Protein 1GUP (pdb70)

InterPro domains:
  IPR001937 Galactose-1-phosphate uridyl transferase, class I [PIRSF000808] (2-340)
  IPR001937 Galactose-1-phosphate uridyl transferase, class I [PTHR11943] (2-345)
  IPR001937 Galactose-1-phosphate uridyl transferase, class I [TIGR00209] (1-347)
  IPR001937 Galactose-1-phosphate uridyl transferase, class I [cd00608] (11-338)
  IPR005849 Galactose-1-phosphate uridyl transferase, N-terminal [PF01087] (3-176)
  IPR005850 Galactose-1-phosphate uridyl transferase, C-terminal [PF02744] (183-345)
  IPR019779 Galactose-1-phosphate uridyl transferase, class I His-active site [PS00117] (151-168)
  IPR036265 HIT-like superfamily [G3DSA:3.30.428.10] (35-175)
  IPR036265 HIT-like superfamily [G3DSA:3.30.428.10] (176-347)
  IPR036265 HIT-like superfamily [SSF54197] (3-177)
  IPR036265 HIT-like superfamily [SSF54197] (179-345)

Radius of gyration: 53.77 Å; Cα contacts (8 Å, |Δi|>4): 3307; chains: 4; bounding box: 68×63×157 Å

Solvent-accessible surface area: 49969 Å² total; per-residue (Å²): 150,154,37,44,59,78,64,23,8,3,9,10,41,22,6,0,22,26,42,29,8,0,1,3,13,86,19,31,155,34,38,46,86,19,29,117,42,120,65,68,153,148,128,74,62,60,84,34,104,119,8,50,20,0,20,27,17,85,27,67,69,47,70,137,0,66,115,23,124,32,34,32,39,22,78,20,49,49,23,0,1,81,75,115,9,22,96,7,92,94,46,172,30,61,4,25,64,12,54,14,1,80,0,21,0,38,19,0,0,4,12,33,32,4,28,91,29,5,0,10,10,58,54,70,33,0,23,84,1,0,84,12,5,18,104,22,10,40,76,7,7,163,95,17,34,4,14,0,3,4,11,26,18,28,55,17,3,10,24,30,28,68,9,16,15,5,32,1,6,0,0,33,22,42,0,18,30,1,71,37,3,14,98,31,0,82,93,19,48,62,144,79,149,32,14,5,0,36,34,0,4,130,89,0,72,92,78,26,47,10,21,6,7,98,12,132,45,0,0,0,0,0,0,30,5,1,22,20,3,2,8,0,0,0,0,0,55,54,80,10,45,47,5,46,70,11,77,96,57,15,39,48,19,0,0,68,0,1,32,51,0,0,1,37,0,0,6,26,52,101,17,30,0,16,0,0,1,0,9,4,12,4,0,51,51,83,114,100,7,94,4,0,0,2,0,0,10,0,30,0,0,3,18,87,33,21,33,15,37,9,27,42,16,0,4,19,35,0,0,3,25,3,7,4,12,4,2,46,35,0,0,111,121,0,92,89,31,64,36,94,0,41,115,88,46,68,178,157,156,34,62,48,58,67,23,5,2,10,8,42,20,8,1,22,30,47,30,8,0,0,4,12,79,20,31,138,35,43,38,92,18,23,110,33,120,70,44,113,82,139,53,72,58,84,40,96,114,8,48,21,0,12,24,19,84,22,67,63,50,76,136,0,66,128,22,117,15,27,43,36,19,76,20,47,42,13,0,1,87,74,118,8,27,96,10,86,120,48,175,35,48,3,38,55,14,60,16,0,57,0,23,0,39,18,0,0,4,13,44,34,6,33,90,27,2,0,28,8,58,53,69,25,0,18,90,1,0,90,15,3,19,117,17,11,48,88,8,8,189,96,19,29,3,16,0,4,4,9,29,16,24,47,19,2,9,20,33,31,62,10,11,13,6,33,0,6,0,0,46,22,42,0,15,31,0,77,27,3,25,94,33,0,87,86,25,35,73,135,75,163,29,14,5,0,25,35,1,0,93,92,0,67,95,80,31,43,13,20,5,8,94,12,135,47,0,1,0,0,0,1,24,7,0,22,18,3,0,7,0,1,0,0,0,43,55,85,7,48,44,6,45,72,13,79,102,55,15,43,50,17,0,0,64,0,0,33,56,0,0,1,36,0,0,5,21,35,105,8,15,0,15,0,0,0,0,9,2,12,6,1,56,53,88,123,114,9,78,7,0,0,2,0,0,8,0,30,0,0,4,16,77,36,21,43,15,37,10,27,49,16,1,3,20,38,0,0,3,26,4,4,4,20,0,0,41,64,0,0,93,103,0,82,77,31,65,40,119,6,71,80,137,136,166,36,64,54,66,62,27,3,0,11,9,43,22,8,2,23,30,45,30,8,0,1,3,8,67,18,44,144,34,43,48,80,22,19,126,32,114,68,62,149,138,131,55,70,62,81,38,101,121,9,51,24,0,23,23,17,84,25,61,69,53,74,141,1,69,116,18,122,33,30,27,38,22,73,20,48,53,24,0,0,100,75,110,10,27,104,8,87,133,50,172,33,63,5,24,64,14,52,27,0,62,0,23,0,44,17,0,0,4,12,35,34,8,34,82,28,3,0,23,7,57,51,70,35,0,24,74,0,0,81,12,3,19,90,19,11,47,87,8,5,183,95,18,29,4,16,0,2,4,8,27,15,22,43,18,2,9,23,30,26,86,11,13,12,5,37,0,7,0,0,44,23,43,0,19,27,1,74,33,3,22,99,33,0,109,107,22,36,62,130,73,147,30,12,6,0,25,36,2,0,91,95,0,63,87,75,30,47,12,20,6,8,88,14,138,52,0,1,0,0,0,1,26,5,1,22,22,3,0,7,0,0,0,0,0,47,54,79,5,50,45,6,46,74,10,79,95,63,15,39,50,21,0,0,66,0,1,29,52,0,0,0,36,0,1,7,24,48,105,17,26,0,13,0,0,0,0,9,2,12,5,0,58,62,81,119,124,7,69,4,0,0,2,0,0,10,0,31,0,0,6,18,89,36,22,33,17,37,12,29,43,17,0,4,18,39,0,0,3,25,5,5,2,12,2,2,44,52,0,0,104,116,0,96,86,40,60,37,104,1,64,131,112,151,161,33,63,50,61,67,22,10,2,10,10,47,21,7,1,19,29,48,29,9,0,0,2,11,73,20,34,142,33,41,39,98,18,26,110,35,122,70,65,137,122,90,70,73,57,82,38,106,117,8,56,19,0,10,46,17,82,21,76,71,42,67,166,5,67,125,16,111,18,28,40,36,22,76,21,42,48,25,0,1,75,79,108,6,17,90,3,88,109,68,153,37,56,7,22,61,17,60,24,0,62,0,24,0,39,20,1,0,5,12,41,37,6,28,93,27,4,0,48,13,65,58,67,28,1,14,87,1,0,96,9,5,20,97,6,10,47,71,7,6,173,89,19,29,3,17,0,3,5,8,29,19,22,57,16,3,7,21,28,30,78,9,16,14,6,32,1,7,0,0,41,24,45,0,18,30,1,71,29,4,18,106,28,0,76,98,21,47,60,139,82,148,35,11,6,0,24,32,2,0,96,87,0,64,99,74,27,47,12,21,6,8,100,14,138,41,0,1,0,1,0,1,25,7,1,24,23,3,2,8,0,1,0,0,0,43,57,79,6,42,44,6,44,76,13,72,97,57,13,41,54,19,0,0,62,0,1,32,55,0,0,0,34,2,0,5,14,33,99,14,24,0,14,1,0,1,0,9,2,12,5,0,64,44,96,101,125,3,103,6,0,0,2,0,0,9,0,32,0,0,3,16,76,39,20,43,14,39,11,25,43,16,0,2,21,40,0,0,3,23,3,5,4,22,0,2,42,60,0,0,92,114,0,85,78,34,62,43,103,3,74,92,133

Secondary structure (DSSP, 8-state):
----TTTS-EEEEETTTTEEEEE-TTGGGS---S----PPPS---S--TT-TTSTTPBPTTSPBP---SS-EEEE-TT-S--TTPPPP-----SSS-EEE--EEEEEEES-S-TT--GGGS-HHHHHHHHHHHHHHHHHHHHH-SEEEEEEEESGGGT-S--SSEEEEEEESS--HHHHHHHHHHHHHHHHHSS-HHHHHHHHHHHH-TTEEEE-SSEEEE--TT--STT-EEEEESS--SSGGG--HHHHHHHHHHHHHHHHHHHHHHTS---EEEEEE---SSSS--TT---EEEEE--B-SSSS-B----THHHHT--EESS-HHHHHHHHHTS-SS-HHHH--/----TTTS-EEEEETTTTEEEEE-TTGGGS---S-------S---S--TT-TTSTT-B-TTS-B-----S-EEEE-TT-SS-TTPPPP-B---SSS-EEE--EEEEEEE--S-TT--GGGS-HHHHHHHHHHHHHHHHHHHTT-SEEEEEEEESGGGT-S--SSEEEEEEESS--HHHHHHHHHHHHHHHHHSS-HHHHHHHHHHTT-TTEEEE-SSEEEE--TT--STT-EEEEESS--SSTTS--HHHHHHHHHHHHHHHHHHHHHHTSPPPEEEEEE---SSSS--TT---EEEEE--EEEETTEE----THHHHT--EESS-HHHHHHHHHTS-SS-TT-/----TTTS-EEEEETTTTEEEEE-TTGGGS---S----PPPS---S--TT-TTSTTPBPTTSPBPP--SS-EEEE-TT-S--TTPPPP-----SSS-EEE--EEEEEEES-S-SS--GGGS-HHHHHHHHHHHHHHHHHHHTT-SEEEEEEEESGGGT-S--SSEEEEEEESS--HHHHHHHHHHHHHHHHHSS-HHHHHHHHHHHH-TTEEEE-SSEEEE--TT--STT-EEEEESS--S-GGG--HHHHHHHHHHHHHHHHHHHHHHTS---EEEEEE---SSSS--TT---EEEEE--EEEETTEE----THHHHT--EESS-HHHHHHHHHHS-SS-TT-/----TTTS-EEEEETTTTEEEEE-TTGGGS---S-------S---S--TT-TTSTTPBPTTSPBP----S-EEEE-TT-SS-TTPPPPPP---SSS-EEE--EEEEEEES-S-TT--STTS-HHHHHHHHHHHHHHHHHHHHH-SEEEEEEEESGGGT-S--SSEEEEEEESS--HHHHHHHHHHHHHHHHHSS-HHHHHHHHHHHH-TTEEEE-SSEEEE--TT--STT-EEEEESS--SSGGG--HHHHHHHHHHHHHHHHHHHHHTTS---EEEEEE---SSSS--TT---EEEEE--EEEETTEE----THHHHT-EEESS-HHHHHHHHHSS-SS-TT-

Nearest PDB structures (foldseek):
  1guq-assembly1_B  TM=1.001E+00  e=6.542E-74  Escherichia coli
  1hxp-assembly1_A  TM=9.831E-01  e=8.665E-70  Escherichia coli
  1hxq-assembly1_A  TM=9.787E-01  e=3.598E-69  Escherichia coli
  1hxp-assembly1_B  TM=9.906E-01  e=7.866E-68  Escherichia coli
  1hxq-assembly1_B  TM=9.941E-01  e=6.656E-67  Escherichia coli

Sequence (1379 aa):
TQFNPVDHPHRRYNPLTGQWILVSPHRAKRPWQGAQETPAKQVLPAHDPDCFLCAGNVRVTGDKNPDYTGTYVFTNDFAALMSDTPDAPESHDPLMRCQSARGTSRVICFSPDHSKTLPELSVAALTEIVKTWQEQTAELGKTYPWVQVFENKGAAMGCSNPHPGGQIWANSFLPNEAEREDRLQKEYFAEQKSPMLVDYVQRELADGSRTVVETEHWLAVVPYWAAWPFETLLLPKAHVLRITDLTDAQRSDLALALKKLTSRYDNLFQCSFPYSMGWHGAPFNGEENQHWQLHAHFYPPLLRSATVRKFMVGYEMLAETQRDLTAEQAAERLRAVSDIHFRESGVTQFNPVDHPHRRYNPLTGQWILVSPHRAKRPWQGAQETPAKQVLPAHDPDCFLCAGNVRVTGDKNPDYTGTYVFTNDFAALMSDTPDAPESHDPLMRCQSARGTSRVICFSPDHSKTLPELSVAALTEIVKTWQEQTAELGKTYPWVQVFENKGAAMGCSNPHPGGQIWANSFLPNEAEREDRLQKEYFAEQKSPMLVDYVQRELADGSRTVVETEHWLAVVPYWAAWPFETLLLPKAHVLRITDLTDAQRSDLALALKKLTSRYDNLFQCSFPYSMGWHGAPFNGEENQHWQLHAHFYPPLLRSATVRKFMVGYEMLAETQRDLTAEQAAERLRAVSDIHFRETQFNPVDHPHRRYNPLTGQWILVSPHRAKRPWQGAQETPAKQVLPAHDPDCFLCAGNVRVTGDKNPDYTGTYVFTNDFAALMSDTPDAPESHDPLMRCQSARGTSRVICFSPDHSKTLPELSVAALTEIVKTWQEQTAELGKTYPWVQVFENKGAAMGCSNPHPGGQIWANSFLPNEAEREDRLQKEYFAEQKSPMLVDYVQRELADGSRTVVETEHWLAVVPYWAAWPFETLLLPKAHVLRITDLTDAQRSDLALALKKLTSRYDNLFQCSFPYSMGWHGAPFNGEENQHWQLHAHFYPPLLRSATVRKFMVGYEMLAETQRDLTAEQAAERLRAVSDIHFRETQFNPVDHPHRRYNPLTGQWILVSPHRAKRPWQGAQETPAKQVLPAHDPDCFLCAGNVRVTGDKNPDYTGTYVFTNDFAALMSDTPDAPESHDPLMRCQSARGTSRVICFSPDHSKTLPELSVAALTEIVKTWQEQTAELGKTYPWVQVFENKGAAMGCSNPHPGGQIWANSFLPNEAEREDRLQKEYFAEQKSPMLVDYVQRELADGSRTVVETEHWLAVVPYWAAWPFETLLLPKAHVLRITDLTDAQRSDLALALKKLTSRYDNLFQCSFPYSMGWHGAPFNGEENQHWQLHAHFYPPLLRSATVRKFMVGYEMLAETQRDLTAEQAAERLRAVSDIHFRE

Organism: Escherichia coli (strain K12) (NCBI:txid83333)

GO terms:
  GO:0004335 galactokinase activity (F, IMP)
  GO:0008108 UDP-glucose:hexose-1-phosphate uridylyltransferase activity (F, EXP)
  GO:0008108 UDP-glucose:hexose-1-phosphate uridylyltransferase activity (F, IDA)
  GO:0008198 ferrous iron binding (F, IDA)
  GO:0005829 cytosol (C, IDA)
  GO:0008270 zinc ion binding (F, IDA)
  GO:0033499 galactose catabolic process via UDP-galactose, Leloir pathway (P, IMP)

Foldseek 3Di:
DDDDLQQDWDWDADLLQRDIAIEHNAVVVDDDPDFWADFDDPDDFQADQPALPAAQHAHPVRRGHHNFFAKDKDFDPDWPFAADDDWDDADPPPPDGDTDKHWGKMKMQLGNGQPDELLRDDLVSLLVVLVVVLVVCVVRLVPAQDKKKKAWFDPVRPDPGSGHITMIIGINDQDPSRVSSQVSLVVCCVPVVAAPVLVVLVVCVVPVLFWQFDDDFKTKGLDQRHQFLQKIKIFTNDADQDSNRDDSVVSSRVSVRSSLQQQLQCQLQVGRFTWMKIKDGGTSPPDDRRSTGIMMITHTFCHPHSTDGHDCDDCCVVPNRYDNHGSSVSSVSSNPGGSRHCVRVVD/DDDDLLCDWDWDADLLFRAIEIEANAVVVDDDPDFWDDFDDLDDFQADQPFLLAAQHQHPVRRGHHNDFQKDKDFDPDWPFAADPDWDDDDDDPPDGDTGKHWTKMKMQLGNGQNDELLRDDLVSLLSVLVVLLVQCVVRLVQAQDKKWKAFADVVSVDPGRGHTTMIIGINDQPPSRVSSQVSLVVVCVPPVAAPVLVVLVVCVVPVLQWQFDDPFKTKGLDQRHQALQKIKIFTNDADQDSNRADSVSSSRVSVRRSLQQLLQCQLQVGRFTWMKIKDGGTSPVDDRSSTGIMMITHTFCDDHSTDGHDCDDCCVVPNGYDNRGSSVSSVSSNPGGSRRPVD/DPDDQLQDWDWDADLLQGDIAIEHQAVVPDDDPDFWADFDDDDDFQADQAALPAAQHHHPVRHGHHNFFAKDKDFDPCWPFAQDDDWDDADPDPPDGDTDKHWTKMKMFLGNGQRDELLRDDLVSLLVVLVVLLVVCVVRLVPAQDKKWKAWFDPVRPDPGSGHITMIIGINDQDSSRVSSQVSLVVCCVVVVAAPVLVVLVVCVVVVLQWQFDDPFKTKGLDQRHQFLLKIKIFTNDADADSNRDDSVNSSRVSVRSNLQQQLQCQLQVGRFTWMKIKHGGTSPVDDRSSTGIMMMTHTFDDPHSTDGHDCDDCCVVPNGYDNRGSSVSSVSSNPGGSRRPVD/DDDDLLCDWDWDADLLQRAIAIEANAVVVDDDPDFWADFDDLDDFQDDLPALLAAQHAHPVRRGHHNDFAKDKDFPPDWPFAQDDDFDDADVDPPDGDGGKHWGKMKMQRGNGQNAELLRDDLVSLLSVLVVVLVVCVVSLVPAQDKKWKAFFDVVSVDVGRGYTTMIIGINDQDPSRVSSLVSLVVVCVVVVAAPVLVVLVVCVVPVLFWQFDFPFKTKGCDQRHQALQKIKIFTNDADADSNPDDSVVSSRVSVRSSLLQQLQCQLQVGNFTWMKIKHGGTSDPDDSSSTGIMMITHTFCDDHSTDGDDCDDCCVVPNGYDNRGSSVSSVSSNPGGSRHPVD

CATH classification: 3.30.428.10 (+1 more: 3.30.428.10)

Structure (mmCIF, N/CA/C/O backbone):
data_1GUP
#
_entry.id   1GUP
#
_cell.length_a   68.700
_cell.length_b   57.700
_cell.length_c   188.700
_cell.angle_alpha   90.00
_cell.angle_beta   100.08
_cell.angle_gamma   90.00
#
_symmetry.space_group_name_H-M   'P 1 21 1'
#
loop_
_entity.id
_entity.type
_entity.pdbx_description
1 polymer 'GALACTOSE-1-PHOSPHATE URIDYLYLTRANSFERASE'
2 non-polymer "GALACTOSE-URIDINE-5'-DIPHOSPHATE"
3 non-polymer 'ZINC ION'
4 non-polymer 'FE (III) ION'
5 non-polymer 'POTASSIUM ION'
6 water water
#
loop_
_atom_site.group_PDB
_atom_site.id
_atom_site.type_symbol
_atom_site.label_atom_id
_atom_site.label_alt_id
_atom_site.label_comp_id
_atom_site.label_asym_id
_atom_site.label_entity_id
_atom_site.label_seq_id
_atom_site.pdbx_PDB_ins_code
_atom_site.Cartn_x
_atom_site.Cartn_y
_atom_site.Cartn_z
_atom_site.occupancy
_atom_site.B_iso_or_equiv
_atom_site.auth_seq_id
_atom_site.auth_comp_id
_atom_site.auth_asym_id
_atom_site.auth_atom_id
_atom_site.pdbx_PDB_model_num
ATOM 1 N N . THR A 1 2 ? -11.076 4.076 92.702 1.00 74.49 2 THR A N 1
ATOM 2 C CA . THR A 1 2 ? -9.925 3.324 93.147 1.00 49.25 2 THR A CA 1
ATOM 3 C C . THR A 1 2 ? -8.708 4.219 93.261 1.00 36.78 2 THR A C 1
ATOM 4 O O . THR A 1 2 ? -8.592 5.237 92.580 1.00 94.06 2 THR A O 1
ATOM 8 N N . GLN A 1 3 ? -7.809 3.855 94.160 1.00 54.40 3 GLN A N 1
ATOM 9 C CA . GLN A 1 3 ? -6.642 4.672 94.322 1.00 82.55 3 GLN A CA 1
ATOM 10 C C . GLN A 1 3 ? -5.676 4.289 93.246 1.00 43.12 3 GLN A C 1
ATOM 11 O O . GLN A 1 3 ? -5.466 3.095 93.034 1.00 43.51 3 GLN A O 1
ATOM 17 N N . PHE A 1 4 ? -5.082 5.309 92.613 1.00 35.53 4 PHE A N 1
ATOM 18 C CA . PHE A 1 4 ? -4.089 5.080 91.569 1.00 34.58 4 PHE A CA 1
ATOM 19 C C . PHE A 1 4 ? -2.904 4.258 92.058 1.00 52.88 4 PHE A C 1
ATOM 20 O O . PHE A 1 4 ? -2.222 4.626 93.013 1.00 85.17 4 PHE A O 1
ATOM 28 N N . ASN A 1 5 ? -2.637 3.130 91.401 1.00 38.30 5 ASN A N 1
ATOM 29 C CA . ASN A 1 5 ? -1.534 2.300 91.795 1.00 30.22 5 ASN A CA 1
ATOM 30 C C . ASN A 1 5 ? -0.596 1.880 90.666 1.00 33.57 5 ASN A C 1
ATOM 31 O O . ASN A 1 5 ? -0.782 0.826 90.047 1.00 26.06 5 ASN A O 1
ATOM 36 N N . PRO A 1 6 ? 0.425 2.709 90.434 1.00 66.23 6 PRO A N 1
ATOM 37 C CA . PRO A 1 6 ? 1.416 2.490 89.398 1.00 31.18 6 PRO A CA 1
ATOM 38 C C . PRO A 1 6 ? 1.805 1.042 89.264 1.00 35.82 6 PRO A C 1
ATOM 39 O O . PRO A 1 6 ? 2.282 0.585 88.215 1.00 43.33 6 PRO A O 1
ATOM 43 N N . VAL A 1 7 ? 1.635 0.285 90.327 1.00 77.92 7 VAL A N 1
ATOM 44 C CA . VAL A 1 7 ? 1.982 -1.121 90.233 1.00 23.45 7 VAL A CA 1
ATOM 45 C C . VAL A 1 7 ? 0.910 -1.960 89.566 1.00 100.00 7 VAL A C 1
ATOM 46 O O . VAL A 1 7 ? 1.158 -3.053 89.041 1.00 50.23 7 VAL A O 1
ATOM 50 N N . ASP A 1 8 ? -0.315 -1.463 89.603 1.00 46.61 8 ASP A N 1
ATOM 51 C CA . ASP A 1 8 ? -1.349 -2.249 88.959 1.00 100.00 8 ASP A CA 1
ATOM 52 C C . ASP A 1 8 ? -2.023 -1.472 87.857 1.00 36.00 8 ASP A C 1
ATOM 53 O O . ASP A 1 8 ? -2.646 -2.050 86.974 1.00 33.24 8 ASP A O 1
ATOM 58 N N . HIS A 1 9 ? -1.898 -0.140 87.917 1.00 21.43 9 HIS A N 1
ATOM 59 C CA . HIS A 1 9 ? -2.522 0.710 86.943 1.00 100.00 9 HIS A CA 1
ATOM 60 C C . HIS A 1 9 ? -1.631 1.160 85.802 1.00 15.58 9 HIS A C 1
ATOM 61 O O . HIS A 1 9 ? -0.558 1.767 86.007 1.00 23.93 9 HIS A O 1
ATOM 68 N N . PRO A 1 10 ? -2.107 0.852 84.606 1.00 49.69 10 PRO A N 1
ATOM 69 C CA . PRO A 1 10 ? -1.373 1.261 83.446 1.00 14.51 10 PRO A CA 1
ATOM 70 C C . PRO A 1 10 ? -1.331 2.771 83.466 1.00 19.30 10 PRO A C 1
ATOM 71 O O . PRO A 1 10 ? -2.265 3.469 83.921 1.00 17.39 10 PRO A O 1
ATOM 75 N N . HIS A 1 11 ? -0.196 3.248 83.007 1.00 20.50 11 HIS A N 1
ATOM 76 C CA . HIS A 1 11 ? 0.058 4.655 82.918 1.00 18.70 11 HIS A CA 1
ATOM 77 C C . HIS A 1 11 ? 1.163 4.836 81.864 1.00 19.20 11 HIS A C 1
ATOM 78 O O . HIS A 1 11 ? 1.776 3.851 81.390 1.00 14.22 11 HIS A O 1
ATOM 85 N N . ARG A 1 12 ? 1.444 6.095 81.548 1.00 16.97 12 ARG A N 1
ATOM 86 C CA . ARG A 1 12 ? 2.520 6.423 80.614 1.00 23.76 12 ARG A CA 1
ATOM 87 C C . ARG A 1 12 ? 3.570 7.294 81.295 1.00 17.52 12 ARG A C 1
ATOM 88 O O . ARG A 1 12 ? 3.239 8.229 82.010 1.00 18.75 12 ARG A O 1
ATOM 96 N N . ARG A 1 13 ? 4.843 7.004 81.067 1.00 17.61 13 ARG A N 1
ATOM 97 C CA . ARG A 1 13 ? 5.933 7.788 81.649 1.00 13.39 13 ARG A CA 1
ATOM 98 C C . ARG A 1 13 ? 6.671 8.556 80.577 1.00 20.63 13 ARG A C 1
ATOM 99 O O . ARG A 1 13 ? 6.861 8.068 79.465 1.00 16.33 13 ARG A O 1
ATOM 107 N N . TYR A 1 14 ? 7.086 9.758 80.896 1.00 12.16 14 TYR A N 1
ATOM 108 C CA . TYR A 1 14 ? 7.757 10.542 79.896 1.00 19.97 14 TYR A CA 1
ATOM 109 C C . TYR A 1 14 ? 9.266 10.403 79.873 1.00 28.05 14 TYR A C 1
ATOM 110 O O . TYR A 1 14 ? 9.922 10.446 80.899 1.00 15.75 14 TYR A O 1
ATOM 119 N N . ASN A 1 15 ? 9.843 10.247 78.678 1.00 8.44 15 ASN A N 1
ATOM 120 C CA . ASN A 1 15 ? 11.306 10.200 78.557 1.00 7.07 15 ASN A CA 1
ATOM 121 C C . ASN A 1 15 ? 11.763 11.598 78.163 1.00 17.14 15 ASN A C 1
ATOM 122 O O . ASN A 1 15 ? 11.658 12.008 77.010 1.00 20.84 15 ASN A O 1
ATOM 127 N N . PRO A 1 16 ? 12.244 12.383 79.109 1.00 22.87 16 PRO A N 1
ATOM 128 C CA . PRO A 1 16 ? 12.634 13.734 78.750 1.00 25.53 16 PRO A CA 1
ATOM 129 C C . PRO A 1 16 ? 13.841 13.811 77.800 1.00 22.09 16 PRO A C 1
ATOM 130 O O . PRO A 1 16 ? 14.126 14.882 77.286 1.00 19.26 16 PRO A O 1
ATOM 134 N N . LEU A 1 17 ? 14.579 12.721 77.610 1.00 15.37 17 LEU A N 1
ATOM 135 C CA . LEU A 1 17 ? 15.752 12.740 76.734 1.00 25.10 17 LEU A CA 1
ATOM 136 C C . LEU A 1 17 ? 15.393 12.694 75.227 1.00 28.85 17 LEU A C 1
ATOM 137 O O . LEU A 1 17 ? 16.121 13.166 74.368 1.00 20.98 17 LEU A O 1
ATOM 142 N N . THR A 1 18 ? 14.249 12.115 74.923 1.00 15.63 18 THR A N 1
ATOM 143 C CA . THR A 1 18 ? 13.725 11.906 73.602 1.00 21.17 18 THR A CA 1
ATOM 144 C C . THR A 1 18 ? 12.385 12.539 73.365 1.00 39.03 18 THR A C 1
ATOM 145 O O . THR A 1 18 ? 11.958 12.698 72.224 1.00 21.28 18 THR A O 1
ATOM 149 N N . GLY A 1 19 ? 11.723 12.897 74.437 1.00 14.15 19 GLY A N 1
ATOM 150 C CA . GLY A 1 19 ? 10.417 13.550 74.338 1.00 11.67 19 GLY A CA 1
ATOM 151 C C . GLY A 1 19 ? 9.300 12.562 74.032 1.00 14.55 19 GLY A C 1
ATOM 152 O O . GLY A 1 19 ? 8.196 12.926 73.617 1.00 25.07 19 GLY A O 1
ATOM 153 N N . GLN A 1 20 ? 9.597 11.290 74.243 1.00 14.11 20 GLN A N 1
ATOM 154 C CA . GLN A 1 20 ? 8.615 10.246 73.976 1.00 19.42 20 GLN A CA 1
ATOM 155 C C . GLN A 1 20 ? 8.013 9.603 75.228 1.00 40.31 20 GLN A C 1
ATOM 156 O O . GLN A 1 20 ? 8.644 9.572 76.280 1.00 25.40 20 GLN A O 1
ATOM 162 N N . TRP A 1 21 ? 6.780 9.079 75.092 1.00 17.15 21 TRP A N 1
ATOM 163 C CA . TRP A 1 21 ? 6.085 8.408 76.176 1.00 16.65 21 TRP A CA 1
ATOM 164 C C . TRP A 1 21 ? 6.327 6.918 76.162 1.00 18.57 21 TRP A C 1
ATOM 165 O O . TRP A 1 21 ? 6.570 6.310 75.108 1.00 25.01 21 TRP A O 1
ATOM 176 N N . ILE A 1 22 ? 6.214 6.308 77.342 1.00 15.40 22 ILE A N 1
ATOM 177 C CA . ILE A 1 22 ? 6.381 4.860 77.511 1.00 11.04 22 ILE A CA 1
ATOM 178 C C . ILE A 1 22 ? 5.146 4.323 78.166 1.00 10.20 22 ILE A C 1
ATOM 179 O O . ILE A 1 22 ? 4.735 4.875 79.190 1.00 23.46 22 ILE A O 1
ATOM 184 N N . LEU A 1 23 ? 4.542 3.288 77.601 1.00 12.78 23 LEU A N 1
ATOM 185 C CA . LEU A 1 23 ? 3.336 2.734 78.182 1.00 18.78 23 LEU A CA 1
ATOM 186 C C . LEU A 1 23 ? 3.674 1.619 79.151 1.00 15.82 23 LEU A C 1
ATOM 187 O O . LEU A 1 23 ? 4.381 0.709 78.785 1.00 17.13 23 LEU A O 1
ATOM 192 N N . VAL A 1 24 ? 3.200 1.729 80.406 1.00 28.02 24 VAL A N 1
ATOM 193 C CA . VAL A 1 24 ? 3.483 0.713 81.412 1.00 16.01 24 VAL A CA 1
ATOM 194 C C . VAL A 1 24 ? 2.220 -0.015 81.755 1.00 18.43 24 VAL A C 1
ATOM 195 O O . VAL A 1 24 ? 1.234 0.645 82.161 1.00 19.76 24 VAL A O 1
ATOM 199 N N . SER A 1 25 ? 2.274 -1.338 81.557 1.00 18.26 25 SER A N 1
ATOM 200 C CA . SER A 1 25 ? 1.104 -2.176 81.781 1.00 23.65 25 SER A CA 1
ATOM 201 C C . SER A 1 25 ? 1.394 -3.342 82.704 1.00 26.93 25 SER A C 1
ATOM 202 O O . SER A 1 25 ? 1.457 -4.504 82.328 1.00 39.61 25 SER A O 1
ATOM 205 N N . PRO A 1 26 ? 1.601 -2.958 83.934 1.00 36.00 26 PRO A N 1
ATOM 206 C CA . PRO A 1 26 ? 1.935 -3.809 85.056 1.00 70.64 26 PRO A CA 1
ATOM 207 C C . PRO A 1 26 ? 1.706 -5.317 84.990 1.00 100.00 26 PRO A C 1
ATOM 208 O O . PRO A 1 26 ? 2.570 -6.073 85.450 1.00 45.10 26 PRO A O 1
ATOM 212 N N . HIS A 1 27 ? 0.564 -5.785 84.488 1.00 19.23 27 HIS A N 1
ATOM 213 C CA . HIS A 1 27 ? 0.306 -7.240 84.493 1.00 18.35 27 HIS A CA 1
ATOM 214 C C . HIS A 1 27 ? 0.419 -7.999 83.170 1.00 99.04 27 HIS A C 1
ATOM 215 O O . HIS A 1 27 ? 0.279 -9.216 83.137 1.00 31.77 27 HIS A O 1
ATOM 222 N N . ARG A 1 28 ? 0.709 -7.298 82.097 1.00 25.60 28 ARG A N 1
ATOM 223 C CA . ARG A 1 28 ? 0.791 -7.883 80.781 1.00 100.00 28 ARG A CA 1
ATOM 224 C C . ARG A 1 28 ? 1.489 -9.244 80.685 1.00 31.22 28 ARG A C 1
ATOM 225 O O . ARG A 1 28 ? 1.047 -10.130 79.942 1.00 38.46 28 ARG A O 1
ATOM 233 N N . ALA A 1 29 ? 2.556 -9.423 81.448 1.00 40.39 29 ALA A N 1
ATOM 234 C CA . ALA A 1 29 ? 3.292 -10.685 81.414 1.00 42.10 29 ALA A CA 1
ATOM 235 C C . ALA A 1 29 ? 2.618 -11.914 82.056 1.00 42.16 29 ALA A C 1
ATOM 236 O O . ALA A 1 29 ? 3.241 -12.970 82.156 1.00 47.10 29 ALA A O 1
ATOM 238 N N . LYS A 1 30 ? 1.342 -11.792 82.475 1.00 100.00 30 LYS A N 1
ATOM 239 C CA . LYS A 1 30 ? 0.598 -12.903 83.090 1.00 38.11 30 LYS A CA 1
ATOM 240 C C . LYS A 1 30 ? -0.002 -13.812 82.030 1.00 85.24 30 LYS A C 1
ATOM 241 O O . LYS A 1 30 ? -0.508 -14.896 82.320 1.00 50.91 30 LYS A O 1
ATOM 247 N N . ARG A 1 31 ? 0.053 -13.318 80.795 1.00 99.75 31 ARG A N 1
ATOM 248 C CA . ARG A 1 31 ? -0.465 -13.989 79.615 1.00 35.36 31 ARG A CA 1
ATOM 249 C C . ARG A 1 31 ? 0.344 -15.203 79.192 1.00 19.68 31 ARG A C 1
ATOM 250 O O . ARG A 1 31 ? 1.567 -15.257 79.421 1.00 33.64 31 ARG A O 1
ATOM 258 N N . PRO A 1 32 ? -0.342 -16.168 78.559 1.00 31.83 32 PRO A N 1
ATOM 259 C CA . PRO A 1 32 ? 0.322 -17.374 78.077 1.00 46.07 32 PRO A CA 1
ATOM 260 C C . PRO A 1 32 ? 1.423 -17.023 77.080 1.00 100.00 32 PRO A C 1
ATOM 261 O O . PRO A 1 32 ? 1.260 -16.149 76.226 1.00 27.19 32 PRO A O 1
ATOM 265 N N . TRP A 1 33 ? 2.569 -17.697 77.192 1.00 36.04 33 TRP A N 1
ATOM 266 C CA . TRP A 1 33 ? 3.663 -17.427 76.281 1.00 77.64 33 TRP A CA 1
ATOM 267 C C . TRP A 1 33 ? 3.927 -18.612 75.386 1.00 54.72 33 TRP A C 1
ATOM 268 O O . TRP A 1 33 ? 4.652 -19.531 75.756 1.00 40.96 33 TRP A O 1
ATOM 279 N N . GLN A 1 34 ? 3.340 -18.574 74.200 1.00 52.47 34 GLN A N 1
ATOM 280 C CA . GLN A 1 34 ? 3.526 -19.660 73.260 1.00 40.53 34 GLN A CA 1
ATOM 281 C C . GLN A 1 34 ? 4.355 -19.233 72.052 1.00 99.86 34 GLN A C 1
ATOM 282 O O . GLN A 1 34 ? 4.216 -19.766 70.959 1.00 28.38 34 GLN A O 1
ATOM 288 N N . GLY A 1 35 ? 5.234 -18.261 72.260 1.00 34.05 35 GLY A N 1
ATOM 289 C CA . GLY A 1 35 ? 6.093 -17.741 71.210 1.00 46.83 35 GLY A CA 1
ATOM 290 C C . GLY A 1 35 ? 7.509 -18.332 71.166 1.00 100.00 35 GLY A C 1
ATOM 291 O O . GLY A 1 35 ? 7.797 -19.418 71.665 1.00 31.08 35 GLY A O 1
ATOM 292 N N . ALA A 1 36 ? 8.428 -17.597 70.541 1.00 36.64 36 ALA A N 1
ATOM 293 C CA . ALA A 1 36 ? 9.807 -18.058 70.411 1.00 38.46 36 ALA A CA 1
ATOM 294 C C . ALA A 1 36 ? 10.474 -18.326 71.751 1.00 97.36 36 ALA A C 1
ATOM 295 O O . ALA A 1 36 ? 10.181 -17.690 72.763 1.00 74.59 36 ALA A O 1
ATOM 297 N N . GLN A 1 37 ? 11.386 -19.286 71.753 1.00 38.65 37 GLN A N 1
ATOM 298 C CA . GLN A 1 37 ? 12.101 -19.613 72.979 1.00 36.06 37 GLN A CA 1
ATOM 299 C C . GLN A 1 37 ? 13.579 -19.323 72.781 1.00 37.34 37 GLN A C 1
ATOM 300 O O . GLN A 1 37 ? 14.218 -19.969 71.957 1.00 86.45 37 GLN A O 1
ATOM 306 N N . GLU A 1 38 ? 14.113 -18.336 73.502 1.00 47.30 38 GLU A N 1
ATOM 307 C CA . GLU A 1 38 ? 15.522 -17.972 73.354 1.00 36.23 38 GLU A CA 1
ATOM 308 C C . GLU A 1 38 ? 16.471 -19.123 73.558 1.00 38.91 38 GLU A C 1
ATOM 309 O O . GLU A 1 38 ? 16.159 -20.156 74.150 1.00 61.24 38 GLU A O 1
ATOM 315 N N . THR A 1 39 ? 17.669 -18.908 73.062 1.00 68.20 39 THR A N 1
ATOM 316 C CA . THR A 1 39 ? 18.715 -19.886 73.199 1.00 100.00 39 THR A CA 1
ATOM 317 C C . THR A 1 39 ? 19.838 -19.323 74.045 1.00 100.00 39 THR A C 1
ATOM 318 O O . THR A 1 39 ? 20.565 -18.426 73.605 1.00 100.00 39 THR A O 1
ATOM 322 N N . PRO A 1 40 ? 19.961 -19.852 75.266 1.00 100.00 40 PRO A N 1
ATOM 323 C CA . PRO A 1 40 ? 21.005 -19.397 76.166 1.00 100.00 40 PRO A CA 1
ATOM 324 C C . PRO A 1 40 ? 22.382 -19.764 75.612 1.00 100.00 40 PRO A C 1
ATOM 325 O O . PRO A 1 40 ? 22.531 -20.774 74.904 1.00 100.00 40 PRO A O 1
ATOM 329 N N . ALA A 1 41 ? 23.378 -18.924 75.938 1.00 100.00 41 ALA A N 1
ATOM 330 C CA . ALA A 1 41 ? 24.762 -19.109 75.497 1.00 100.00 41 ALA A CA 1
ATOM 331 C C . ALA A 1 41 ? 25.400 -20.443 75.946 1.00 100.00 41 ALA A C 1
ATOM 332 O O . ALA A 1 41 ? 24.970 -21.082 76.925 1.00 100.00 41 ALA A O 1
ATOM 334 N N . LYS A 1 42 ? 26.443 -20.872 75.210 1.00 100.00 42 LYS A N 1
ATOM 335 C CA . LYS A 1 42 ? 27.166 -22.111 75.498 1.00 100.00 42 LYS A CA 1
ATOM 336 C C . LYS A 1 42 ? 28.170 -21.949 76.637 1.00 100.00 42 LYS A C 1
ATOM 337 O O . LYS A 1 42 ? 28.905 -20.954 76.703 1.00 100.00 42 LYS A O 1
ATOM 343 N N . GLN A 1 43 ? 28.190 -22.952 77.527 1.00 100.00 43 GLN A N 1
ATOM 344 C CA . GLN A 1 43 ? 29.069 -22.963 78.690 1.00 100.00 43 GLN A CA 1
ATOM 345 C C . GLN A 1 43 ? 30.544 -23.346 78.438 1.00 100.00 43 GLN A C 1
ATOM 346 O O . GLN A 1 43 ? 31.352 -23.375 79.380 1.00 100.00 43 GLN A O 1
ATOM 352 N N . VAL A 1 44 ? 30.952 -23.620 77.183 1.00 36.37 44 VAL A N 1
ATOM 353 C CA . VAL A 1 44 ? 32.356 -23.993 77.027 1.00 100.00 44 VAL A CA 1
ATOM 354 C C . VAL A 1 44 ? 33.126 -23.400 75.838 1.00 33.29 44 VAL A C 1
ATOM 355 O O . VAL A 1 44 ? 33.162 -23.983 74.750 1.00 78.96 44 VAL A O 1
ATOM 359 N N . LEU A 1 45 ? 33.779 -22.246 76.039 1.00 66.41 45 LEU A N 1
ATOM 360 C CA . LEU A 1 45 ? 34.542 -21.618 74.949 1.00 38.82 45 LEU A CA 1
ATOM 361 C C . LEU A 1 45 ? 36.046 -21.543 75.193 1.00 48.14 45 LEU A C 1
ATOM 362 O O . LEU A 1 45 ? 36.513 -21.260 76.299 1.00 51.07 45 LEU A O 1
ATOM 367 N N . PRO A 1 46 ? 36.806 -21.663 74.098 1.00 47.24 46 PRO A N 1
ATOM 368 C CA . PRO A 1 46 ? 38.272 -21.551 74.151 1.00 51.74 46 PRO A CA 1
ATOM 369 C C . PRO A 1 46 ? 38.772 -20.091 74.264 1.00 31.75 46 PRO A C 1
ATOM 370 O O . PRO A 1 46 ? 38.154 -19.156 73.745 1.00 29.13 46 PRO A O 1
ATOM 374 N N . ALA A 1 47 ? 39.914 -19.878 74.933 1.00 27.53 47 ALA A N 1
ATOM 375 C CA . ALA A 1 47 ? 40.483 -18.535 75.086 1.00 35.03 47 ALA A CA 1
ATOM 376 C C . ALA A 1 47 ? 40.992 -17.996 73.744 1.00 21.44 47 ALA A C 1
ATOM 377 O O . ALA A 1 47 ? 41.210 -16.779 73.566 1.00 20.85 47 ALA A O 1
ATOM 379 N N . HIS A 1 48 ? 41.178 -18.954 72.821 1.00 25.67 48 HIS A N 1
ATOM 380 C CA . HIS A 1 48 ? 41.609 -18.712 71.454 1.00 19.34 48 HIS A CA 1
ATOM 381 C C . HIS A 1 48 ? 40.887 -19.641 70.482 1.00 35.09 48 HIS A C 1
ATOM 382 O O . HIS A 1 48 ? 40.864 -20.851 70.660 1.00 30.72 48 HIS A O 1
ATOM 389 N N . ASP A 1 49 ? 40.263 -19.060 69.467 1.00 17.60 49 ASP A N 1
ATOM 390 C CA . ASP A 1 49 ? 39.553 -19.802 68.451 1.00 21.83 49 ASP A CA 1
ATOM 391 C C . ASP A 1 49 ? 40.296 -19.574 67.128 1.00 16.36 49 ASP A C 1
ATOM 392 O O . ASP A 1 49 ? 40.350 -18.466 66.602 1.00 22.77 49 ASP A O 1
ATOM 397 N N . PRO A 1 50 ? 40.937 -20.623 66.660 1.00 25.11 50 PRO A N 1
ATOM 398 C CA . PRO A 1 50 ? 41.724 -20.600 65.442 1.00 42.91 50 PRO A CA 1
ATOM 399 C C . PRO A 1 50 ? 40.970 -20.116 64.198 1.00 34.62 50 PRO A C 1
ATOM 400 O O . PRO A 1 50 ? 41.579 -19.677 63.227 1.00 37.63 50 PRO A O 1
ATOM 404 N N . ASP A 1 51 ? 39.644 -20.197 64.232 1.00 38.46 51 ASP A N 1
ATOM 405 C CA . ASP A 1 51 ? 38.804 -19.794 63.123 1.00 19.70 51 ASP A CA 1
ATOM 406 C C . ASP A 1 51 ? 38.063 -18.491 63.337 1.00 38.33 51 ASP A C 1
ATOM 407 O O . ASP A 1 51 ? 37.212 -18.120 62.529 1.00 81.97 51 ASP A O 1
ATOM 412 N N . CYS A 1 52 ? 38.359 -17.809 64.440 1.00 22.89 52 CYS A N 1
ATOM 413 C CA . CYS A 1 52 ? 37.684 -16.570 64.735 1.00 14.69 52 CYS A CA 1
ATOM 414 C C . CYS A 1 52 ? 38.405 -15.382 64.114 1.00 14.79 52 CYS A C 1
ATOM 415 O O . CYS A 1 52 ? 39.583 -15.096 64.401 1.00 19.28 52 CYS A O 1
ATOM 418 N N . PHE A 1 53 ? 37.690 -14.672 63.258 1.00 14.98 53 PHE A N 1
ATOM 419 C CA . PHE A 1 53 ? 38.272 -13.516 62.574 1.00 18.03 53 PHE A CA 1
ATOM 420 C C . PHE A 1 53 ? 38.743 -12.423 63.489 1.00 25.65 53 PHE A C 1
ATOM 421 O O . PHE A 1 53 ? 39.487 -11.525 63.047 1.00 23.42 53 PHE A O 1
ATOM 429 N N . LEU A 1 54 ? 38.286 -12.495 64.743 1.00 24.63 54 LEU A N 1
ATOM 430 C CA . LEU A 1 54 ? 38.633 -11.492 65.731 1.00 25.69 54 LEU A CA 1
ATOM 431 C C . LEU A 1 54 ? 39.762 -11.890 66.635 1.00 10.87 54 LEU A C 1
ATOM 432 O O . LEU A 1 54 ? 40.326 -11.027 67.300 1.00 18.92 54 LEU A O 1
ATOM 437 N N . CYS A 1 55 ? 40.089 -13.169 66.644 1.00 14.70 55 CYS A N 1
ATOM 438 C CA . CYS A 1 55 ? 41.158 -13.627 67.508 1.00 25.80 55 CYS A CA 1
ATOM 439 C C . CYS A 1 55 ? 42.531 -13.079 67.142 1.00 28.11 55 CYS A C 1
ATOM 440 O O . CYS A 1 55 ? 42.816 -12.683 66.021 1.00 27.66 55 CYS A O 1
ATOM 443 N N . ALA A 1 56 ? 43.428 -13.062 68.104 1.00 22.31 56 ALA A N 1
ATOM 444 C CA . ALA A 1 56 ? 44.774 -12.567 67.844 1.00 28.84 56 ALA A CA 1
ATOM 445 C C . ALA A 1 56 ? 45.576 -13.491 66.927 1.00 15.20 56 ALA A C 1
ATOM 446 O O . ALA A 1 56 ? 45.467 -14.732 67.042 1.00 16.67 56 ALA A O 1
ATOM 448 N N . GLY A 1 57 ? 46.400 -12.875 66.052 1.00 24.67 57 GLY A N 1
ATOM 449 C CA . GLY A 1 57 ? 47.248 -13.620 65.145 1.00 14.41 57 GLY A CA 1
ATOM 450 C C . GLY A 1 57 ? 46.465 -14.419 64.113 1.00 27.57 57 GLY A C 1
ATOM 451 O O . GLY A 1 57 ? 47.012 -15.294 63.416 1.00 24.44 57 GLY A O 1
ATOM 452 N N . ASN A 1 58 ? 45.168 -14.131 64.019 1.00 31.76 58 ASN A N 1
ATOM 453 C CA . ASN A 1 58 ? 44.285 -14.794 63.053 1.00 21.94 58 ASN A CA 1
ATOM 454 C C . ASN A 1 58 ? 44.059 -13.890 61.814 1.00 24.29 58 ASN A C 1
ATOM 455 O O . ASN A 1 58 ? 44.165 -12.645 61.905 1.00 19.44 58 ASN A O 1
ATOM 460 N N . VAL A 1 59 ? 43.735 -14.504 60.642 1.00 25.33 59 VAL A N 1
ATOM 461 C CA . VAL A 1 59 ? 43.442 -13.695 59.434 1.00 19.51 59 VAL A CA 1
ATOM 462 C C . VAL A 1 59 ? 41.950 -13.382 59.330 1.00 10.92 59 VAL A C 1
ATOM 463 O O . VAL A 1 59 ? 41.127 -14.277 59.542 1.00 27.06 59 VAL A O 1
ATOM 467 N N . ARG A 1 60 ? 41.636 -12.117 58.999 1.00 11.24 60 ARG A N 1
ATOM 468 C CA . ARG A 1 60 ? 40.247 -11.697 58.857 1.00 16.60 60 ARG A CA 1
ATOM 469 C C . ARG A 1 60 ? 39.601 -12.229 57.600 1.00 52.64 60 ARG A C 1
ATOM 470 O O . ARG A 1 60 ? 40.267 -12.786 56.734 1.00 29.03 60 ARG A O 1
ATOM 478 N N . VAL A 1 61 ? 38.291 -12.047 57.500 1.00 21.09 61 VAL A N 1
ATOM 479 C CA . VAL A 1 61 ? 37.605 -12.528 56.350 1.00 19.66 61 VAL A CA 1
ATOM 480 C C . VAL A 1 61 ? 38.316 -12.101 55.078 1.00 27.61 61 VAL A C 1
ATOM 481 O O . VAL A 1 61 ? 38.308 -12.834 54.092 1.00 29.00 61 VAL A O 1
ATOM 485 N N . THR A 1 62 ? 38.931 -10.916 55.137 1.00 19.58 62 THR A N 1
ATOM 486 C CA . THR A 1 62 ? 39.646 -10.368 54.012 1.00 20.98 62 THR A CA 1
ATOM 487 C C . THR A 1 62 ? 41.087 -10.801 53.880 1.00 22.96 62 THR A C 1
ATOM 488 O O . THR A 1 62 ? 41.827 -10.268 53.060 1.00 31.51 62 THR A O 1
ATOM 492 N N . GLY A 1 63 ? 41.527 -11.743 54.657 1.00 16.87 63 GLY A N 1
ATOM 493 C CA . GLY A 1 63 ? 42.906 -12.135 54.499 1.00 25.88 63 GLY A CA 1
ATOM 494 C C . GLY A 1 63 ? 43.852 -11.306 55.328 1.00 19.36 63 GLY A C 1
ATOM 495 O O . GLY A 1 63 ? 44.972 -11.720 55.604 1.00 31.73 63 GLY A O 1
ATOM 496 N N . ASP A 1 64 ? 43.425 -10.133 55.753 1.00 27.85 64 ASP A N 1
ATOM 497 C CA . ASP A 1 64 ? 44.290 -9.339 56.606 1.00 26.37 64 ASP A CA 1
ATOM 498 C C . ASP A 1 64 ? 44.482 -10.013 57.970 1.00 30.21 64 ASP A C 1
ATOM 499 O O . ASP A 1 64 ? 43.525 -10.498 58.582 1.00 29.95 64 ASP A O 1
ATOM 504 N N . LYS A 1 65 ? 45.742 -10.040 58.427 1.00 24.13 65 LYS A N 1
ATOM 505 C CA . LYS A 1 65 ? 46.146 -10.650 59.690 1.00 42.44 65 LYS A CA 1
ATOM 506 C C . LYS A 1 65 ? 46.086 -9.754 60.946 1.00 21.91 65 LYS A C 1
ATOM 507 O O . LYS A 1 65 ? 46.584 -8.608 61.005 1.00 17.46 65 LYS A O 1
ATOM 513 N N . ASN A 1 66 ? 45.476 -10.308 61.987 1.00 24.46 66 ASN A N 1
ATOM 514 C CA . ASN A 1 66 ? 45.408 -9.581 63.229 1.00 23.92 66 ASN A CA 1
ATOM 515 C C . ASN A 1 66 ? 46.788 -9.667 63.887 1.00 15.64 66 ASN A C 1
ATOM 516 O O . ASN A 1 66 ? 47.511 -10.650 63.733 1.00 19.98 66 ASN A O 1
ATOM 521 N N . PRO A 1 67 ? 47.155 -8.656 64.650 1.00 19.94 67 PRO A N 1
ATOM 522 C CA . PRO A 1 67 ? 48.440 -8.709 65.329 1.00 12.15 67 PRO A CA 1
ATOM 523 C C . PRO A 1 67 ? 48.344 -9.706 66.487 1.00 14.92 67 PRO A C 1
ATOM 524 O O . PRO A 1 67 ? 47.274 -10.265 66.719 1.00 18.43 67 PRO A O 1
ATOM 528 N N . ASP A 1 6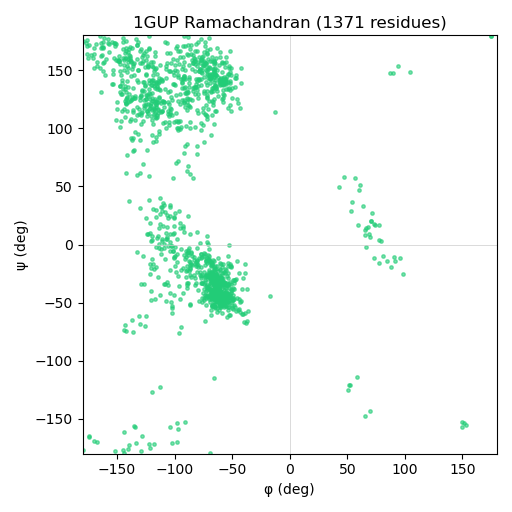8 ? 49.448 -9.985 67.173 1.00 16.84 68 ASP A N 1
ATOM 529 C CA . ASP A 1 68 ? 49.414 -10.887 68.305 1.00 19.50 68 ASP A CA 1
ATOM 530 C C . ASP A 1 68 ? 49.048 -10.039 69.557 1.00 23.34 68 ASP A C 1
ATOM 531 O O . ASP A 1 68 ? 49.821 -9.913 70.509 1.00 16.19 68 ASP A O 1
ATOM 536 N N . TYR A 1 69 ? 47.873 -9.414 69.525 1.00 15.05 69 TYR A N 1
ATOM 537 C CA . TYR A 1 69 ? 47.405 -8.555 70.583 1.00 42.38 69 TYR A CA 1
ATOM 538 C C . TYR A 1 69 ? 47.148 -9.295 71.898 1.00 15.66 69 TYR A C 1
ATOM 539 O O . TYR A 1 69 ? 46.711 -10.453 71.925 1.00 19.65 69 TYR A O 1
ATOM 548 N N . THR A 1 70 ? 47.466 -8.560 72.979 1.00 29.40 70 THR A N 1
ATOM 549 C CA . THR A 1 70 ? 47.340 -9.052 74.334 1.00 21.51 70 THR A CA 1
ATOM 550 C C . THR A 1 70 ? 46.316 -8.266 75.111 1.00 36.38 70 THR A C 1
ATOM 551 O O . THR A 1 70 ? 45.812 -8.734 76.133 1.00 57.77 70 THR A O 1
ATOM 555 N N . GLY A 1 71 ? 45.996 -7.072 74.626 1.00 29.22 71 GLY A N 1
ATOM 556 C CA . GLY A 1 71 ? 45.006 -6.264 75.323 1.00 28.11 71 GLY A CA 1
ATOM 557 C C . GLY A 1 71 ? 43.823 -5.990 74.419 1.00 29.19 71 GLY A C 1
ATOM 558 O O . GLY A 1 71 ? 43.236 -6.909 73.841 1.00 19.22 71 GLY A O 1
ATOM 559 N N . THR A 1 72 ? 43.508 -4.701 74.294 1.00 16.57 72 THR A N 1
ATOM 560 C CA . THR A 1 72 ? 42.456 -4.275 73.414 1.00 19.04 72 THR A CA 1
ATOM 561 C C . THR A 1 72 ? 43.105 -4.152 72.014 1.00 18.10 72 THR A C 1
ATOM 562 O O . THR A 1 72 ? 44.346 -4.027 71.854 1.00 17.56 72 THR A O 1
ATOM 566 N N . TYR A 1 73 ? 42.270 -4.197 71.015 1.00 21.10 73 TYR A N 1
ATOM 567 C CA . TYR A 1 73 ? 42.733 -4.088 69.635 1.00 14.35 73 TYR A CA 1
ATOM 568 C C . TYR A 1 73 ? 41.680 -3.351 68.826 1.00 21.82 73 TYR A C 1
ATOM 569 O O . TYR A 1 73 ? 40.501 -3.686 68.910 1.00 23.00 73 TYR A O 1
ATOM 578 N N . VAL A 1 74 ? 42.097 -2.320 68.074 1.00 15.91 74 VAL A N 1
ATOM 579 C CA . VAL A 1 74 ? 41.150 -1.555 67.263 1.00 15.99 74 VAL A CA 1
ATOM 580 C C . VAL A 1 74 ? 41.518 -1.555 65.776 1.00 100.00 74 VAL A C 1
ATOM 581 O O . VAL A 1 74 ? 42.640 -1.278 65.424 1.00 17.38 74 VAL A O 1
ATOM 585 N N . PHE A 1 75 ? 40.605 -1.856 64.863 1.00 21.95 75 PHE A N 1
ATOM 586 C CA . PHE A 1 75 ? 40.959 -1.841 63.443 1.00 14.27 75 PHE A CA 1
ATOM 587 C C . PHE A 1 75 ? 39.789 -1.326 62.620 1.00 33.28 75 PHE A C 1
ATOM 588 O O . PHE A 1 75 ? 38.638 -1.420 63.057 1.00 18.26 75 PHE A O 1
ATOM 596 N N . THR A 1 76 ? 40.064 -0.771 61.445 1.00 16.66 76 THR A N 1
ATOM 597 C CA . THR A 1 76 ? 38.961 -0.258 60.664 1.00 12.19 76 THR A CA 1
ATOM 598 C C . THR A 1 76 ? 38.072 -1.396 60.288 1.00 10.19 76 THR A C 1
ATOM 599 O O . THR A 1 76 ? 38.587 -2.447 59.901 1.00 23.21 76 THR A O 1
ATOM 603 N N . ASN A 1 77 ? 36.749 -1.229 60.425 1.00 15.45 77 ASN A N 1
ATOM 604 C CA . ASN A 1 77 ? 35.864 -2.323 60.082 1.00 7.73 77 ASN A CA 1
ATOM 605 C C . ASN A 1 77 ? 36.055 -2.672 58.598 1.00 28.60 77 ASN A C 1
ATOM 606 O O . ASN A 1 77 ? 36.167 -1.784 57.761 1.00 14.41 77 ASN A O 1
ATOM 611 N N . ASP A 1 78 ? 36.096 -3.962 58.289 1.00 14.73 78 ASP A N 1
ATOM 612 C CA . ASP A 1 78 ? 36.282 -4.461 56.922 1.00 17.43 78 ASP A CA 1
ATOM 613 C C . ASP A 1 78 ? 35.081 -4.126 56.064 1.00 40.12 78 ASP A C 1
ATOM 614 O O . ASP A 1 78 ? 35.178 -4.038 54.848 1.00 22.21 78 ASP A O 1
ATOM 619 N N . PHE A 1 79 ? 33.942 -3.945 56.722 1.00 15.46 79 PHE A N 1
ATOM 620 C CA . PHE A 1 79 ? 32.709 -3.596 56.052 1.00 11.66 79 PHE A CA 1
ATOM 621 C C . PHE A 1 79 ? 32.197 -2.299 56.640 1.00 19.35 79 PHE A C 1
ATOM 622 O O . PHE A 1 79 ? 31.108 -2.283 57.189 1.00 21.22 79 PHE A O 1
ATOM 630 N N . ALA A 1 80 ? 32.978 -1.217 56.569 1.00 16.50 80 ALA A N 1
ATOM 631 C CA . ALA A 1 80 ? 32.533 0.038 57.177 1.00 8.97 80 ALA A CA 1
ATOM 632 C C . ALA A 1 80 ? 31.150 0.517 56.753 1.00 26.48 80 ALA A C 1
ATOM 633 O O . ALA A 1 80 ? 30.755 0.305 55.606 1.00 20.64 80 ALA A O 1
ATOM 635 N N . ALA A 1 81 ? 30.407 1.178 57.666 1.00 15.81 81 ALA A N 1
ATOM 636 C CA . ALA A 1 81 ? 29.082 1.647 57.310 1.00 16.78 81 ALA A CA 1
ATOM 637 C C . ALA A 1 81 ? 29.133 3.019 56.669 1.00 25.73 81 ALA A C 1
ATOM 638 O O . ALA A 1 81 ? 28.200 3.433 55.981 1.00 16.76 81 ALA A O 1
ATOM 640 N N . LEU A 1 82 ? 30.227 3.701 56.917 1.00 12.89 82 LEU A N 1
ATOM 641 C CA . LEU A 1 82 ? 30.437 5.032 56.403 1.00 10.93 82 LEU A CA 1
ATOM 642 C C . LEU A 1 82 ? 31.870 5.157 55.985 1.00 25.44 82 LEU A C 1
ATOM 643 O O . LEU A 1 82 ? 32.707 4.397 56.454 1.00 18.76 82 LEU A O 1
ATOM 648 N N . MET A 1 83 ? 32.132 6.142 55.119 1.00 12.28 83 MET A N 1
ATOM 649 C CA . MET A 1 83 ? 33.488 6.372 54.649 1.00 9.48 83 MET A CA 1
ATOM 650 C C . MET A 1 83 ? 33.759 7.836 54.759 1.00 9.77 83 MET A C 1
ATOM 651 O O . MET A 1 83 ? 32.836 8.640 54.806 1.00 17.68 83 MET A O 1
ATOM 656 N N . SER A 1 84 ? 35.052 8.163 54.789 1.00 11.91 84 SER A N 1
ATOM 657 C CA . SER A 1 84 ? 35.432 9.544 54.932 1.00 17.79 84 SER A CA 1
ATOM 658 C C . SER A 1 84 ? 35.234 10.419 53.720 1.00 16.41 84 SER A C 1
ATOM 659 O O . SER A 1 84 ? 35.031 11.644 53.875 1.00 19.85 84 SER A O 1
ATOM 662 N N . ASP A 1 85 ? 35.280 9.782 52.538 1.00 25.44 85 ASP A N 1
ATOM 663 C CA . ASP A 1 85 ? 35.183 10.476 51.258 1.00 28.17 85 ASP A CA 1
ATOM 664 C C . ASP A 1 85 ? 33.950 10.210 50.427 1.00 39.60 85 ASP A C 1
ATOM 665 O O . ASP A 1 85 ? 33.938 10.485 49.225 1.00 30.30 85 ASP A O 1
ATOM 670 N N . THR A 1 86 ? 32.902 9.676 51.016 1.00 30.89 86 THR A N 1
ATOM 671 C CA . THR A 1 86 ? 31.739 9.461 50.190 1.00 16.33 86 THR A CA 1
ATOM 672 C C . THR A 1 86 ? 31.286 10.777 49.550 1.00 29.35 86 THR A C 1
ATOM 673 O O . THR A 1 86 ? 31.255 11.822 50.198 1.00 22.22 86 THR A O 1
ATOM 677 N N . PRO A 1 87 ? 30.911 10.744 48.263 1.00 34.79 87 PRO A N 1
ATOM 678 C CA . PRO A 1 87 ? 30.463 11.963 47.620 1.00 19.19 87 PRO A CA 1
ATOM 679 C C . PRO A 1 87 ? 29.169 12.473 48.197 1.00 13.74 87 PRO A C 1
ATOM 680 O O . PRO A 1 87 ? 28.319 11.701 48.625 1.00 21.49 87 PRO A O 1
ATOM 684 N N . ASP A 1 88 ? 28.998 13.784 48.129 1.00 16.44 88 ASP A N 1
ATOM 685 C CA . ASP A 1 88 ? 27.790 14.419 48.582 1.00 23.54 88 ASP A CA 1
ATOM 686 C C . ASP A 1 88 ? 26.569 13.917 47.854 1.00 50.52 88 ASP A C 1
ATOM 687 O O . ASP A 1 88 ? 26.605 13.707 46.642 1.00 28.78 88 ASP A O 1
ATOM 692 N N . ALA A 1 89 ? 25.480 13.748 48.601 1.00 30.96 89 ALA A N 1
ATOM 693 C CA . ALA A 1 89 ? 24.227 13.307 48.015 1.00 28.90 89 ALA A CA 1
ATOM 694 C C . ALA A 1 89 ? 23.518 14.532 47.448 1.00 40.19 89 ALA A C 1
ATOM 695 O O . ALA A 1 89 ? 23.781 15.661 47.859 1.00 29.49 89 ALA A O 1
ATOM 697 N N . PRO A 1 90 ? 22.638 14.305 46.483 1.00 26.43 90 PRO A N 1
ATOM 698 C CA . PRO A 1 90 ? 21.860 15.360 45.857 1.00 23.47 90 PRO A CA 1
ATOM 699 C C . PRO A 1 90 ? 20.758 15.833 46.787 1.00 30.14 90 PRO A C 1
ATOM 700 O O . PRO A 1 90 ? 19.634 15.331 46.753 1.00 100.00 90 PRO A O 1
ATOM 704 N N . GLU A 1 91 ? 21.097 16.807 47.625 1.00 100.00 91 GLU A N 1
ATOM 705 C CA . GLU A 1 91 ? 20.161 17.344 48.592 1.00 100.00 91 GLU A CA 1
ATOM 706 C C . GLU A 1 91 ? 19.148 18.350 48.035 1.00 100.00 91 GLU A C 1
ATOM 707 O O . GLU A 1 91 ? 19.503 19.320 47.350 1.00 100.00 91 GLU A O 1
ATOM 713 N N . SER A 1 92 ? 17.872 18.078 48.356 1.00 49.54 92 SER A N 1
ATOM 714 C CA . SER A 1 92 ? 16.735 18.887 47.954 1.00 100.00 92 SER A CA 1
ATOM 715 C C . SER A 1 92 ? 15.999 19.463 49.157 1.00 44.35 92 SER A C 1
ATOM 716 O O . SER A 1 92 ? 16.438 19.390 50.306 1.00 30.45 92 SER A O 1
ATOM 719 N N . HIS A 1 93 ? 14.862 20.054 48.873 1.00 42.89 93 HIS A N 1
ATOM 720 C CA . HIS A 1 93 ? 14.046 20.656 49.900 1.00 100.00 93 HIS A CA 1
ATOM 721 C C . HIS A 1 93 ? 12.690 20.020 49.789 1.00 65.77 93 HIS A C 1
ATOM 722 O O . HIS A 1 93 ? 11.723 20.429 50.422 1.00 60.56 93 HIS A O 1
ATOM 729 N N . ASP A 1 94 ? 12.709 18.990 48.949 1.00 25.55 94 ASP A N 1
ATOM 730 C CA . ASP A 1 94 ? 11.564 18.166 48.641 1.00 32.43 94 ASP A CA 1
ATOM 731 C C . ASP A 1 94 ? 10.917 17.683 49.926 1.00 87.92 94 ASP A C 1
ATOM 732 O O . ASP A 1 94 ? 11.495 16.931 50.696 1.00 32.02 94 ASP A O 1
ATOM 737 N N . PRO A 1 95 ? 9.701 18.131 50.154 1.00 48.40 95 PRO A N 1
ATOM 738 C CA . PRO A 1 95 ? 8.956 17.783 51.352 1.00 23.38 95 PRO A CA 1
ATOM 739 C C . PRO A 1 95 ? 8.493 16.342 51.359 1.00 49.06 95 PRO A C 1
ATOM 740 O O . PRO A 1 95 ? 7.824 15.918 52.288 1.00 34.33 95 PRO A O 1
ATOM 744 N N . LEU A 1 96 ? 8.823 15.587 50.317 1.00 42.44 96 LEU A N 1
ATOM 745 C CA . LEU A 1 96 ? 8.410 14.189 50.299 1.00 22.31 96 LEU A CA 1
ATOM 746 C C . LEU A 1 96 ? 9.557 13.240 50.210 1.00 34.41 96 LEU A C 1
ATOM 747 O O . LEU A 1 96 ? 9.583 12.297 50.974 1.00 31.57 96 LEU A O 1
ATOM 752 N N . MET A 1 97 ? 10.506 13.476 49.293 1.00 23.63 97 MET A N 1
ATOM 753 C CA . MET A 1 97 ? 11.634 12.579 49.209 1.00 13.32 97 MET A CA 1
ATOM 754 C C . MET A 1 97 ? 12.923 13.340 49.163 1.00 24.75 97 MET A C 1
ATOM 755 O O . MET A 1 97 ? 13.328 13.792 48.104 1.00 29.43 97 MET A O 1
ATOM 760 N N . ARG A 1 98 ? 13.541 13.503 50.336 1.00 24.01 98 ARG A N 1
ATOM 761 C CA . ARG A 1 98 ? 14.784 14.239 50.443 1.00 23.72 98 ARG A CA 1
ATOM 762 C C . ARG A 1 98 ? 15.880 13.354 50.979 1.00 17.55 98 ARG A C 1
ATOM 763 O O . ARG A 1 98 ? 15.624 12.366 51.653 1.00 30.73 98 ARG A O 1
ATOM 771 N N . CYS A 1 99 ? 17.111 13.672 50.648 1.00 11.89 99 CYS A N 1
ATOM 772 C CA . CYS A 1 99 ? 18.218 12.858 51.116 1.00 10.71 99 CYS A CA 1
ATOM 773 C C . CYS A 1 99 ? 19.331 13.773 51.537 1.00 16.40 99 CYS A C 1
ATOM 774 O O . CYS A 1 99 ? 19.238 14.995 51.333 1.00 18.40 99 CYS A O 1
ATOM 777 N N . GLN A 1 100 ? 20.331 13.182 52.189 1.00 16.23 100 GLN A N 1
ATOM 778 C CA . GLN A 1 100 ? 21.455 13.940 52.661 1.00 8.29 100 GLN A CA 1
ATOM 779 C C . GLN A 1 100 ? 22.686 13.104 52.627 1.00 6.32 100 GLN A C 1
ATOM 780 O O . GLN A 1 100 ? 22.620 11.851 52.651 1.00 23.69 100 GLN A O 1
ATOM 786 N N . SER A 1 101 ? 23.809 13.815 52.593 1.00 14.25 101 SER A N 1
ATOM 787 C CA . SER A 1 101 ? 25.119 13.171 52.578 1.00 16.00 101 SER A CA 1
ATOM 788 C C . SER A 1 101 ? 25.445 12.486 53.926 1.00 55.69 101 SER A C 1
ATOM 789 O O . SER A 1 101 ? 24.898 12.848 54.971 1.00 21.50 101 SER A O 1
ATOM 792 N N . ALA A 1 102 ? 26.354 11.511 53.904 1.00 14.48 102 ALA A N 1
ATOM 793 C CA . ALA A 1 102 ? 26.749 10.823 55.106 1.00 17.91 102 ALA A CA 1
ATOM 794 C C . ALA A 1 102 ? 28.179 10.302 55.057 1.00 12.32 102 ALA A C 1
ATOM 795 O O . ALA A 1 102 ? 28.480 9.345 54.371 1.00 25.34 102 ALA A O 1
ATOM 797 N N . ARG A 1 103 ? 29.067 10.934 55.793 1.00 10.60 103 ARG A N 1
ATOM 798 C CA . ARG A 1 103 ? 30.456 10.500 55.859 1.00 13.76 103 ARG A CA 1
ATOM 799 C C . ARG A 1 103 ? 30.816 10.070 57.275 1.00 26.39 103 ARG A C 1
ATOM 800 O O . ARG A 1 103 ? 30.084 10.364 58.216 1.00 16.71 103 ARG A O 1
ATOM 808 N N . GLY A 1 104 ? 31.945 9.388 57.411 1.00 25.74 104 GLY A N 1
ATOM 809 C CA . GLY A 1 104 ? 32.411 8.925 58.698 1.00 28.85 104 GLY A CA 1
ATOM 810 C C . GLY A 1 104 ? 33.234 7.669 58.550 1.00 26.85 104 GLY A C 1
ATOM 811 O O . GLY A 1 104 ? 33.818 7.428 57.516 1.00 16.50 104 GLY A O 1
ATOM 812 N N . THR A 1 105 ? 33.263 6.869 59.591 1.00 12.13 105 THR A N 1
ATOM 813 C CA . THR A 1 105 ? 33.988 5.638 59.567 1.00 9.11 105 THR A CA 1
ATOM 814 C C . THR A 1 105 ? 33.429 4.681 60.615 1.00 15.42 105 THR A C 1
ATOM 815 O O . THR A 1 105 ? 32.567 5.049 61.424 1.00 21.55 105 THR A O 1
ATOM 819 N N . SER A 1 106 ? 33.924 3.458 60.576 1.00 18.20 106 SER A N 1
ATOM 820 C CA . SER A 1 106 ? 33.560 2.386 61.488 1.00 13.17 106 SER A CA 1
ATOM 821 C C . SER A 1 106 ? 34.800 1.621 61.919 1.00 26.90 106 SER A C 1
ATOM 822 O O . SER A 1 106 ? 35.605 1.141 61.112 1.00 19.70 106 SER A O 1
ATOM 825 N N . ARG A 1 107 ? 34.957 1.501 63.220 1.00 15.68 107 ARG A N 1
ATOM 826 C CA . ARG A 1 107 ? 36.065 0.763 63.771 1.00 21.44 107 ARG A CA 1
ATOM 827 C C . ARG A 1 107 ? 35.532 -0.333 64.658 1.00 14.61 107 ARG A C 1
ATOM 828 O O . ARG A 1 107 ? 34.402 -0.250 65.182 1.00 17.41 107 ARG A O 1
ATOM 836 N N . VAL A 1 108 ? 36.342 -1.368 64.773 1.00 14.65 108 VAL A N 1
ATOM 837 C CA . VAL A 1 108 ? 36.009 -2.523 65.591 1.00 27.98 108 VAL A CA 1
ATOM 838 C C . VAL A 1 108 ? 37.008 -2.603 66.733 1.00 43.18 108 VAL A C 1
ATOM 839 O O . VAL A 1 108 ? 38.207 -2.387 66.527 1.00 22.98 108 VAL A O 1
ATOM 843 N N . ILE A 1 109 ? 36.509 -2.877 67.941 1.00 29.98 109 ILE A N 1
ATOM 844 C CA . ILE A 1 109 ? 37.384 -3.006 69.086 1.00 13.28 109 ILE A CA 1
ATOM 845 C C . ILE A 1 109 ? 37.215 -4.357 69.761 1.00 11.34 109 ILE A C 1
ATOM 846 O O . ILE A 1 109 ? 36.126 -4.733 70.205 1.00 18.82 109 ILE A O 1
ATOM 851 N N . CYS A 1 110 ? 38.307 -5.084 69.823 1.00 12.30 110 CYS A N 1
ATOM 852 C CA . CYS A 1 110 ? 38.363 -6.376 70.497 1.00 19.95 110 CYS A CA 1
ATOM 853 C C . CYS A 1 110 ? 38.744 -6.009 71.914 1.00 20.01 110 CYS A C 1
ATOM 854 O O . CYS A 1 110 ? 39.729 -5.297 72.129 1.00 13.38 110 CYS A O 1
ATOM 857 N N . PHE A 1 111 ? 37.902 -6.417 72.856 1.00 17.82 111 PHE A N 1
ATOM 858 C CA . PHE A 1 111 ? 38.097 -6.078 74.269 1.00 17.20 111 PHE A CA 1
ATOM 859 C C . PHE A 1 111 ? 39.380 -6.675 74.831 1.00 12.88 111 PHE A C 1
ATOM 860 O O . PHE A 1 111 ? 40.069 -6.052 75.642 1.00 18.76 111 PHE A O 1
ATOM 868 N N . SER A 1 112 ? 39.678 -7.891 74.370 1.00 13.62 112 SER A N 1
ATOM 869 C CA . SER A 1 112 ? 40.868 -8.629 74.729 1.00 18.60 112 SER A CA 1
ATOM 870 C C . SER A 1 112 ? 40.955 -9.834 73.806 1.00 18.72 112 SER A C 1
ATOM 871 O O . SER A 1 112 ? 39.943 -10.154 73.180 1.00 21.36 112 SER A O 1
ATOM 874 N N . PRO A 1 113 ? 42.148 -10.480 73.737 1.00 15.55 113 PRO A N 1
ATOM 875 C CA . PRO A 1 113 ? 42.384 -11.660 72.905 1.00 12.69 113 PRO A CA 1
ATOM 876 C C . PRO A 1 113 ? 41.664 -12.870 73.440 1.00 22.34 113 PRO A C 1
ATOM 877 O O . PRO A 1 113 ? 41.542 -13.905 72.795 1.00 21.26 113 PRO A O 1
ATOM 881 N N . ASP A 1 114 ? 41.172 -12.758 74.651 1.00 23.42 114 ASP A N 1
ATOM 882 C CA . ASP A 1 114 ? 40.491 -13.889 75.191 1.00 21.83 114 ASP A CA 1
ATOM 883 C C . ASP A 1 114 ? 39.142 -14.037 74.525 1.00 25.03 114 ASP A C 1
ATOM 884 O O . ASP A 1 114 ? 38.256 -13.206 74.727 1.00 26.99 114 ASP A O 1
ATOM 889 N N . HIS A 1 115 ? 38.999 -15.106 73.740 1.00 20.26 115 HIS A N 1
ATOM 890 C CA . HIS A 1 115 ? 37.773 -15.384 72.995 1.00 13.00 115 HIS A CA 1
ATOM 891 C C . HIS A 1 115 ? 36.545 -15.661 73.867 1.00 22.61 115 HIS A C 1
ATOM 892 O O . HIS A 1 115 ? 35.390 -15.469 73.451 1.00 19.12 115 HIS A O 1
ATOM 899 N N . SER A 1 116 ? 36.808 -16.138 75.089 1.00 24.48 116 SER A N 1
ATOM 900 C CA . SER A 1 116 ? 35.739 -16.491 76.015 1.00 56.84 116 SER A CA 1
ATOM 901 C C . SER A 1 116 ? 35.453 -15.524 77.154 1.00 31.63 116 SER A C 1
ATOM 902 O O . SER A 1 116 ? 34.588 -15.799 77.982 1.00 43.55 116 SER A O 1
ATOM 905 N N . LYS A 1 117 ? 36.155 -14.395 77.211 1.00 30.61 117 LYS A N 1
ATOM 906 C CA . LYS A 1 117 ? 35.949 -13.455 78.287 1.00 26.73 117 LYS A CA 1
ATOM 907 C C . LYS A 1 117 ? 35.167 -12.208 77.931 1.00 37.47 117 LYS A C 1
ATOM 908 O O . LYS A 1 117 ? 35.564 -11.419 77.071 1.00 71.59 117 LYS A O 1
ATOM 914 N N . THR A 1 118 ? 34.051 -12.062 78.661 1.00 18.69 118 THR A N 1
ATOM 915 C CA . THR A 1 118 ? 33.101 -10.979 78.564 1.00 14.55 118 THR A CA 1
ATOM 916 C C . THR A 1 118 ? 33.467 -9.897 79.542 1.00 14.89 118 THR A C 1
ATOM 917 O O . THR A 1 118 ? 34.211 -10.140 80.484 1.00 35.21 118 THR A O 1
ATOM 921 N N . LEU A 1 119 ? 32.941 -8.697 79.318 1.00 26.01 119 LEU A N 1
ATOM 922 C CA . LEU A 1 119 ? 33.241 -7.567 80.181 1.00 28.54 119 LEU A CA 1
ATOM 923 C C . LEU A 1 119 ? 33.170 -7.869 81.687 1.00 27.18 119 LEU A C 1
ATOM 924 O O . LEU A 1 119 ? 34.064 -7.430 82.412 1.00 28.02 119 LEU A O 1
ATOM 929 N N . PRO A 1 120 ? 32.108 -8.570 82.164 1.00 19.94 120 PRO A N 1
ATOM 930 C CA . PRO A 1 120 ? 31.968 -8.873 83.603 1.00 19.30 120 PRO A CA 1
ATOM 931 C C . PRO A 1 120 ? 33.077 -9.773 84.136 1.00 25.86 120 PRO A C 1
ATOM 932 O O . PRO A 1 120 ? 33.424 -9.741 85.323 1.00 22.53 120 PRO A O 1
ATOM 936 N N . GLU A 1 121 ? 33.629 -10.588 83.232 1.00 14.81 121 GLU A N 1
ATOM 937 C CA . GLU A 1 121 ? 34.708 -11.441 83.587 1.00 14.81 121 GLU A CA 1
ATOM 938 C C . GLU A 1 121 ? 36.058 -10.832 83.339 1.00 13.11 121 GLU A C 1
ATOM 939 O O . GLU A 1 121 ? 37.059 -11.549 83.343 1.00 20.43 121 GLU A O 1
ATOM 945 N N . LEU A 1 122 ? 36.144 -9.537 83.109 1.00 15.76 122 LEU A N 1
ATOM 946 C CA . LEU A 1 122 ? 37.452 -9.021 82.891 1.00 14.72 122 LEU A CA 1
ATOM 947 C C . LEU A 1 122 ? 37.917 -8.215 84.095 1.00 34.04 122 LEU A C 1
ATOM 948 O O . LEU A 1 122 ? 37.100 -7.599 84.748 1.00 21.93 122 LEU A O 1
ATOM 953 N N . SER A 1 123 ? 39.237 -8.198 84.309 1.00 22.50 123 SER A N 1
ATOM 954 C CA . SER A 1 123 ? 39.872 -7.472 85.367 1.00 16.46 123 SER A CA 1
ATOM 955 C C . SER A 1 123 ? 39.503 -6.021 85.244 1.00 23.46 123 SER A C 1
ATOM 956 O O . SER A 1 123 ? 39.113 -5.556 84.176 1.00 23.68 123 SER A O 1
ATOM 959 N N . VAL A 1 124 ? 39.583 -5.341 86.369 1.00 25.08 124 VAL A N 1
ATOM 960 C CA . VAL A 1 124 ? 39.275 -3.937 86.411 1.00 24.93 124 VAL A CA 1
ATOM 961 C C . VAL A 1 124 ? 40.354 -3.183 85.652 1.00 12.50 124 VAL A C 1
ATOM 962 O O . VAL A 1 124 ? 40.112 -2.119 85.084 1.00 24.64 124 VAL A O 1
ATOM 966 N N . ALA A 1 125 ? 41.552 -3.776 85.642 1.00 14.83 125 ALA A N 1
ATOM 967 C CA . ALA A 1 125 ? 42.693 -3.220 84.929 1.00 28.50 125 ALA A CA 1
ATOM 968 C C . ALA A 1 125 ? 42.419 -3.274 83.429 1.00 11.06 125 ALA A C 1
ATOM 969 O O . ALA A 1 125 ? 42.495 -2.286 82.718 1.00 16.54 125 ALA A O 1
ATOM 971 N N . ALA A 1 126 ? 42.071 -4.480 83.017 1.00 15.81 126 ALA A N 1
ATOM 972 C CA . ALA A 1 126 ? 41.709 -4.731 81.650 1.00 16.59 126 ALA A CA 1
ATOM 973 C C . ALA A 1 126 ? 40.603 -3.771 81.296 1.00 41.79 126 ALA A C 1
ATOM 974 O O . ALA A 1 126 ? 40.683 -3.113 80.267 1.00 27.80 126 ALA A O 1
ATOM 976 N N . LEU A 1 127 ? 39.585 -3.653 82.163 1.00 19.55 127 LEU A N 1
ATOM 977 C CA . LEU A 1 127 ? 38.470 -2.763 81.920 1.00 9.19 127 LEU A CA 1
ATOM 978 C C . LEU A 1 127 ? 38.897 -1.336 81.809 1.00 18.51 127 LEU A C 1
ATOM 979 O O . LEU A 1 127 ? 38.351 -0.531 81.029 1.00 16.24 127 LEU A O 1
ATOM 984 N N . THR A 1 128 ? 39.912 -1.010 82.594 1.00 15.69 128 THR A N 1
ATOM 985 C CA . THR A 1 128 ? 40.381 0.345 82.519 1.00 15.57 128 THR A CA 1
ATOM 986 C C . THR A 1 128 ? 41.001 0.617 81.129 1.00 30.33 128 THR A C 1
ATOM 987 O O . THR A 1 128 ? 40.920 1.729 80.600 1.00 14.04 128 THR A O 1
ATOM 991 N N . GLU A 1 129 ? 41.654 -0.414 80.563 1.00 20.81 129 GLU A N 1
ATOM 992 C CA . GLU A 1 129 ? 42.274 -0.273 79.238 1.00 36.90 129 GLU A CA 1
ATOM 993 C C . GLU A 1 129 ? 41.226 0.039 78.203 1.00 18.48 129 GLU A C 1
ATOM 994 O O . GLU A 1 129 ? 41.393 0.909 77.350 1.00 25.00 129 GLU A O 1
ATOM 1000 N N . ILE A 1 130 ? 40.132 -0.707 78.299 1.00 16.27 130 ILE A N 1
ATOM 1001 C CA . ILE A 1 130 ? 39.006 -0.515 77.399 1.00 7.49 130 ILE A CA 1
ATOM 1002 C C . ILE A 1 130 ? 38.519 0.906 77.413 1.00 19.51 130 ILE A C 1
ATOM 1003 O O . ILE A 1 130 ? 38.291 1.493 76.350 1.00 15.02 130 ILE A O 1
ATOM 1008 N N . VAL A 1 131 ? 38.360 1.474 78.621 1.00 16.75 131 VAL A N 1
ATOM 1009 C CA . VAL A 1 131 ? 37.926 2.861 78.763 1.00 19.49 131 VAL A CA 1
ATOM 1010 C C . VAL A 1 131 ? 38.907 3.795 78.044 1.00 15.78 131 VAL A C 1
ATOM 1011 O O . VAL A 1 131 ? 38.504 4.694 77.301 1.00 18.81 131 VAL A O 1
ATOM 1015 N N . LYS A 1 132 ? 40.210 3.598 78.318 1.00 17.19 132 LYS A N 1
ATOM 1016 C CA . LYS A 1 132 ? 41.284 4.396 77.713 1.00 22.66 132 LYS A CA 1
ATOM 1017 C C . LYS A 1 132 ? 41.169 4.358 76.176 1.00 14.48 132 LYS A C 1
ATOM 1018 O O . LYS A 1 132 ? 41.310 5.357 75.466 1.00 21.67 132 LYS A O 1
ATOM 1024 N N . THR A 1 133 ? 40.876 3.173 75.675 1.00 24.59 133 THR A N 1
ATOM 1025 C CA . THR A 1 133 ? 40.702 2.973 74.252 1.00 15.89 133 THR A CA 1
ATOM 1026 C C . THR A 1 133 ? 39.479 3.738 73.789 1.00 22.09 133 THR A C 1
ATOM 1027 O O . THR A 1 133 ? 39.511 4.463 72.790 1.00 17.64 133 THR A O 1
ATOM 1031 N N . TRP A 1 134 ? 38.374 3.618 74.535 1.00 14.73 134 TRP A N 1
ATOM 1032 C CA . TRP A 1 134 ? 37.181 4.365 74.162 1.00 11.15 134 TRP A CA 1
ATOM 1033 C C . TRP A 1 134 ? 37.491 5.855 74.072 1.00 25.32 134 TRP A C 1
ATOM 1034 O O . TRP A 1 134 ? 37.040 6.578 73.175 1.00 26.35 134 TRP A O 1
ATOM 1045 N N . GLN A 1 135 ? 38.273 6.308 75.041 1.00 19.13 135 GLN A N 1
ATOM 1046 C CA . GLN A 1 135 ? 38.678 7.696 75.095 1.00 15.55 135 GLN A CA 1
ATOM 1047 C C . GLN A 1 135 ? 39.550 8.060 73.905 1.00 17.91 135 GLN A C 1
ATOM 1048 O O . GLN A 1 135 ? 39.308 9.055 73.269 1.00 15.63 135 GLN A O 1
ATOM 1054 N N . GLU A 1 136 ? 40.596 7.272 73.662 1.00 17.71 136 GLU A N 1
ATOM 1055 C CA . GLU A 1 136 ? 41.527 7.532 72.559 1.00 32.31 136 GLU A CA 1
ATOM 1056 C C . GLU A 1 136 ? 40.793 7.671 71.229 1.00 24.47 136 GLU A C 1
ATOM 1057 O O . GLU A 1 136 ? 41.018 8.604 70.474 1.00 18.24 136 GLU A O 1
ATOM 1063 N N . GLN A 1 137 ? 39.910 6.716 70.968 1.00 16.32 137 GLN A N 1
ATOM 1064 C CA . GLN A 1 137 ? 39.088 6.677 69.783 1.00 11.95 137 GLN A CA 1
ATOM 1065 C C . GLN A 1 137 ? 38.206 7.892 69.670 1.00 32.62 137 GLN A C 1
ATOM 1066 O O . GLN A 1 137 ? 38.132 8.517 68.611 1.00 16.00 137 GLN A O 1
ATOM 1072 N N . THR A 1 138 ? 37.532 8.249 70.763 1.00 13.40 138 THR A N 1
ATOM 1073 C CA . THR A 1 138 ? 36.651 9.389 70.711 1.00 15.46 138 THR A CA 1
ATOM 1074 C C . THR A 1 138 ? 37.348 10.715 70.384 1.00 19.54 138 THR A C 1
ATOM 1075 O O . THR A 1 138 ? 36.842 11.563 69.650 1.00 19.84 138 THR A O 1
ATOM 1079 N N . ALA A 1 139 ? 38.512 10.907 70.981 1.00 17.58 139 ALA A N 1
ATOM 1080 C CA . ALA A 1 139 ? 39.262 12.131 70.810 1.00 14.05 139 ALA A CA 1
ATOM 1081 C C . ALA A 1 139 ? 39.772 12.289 69.371 1.00 19.81 139 ALA A C 1
ATOM 1082 O O . ALA A 1 139 ? 39.673 13.358 68.809 1.00 16.71 139 ALA A O 1
ATOM 1084 N N . GLU A 1 140 ? 40.336 11.223 68.799 1.00 18.26 140 GLU A N 1
ATOM 1085 C CA . GLU A 1 140 ? 40.853 11.250 67.411 1.00 19.95 140 GLU A CA 1
ATOM 1086 C C . GLU A 1 140 ? 39.717 11.501 66.423 1.00 14.09 140 GLU A C 1
ATOM 1087 O O . GLU A 1 140 ? 39.690 12.477 65.675 1.00 20.76 140 GLU A O 1
ATOM 1093 N N . LEU A 1 141 ? 38.740 10.621 66.473 1.00 14.12 141 LEU A N 1
ATOM 1094 C CA . LEU A 1 141 ? 37.586 10.768 65.613 1.00 13.64 141 LEU A CA 1
ATOM 1095 C C . LEU A 1 141 ? 36.859 12.079 65.770 1.00 37.77 141 LEU A C 1
ATOM 1096 O O . LEU A 1 141 ? 36.373 12.651 64.794 1.00 20.37 141 LEU A O 1
ATOM 1101 N N . GLY A 1 142 ? 36.760 12.541 67.007 1.00 14.80 142 GLY A N 1
ATOM 1102 C CA . GLY A 1 142 ? 36.079 13.765 67.255 1.00 11.38 142 GLY A CA 1
ATOM 1103 C C . GLY A 1 142 ? 36.823 14.923 66.630 1.00 16.06 142 GLY A C 1
ATOM 1104 O O . GLY A 1 142 ? 36.276 15.990 66.406 1.00 20.66 142 GLY A O 1
ATOM 1105 N N . LYS A 1 143 ? 38.098 14.740 66.367 1.00 15.05 143 LYS A N 1
ATOM 1106 C CA . LYS A 1 143 ? 38.795 15.826 65.753 1.00 17.93 143 LYS A CA 1
ATOM 1107 C C . LYS A 1 143 ? 38.205 16.071 64.349 1.00 22.84 143 LYS A C 1
ATOM 1108 O O . LYS A 1 143 ? 38.279 17.163 63.768 1.00 25.86 143 LYS A O 1
ATOM 1114 N N . THR A 1 144 ? 37.610 15.015 63.802 1.00 21.49 144 THR A N 1
ATOM 1115 C CA . THR A 1 144 ? 37.042 15.065 62.459 1.00 38.07 144 THR A CA 1
ATOM 1116 C C . THR A 1 144 ? 35.535 15.043 62.297 1.00 29.84 144 THR A C 1
ATOM 1117 O O . THR A 1 144 ? 35.012 15.651 61.360 1.00 21.08 144 THR A O 1
ATOM 1121 N N . TYR A 1 145 ? 34.835 14.342 63.162 1.00 21.36 145 TYR A N 1
ATOM 1122 C CA . TYR A 1 145 ? 33.395 14.223 63.054 1.00 10.44 145 TYR A CA 1
ATOM 1123 C C . TYR A 1 145 ? 32.720 14.723 64.312 1.00 17.74 145 TYR A C 1
ATOM 1124 O O . TYR A 1 145 ? 33.224 14.505 65.413 1.00 33.58 145 TYR A O 1
ATOM 1133 N N . PRO A 1 146 ? 31.586 15.399 64.137 1.00 26.78 146 PRO A N 1
ATOM 1134 C CA . PRO A 1 146 ? 30.869 15.940 65.285 1.00 34.17 146 PRO A CA 1
ATOM 1135 C C . PRO A 1 146 ? 30.227 14.844 66.142 1.00 30.73 146 PRO A C 1
ATOM 1136 O O . PRO A 1 146 ? 30.005 15.029 67.343 1.00 25.34 146 PRO A O 1
ATOM 1140 N N . TRP A 1 147 ? 29.935 13.692 65.544 1.00 19.13 147 TRP A N 1
ATOM 1141 C CA . TRP A 1 147 ? 29.336 12.644 66.326 1.00 13.79 147 TRP A CA 1
ATOM 1142 C C . TRP A 1 147 ? 30.149 11.367 66.350 1.00 25.70 147 TRP A C 1
ATOM 1143 O O . TRP A 1 147 ? 30.373 10.741 65.323 1.00 20.37 147 TRP A O 1
ATOM 1154 N N . VAL A 1 148 ? 30.602 10.967 67.539 1.00 13.19 148 VAL A N 1
ATOM 1155 C CA . VAL A 1 148 ? 31.351 9.724 67.657 1.00 9.19 148 VAL A CA 1
ATOM 1156 C C . VAL A 1 148 ? 30.516 8.783 68.497 1.00 28.58 148 VAL A C 1
ATOM 1157 O O . VAL A 1 148 ? 30.220 9.091 69.643 1.00 26.18 148 VAL A O 1
ATOM 1161 N N . GLN A 1 149 ? 30.091 7.674 67.923 1.00 18.71 149 GLN A N 1
ATOM 1162 C CA . GLN A 1 149 ? 29.252 6.735 68.634 1.00 17.16 149 GLN A CA 1
ATOM 1163 C C . GLN A 1 149 ? 29.940 5.430 69.027 1.00 27.59 149 GLN A C 1
ATOM 1164 O O . GLN A 1 149 ? 30.157 4.553 68.179 1.00 14.51 149 GLN A O 1
ATOM 1170 N N . VAL A 1 150 ? 30.261 5.282 70.336 1.00 12.49 150 VAL A N 1
ATOM 1171 C CA . VAL A 1 150 ? 30.866 4.058 70.847 1.00 16.82 150 VAL A CA 1
ATOM 1172 C C . VAL A 1 150 ? 29.722 3.113 71.198 1.00 21.17 150 VAL A C 1
ATOM 1173 O O . VAL A 1 150 ? 28.688 3.561 71.696 1.00 23.89 150 VAL A O 1
ATOM 1177 N N . PHE A 1 151 ? 29.872 1.824 70.952 1.00 10.50 151 PHE A N 1
ATOM 1178 C CA . PHE A 1 151 ? 28.773 0.956 71.262 1.00 9.28 151 PHE A CA 1
ATOM 1179 C C . PHE A 1 151 ? 29.225 -0.463 71.270 1.00 9.59 151 PHE A C 1
ATOM 1180 O O . PHE A 1 151 ? 30.413 -0.733 71.067 1.00 12.34 151 PHE A O 1
ATOM 1188 N N . GLU A 1 152 ? 28.284 -1.346 71.552 1.00 9.26 152 GLU A N 1
ATOM 1189 C CA . GLU A 1 152 ? 28.580 -2.750 71.577 1.00 6.42 152 GLU A CA 1
ATOM 1190 C C . GLU A 1 152 ? 27.316 -3.522 71.438 1.00 17.54 152 GLU A C 1
ATOM 1191 O O . GLU A 1 152 ? 26.284 -3.084 71.953 1.00 20.60 152 GLU A O 1
ATOM 1197 N N . ASN A 1 153 ? 27.432 -4.668 70.763 1.00 19.66 153 ASN A N 1
ATOM 1198 C CA . ASN A 1 153 ? 26.333 -5.568 70.600 1.00 9.61 153 ASN A CA 1
ATOM 1199 C C . ASN A 1 153 ? 26.811 -6.871 71.173 1.00 13.79 153 ASN A C 1
ATOM 1200 O O . ASN A 1 153 ? 27.737 -7.490 70.651 1.00 16.48 153 ASN A O 1
ATOM 1205 N N . LYS A 1 154 ? 26.184 -7.260 72.289 1.00 24.82 154 LYS A N 1
ATOM 1206 C CA . LYS A 1 154 ? 26.529 -8.465 73.007 1.00 10.81 154 LYS A CA 1
ATOM 1207 C C . LYS A 1 154 ? 25.476 -9.538 72.912 1.00 12.60 154 LYS A C 1
ATOM 1208 O O . LYS A 1 154 ? 24.318 -9.323 73.236 1.00 13.62 154 LYS A O 1
ATOM 1214 N N . GLY A 1 155 ? 25.896 -10.705 72.439 1.00 13.26 155 GLY A N 1
ATOM 1215 C CA . GLY A 1 155 ? 24.993 -11.815 72.287 1.00 18.14 155 GLY A CA 1
ATOM 1216 C C . GLY A 1 155 ? 24.210 -11.897 70.958 1.00 11.03 155 GLY A C 1
ATOM 1217 O O . GLY A 1 155 ? 23.807 -10.915 70.335 1.00 14.82 155 GLY A O 1
ATOM 1218 N N . ALA A 1 156 ? 23.958 -13.124 70.571 1.00 21.98 156 ALA A N 1
ATOM 1219 C CA . ALA A 1 156 ? 23.220 -13.422 69.368 1.00 37.76 156 ALA A CA 1
ATOM 1220 C C . ALA A 1 156 ? 21.841 -12.776 69.328 1.00 49.52 156 ALA A C 1
ATOM 1221 O O . ALA A 1 156 ? 21.376 -12.391 68.267 1.00 19.00 156 ALA A O 1
ATOM 1223 N N . ALA A 1 157 ? 21.168 -12.657 70.470 1.00 19.37 157 ALA A N 1
ATOM 1224 C CA . ALA A 1 157 ? 19.840 -12.056 70.479 1.00 20.98 157 ALA A CA 1
ATOM 1225 C C . ALA A 1 157 ? 19.884 -10.572 70.179 1.00 12.59 157 ALA A C 1
ATOM 1226 O O . ALA A 1 157 ? 18.859 -9.959 69.878 1.00 12.95 157 ALA A O 1
ATOM 1228 N N . MET A 1 158 ? 21.122 -10.042 70.261 1.00 11.50 158 MET A N 1
ATOM 1229 C CA . MET A 1 158 ? 21.392 -8.628 70.012 1.00 21.02 158 MET A CA 1
ATOM 1230 C C . MET A 1 158 ? 22.099 -8.306 68.697 1.00 20.72 158 MET A C 1
ATOM 1231 O O . MET A 1 158 ? 22.774 -7.271 68.596 1.00 13.37 158 MET A O 1
ATOM 1236 N N . GLY A 1 159 ? 21.929 -9.210 67.725 1.00 17.71 159 GLY A N 1
ATOM 1237 C CA . GLY A 1 159 ? 22.448 -9.036 66.377 1.00 24.90 159 GLY A CA 1
ATOM 1238 C C . GLY A 1 159 ? 23.959 -9.054 66.149 1.00 35.73 159 GLY A C 1
ATOM 1239 O O . GLY A 1 159 ? 24.427 -8.635 65.094 1.00 16.23 159 GLY A O 1
ATOM 1240 N N . CYS A 1 160 ? 24.741 -9.531 67.111 1.00 18.37 160 CYS A N 1
ATOM 1241 C CA . CYS A 1 160 ? 26.155 -9.611 66.854 1.00 24.09 160 CYS A CA 1
ATOM 1242 C C . CYS A 1 160 ? 26.290 -10.664 65.736 1.00 30.31 160 CYS A C 1
ATOM 1243 O O . CYS A 1 160 ? 25.497 -11.643 65.644 1.00 17.96 160 CYS A O 1
ATOM 1246 N N . SER A 1 161 ? 27.303 -10.454 64.890 1.00 34.06 161 SER A N 1
ATOM 1247 C CA . SER A 1 161 ? 27.595 -11.335 63.760 1.00 20.46 161 SER A CA 1
ATOM 1248 C C . SER A 1 161 ? 28.914 -12.094 63.946 1.00 35.15 161 SER A C 1
ATOM 1249 O O . SER A 1 161 ? 29.341 -12.917 63.124 1.00 26.41 161 SER A O 1
ATOM 1252 N N . ASN A 1 162 ? 29.580 -11.765 65.048 1.00 11.05 162 ASN A N 1
ATOM 1253 C CA . ASN A 1 162 ? 30.854 -12.335 65.445 1.00 26.20 162 ASN A CA 1
ATOM 1254 C C . ASN A 1 162 ? 30.836 -12.577 66.944 1.00 50.82 162 ASN A C 1
ATOM 1255 O O . ASN A 1 162 ? 30.501 -11.678 67.698 1.00 27.63 162 ASN A O 1
ATOM 1260 N N . PRO A 1 163 ? 31.198 -13.780 67.361 1.00 16.94 163 PRO A N 1
ATOM 1261 C CA . PRO A 1 163 ? 31.182 -14.168 68.768 1.00 34.47 163 PRO A CA 1
ATOM 1262 C C . PRO A 1 163 ? 32.330 -13.663 69.671 1.00 50.00 163 PRO A C 1
ATOM 1263 O O . PRO A 1 163 ? 32.317 -13.837 70.893 1.00 29.17 163 PRO A O 1
ATOM 1267 N N . HIS A 1 164 ? 33.359 -13.047 69.096 1.00 17.15 164 HIS A N 1
ATOM 1268 C CA . HIS A 1 164 ? 34.478 -12.561 69.890 1.00 18.66 164 HIS A CA 1
ATOM 1269 C C . HIS A 1 164 ? 34.070 -11.360 70.720 1.00 23.75 164 HIS A C 1
ATOM 1270 O O . HIS A 1 164 ? 33.265 -10.531 70.289 1.00 13.01 164 HIS A O 1
ATOM 1277 N N . PRO A 1 165 ? 34.601 -11.271 71.931 1.00 33.86 165 PRO A N 1
ATOM 1278 C CA . PRO A 1 165 ? 34.237 -10.164 72.812 1.00 27.22 165 PRO A CA 1
ATOM 1279 C C . PRO A 1 165 ? 34.664 -8.800 72.314 1.00 13.27 165 PRO A C 1
ATOM 1280 O O . PRO A 1 165 ? 35.855 -8.530 72.226 1.00 18.96 165 PRO A O 1
ATOM 1284 N N . GLY A 1 166 ? 33.717 -7.917 71.988 1.00 16.01 166 GLY A N 1
ATOM 1285 C CA . GLY A 1 166 ? 34.142 -6.610 71.517 1.00 12.31 166 GLY A CA 1
ATOM 1286 C C . GLY A 1 166 ? 33.028 -5.664 71.168 1.00 12.11 166 GLY A C 1
ATOM 1287 O O . GLY A 1 166 ? 31.866 -6.021 71.212 1.00 19.54 166 GLY A O 1
ATOM 1288 N N . GLY A 1 167 ? 33.433 -4.435 70.834 1.00 11.40 167 GLY A N 1
ATOM 1289 C CA . GLY A 1 167 ? 32.522 -3.368 70.483 1.00 10.52 167 GLY A CA 1
ATOM 1290 C C . GLY A 1 167 ? 32.829 -2.666 69.151 1.00 29.00 167 GLY A C 1
ATOM 1291 O O . GLY A 1 167 ? 33.595 -3.155 68.318 1.00 14.81 167 GLY A O 1
ATOM 1292 N N . GLN A 1 168 ? 32.226 -1.504 68.949 1.00 15.61 168 GLN A N 1
ATOM 1293 C CA . GLN A 1 168 ? 32.441 -0.784 67.739 1.00 14.09 168 GLN A CA 1
ATOM 1294 C C . GLN A 1 168 ? 32.366 0.692 67.964 1.00 22.41 168 GLN A C 1
ATOM 1295 O O . GLN A 1 168 ? 31.828 1.147 68.921 1.00 10.82 168 GLN A O 1
ATOM 1301 N N . ILE A 1 169 ? 32.899 1.437 67.037 1.00 13.02 169 ILE A N 1
ATOM 1302 C CA . ILE A 1 169 ? 32.813 2.870 67.072 1.00 19.16 169 ILE A CA 1
ATOM 1303 C C . ILE A 1 169 ? 32.434 3.307 65.647 1.00 26.10 169 ILE A C 1
ATOM 1304 O O . ILE A 1 169 ? 33.086 2.918 64.685 1.00 22.82 169 ILE A O 1
ATOM 1309 N N . TRP A 1 170 ? 31.400 4.112 65.495 1.00 15.45 170 TRP A N 1
ATOM 1310 C CA . TRP A 1 170 ? 30.991 4.624 64.197 1.00 7.89 170 TRP A CA 1
ATOM 1311 C C . TRP A 1 170 ? 30.978 6.123 64.350 1.00 18.55 170 TRP A C 1
ATOM 1312 O O . TRP A 1 170 ? 30.327 6.638 65.276 1.00 18.90 170 TRP A O 1
ATOM 1323 N N . ALA A 1 171 ? 31.719 6.811 63.464 1.00 22.22 171 ALA A N 1
ATOM 1324 C CA . ALA A 1 171 ? 31.812 8.271 63.440 1.00 10.02 171 ALA A CA 1
ATOM 1325 C C . ALA A 1 171 ? 30.880 8.769 62.362 1.00 13.23 171 ALA A C 1
ATOM 1326 O O . ALA A 1 171 ? 30.615 8.050 61.421 1.00 19.69 171 ALA A O 1
ATOM 1328 N N . ASN A 1 172 ? 30.334 9.958 62.535 1.00 15.78 172 ASN A N 1
ATOM 1329 C CA . ASN A 1 172 ? 29.397 10.501 61.602 1.00 17.46 172 ASN A CA 1
ATOM 1330 C C . ASN A 1 172 ? 29.699 11.970 61.370 1.00 31.88 172 ASN A C 1
ATOM 1331 O O . ASN A 1 172 ? 30.132 12.681 62.287 1.00 19.02 172 ASN A O 1
ATOM 1336 N N . SER A 1 173 ? 29.475 12.417 60.132 1.00 16.78 173 SER A N 1
ATOM 1337 C CA . SER A 1 173 ? 29.688 13.808 59.753 1.00 15.47 173 SER A CA 1
ATOM 1338 C C . SER A 1 173 ? 28.500 14.668 60.193 1.00 14.18 173 SER A C 1
ATOM 1339 O O . SER A 1 173 ? 28.546 15.901 60.194 1.00 23.94 173 SER A O 1
ATOM 1342 N N . PHE A 1 174 ? 27.404 13.993 60.553 1.00 15.50 174 PHE A N 1
ATOM 1343 C CA . PHE A 1 174 ? 26.191 14.662 60.977 1.00 14.80 174 PHE A CA 1
ATOM 1344 C C . PHE A 1 174 ? 25.792 14.210 62.384 1.00 18.36 174 PHE A C 1
ATOM 1345 O O . PHE A 1 174 ? 26.426 13.333 62.981 1.00 13.67 174 PHE A O 1
ATOM 1353 N N . LEU A 1 175 ? 24.689 14.773 62.881 1.00 24.02 175 LEU A N 1
ATOM 1354 C CA . LEU A 1 175 ? 24.174 14.374 64.191 1.00 23.73 175 LEU A CA 1
ATOM 1355 C C . LEU A 1 175 ? 23.020 13.461 63.932 1.00 17.69 175 LEU A C 1
ATOM 1356 O O . LEU A 1 175 ? 22.021 13.945 63.415 1.00 19.78 175 LEU A O 1
ATOM 1361 N N . PRO A 1 176 ? 23.186 12.166 64.268 1.00 13.28 176 PRO A N 1
ATOM 1362 C CA . PRO A 1 176 ? 22.153 11.178 64.081 1.00 15.38 176 PRO A CA 1
ATOM 1363 C C . PRO A 1 176 ? 20.888 11.514 64.886 1.00 16.31 176 PRO A C 1
ATOM 1364 O O . PRO A 1 176 ? 20.909 12.321 65.809 1.00 18.77 176 PRO A O 1
ATOM 1368 N N . ASN A 1 177 ? 19.784 10.907 64.498 1.00 9.05 177 ASN A N 1
ATOM 1369 C CA . ASN A 1 177 ? 18.493 11.147 65.125 1.00 18.73 177 ASN A CA 1
ATOM 1370 C C . ASN A 1 177 ? 18.584 11.358 66.628 1.00 33.42 177 ASN A C 1
ATOM 1371 O O . ASN A 1 177 ? 18.281 12.442 67.138 1.00 24.89 177 ASN A O 1
ATOM 1376 N N . GLU A 1 178 ? 18.980 10.281 67.315 1.00 19.89 178 GLU A N 1
ATOM 1377 C CA . GLU A 1 178 ? 19.103 10.261 68.775 1.00 13.68 178 GLU A CA 1
ATOM 1378 C C . GLU A 1 178 ? 19.901 11.451 69.291 1.00 17.53 178 GLU A C 1
ATOM 1379 O O . GLU A 1 178 ? 19.419 12.230 70.117 1.00 49.78 178 GLU A O 1
ATOM 1385 N N . ALA A 1 179 ? 21.124 11.604 68.770 1.00 13.23 179 ALA A N 1
ATOM 1386 C CA . ALA A 1 179 ? 22.006 12.705 69.144 1.00 12.05 179 ALA A CA 1
ATOM 1387 C C . ALA A 1 179 ? 21.400 14.107 68.970 1.00 16.03 179 ALA A C 1
ATOM 1388 O O . ALA A 1 179 ? 21.554 15.001 69.802 1.00 17.27 179 ALA A O 1
ATOM 1390 N N . GLU A 1 180 ? 20.700 14.353 67.864 1.00 24.68 180 GLU A N 1
ATOM 1391 C CA . GLU A 1 180 ? 20.125 15.659 67.680 1.00 23.00 180 GLU A CA 1
ATOM 1392 C C . GLU A 1 180 ? 19.019 15.910 68.706 1.00 15.03 180 GLU A C 1
ATOM 1393 O O . GLU A 1 180 ? 18.846 17.027 69.184 1.00 13.86 180 GLU A O 1
ATOM 1399 N N . ARG A 1 181 ? 18.248 14.859 68.969 1.00 13.71 181 ARG A N 1
ATOM 1400 C CA . ARG A 1 181 ? 17.122 14.899 69.885 1.00 32.93 181 ARG A CA 1
ATOM 1401 C C . ARG A 1 181 ? 17.603 15.164 71.321 1.00 21.83 181 ARG A C 1
ATOM 1402 O O . ARG A 1 181 ? 17.212 16.127 71.990 1.00 16.01 181 ARG A O 1
ATOM 1410 N N . GLU A 1 182 ? 18.518 14.310 71.756 1.00 17.42 182 GLU A N 1
ATOM 1411 C CA . GLU A 1 182 ? 19.103 14.439 73.084 1.00 20.77 182 GLU A CA 1
ATOM 1412 C C . GLU A 1 182 ? 19.790 15.773 73.199 1.00 28.48 182 GLU A C 1
ATOM 1413 O O . GLU A 1 182 ? 19.725 16.447 74.216 1.00 17.26 182 GLU A O 1
ATOM 1419 N N . ASP A 1 183 ? 20.468 16.168 72.144 1.00 14.75 183 ASP A N 1
ATOM 1420 C CA . ASP A 1 183 ? 21.153 17.419 72.188 1.00 21.56 183 ASP A CA 1
ATOM 1421 C C . ASP A 1 183 ? 20.206 18.590 72.401 1.00 30.58 183 ASP A C 1
ATOM 1422 O O . ASP A 1 183 ? 20.418 19.438 73.269 1.00 19.32 183 ASP A O 1
ATOM 1427 N N . ARG A 1 184 ? 19.145 18.625 71.614 1.00 17.63 184 ARG A N 1
ATOM 1428 C CA . ARG A 1 184 ? 18.165 19.694 71.677 1.00 20.65 184 ARG A CA 1
ATOM 1429 C C . ARG A 1 184 ? 17.403 19.743 73.009 1.00 25.32 184 ARG A C 1
ATOM 1430 O O . ARG A 1 184 ? 17.177 20.799 73.601 1.00 16.79 184 ARG A O 1
ATOM 1438 N N . LEU A 1 185 ? 16.967 18.593 73.463 1.00 16.84 185 LEU A N 1
ATOM 1439 C CA . LEU A 1 185 ? 16.203 18.509 74.707 1.00 20.75 185 LEU A CA 1
ATOM 1440 C C . LEU A 1 185 ? 16.966 18.933 75.964 1.00 19.35 185 LEU A C 1
ATOM 1441 O O . LEU A 1 185 ? 16.395 19.573 76.888 1.00 15.82 185 LEU A O 1
ATOM 1446 N N . GLN A 1 186 ? 18.270 18.580 75.975 1.00 21.13 186 GLN A N 1
ATOM 1447 C CA . GLN A 1 186 ? 19.155 18.909 77.078 1.00 19.56 186 GLN A CA 1
ATOM 1448 C C . GLN A 1 186 ? 19.361 20.386 77.100 1.00 36.10 186 GLN A C 1
ATOM 1449 O O . GLN A 1 186 ? 19.239 21.040 78.123 1.00 21.60 186 GLN A O 1
ATOM 1455 N N . LYS A 1 187 ? 19.644 20.891 75.920 1.00 15.71 187 LYS A N 1
ATOM 1456 C CA . LYS A 1 187 ? 19.841 22.299 75.721 1.00 16.68 187 LYS A CA 1
ATOM 1457 C C . LYS A 1 187 ? 18.631 23.075 76.157 1.00 9.45 187 LYS A C 1
ATOM 1458 O O . LYS A 1 187 ? 18.774 24.115 76.776 1.00 25.96 187 LYS A O 1
ATOM 1464 N N . GLU A 1 188 ? 17.427 22.616 75.817 1.00 11.86 188 GLU A N 1
ATOM 1465 C CA . GLU A 1 188 ? 16.248 23.369 76.248 1.00 21.60 188 GLU A CA 1
ATOM 1466 C C . GLU A 1 188 ? 16.089 23.317 77.760 1.00 63.33 188 GLU A C 1
ATOM 1467 O O . GLU A 1 188 ? 15.764 24.294 78.439 1.00 23.04 188 GLU A O 1
ATOM 1473 N N . TYR A 1 189 ? 16.301 22.138 78.302 1.00 19.46 189 TYR A N 1
ATOM 1474 C CA . TYR A 1 189 ? 16.171 22.005 79.745 1.00 21.59 189 TYR A CA 1
ATOM 1475 C C . TYR A 1 189 ? 17.139 22.952 80.446 1.00 24.28 189 TYR A C 1
ATOM 1476 O O . TYR A 1 189 ? 16.825 23.724 81.346 1.00 22.85 189 TYR A O 1
ATOM 1485 N N . PHE A 1 190 ? 18.352 22.900 79.979 1.00 15.17 190 PHE A N 1
ATOM 1486 C CA . PHE A 1 190 ? 19.377 23.716 80.514 1.00 17.33 190 PHE A CA 1
ATOM 1487 C C . PHE A 1 190 ? 19.033 25.181 80.452 1.00 37.12 190 PHE A C 1
ATOM 1488 O O . PHE A 1 190 ? 19.175 25.937 81.398 1.00 29.39 190 PHE A O 1
ATOM 1496 N N . ALA A 1 191 ? 18.590 25.597 79.317 1.00 26.19 191 ALA A N 1
ATOM 1497 C CA . ALA A 1 191 ? 18.245 26.979 79.194 1.00 18.89 191 ALA A CA 1
ATOM 1498 C C . ALA A 1 191 ? 17.168 27.354 80.176 1.00 19.99 191 ALA A C 1
ATOM 1499 O O . ALA A 1 191 ? 17.134 28.490 80.634 1.00 23.22 191 ALA A O 1
ATOM 1501 N N . GLU A 1 192 ? 16.272 26.419 80.452 1.00 18.87 192 GLU A N 1
ATOM 1502 C CA . GLU A 1 192 ? 15.168 26.726 81.356 1.00 29.10 192 GLU A CA 1
ATOM 1503 C C . GLU A 1 192 ? 15.451 26.522 82.847 1.00 44.86 192 GLU A C 1
ATOM 1504 O O . GLU A 1 192 ? 15.211 27.409 83.666 1.00 33.12 192 GLU A O 1
ATOM 1510 N N . GLN A 1 193 ? 15.952 25.341 83.177 1.00 23.58 193 GLN A N 1
ATOM 1511 C CA . GLN A 1 193 ? 16.269 24.925 84.525 1.00 32.49 193 GLN A CA 1
ATOM 1512 C C . GLN A 1 193 ? 17.586 25.416 85.090 1.00 45.34 193 GLN A C 1
ATOM 1513 O O . GLN A 1 193 ? 17.819 25.299 86.284 1.00 25.95 193 GLN A O 1
ATOM 1519 N N . LYS A 1 194 ? 18.461 25.950 84.259 1.00 20.99 194 LYS A N 1
ATOM 1520 C CA . LYS A 1 194 ? 19.763 26.417 84.675 1.00 13.19 194 LYS A CA 1
ATOM 1521 C C . LYS A 1 194 ? 20.744 25.334 85.103 1.00 20.07 194 LYS A C 1
ATOM 1522 O O . LYS A 1 194 ? 21.836 25.589 85.611 1.00 26.30 194 LYS A O 1
ATOM 1528 N N . SER A 1 195 ? 20.390 24.104 84.879 1.00 19.55 195 SER A N 1
ATOM 1529 C CA . SER A 1 195 ? 21.312 23.081 85.267 1.00 18.30 195 SER A CA 1
ATOM 1530 C C . SER A 1 195 ? 21.158 21.922 84.294 1.00 13.35 195 SER A C 1
ATOM 1531 O O . SER A 1 195 ? 20.107 21.810 83.689 1.00 26.29 195 SER A O 1
ATOM 1534 N N . PRO A 1 196 ? 22.181 21.083 84.181 1.00 12.91 196 PRO A N 1
ATOM 1535 C CA . PRO A 1 196 ? 22.089 19.944 83.282 1.00 14.29 196 PRO A CA 1
ATOM 1536 C C . PRO A 1 196 ? 21.041 18.925 83.723 1.00 25.10 196 PRO A C 1
ATOM 1537 O O . PRO A 1 196 ? 21.060 18.438 84.843 1.00 18.71 196 PRO A O 1
ATOM 1541 N N . MET A 1 197 ? 20.128 18.622 82.805 1.00 19.47 197 MET A N 1
ATOM 1542 C CA . MET A 1 197 ? 19.037 17.668 82.994 1.00 17.98 197 MET A CA 1
ATOM 1543 C C . MET A 1 197 ? 19.424 16.370 83.706 1.00 15.98 197 MET A C 1
ATOM 1544 O O . MET A 1 197 ? 18.777 15.939 84.650 1.00 17.78 197 MET A O 1
ATOM 1549 N N . LEU A 1 198 ? 20.493 15.711 83.260 1.00 12.39 198 LEU A N 1
ATOM 1550 C CA . LEU A 1 198 ? 20.845 14.443 83.865 1.00 9.31 198 LEU A CA 1
ATOM 1551 C C . LEU A 1 198 ? 21.624 14.607 85.143 1.00 15.79 198 LEU A C 1
ATOM 1552 O O . LEU A 1 198 ? 21.787 13.666 85.918 1.00 14.96 198 LEU A O 1
ATOM 1557 N N . VAL A 1 199 ? 22.156 15.801 85.330 1.00 14.56 199 VAL A N 1
ATOM 1558 C CA . VAL A 1 199 ? 22.914 16.021 86.531 1.00 20.32 199 VAL A CA 1
ATOM 1559 C C . VAL A 1 199 ? 21.880 16.098 87.643 1.00 19.70 199 VAL A C 1
ATOM 1560 O O . VAL A 1 199 ? 22.001 15.467 88.699 1.00 18.92 199 VAL A O 1
ATOM 1564 N N . ASP A 1 200 ? 20.812 16.832 87.360 1.00 12.04 200 ASP A N 1
ATOM 1565 C CA . ASP A 1 200 ? 19.728 16.914 88.313 1.00 19.69 200 ASP A CA 1
ATOM 1566 C C . ASP A 1 200 ? 19.110 15.526 88.510 1.00 31.08 200 ASP A C 1
ATOM 1567 O O . ASP A 1 200 ? 18.756 15.110 89.596 1.00 16.83 200 ASP A O 1
ATOM 1572 N N . TYR A 1 201 ? 18.940 14.799 87.434 1.00 17.81 201 TYR A N 1
ATOM 1573 C CA . TYR A 1 201 ? 18.354 13.482 87.528 1.00 17.81 201 TYR A CA 1
ATOM 1574 C C . TYR A 1 201 ? 19.141 12.559 88.450 1.00 17.76 201 TYR A C 1
ATOM 1575 O O . TYR A 1 201 ? 18.564 11.824 89.246 1.00 15.52 201 TYR A O 1
ATOM 1584 N N . VAL A 1 202 ? 20.468 12.560 88.319 1.00 20.44 202 VAL A N 1
ATOM 1585 C CA . VAL A 1 202 ? 21.311 11.737 89.169 1.00 22.26 202 VAL A CA 1
ATOM 1586 C C . VAL A 1 202 ? 21.038 12.116 90.631 1.00 14.42 202 VAL A C 1
ATOM 1587 O O . VAL A 1 202 ? 20.922 11.274 91.468 1.00 13.83 202 VAL A O 1
ATOM 1591 N N . GLN A 1 203 ? 20.928 13.396 90.922 1.00 8.69 203 GLN A N 1
ATOM 1592 C CA . GLN A 1 203 ? 20.642 13.811 92.279 1.00 19.78 203 GLN A CA 1
ATOM 1593 C C . GLN A 1 203 ? 19.355 13.176 92.777 1.00 14.45 203 GLN A C 1
ATOM 1594 O O . GLN A 1 203 ? 19.320 12.526 93.816 1.00 15.95 203 GLN A O 1
ATOM 1600 N N . ARG A 1 204 ? 18.279 13.341 92.024 1.00 14.14 204 ARG A N 1
ATOM 1601 C CA . ARG A 1 204 ? 17.041 12.771 92.465 1.00 14.18 204 ARG A CA 1
ATOM 1602 C C . ARG A 1 204 ? 17.107 11.276 92.734 1.00 23.31 204 ARG A C 1
ATOM 1603 O O . ARG A 1 204 ? 16.509 10.718 93.647 1.00 17.31 204 ARG A O 1
ATOM 1611 N N . GLU A 1 205 ? 17.817 10.579 91.885 1.00 17.97 205 GLU A N 1
ATOM 1612 C CA . GLU A 1 205 ? 17.920 9.127 92.027 1.00 10.36 205 GLU A CA 1
ATOM 1613 C C . GLU A 1 205 ? 18.734 8.693 93.221 1.00 11.11 205 GLU A C 1
ATOM 1614 O O . GLU A 1 205 ? 18.413 7.679 93.852 1.00 20.21 205 GLU A O 1
ATOM 1620 N N . LEU A 1 206 ? 19.801 9.436 93.487 1.00 12.50 206 LEU A N 1
ATOM 1621 C CA . LEU A 1 206 ? 20.655 9.184 94.628 1.00 22.06 206 LEU A CA 1
ATOM 1622 C C . LEU A 1 206 ? 19.793 9.282 95.902 1.00 30.93 206 LEU A C 1
ATOM 1623 O O . LEU A 1 206 ? 19.875 8.443 96.775 1.00 20.45 206 LEU A O 1
ATOM 1628 N N . ALA A 1 207 ? 18.936 10.296 95.985 1.00 16.71 207 ALA A N 1
ATOM 1629 C CA . ALA A 1 207 ? 18.008 10.540 97.107 1.00 21.45 207 ALA A CA 1
ATOM 1630 C C . ALA A 1 207 ? 16.861 9.529 97.205 1.00 38.66 207 ALA A C 1
ATOM 1631 O O . ALA A 1 207 ? 16.284 9.324 98.262 1.00 30.65 207 ALA A O 1
ATOM 1633 N N . ASP A 1 208 ? 16.511 8.891 96.104 1.00 17.16 208 ASP A N 1
ATOM 1634 C CA . ASP A 1 208 ? 15.410 7.961 96.081 1.00 16.89 208 ASP A CA 1
ATOM 1635 C C . ASP A 1 208 ? 15.874 6.548 96.282 1.00 23.54 208 ASP A C 1
ATOM 1636 O O . ASP A 1 208 ? 15.618 5.942 97.313 1.00 21.53 208 ASP A O 1
ATOM 1641 N N . GLY A 1 209 ? 16.548 6.022 95.269 1.00 12.94 209 GLY A N 1
ATOM 1642 C CA . GLY A 1 209 ? 17.092 4.687 95.343 1.00 11.28 209 GLY A CA 1
ATOM 1643 C C . GLY A 1 209 ? 16.213 3.563 94.858 1.00 9.13 209 GLY A C 1
ATOM 1644 O O . GLY A 1 209 ? 16.717 2.442 94.703 1.00 15.42 209 GLY A O 1
ATOM 1645 N N . SER A 1 210 ? 14.926 3.827 94.598 1.00 10.88 210 SER A N 1
ATOM 1646 C CA . SER A 1 210 ? 14.059 2.747 94.120 1.00 12.49 210 SER A CA 1
ATOM 1647 C C . SER A 1 210 ? 14.527 2.124 92.798 1.00 28.24 210 SER A C 1
ATOM 1648 O O . SER A 1 210 ? 14.276 0.941 92.512 1.00 17.03 210 SER A O 1
ATOM 1651 N N . ARG A 1 211 ? 15.211 2.948 91.985 1.00 18.27 211 ARG A N 1
ATOM 1652 C CA . ARG A 1 211 ? 15.665 2.498 90.682 1.00 49.06 211 ARG A CA 1
ATOM 1653 C C . ARG A 1 211 ? 17.160 2.255 90.548 1.00 22.84 211 ARG A C 1
ATOM 1654 O O . ARG A 1 211 ? 17.635 1.922 89.456 1.00 13.97 211 ARG A O 1
ATOM 1662 N N . THR A 1 212 ? 17.878 2.381 91.669 1.00 18.25 212 THR A N 1
ATOM 1663 C CA . THR A 1 212 ? 19.324 2.208 91.730 1.00 13.19 212 THR A CA 1
ATOM 1664 C C . THR A 1 212 ? 19.759 0.775 91.574 1.00 15.65 212 THR A C 1
ATOM 1665 O O . THR A 1 212 ? 19.158 -0.136 92.111 1.00 15.49 212 THR A O 1
ATOM 1669 N N . VAL A 1 213 ? 20.816 0.551 90.793 1.00 16.26 213 VAL A N 1
ATOM 1670 C CA . VAL A 1 213 ? 21.257 -0.801 90.591 1.00 10.46 213 VAL A CA 1
ATOM 1671 C C . VAL A 1 213 ? 22.741 -0.937 90.918 1.00 15.84 213 VAL A C 1
ATOM 1672 O O . VAL A 1 213 ? 23.212 -1.955 91.426 1.00 15.38 213 VAL A O 1
ATOM 1676 N N . VAL A 1 214 ? 23.463 0.125 90.636 1.00 13.08 214 VAL A N 1
ATOM 1677 C CA . VAL A 1 214 ? 24.890 0.206 90.917 1.00 11.43 214 VAL A CA 1
ATOM 1678 C C . VAL A 1 214 ? 25.254 1.616 91.358 1.00 9.58 214 VAL A C 1
ATOM 1679 O O . VAL A 1 214 ? 24.793 2.592 90.817 1.00 12.78 214 VAL A O 1
ATOM 1683 N N . GLU A 1 215 ? 26.074 1.702 92.393 1.00 24.07 215 GLU A N 1
ATOM 1684 C CA . GLU A 1 215 ? 26.536 2.958 92.928 1.00 12.26 215 GLU A CA 1
ATOM 1685 C C . GLU A 1 215 ? 27.972 2.805 93.375 1.00 15.09 215 GLU A C 1
ATOM 1686 O O . GLU A 1 215 ? 28.318 1.959 94.195 1.00 22.67 215 GLU A O 1
ATOM 1692 N N . THR A 1 216 ? 28.798 3.632 92.828 1.00 13.00 216 THR A N 1
ATOM 1693 C CA . THR A 1 216 ? 30.174 3.599 93.176 1.00 9.51 216 THR A CA 1
ATOM 1694 C C . THR A 1 216 ? 30.496 5.009 93.512 1.00 11.80 216 THR A C 1
ATOM 1695 O O . THR A 1 216 ? 29.642 5.897 93.516 1.00 13.55 216 THR A O 1
ATOM 1699 N N . GLU A 1 217 ? 31.756 5.218 93.813 1.00 19.21 217 GLU A N 1
ATOM 1700 C CA . GLU A 1 217 ? 32.144 6.542 94.177 1.00 20.71 217 GLU A CA 1
ATOM 1701 C C . GLU A 1 217 ? 31.738 7.608 93.192 1.00 33.21 217 GLU A C 1
ATOM 1702 O O . GLU A 1 217 ? 31.167 8.649 93.573 1.00 16.82 217 GLU A O 1
ATOM 1708 N N . HIS A 1 218 ? 32.077 7.342 91.925 1.00 14.75 218 HIS A N 1
ATOM 1709 C CA . HIS A 1 218 ? 31.842 8.325 90.906 1.00 17.91 218 HIS A CA 1
ATOM 1710 C C . HIS A 1 218 ? 30.754 8.046 89.910 1.00 18.67 218 HIS A C 1
ATOM 1711 O O . HIS A 1 218 ? 30.509 8.875 89.029 1.00 16.26 218 HIS A O 1
ATOM 1718 N N . TRP A 1 219 ? 30.157 6.878 90.046 1.00 17.94 219 TRP A N 1
ATOM 1719 C CA . TRP A 1 219 ? 29.137 6.465 89.130 1.00 14.45 219 TRP A CA 1
ATOM 1720 C C . TRP A 1 219 ? 27.847 5.951 89.734 1.00 16.82 219 TRP A C 1
ATOM 1721 O O . TRP A 1 219 ? 27.799 5.466 90.855 1.00 16.68 219 TRP A O 1
ATOM 1732 N N . LEU A 1 220 ? 26.800 6.054 88.920 1.00 15.90 220 LEU A N 1
ATOM 1733 C CA . LEU A 1 220 ? 25.457 5.600 89.243 1.00 11.69 220 LEU A CA 1
ATOM 1734 C C . LEU A 1 220 ? 24.766 4.890 88.060 1.00 20.58 220 LEU A C 1
ATOM 1735 O O . LEU A 1 220 ? 24.640 5.464 86.986 1.00 21.93 220 LEU A O 1
ATOM 1740 N N . ALA A 1 221 ? 24.308 3.663 88.251 1.00 17.34 221 ALA A N 1
ATOM 1741 C CA . ALA A 1 221 ? 23.566 2.946 87.235 1.00 7.18 221 ALA A CA 1
ATOM 1742 C C . ALA A 1 221 ? 22.158 2.721 87.802 1.00 13.71 221 ALA A C 1
ATOM 1743 O O . ALA A 1 221 ? 21.959 2.169 88.882 1.00 18.47 221 ALA A O 1
ATOM 1745 N N . VAL A 1 222 ? 21.177 3.177 87.087 1.00 10.08 222 VAL A N 1
ATOM 1746 C CA . VAL A 1 222 ? 19.809 2.972 87.506 1.00 15.69 222 VAL A CA 1
ATOM 1747 C C . VAL A 1 222 ? 19.007 2.383 86.358 1.00 33.60 222 VAL A C 1
ATOM 1748 O O . VAL A 1 222 ? 19.472 2.358 85.221 1.00 13.31 222 VAL A O 1
ATOM 1752 N N . VAL A 1 223 ? 17.804 1.923 86.671 1.00 18.41 223 VAL A N 1
ATOM 1753 C CA . VAL A 1 223 ? 16.855 1.504 85.658 1.00 17.04 223 VAL A CA 1
ATOM 1754 C C . VAL A 1 223 ? 16.117 2.846 85.557 1.00 31.90 223 VAL A C 1
ATOM 1755 O O . VAL A 1 223 ? 15.389 3.190 86.465 1.00 15.35 223 VAL A O 1
ATOM 1759 N N . PRO A 1 224 ? 16.399 3.664 84.529 1.00 31.61 224 PRO A N 1
ATOM 1760 C CA . PRO A 1 224 ? 15.788 4.989 84.426 1.00 7.46 224 PRO A CA 1
ATOM 1761 C C . PRO A 1 224 ? 14.279 4.939 84.535 1.00 8.23 224 PRO A C 1
ATOM 1762 O O . PRO A 1 224 ? 13.590 3.954 84.220 1.00 12.75 224 PRO A O 1
ATOM 1766 N N . TYR A 1 225 ? 13.763 6.037 85.012 1.00 14.72 225 TYR A N 1
ATOM 1767 C CA . TYR A 1 225 ? 12.351 6.135 85.268 1.00 17.42 225 TYR A CA 1
ATOM 1768 C C . TYR A 1 225 ? 11.567 5.790 84.069 1.00 17.51 225 TYR A C 1
ATOM 1769 O O . TYR A 1 225 ? 10.557 5.086 84.159 1.00 13.51 225 TYR A O 1
ATOM 1778 N N . TRP A 1 226 ? 12.069 6.316 82.966 1.00 23.64 226 TRP A N 1
ATOM 1779 C CA . TRP A 1 226 ? 11.425 6.140 81.688 1.00 19.40 226 TRP A CA 1
ATOM 1780 C C . TRP A 1 226 ? 11.964 4.986 80.867 1.00 30.27 226 TRP A C 1
ATOM 1781 O O . TRP A 1 226 ? 11.737 4.937 79.679 1.00 17.62 226 TRP A O 1
ATOM 1792 N N . ALA A 1 227 ? 12.663 4.041 81.485 1.00 20.08 227 ALA A N 1
ATOM 1793 C CA . ALA A 1 227 ? 13.222 2.892 80.768 1.00 19.12 227 ALA A CA 1
ATOM 1794 C C . ALA A 1 227 ? 12.211 2.235 79.830 1.00 20.33 227 ALA A C 1
ATOM 1795 O O . ALA A 1 227 ? 11.009 2.188 80.123 1.00 14.35 227 ALA A O 1
ATOM 1797 N N . ALA A 1 228 ? 12.710 1.726 78.693 1.00 21.42 228 ALA A N 1
ATOM 1798 C CA . ALA A 1 228 ? 11.902 1.041 77.668 1.00 16.59 228 ALA A CA 1
ATOM 1799 C C . ALA A 1 228 ? 12.049 -0.487 77.723 1.00 13.28 228 ALA A C 1
ATOM 1800 O O . ALA A 1 228 ? 11.077 -1.261 77.833 1.00 15.06 228 ALA A O 1
ATOM 1802 N N . TRP A 1 229 ? 13.300 -0.956 77.689 1.00 11.01 229 TRP A N 1
ATOM 1803 C CA . TRP A 1 229 ? 13.548 -2.391 77.761 1.00 8.31 229 TRP A CA 1
ATOM 1804 C C . TRP A 1 229 ? 13.416 -2.867 79.202 1.00 20.41 229 TRP A C 1
ATOM 1805 O O . TRP A 1 229 ? 13.708 -2.084 80.103 1.00 17.91 229 TRP A O 1
ATOM 1816 N N . PRO A 1 230 ? 13.017 -4.131 79.382 1.00 20.32 230 PRO A N 1
ATOM 1817 C CA . PRO A 1 230 ? 12.802 -4.712 80.703 1.00 24.17 230 PRO A CA 1
ATOM 1818 C C . PRO A 1 230 ? 13.794 -4.288 81.785 1.00 17.94 230 PRO A C 1
ATOM 1819 O O . PRO A 1 230 ? 13.418 -3.587 82.744 1.00 21.88 230 PRO A O 1
ATOM 1823 N N . PHE A 1 231 ? 15.033 -4.726 81.604 1.00 14.66 231 PHE A N 1
ATOM 1824 C CA . PHE A 1 231 ? 16.127 -4.456 82.495 1.00 13.72 231 PHE A CA 1
ATOM 1825 C C . PHE A 1 231 ? 17.085 -3.406 81.980 1.00 11.02 231 PHE A C 1
ATOM 1826 O O . PHE A 1 231 ? 18.284 -3.437 82.301 1.00 15.28 231 PHE A O 1
ATOM 1834 N N . GLU A 1 232 ? 16.534 -2.455 81.235 1.00 12.59 232 GLU A N 1
ATOM 1835 C CA . GLU A 1 232 ? 17.344 -1.375 80.718 1.00 13.56 232 GLU A CA 1
ATOM 1836 C C . GLU A 1 232 ? 18.002 -0.553 81.837 1.00 36.48 232 GLU A C 1
ATOM 1837 O O . GLU A 1 232 ? 17.380 -0.252 82.835 1.00 15.08 232 GLU A O 1
ATOM 1843 N N . THR A 1 233 ? 19.258 -0.158 81.655 1.00 16.29 233 THR A N 1
ATOM 1844 C CA . THR A 1 233 ? 19.934 0.687 82.613 1.00 19.52 233 THR A CA 1
ATOM 1845 C C . THR A 1 233 ? 20.529 1.920 81.953 1.00 27.43 233 THR A C 1
ATOM 1846 O O . THR A 1 233 ? 20.772 1.952 80.744 1.00 16.85 233 THR A O 1
ATOM 1850 N N . LEU A 1 234 ? 20.749 2.943 82.778 1.00 17.68 234 LEU A N 1
ATOM 1851 C CA . LEU A 1 234 ? 21.334 4.232 82.410 1.00 20.26 234 LEU A CA 1
ATOM 1852 C C . LEU A 1 234 ? 22.491 4.442 83.351 1.00 34.37 234 LEU A C 1
ATOM 1853 O O . LEU A 1 234 ? 22.247 4.474 84.547 1.00 14.75 234 LEU A O 1
ATOM 1858 N N . LEU A 1 235 ? 23.716 4.519 82.809 1.00 15.44 235 LEU A N 1
ATOM 1859 C CA . LEU A 1 235 ? 24.976 4.658 83.573 1.00 17.29 235 LEU A CA 1
ATOM 1860 C C . LEU A 1 235 ? 25.540 6.053 83.482 1.00 25.22 235 LEU A C 1
ATOM 1861 O O . LEU A 1 235 ? 25.914 6.477 82.398 1.00 14.64 235 LEU A O 1
ATOM 1866 N N . LEU A 1 236 ? 25.597 6.776 84.616 1.00 12.44 236 LEU A N 1
ATOM 1867 C CA . LEU A 1 236 ? 26.074 8.148 84.625 1.00 18.60 236 LEU A CA 1
ATOM 1868 C C . LEU A 1 236 ? 27.104 8.492 85.682 1.00 36.31 236 LEU A C 1
ATOM 1869 O O . LEU A 1 236 ? 27.118 7.958 86.776 1.00 18.67 236 LEU A O 1
ATOM 1874 N N . PRO A 1 237 ? 27.961 9.445 85.360 1.00 41.57 237 PRO A N 1
ATOM 1875 C CA . PRO A 1 237 ? 28.927 9.885 86.332 1.00 25.20 237 PRO A CA 1
ATOM 1876 C C . PRO A 1 237 ? 28.164 10.797 87.277 1.00 21.31 237 PRO A C 1
ATOM 1877 O O . PRO A 1 237 ? 27.164 11.433 86.909 1.00 12.32 237 PRO A O 1
ATOM 1881 N N . LYS A 1 238 ? 28.621 10.849 88.525 1.00 26.98 238 LYS A N 1
ATOM 1882 C CA . LYS A 1 238 ? 27.949 11.688 89.512 1.00 18.31 238 LYS A CA 1
ATOM 1883 C C . LYS A 1 238 ? 28.209 13.169 89.239 1.00 16.06 238 LYS A C 1
ATOM 1884 O O . LYS A 1 238 ? 27.308 14.002 89.264 1.00 43.33 238 LYS A O 1
ATOM 1890 N N . ALA A 1 239 ? 29.472 13.475 88.924 1.00 19.88 239 ALA A N 1
ATOM 1891 C CA . ALA A 1 239 ? 29.883 14.826 88.603 1.00 16.85 239 ALA A CA 1
ATOM 1892 C C . ALA A 1 239 ? 29.504 15.147 87.163 1.00 14.54 239 ALA A C 1
ATOM 1893 O O . ALA A 1 239 ? 29.308 14.243 86.384 1.00 17.15 239 ALA A O 1
ATOM 1895 N N . HIS A 1 240 ? 29.378 16.409 86.844 1.00 10.52 240 HIS A N 1
ATOM 1896 C CA . HIS A 1 240 ? 29.035 16.824 85.498 1.00 21.61 240 HIS A CA 1
ATOM 1897 C C . HIS A 1 240 ? 30.244 16.598 84.598 1.00 41.55 240 HIS A C 1
ATOM 1898 O O . HIS A 1 240 ? 31.299 17.163 84.881 1.00 24.97 240 HIS A O 1
ATOM 1905 N N . VAL A 1 241 ? 30.079 15.762 83.550 1.00 30.71 241 VAL A N 1
ATOM 1906 C CA . VAL A 1 241 ? 31.109 15.403 82.556 1.00 22.00 241 VAL A CA 1
ATOM 1907 C C . VAL A 1 241 ? 30.471 15.462 81.143 1.00 14.93 241 VAL A C 1
ATOM 1908 O O . VAL A 1 241 ? 29.411 14.860 80.909 1.00 17.47 241 VAL A O 1
ATOM 1912 N N . LEU A 1 242 ? 31.090 16.235 80.226 1.00 26.84 242 LEU A N 1
ATOM 1913 C CA . LEU A 1 242 ? 30.632 16.434 78.849 1.00 21.28 242 LEU A CA 1
ATOM 1914 C C . LEU A 1 242 ? 30.891 15.227 77.954 1.00 18.28 242 LEU A C 1
ATOM 1915 O O . LEU A 1 242 ? 29.986 14.777 77.266 1.00 14.58 242 LEU A O 1
ATOM 1920 N N . ARG A 1 243 ? 32.112 14.686 77.997 1.00 13.02 243 ARG A N 1
ATOM 1921 C CA . ARG A 1 243 ? 32.404 13.526 77.176 1.00 14.00 243 ARG A CA 1
ATOM 1922 C C . ARG A 1 243 ? 33.292 12.561 77.880 1.00 15.42 243 ARG A C 1
ATOM 1923 O O . ARG A 1 243 ? 33.872 12.874 78.882 1.00 18.34 243 ARG A O 1
ATOM 1931 N N . ILE A 1 244 ? 33.428 11.392 77.310 1.00 13.89 244 ILE A N 1
ATOM 1932 C CA . ILE A 1 244 ? 34.236 10.335 77.873 1.00 13.66 244 ILE A CA 1
ATOM 1933 C C . ILE A 1 244 ? 35.675 10.726 78.035 1.00 16.57 244 ILE A C 1
ATOM 1934 O O . ILE A 1 244 ? 36.397 10.237 78.901 1.00 25.13 244 ILE A O 1
ATOM 1939 N N . THR A 1 245 ? 36.088 11.615 77.166 1.00 25.31 245 THR A N 1
ATOM 1940 C CA . THR A 1 245 ? 37.447 12.094 77.158 1.00 100.00 245 THR A CA 1
ATOM 1941 C C . THR A 1 245 ? 37.751 13.028 78.332 1.00 28.15 245 THR A C 1
ATOM 1942 O O . THR A 1 245 ? 38.918 13.333 78.623 1.00 25.10 245 THR A O 1
ATOM 1946 N N . ASP A 1 246 ? 36.687 13.484 78.997 1.00 19.31 246 ASP A N 1
ATOM 1947 C CA . ASP A 1 246 ? 36.805 14.405 80.113 1.00 23.25 246 ASP A CA 1
ATOM 1948 C C . ASP A 1 246 ? 36.941 13.711 81.463 1.00 37.14 246 ASP A C 1
ATOM 1949 O O . ASP A 1 246 ? 37.240 14.337 82.468 1.00 27.39 246 ASP A O 1
ATOM 1954 N N . LEU A 1 247 ? 36.728 12.416 81.514 1.00 25.20 247 LEU A N 1
ATOM 1955 C CA . LEU A 1 247 ? 36.849 11.782 82.801 1.00 17.25 247 LEU A CA 1
ATOM 1956 C C . LEU A 1 247 ? 38.237 11.828 83.383 1.00 88.49 247 LEU A C 1
ATOM 1957 O O . LEU A 1 247 ? 39.215 11.703 82.645 1.00 23.94 247 LEU A O 1
ATOM 1962 N N . THR A 1 248 ? 38.333 11.932 84.711 1.00 20.83 248 THR A N 1
ATOM 1963 C CA . THR A 1 248 ? 39.637 11.915 85.326 1.00 14.10 248 THR A CA 1
ATOM 1964 C C . THR A 1 248 ? 40.064 10.451 85.412 1.00 21.38 248 THR A C 1
ATOM 1965 O O . THR A 1 248 ? 39.254 9.530 85.258 1.00 20.30 248 THR A O 1
ATOM 1969 N N . ASP A 1 249 ? 41.352 10.252 85.687 1.00 18.89 249 ASP A N 1
ATOM 1970 C CA . ASP A 1 249 ? 41.819 8.889 85.771 1.00 17.16 249 ASP A CA 1
ATOM 1971 C C . ASP A 1 249 ? 41.077 8.132 86.844 1.00 17.32 249 ASP A C 1
ATOM 1972 O O . ASP A 1 249 ? 40.866 6.940 86.708 1.00 21.61 249 ASP A O 1
ATOM 1977 N N . ALA A 1 250 ? 40.708 8.840 87.906 1.00 19.08 250 ALA A N 1
ATOM 1978 C CA . ALA A 1 250 ? 39.952 8.228 89.005 1.00 14.96 250 ALA A CA 1
ATOM 1979 C C . ALA A 1 250 ? 38.549 7.830 88.517 1.00 13.06 250 ALA A C 1
ATOM 1980 O O . ALA A 1 250 ? 38.088 6.665 88.674 1.00 16.78 250 ALA A O 1
ATOM 1982 N N . GLN A 1 251 ? 37.858 8.796 87.917 1.00 15.92 251 GLN A N 1
ATOM 1983 C CA . GLN A 1 251 ? 36.534 8.452 87.397 1.00 22.49 251 GLN A CA 1
ATOM 1984 C C . GLN A 1 251 ? 36.671 7.342 86.380 1.00 15.75 251 GLN A C 1
ATOM 1985 O O . GLN A 1 251 ? 35.759 6.548 86.150 1.00 21.13 251 GLN A O 1
ATOM 1991 N N . ARG A 1 252 ? 37.830 7.332 85.757 1.00 18.10 252 ARG A N 1
ATOM 1992 C CA . ARG A 1 252 ? 38.095 6.342 84.765 1.00 19.83 252 ARG A CA 1
ATOM 1993 C C . ARG A 1 252 ? 38.214 4.968 85.371 1.00 11.07 252 ARG A C 1
ATOM 1994 O O . ARG A 1 252 ? 37.531 4.035 84.951 1.00 17.48 252 ARG A O 1
ATOM 2002 N N . SER A 1 253 ? 39.126 4.784 86.342 1.00 21.58 253 SER A N 1
ATOM 2003 C CA . SER A 1 253 ? 39.245 3.444 86.916 1.00 18.82 253 SER A CA 1
ATOM 2004 C C . SER A 1 253 ? 37.934 3.079 87.591 1.00 14.04 253 SER A C 1
ATOM 2005 O O . SER A 1 253 ? 37.549 1.920 87.622 1.00 15.29 253 SER A O 1
ATOM 2008 N N . ASP A 1 254 ? 37.278 4.099 88.143 1.00 16.61 254 ASP A N 1
ATOM 2009 C CA . ASP A 1 254 ? 35.992 3.915 88.792 1.00 21.23 254 ASP A CA 1
ATOM 2010 C C . ASP A 1 254 ? 34.972 3.369 87.780 1.00 21.63 254 ASP A C 1
ATOM 2011 O O . ASP A 1 254 ? 34.205 2.436 88.069 1.00 17.50 254 ASP A O 1
ATOM 2016 N N . LEU A 1 255 ? 34.960 3.948 86.564 1.00 16.69 255 LEU A N 1
ATOM 2017 C CA . LEU A 1 255 ? 34.042 3.471 85.540 1.00 17.03 255 LEU A CA 1
ATOM 2018 C C . LEU A 1 255 ? 34.242 1.978 85.310 1.00 6.41 255 LEU A C 1
ATOM 2019 O O . LEU A 1 255 ? 33.317 1.174 85.168 1.00 11.31 255 LEU A O 1
ATOM 2024 N N . ALA A 1 256 ? 35.498 1.598 85.219 1.00 9.45 256 ALA A N 1
ATOM 2025 C CA . ALA A 1 256 ? 35.767 0.194 84.986 1.00 12.95 256 ALA A CA 1
ATOM 2026 C C . ALA A 1 256 ? 35.064 -0.667 86.023 1.00 20.45 256 ALA A C 1
ATOM 2027 O O . ALA A 1 256 ? 34.407 -1.657 85.714 1.00 19.23 256 ALA A O 1
ATOM 2029 N N . LEU A 1 257 ? 35.198 -0.243 87.285 1.00 29.23 257 LEU A N 1
ATOM 2030 C CA . LEU A 1 257 ? 34.594 -0.935 88.400 1.00 15.89 257 LEU A CA 1
ATOM 2031 C C . LEU A 1 257 ? 33.080 -0.989 88.259 1.00 10.16 257 LEU A C 1
ATOM 2032 O O . LEU A 1 257 ? 32.490 -2.067 88.380 1.00 16.03 257 LEU A O 1
ATOM 2037 N N . ALA A 1 258 ? 32.462 0.162 87.989 1.00 12.94 258 ALA A N 1
ATOM 2038 C CA . ALA A 1 258 ? 31.015 0.173 87.855 1.00 5.23 258 ALA A CA 1
ATOM 2039 C C . ALA A 1 258 ? 30.541 -0.743 86.727 1.00 30.02 258 ALA A C 1
ATOM 2040 O O . ALA A 1 258 ? 29.480 -1.394 86.768 1.00 18.04 258 ALA A O 1
ATOM 2042 N N . LEU A 1 259 ? 31.357 -0.811 85.690 1.00 17.42 259 LEU A N 1
ATOM 2043 C CA . LEU A 1 259 ? 30.999 -1.641 84.561 1.00 16.69 259 LEU A CA 1
ATOM 2044 C C . LEU A 1 259 ? 30.985 -3.078 84.942 1.00 14.00 259 LEU A C 1
ATOM 2045 O O . LEU A 1 259 ? 30.067 -3.805 84.588 1.00 14.85 259 LEU A O 1
ATOM 2050 N N . LYS A 1 260 ? 32.039 -3.446 85.669 1.00 15.55 260 LYS A N 1
ATOM 2051 C CA . LYS A 1 260 ? 32.178 -4.814 86.131 1.00 17.64 260 LYS A CA 1
ATOM 2052 C C . LYS A 1 260 ? 30.993 -5.213 86.993 1.00 11.26 260 LYS A C 1
ATOM 2053 O O . LYS A 1 260 ? 30.428 -6.315 86.887 1.00 18.88 260 LYS A O 1
ATOM 2059 N N . LYS A 1 261 ? 30.616 -4.294 87.857 1.00 16.78 261 LYS A N 1
ATOM 2060 C CA . LYS A 1 261 ? 29.488 -4.537 88.740 1.00 12.81 261 LYS A CA 1
ATOM 2061 C C . LYS A 1 261 ? 28.166 -4.691 87.975 1.00 8.50 261 LYS A C 1
ATOM 2062 O O . LYS A 1 261 ? 27.418 -5.685 88.160 1.00 14.20 261 LYS A O 1
ATOM 2068 N N . LEU A 1 262 ? 27.852 -3.680 87.137 1.00 12.99 262 LEU A N 1
ATOM 2069 C CA . LEU A 1 262 ? 26.611 -3.686 86.338 1.00 9.92 262 LEU A CA 1
ATOM 2070 C C . LEU A 1 262 ? 26.463 -4.943 85.450 1.00 13.88 262 LEU A C 1
ATOM 2071 O O . LEU A 1 262 ? 25.433 -5.652 85.425 1.00 9.54 262 LEU A O 1
ATOM 2076 N N . THR A 1 263 ? 27.530 -5.247 84.706 1.00 14.53 263 THR A N 1
ATOM 2077 C CA . THR A 1 263 ? 27.497 -6.408 83.836 1.00 14.59 263 THR A CA 1
ATOM 2078 C C . THR A 1 263 ? 27.412 -7.705 84.615 1.00 11.49 263 THR A C 1
ATOM 2079 O O . THR A 1 263 ? 26.767 -8.666 84.192 1.00 15.36 263 THR A O 1
ATOM 2083 N N . SER A 1 264 ? 28.061 -7.747 85.793 1.00 19.85 264 SER A N 1
ATOM 2084 C CA . SER A 1 264 ? 27.993 -8.948 86.633 1.00 18.37 264 SER A CA 1
ATOM 2085 C C . SER A 1 264 ? 26.567 -9.161 87.140 1.00 8.43 264 SER A C 1
ATOM 2086 O O . SER A 1 264 ? 26.042 -10.280 87.142 1.00 15.84 264 SER A O 1
ATOM 2089 N N . ARG A 1 265 ? 25.931 -8.070 87.542 1.00 16.83 265 ARG A N 1
ATOM 2090 C CA . ARG A 1 265 ? 24.555 -8.212 88.003 1.00 26.77 265 ARG A CA 1
ATOM 2091 C C . ARG A 1 265 ? 23.731 -8.734 86.841 1.00 40.88 265 ARG A C 1
ATOM 2092 O O . ARG A 1 265 ? 22.961 -9.687 86.982 1.00 15.39 265 ARG A O 1
ATOM 2100 N N . TYR A 1 266 ? 23.926 -8.114 85.667 1.00 19.23 266 TYR A N 1
ATOM 2101 C CA . TYR A 1 266 ? 23.196 -8.542 84.481 1.00 11.01 266 TYR A CA 1
ATOM 2102 C C . TYR A 1 266 ? 23.284 -10.042 84.261 1.00 4.17 266 TYR A C 1
ATOM 2103 O O . TYR A 1 266 ? 22.285 -10.729 84.074 1.00 14.29 266 TYR A O 1
ATOM 2112 N N . ASP A 1 267 ? 24.524 -10.576 84.265 1.00 5.10 267 ASP A N 1
ATOM 2113 C CA . ASP A 1 267 ? 24.665 -12.011 84.053 1.00 8.03 267 ASP A CA 1
ATOM 2114 C C . ASP A 1 267 ? 24.127 -12.810 85.221 1.00 24.57 267 ASP A C 1
ATOM 2115 O O . ASP A 1 267 ? 23.723 -13.952 85.042 1.00 16.47 267 ASP A O 1
ATOM 2120 N N . ASN A 1 268 ? 24.179 -12.221 86.427 1.00 18.38 268 ASN A N 1
ATOM 2121 C CA . ASN A 1 268 ? 23.714 -12.964 87.587 1.00 28.22 268 ASN A CA 1
ATOM 2122 C C . ASN A 1 268 ? 22.208 -13.100 87.612 1.00 18.82 268 ASN A C 1
ATOM 2123 O O . ASN A 1 268 ? 21.658 -14.048 88.192 1.00 16.55 268 ASN A O 1
ATOM 2128 N N . LEU A 1 269 ? 21.553 -12.136 86.965 1.00 16.48 269 LEU A N 1
ATOM 2129 C CA . LEU A 1 269 ? 20.098 -12.118 86.921 1.00 12.79 269 LEU A CA 1
ATOM 2130 C C . LEU A 1 269 ? 19.495 -13.448 86.521 1.00 13.39 269 LEU A C 1
ATOM 2131 O O . LEU A 1 269 ? 18.581 -13.950 87.154 1.00 14.37 269 LEU A O 1
ATOM 2136 N N . PHE A 1 270 ? 20.006 -14.062 85.453 1.00 26.29 270 PHE A N 1
ATOM 2137 C CA . PHE A 1 270 ? 19.470 -15.330 85.011 1.00 14.88 270 PHE A CA 1
ATOM 2138 C C . PHE A 1 270 ? 20.557 -16.408 85.044 1.00 7.18 270 PHE A C 1
ATOM 2139 O O . PHE A 1 270 ? 20.361 -17.561 84.657 1.00 20.43 270 PHE A O 1
ATOM 2147 N N . GLN A 1 271 ? 21.716 -16.053 85.601 1.00 16.03 271 GLN A N 1
ATOM 2148 C CA . GLN A 1 271 ? 22.824 -16.987 85.716 1.00 14.25 271 GLN A CA 1
ATOM 2149 C C . GLN A 1 271 ? 23.247 -17.431 84.323 1.00 42.78 271 GLN A C 1
ATOM 2150 O O . GLN A 1 271 ? 23.363 -18.621 84.022 1.00 20.60 271 GLN A O 1
ATOM 2156 N N . CYS A 1 272 ? 23.465 -16.427 83.469 1.00 19.23 272 CYS A N 1
ATOM 2157 C CA . CYS A 1 272 ? 23.837 -16.689 82.067 1.00 15.60 272 CYS A CA 1
ATOM 2158 C C . CYS A 1 272 ? 24.402 -15.467 81.399 1.00 26.42 272 CYS A C 1
ATOM 2159 O O . CYS A 1 272 ? 24.220 -14.366 81.926 1.00 20.52 272 CYS A O 1
ATOM 2162 N N . SER A 1 273 ? 25.118 -15.658 80.262 1.00 16.30 273 SER A N 1
ATOM 2163 C CA . SER A 1 273 ? 25.630 -14.482 79.579 1.00 9.94 273 SER A CA 1
ATOM 2164 C C . SER A 1 273 ? 24.397 -13.650 79.238 1.00 18.02 273 SER A C 1
ATOM 2165 O O . SER A 1 273 ? 23.453 -14.178 78.663 1.00 29.33 273 SER A O 1
ATOM 2168 N N . PHE A 1 274 ? 24.339 -12.381 79.647 1.00 15.59 274 PHE A N 1
ATOM 2169 C CA . PHE A 1 274 ? 23.132 -11.597 79.416 1.00 13.85 274 PHE A CA 1
ATOM 2170 C C . PHE A 1 274 ? 23.340 -10.635 78.264 1.00 23.28 274 PHE A C 1
ATOM 2171 O O . PHE A 1 274 ? 24.116 -9.714 78.387 1.00 20.86 274 PHE A O 1
ATOM 2179 N N . PRO A 1 275 ? 22.641 -10.858 77.134 1.00 27.42 275 PRO A N 1
ATOM 2180 C CA . PRO A 1 275 ? 22.783 -10.029 75.932 1.00 16.03 275 PRO A CA 1
ATOM 2181 C C . PRO A 1 275 ? 22.249 -8.605 76.020 1.00 19.59 275 PRO A C 1
ATOM 2182 O O . PRO A 1 275 ? 21.306 -8.261 76.766 1.00 18.05 275 PRO A O 1
ATOM 2186 N N . TYR A 1 276 ? 22.863 -7.746 75.222 1.00 12.94 276 TYR A N 1
ATOM 2187 C CA . TYR A 1 276 ? 22.424 -6.361 75.178 1.00 15.23 276 TYR A CA 1
ATOM 2188 C C . TYR A 1 276 ? 23.165 -5.572 74.099 1.00 10.37 276 TYR A C 1
ATOM 2189 O O . TYR A 1 276 ? 24.138 -6.045 73.508 1.00 17.05 276 TYR A O 1
ATOM 2198 N N . SER A 1 277 ? 22.678 -4.363 73.897 1.00 15.35 277 SER A N 1
ATOM 2199 C CA . SER A 1 277 ? 23.260 -3.347 73.064 1.00 22.26 277 SER A CA 1
ATOM 2200 C C . SER A 1 277 ? 23.477 -2.185 74.024 1.00 46.62 277 SER A C 1
ATOM 2201 O O . SER A 1 277 ? 22.596 -1.802 74.808 1.00 18.81 277 SER A O 1
ATOM 2204 N N . MET A 1 278 ? 24.678 -1.657 74.011 1.00 17.38 278 MET A N 1
ATOM 2205 C CA . MET A 1 278 ? 24.964 -0.533 74.888 1.00 18.51 278 MET A CA 1
ATOM 2206 C C . MET A 1 278 ? 25.795 0.496 74.140 1.00 27.72 278 MET A C 1
ATOM 2207 O O . MET A 1 278 ? 26.404 0.167 73.138 1.00 15.12 278 MET A O 1
ATOM 2212 N N . GLY A 1 279 ? 25.851 1.724 74.625 1.00 19.85 279 GLY A N 1
ATOM 2213 C CA . GLY A 1 279 ? 26.671 2.720 73.983 1.00 15.60 279 GLY A CA 1
ATOM 2214 C C . GLY A 1 279 ? 26.680 4.018 74.740 1.00 22.02 279 GLY A C 1
ATOM 2215 O O . GLY A 1 279 ? 25.814 4.255 75.574 1.00 17.91 279 GLY A O 1
ATOM 2216 N N . TRP A 1 280 ? 27.652 4.852 74.410 1.00 9.01 280 TRP A N 1
ATOM 2217 C CA . TRP A 1 280 ? 27.843 6.157 75.039 1.00 6.94 280 TRP A CA 1
ATOM 2218 C C . TRP A 1 280 ? 27.372 7.348 74.284 1.00 18.65 280 TRP A C 1
ATOM 2219 O O . TRP A 1 280 ? 27.575 7.443 73.091 1.00 18.66 280 TRP A O 1
ATOM 2230 N N . HIS A 1 281 ? 26.754 8.257 75.044 1.00 10.66 281 HIS A N 1
ATOM 2231 C CA . HIS A 1 281 ? 26.241 9.539 74.589 1.00 8.48 281 HIS A CA 1
ATOM 2232 C C . HIS A 1 281 ? 26.931 10.657 75.357 1.00 22.75 281 HIS A C 1
ATOM 2233 O O . HIS A 1 281 ? 26.895 10.690 76.580 1.00 21.30 281 HIS A O 1
ATOM 2240 N N . GLY A 1 282 ? 27.594 11.550 74.651 1.00 21.36 282 GLY A N 1
ATOM 2241 C CA . GLY A 1 282 ? 28.303 12.661 75.243 1.00 9.57 282 GLY A CA 1
ATOM 2242 C C . GLY A 1 282 ? 28.177 13.849 74.304 1.00 26.47 282 GLY A C 1
ATOM 2243 O O . GLY A 1 282 ? 27.635 13.735 73.205 1.00 16.67 282 GLY A O 1
ATOM 2244 N N . ALA A 1 283 ? 28.658 14.999 74.735 1.00 25.17 283 ALA A N 1
ATOM 2245 C CA . ALA A 1 283 ? 28.559 16.182 73.902 1.00 18.67 283 ALA A CA 1
ATOM 2246 C C . ALA A 1 283 ? 29.195 15.956 72.533 1.00 22.14 283 ALA A C 1
ATOM 2247 O O . ALA A 1 283 ? 30.240 15.301 72.405 1.00 14.45 283 ALA A O 1
ATOM 2249 N N . PRO A 1 284 ? 28.547 16.505 71.521 1.00 13.68 284 PRO A N 1
ATOM 2250 C CA . PRO A 1 284 ? 29.042 16.434 70.130 1.00 14.92 284 PRO A CA 1
ATOM 2251 C C . PRO A 1 284 ? 30.276 17.324 69.909 1.00 17.98 284 PRO A C 1
ATOM 2252 O O . PRO A 1 284 ? 30.476 18.375 70.541 1.00 22.22 284 PRO A O 1
ATOM 2256 N N . PHE A 1 285 ? 31.147 16.924 69.003 1.00 21.16 285 PHE A N 1
ATOM 2257 C CA . PHE A 1 285 ? 32.287 17.772 68.751 1.00 27.39 285 PHE A CA 1
ATOM 2258 C C . PHE A 1 285 ? 31.924 18.785 67.671 1.00 27.59 285 PHE A C 1
ATOM 2259 O O . PHE A 1 285 ? 32.427 18.740 66.559 1.00 28.60 285 PHE A O 1
ATOM 2267 N N . ASN A 1 286 ? 31.024 19.678 68.008 1.00 17.10 286 ASN A N 1
ATOM 2268 C CA . ASN A 1 286 ? 30.559 20.674 67.094 1.00 11.09 286 ASN A CA 1
ATOM 2269 C C . ASN A 1 286 ? 31.021 22.076 67.452 1.00 27.30 286 ASN A C 1
ATOM 2270 O O . ASN A 1 286 ? 30.467 23.061 66.967 1.00 23.03 286 ASN A O 1
ATOM 2275 N N . GLY A 1 287 ? 32.028 22.150 68.321 1.00 27.57 287 GLY A N 1
ATOM 2276 C CA . GLY A 1 287 ? 32.541 23.424 68.739 1.00 19.94 287 GLY A CA 1
ATOM 2277 C C . GLY A 1 287 ? 31.501 24.319 69.408 1.00 40.75 287 GLY A C 1
ATOM 2278 O O . GLY A 1 287 ? 31.714 25.518 69.547 1.00 35.37 287 GLY A O 1
ATOM 2279 N N . GLU A 1 288 ? 30.370 23.783 69.852 1.00 37.38 288 GLU A N 1
ATOM 2280 C CA . GLU A 1 288 ? 29.391 24.669 70.473 1.00 24.07 288 GLU A CA 1
ATOM 2281 C C . GLU A 1 288 ? 29.436 24.691 72.000 1.00 100.00 288 GLU A C 1
ATOM 2282 O O . GLU A 1 288 ? 30.350 24.199 72.642 1.00 26.66 288 GLU A O 1
ATOM 2288 N N . GLU A 1 289 ? 28.428 25.318 72.580 1.00 36.01 289 GLU A N 1
ATOM 2289 C CA . GLU A 1 289 ? 28.237 25.417 74.007 1.00 99.79 289 GLU A CA 1
ATOM 2290 C C . GLU A 1 289 ? 27.565 24.117 74.426 1.00 25.95 289 GLU A C 1
ATOM 2291 O O . GLU A 1 289 ? 26.356 23.974 74.198 1.00 46.18 289 GLU A O 1
ATOM 2297 N N . ASN A 1 290 ? 28.339 23.160 75.000 1.00 15.65 290 ASN A N 1
ATOM 2298 C CA . ASN A 1 290 ? 27.771 21.858 75.374 1.00 20.24 290 ASN A CA 1
ATOM 2299 C C . ASN A 1 290 ? 27.533 21.600 76.866 1.00 25.91 290 ASN A C 1
ATOM 2300 O O . ASN A 1 290 ? 27.436 20.455 77.353 1.00 21.97 290 ASN A O 1
ATOM 2305 N N . GLN A 1 291 ? 27.409 22.697 77.578 1.00 30.33 291 GLN A N 1
ATOM 2306 C CA . GLN A 1 291 ? 27.184 22.673 79.009 1.00 34.48 291 GLN A CA 1
ATOM 2307 C C . GLN A 1 291 ? 25.950 21.888 79.411 1.00 100.00 291 GLN A C 1
ATOM 2308 O O . GLN A 1 291 ? 25.895 21.280 80.480 1.00 31.68 291 GLN A O 1
ATOM 2314 N N . HIS A 1 292 ? 24.955 21.916 78.546 1.00 21.33 292 HIS A N 1
ATOM 2315 C CA . HIS A 1 292 ? 23.695 21.227 78.783 1.00 13.48 292 HIS A CA 1
ATOM 2316 C C . HIS A 1 292 ? 23.910 19.738 78.693 1.00 16.21 292 HIS A C 1
ATOM 2317 O O . HIS A 1 292 ? 23.046 18.968 79.064 1.00 21.47 292 HIS A O 1
ATOM 2324 N N . TRP A 1 293 ? 25.091 19.320 78.226 1.00 13.96 293 TRP A N 1
ATOM 2325 C CA . TRP A 1 293 ? 25.310 17.886 78.093 1.00 10.02 293 TRP A CA 1
ATOM 2326 C C . TRP A 1 293 ? 25.780 17.149 79.315 1.00 17.53 293 TRP A C 1
ATOM 2327 O O . TRP A 1 293 ? 26.520 17.673 80.126 1.00 19.54 293 TRP A O 1
ATOM 2338 N N . GLN A 1 294 ? 25.421 15.876 79.391 1.00 11.29 294 GLN A N 1
ATOM 2339 C CA . GLN A 1 294 ? 25.922 15.047 80.453 1.00 12.47 294 GLN A CA 1
ATOM 2340 C C . GLN A 1 294 ? 26.184 13.680 79.889 1.00 6.19 294 GLN A C 1
ATOM 2341 O O . GLN A 1 294 ? 25.268 13.021 79.408 1.00 18.42 294 GLN A O 1
ATOM 2347 N N . LEU A 1 295 ? 27.440 13.263 80.000 1.00 9.38 295 LEU A N 1
ATOM 2348 C CA . LEU A 1 295 ? 27.850 11.972 79.537 1.00 11.14 295 LEU A CA 1
ATOM 2349 C C . LEU A 1 295 ? 27.051 10.841 80.162 1.00 44.95 295 LEU A C 1
ATOM 2350 O O . LEU A 1 295 ? 26.715 10.864 81.335 1.00 17.06 295 LEU A O 1
ATOM 2355 N N . HIS A 1 296 ? 26.759 9.820 79.385 1.00 18.23 296 HIS A N 1
ATOM 2356 C CA . HIS A 1 296 ? 26.023 8.686 79.888 1.00 13.27 296 HIS A CA 1
ATOM 2357 C C . HIS A 1 296 ? 26.047 7.492 78.933 1.00 17.86 296 HIS A C 1
ATOM 2358 O O . HIS A 1 296 ? 26.251 7.626 77.737 1.00 18.41 296 HIS A O 1
ATOM 2365 N N . ALA A 1 297 ? 25.830 6.312 79.469 1.00 14.51 297 ALA A N 1
ATOM 2366 C CA . ALA A 1 297 ? 25.779 5.102 78.702 1.00 12.95 297 ALA A CA 1
ATOM 2367 C C . ALA A 1 297 ? 24.443 4.419 78.866 1.00 34.29 297 ALA A C 1
ATOM 2368 O O . ALA A 1 297 ? 23.873 4.385 79.957 1.00 14.34 297 ALA A O 1
ATOM 2370 N N . HIS A 1 298 ? 23.944 3.875 77.770 1.00 21.75 298 HIS A N 1
ATOM 2371 C CA . HIS A 1 298 ? 22.674 3.167 77.777 1.00 16.65 298 HIS A CA 1
ATOM 2372 C C . HIS A 1 298 ? 22.900 1.679 77.555 1.00 17.73 298 HIS A C 1
ATOM 2373 O O . HIS A 1 298 ? 23.762 1.298 76.768 1.00 18.34 298 HIS A O 1
ATOM 2380 N N . PHE A 1 299 ? 22.107 0.863 78.262 1.00 13.85 299 PHE A N 1
ATOM 2381 C CA . PHE A 1 299 ? 22.136 -0.585 78.169 1.00 12.13 299 PHE A CA 1
ATOM 2382 C C . PHE A 1 299 ? 20.740 -1.044 77.828 1.00 16.95 299 PHE A C 1
ATOM 2383 O O . PHE A 1 299 ? 19.822 -0.879 78.623 1.00 13.65 299 PHE A O 1
ATOM 2391 N N . TYR A 1 300 ? 20.567 -1.629 76.634 1.00 16.31 300 TYR A N 1
ATOM 2392 C CA . TYR A 1 300 ? 19.256 -2.101 76.169 1.00 21.58 300 TYR A CA 1
ATOM 2393 C C . TYR A 1 300 ? 19.237 -3.606 75.989 1.00 20.55 300 TYR A C 1
ATOM 2394 O O . TYR A 1 300 ? 19.594 -4.107 74.926 1.00 16.70 300 TYR A O 1
ATOM 2403 N N . PRO A 1 301 ? 18.827 -4.330 77.033 1.00 17.96 301 PRO A N 1
ATOM 2404 C CA . PRO A 1 301 ? 18.819 -5.772 76.956 1.00 6.80 301 PRO A CA 1
ATOM 2405 C C . PRO A 1 301 ? 17.431 -6.278 76.684 1.00 13.52 301 PRO A C 1
ATOM 2406 O O . PRO A 1 301 ? 16.476 -5.676 77.196 1.00 15.23 301 PRO A O 1
ATOM 2410 N N . PRO A 1 302 ? 17.323 -7.392 75.908 1.00 17.23 302 PRO A N 1
ATOM 2411 C CA . PRO A 1 302 ? 16.038 -7.944 75.527 1.00 11.21 302 PRO A CA 1
ATOM 2412 C C . PRO A 1 302 ? 15.434 -8.983 76.451 1.00 11.93 302 PRO A C 1
ATOM 2413 O O . PRO A 1 302 ? 14.225 -9.175 76.423 1.00 18.95 302 PRO A O 1
ATOM 2417 N N . LEU A 1 303 ? 16.254 -9.667 77.257 1.00 18.53 303 LEU A N 1
ATOM 2418 C CA . LEU A 1 303 ? 15.732 -10.704 78.161 1.00 29.19 303 LEU A CA 1
ATOM 2419 C C . LEU A 1 303 ? 14.665 -10.168 79.095 1.00 13.97 303 LEU A C 1
ATOM 2420 O O . LEU A 1 303 ? 14.770 -9.024 79.546 1.00 13.60 303 LEU A O 1
ATOM 2425 N N . LEU A 1 304 ? 13.621 -10.974 79.307 1.00 17.68 304 LEU A N 1
ATOM 2426 C CA . LEU A 1 304 ? 12.513 -10.517 80.127 1.00 15.79 304 LEU A CA 1
ATOM 2427 C C . LEU A 1 304 ? 12.074 -11.464 81.239 1.00 39.89 304 LEU A C 1
ATOM 2428 O O . LEU A 1 304 ? 12.171 -11.160 82.421 1.00 25.28 304 LEU A O 1
ATOM 2433 N N . ARG A 1 305 ? 11.515 -12.591 80.874 1.00 22.42 305 ARG A N 1
ATOM 2434 C CA . ARG A 1 305 ? 11.011 -13.487 81.885 1.00 19.37 305 ARG A CA 1
ATOM 2435 C C . ARG A 1 305 ? 12.039 -14.453 82.338 1.00 30.68 305 ARG A C 1
ATOM 2436 O O . ARG A 1 305 ? 11.930 -15.028 83.417 1.00 50.67 305 ARG A O 1
ATOM 2444 N N . SER A 1 306 ? 13.025 -14.652 81.476 1.00 23.09 306 SER A N 1
ATOM 2445 C CA . SER A 1 306 ? 14.064 -15.598 81.806 1.00 42.74 306 SER A CA 1
ATOM 2446 C C . SER A 1 306 ? 15.151 -15.584 80.770 1.00 17.16 306 SER A C 1
ATOM 2447 O O . SER A 1 306 ? 15.228 -14.653 79.968 1.00 35.55 306 SER A O 1
ATOM 2450 N N . ALA A 1 307 ? 15.982 -16.628 80.810 1.00 26.34 307 ALA A N 1
ATOM 2451 C CA . ALA A 1 307 ? 17.084 -16.775 79.867 1.00 29.19 307 ALA A CA 1
ATOM 2452 C C . ALA A 1 307 ? 16.607 -17.177 78.484 1.00 25.53 307 ALA A C 1
ATOM 2453 O O . ALA A 1 307 ? 17.311 -17.048 77.485 1.00 34.31 307 ALA A O 1
ATOM 2455 N N . THR A 1 308 ? 15.389 -17.674 78.409 1.00 29.35 308 THR A N 1
ATOM 2456 C CA . THR A 1 308 ? 14.911 -18.085 77.109 1.00 27.39 308 THR A CA 1
ATOM 2457 C C . THR A 1 308 ? 13.661 -17.351 76.718 1.00 24.83 308 THR A C 1
ATOM 2458 O O . THR A 1 308 ? 13.013 -17.724 75.740 1.00 29.93 308 THR A O 1
ATOM 2462 N N . VAL A 1 309 ? 13.316 -16.323 77.494 1.00 22.66 309 VAL A N 1
ATOM 2463 C CA . VAL A 1 309 ? 12.146 -15.553 77.162 1.00 22.84 309 VAL A CA 1
ATOM 2464 C C . VAL A 1 309 ? 12.503 -14.088 77.136 1.00 24.32 309 VAL A C 1
ATOM 2465 O O . VAL A 1 309 ? 12.812 -13.516 78.177 1.00 24.11 309 VAL A O 1
ATOM 2469 N N . ARG A 1 310 ? 12.490 -13.489 75.938 1.00 14.65 310 ARG A N 1
ATOM 2470 C CA . ARG A 1 310 ? 12.829 -12.088 75.826 1.00 11.24 310 ARG A CA 1
ATOM 2471 C C . ARG A 1 310 ? 11.619 -11.256 75.518 1.00 9.86 310 ARG A C 1
ATOM 2472 O O . ARG A 1 310 ? 10.488 -11.737 75.281 1.00 18.11 310 ARG A O 1
ATOM 2480 N N . LYS A 1 311 ? 11.859 -9.973 75.525 1.00 8.70 311 LYS A N 1
ATOM 2481 C CA . LYS A 1 311 ? 10.813 -9.063 75.161 1.00 11.50 311 LYS A CA 1
ATOM 2482 C C . LYS A 1 311 ? 10.940 -8.816 73.645 1.00 32.53 311 LYS A C 1
ATOM 2483 O O . LYS A 1 311 ? 12.042 -8.758 73.102 1.00 16.43 311 LYS A O 1
ATOM 2489 N N . PHE A 1 312 ? 9.803 -8.646 72.973 1.00 19.19 312 PHE A N 1
ATOM 2490 C CA . PHE A 1 312 ? 9.774 -8.328 71.547 1.00 17.62 312 PHE A CA 1
ATOM 2491 C C . PHE A 1 312 ? 9.140 -6.952 71.369 1.00 20.28 312 PHE A C 1
ATOM 2492 O O . PHE A 1 312 ? 7.970 -6.724 71.722 1.00 14.96 312 PHE A O 1
ATOM 2500 N N . MET A 1 313 ? 9.887 -5.997 70.825 1.00 16.20 313 MET A N 1
ATOM 2501 C CA . MET A 1 313 ? 9.307 -4.649 70.623 1.00 11.08 313 MET A CA 1
ATOM 2502 C C . MET A 1 313 ? 8.694 -4.543 69.231 1.00 23.55 313 MET A C 1
ATOM 2503 O O . MET A 1 313 ? 9.299 -3.987 68.325 1.00 24.12 313 MET A O 1
ATOM 2508 N N . VAL A 1 314 ? 7.494 -5.105 69.080 1.00 17.21 314 VAL A N 1
ATOM 2509 C CA . VAL A 1 314 ? 6.797 -5.174 67.809 1.00 16.11 314 VAL A CA 1
ATOM 2510 C C . VAL A 1 314 ? 5.341 -4.774 67.934 1.00 24.89 314 VAL A C 1
ATOM 2511 O O . VAL A 1 314 ? 4.921 -4.275 68.969 1.00 22.56 314 VAL A O 1
ATOM 2515 N N . GLY A 1 315 ? 4.576 -4.994 66.858 1.00 14.49 315 GLY A N 1
ATOM 2516 C CA . GLY A 1 315 ? 3.141 -4.718 66.851 1.00 10.86 315 GLY A CA 1
ATOM 2517 C C . GLY A 1 315 ? 2.797 -3.316 67.333 1.00 17.94 315 GLY A C 1
ATOM 2518 O O . GLY A 1 315 ? 3.233 -2.296 66.783 1.00 20.10 315 GLY A O 1
ATOM 2519 N N . TYR A 1 316 ? 1.990 -3.230 68.393 1.00 15.61 316 TYR A N 1
ATOM 2520 C CA . TYR A 1 316 ? 1.610 -1.919 68.917 1.00 7.44 316 TYR A CA 1
ATOM 2521 C C . TYR A 1 316 ? 2.806 -1.034 69.212 1.00 8.73 316 TYR A C 1
ATOM 2522 O O . TYR A 1 316 ? 2.795 0.190 69.072 1.00 14.63 316 TYR A O 1
ATOM 2531 N N . GLU A 1 317 ? 3.875 -1.661 69.632 1.00 10.11 317 GLU A N 1
ATOM 2532 C CA . GLU A 1 317 ? 5.038 -0.867 69.962 1.00 16.67 317 GLU A CA 1
ATOM 2533 C C . GLU A 1 317 ? 5.676 -0.198 68.750 1.00 22.48 317 GLU A C 1
ATOM 2534 O O . GLU A 1 317 ? 6.384 0.788 68.898 1.00 17.55 317 GLU A O 1
ATOM 2540 N N . MET A 1 318 ? 5.453 -0.768 67.570 1.00 21.95 318 MET A N 1
ATOM 2541 C CA . MET A 1 318 ? 6.016 -0.218 66.353 1.00 13.23 318 MET A CA 1
ATOM 2542 C C . MET A 1 318 ? 5.075 0.805 65.736 1.00 11.83 318 MET A C 1
ATOM 2543 O O . MET A 1 318 ? 5.476 1.853 65.195 1.00 17.23 318 MET A O 1
ATOM 2548 N N . LEU A 1 319 ? 3.786 0.503 65.839 1.00 21.43 319 LEU A N 1
ATOM 2549 C CA . LEU A 1 319 ? 2.794 1.398 65.290 1.00 6.03 319 LEU A CA 1
ATOM 2550 C C . LEU A 1 319 ? 2.298 2.455 66.213 1.00 23.72 319 LEU A C 1
ATOM 2551 O O . LEU A 1 319 ? 1.532 3.302 65.761 1.00 21.49 319 LEU A O 1
ATOM 2556 N N . ALA A 1 320 ? 2.693 2.381 67.493 1.00 14.60 320 ALA A N 1
ATOM 2557 C CA . ALA A 1 320 ? 2.166 3.364 68.420 1.00 13.21 320 ALA A CA 1
ATOM 2558 C C . ALA A 1 320 ? 3.136 3.811 69.473 1.00 12.94 320 ALA A C 1
ATOM 2559 O O . ALA A 1 320 ? 3.650 4.919 69.400 1.00 15.10 320 ALA A O 1
ATOM 2561 N N . GLU A 1 321 ? 3.401 2.957 70.443 1.00 14.87 321 GLU A N 1
ATOM 2562 C CA . GLU A 1 321 ? 4.308 3.338 71.526 1.00 21.17 321 GLU A CA 1
ATOM 2563 C C . GLU A 1 321 ? 4.804 2.121 72.275 1.00 11.77 321 GLU A C 1
ATOM 2564 O O . GLU A 1 321 ? 4.092 1.113 72.369 1.00 18.67 321 GLU A O 1
ATOM 2570 N N . THR A 1 322 ? 6.023 2.242 72.791 1.00 16.37 322 THR A N 1
ATOM 2571 C CA . THR A 1 322 ? 6.645 1.194 73.571 1.00 20.36 322 THR A CA 1
ATOM 2572 C C . THR A 1 322 ? 5.740 0.893 74.755 1.00 14.51 322 THR A C 1
ATOM 2573 O O . THR A 1 322 ? 5.173 1.801 75.342 1.00 19.75 322 THR A O 1
ATOM 2577 N N . GLN A 1 323 ? 5.579 -0.382 75.041 1.00 14.04 323 GLN A N 1
ATOM 2578 C CA . GLN A 1 323 ? 4.740 -0.851 76.118 1.00 19.61 323 GLN A CA 1
ATOM 2579 C C . GLN A 1 323 ? 5.484 -1.855 76.979 1.00 19.41 323 GLN A C 1
ATOM 2580 O O . GLN A 1 323 ? 5.855 -2.919 76.499 1.00 21.42 323 GLN A O 1
ATOM 2586 N N . ARG A 1 324 ? 5.709 -1.518 78.261 1.00 12.75 324 ARG A N 1
ATOM 2587 C CA . ARG A 1 324 ? 6.393 -2.428 79.176 1.00 19.88 324 ARG A CA 1
ATOM 2588 C C . ARG A 1 324 ? 5.452 -3.264 80.062 1.00 20.83 324 ARG A C 1
ATOM 2589 O O . ARG A 1 324 ? 4.399 -2.813 80.504 1.00 28.22 324 ARG A O 1
ATOM 2597 N N . ASP A 1 325 ? 5.890 -4.486 80.337 1.00 18.91 325 ASP A N 1
ATOM 2598 C CA . ASP A 1 325 ? 5.188 -5.458 81.157 1.00 29.31 325 ASP A CA 1
ATOM 2599 C C . ASP A 1 325 ? 5.505 -5.348 82.640 1.00 24.48 325 ASP A C 1
ATOM 2600 O O . ASP A 1 325 ? 4.670 -5.644 83.489 1.00 48.74 325 ASP A O 1
ATOM 2605 N N . LEU A 1 326 ? 6.746 -4.952 82.923 1.00 33.92 326 LEU A N 1
ATOM 2606 C CA . LEU A 1 326 ? 7.245 -4.794 84.265 1.00 14.83 326 LEU A CA 1
ATOM 2607 C C . LEU A 1 326 ? 7.631 -3.350 84.547 1.00 34.36 326 LEU A C 1
ATOM 2608 O O . LEU A 1 326 ? 7.972 -2.592 83.654 1.00 18.08 326 LEU A O 1
ATOM 2613 N N . THR A 1 327 ? 7.546 -2.904 85.799 1.00 21.01 327 THR A N 1
ATOM 2614 C CA . THR A 1 327 ? 7.878 -1.514 86.038 1.00 8.78 327 THR A CA 1
ATOM 2615 C C . THR A 1 327 ? 9.356 -1.346 86.153 1.00 3.72 327 THR A C 1
ATOM 2616 O O . THR A 1 327 ? 10.050 -2.350 86.345 1.00 15.03 327 THR A O 1
ATOM 2620 N N . ALA A 1 328 ? 9.806 -0.089 86.086 1.00 8.24 328 ALA A N 1
ATOM 2621 C CA . ALA A 1 328 ? 11.226 0.180 86.241 1.00 9.22 328 ALA A CA 1
ATOM 2622 C C . ALA A 1 328 ? 11.667 -0.183 87.672 1.00 14.71 328 ALA A C 1
ATOM 2623 O O . ALA A 1 328 ? 12.804 -0.616 87.934 1.00 13.34 328 ALA A O 1
ATOM 2625 N N . GLU A 1 329 ? 10.744 0.051 88.617 1.00 15.35 329 GLU A N 1
ATOM 2626 C CA . GLU A 1 329 ? 11.002 -0.253 90.035 1.00 14.87 329 GLU A CA 1
ATOM 2627 C C . GLU A 1 329 ? 11.116 -1.764 90.234 1.00 14.11 329 GLU A C 1
ATOM 2628 O O . GLU A 1 329 ? 12.044 -2.262 90.880 1.00 14.43 329 GLU A O 1
ATOM 2634 N N . GLN A 1 330 ? 10.220 -2.527 89.611 1.00 12.79 330 GLN A N 1
ATOM 2635 C CA . GLN A 1 330 ? 10.345 -3.968 89.750 1.00 9.99 330 GLN A CA 1
ATOM 2636 C C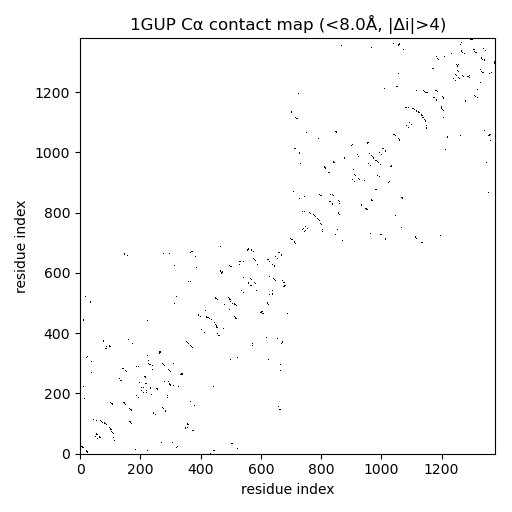 . GLN A 1 330 ? 11.679 -4.476 89.218 1.00 16.59 330 GLN A C 1
ATOM 2637 O O . GLN A 1 330 ? 12.348 -5.349 89.799 1.00 19.50 330 GLN A O 1
ATOM 2643 N N . ALA A 1 331 ? 12.057 -3.939 88.061 1.00 22.62 331 ALA A N 1
ATOM 2644 C CA . ALA A 1 331 ? 13.284 -4.348 87.414 1.00 18.65 331 ALA A CA 1
ATOM 2645 C C . ALA A 1 331 ? 14.513 -4.098 88.257 1.00 9.24 331 ALA A C 1
ATOM 2646 O O . ALA A 1 331 ? 15.348 -5.003 88.417 1.00 15.14 331 ALA A O 1
ATOM 2648 N N . ALA A 1 332 ? 14.615 -2.857 88.755 1.00 18.08 332 ALA A N 1
ATOM 2649 C CA . ALA A 1 332 ? 15.735 -2.454 89.587 1.00 11.65 332 ALA A CA 1
ATOM 2650 C C . ALA A 1 332 ? 15.849 -3.359 90.800 1.00 10.81 332 ALA A C 1
ATOM 2651 O O . ALA A 1 332 ? 16.941 -3.839 91.176 1.00 16.62 332 ALA A O 1
ATOM 2653 N N . GLU A 1 333 ? 14.695 -3.627 91.399 1.00 17.14 333 GLU A N 1
ATOM 2654 C CA . GLU A 1 333 ? 14.653 -4.488 92.579 1.00 18.43 333 GLU A CA 1
ATOM 2655 C C . GLU A 1 333 ? 15.250 -5.846 92.275 1.00 20.28 333 GLU A C 1
ATOM 2656 O O . GLU A 1 333 ? 16.118 -6.311 93.011 1.00 13.35 333 GLU A O 1
ATOM 2662 N N . ARG A 1 334 ? 14.804 -6.491 91.174 1.00 16.54 334 ARG A N 1
ATOM 2663 C CA . ARG A 1 334 ? 15.366 -7.810 90.849 1.00 17.10 334 ARG A CA 1
ATOM 2664 C C . ARG A 1 334 ? 16.842 -7.744 90.564 1.00 20.45 334 ARG A C 1
ATOM 2665 O O . ARG A 1 334 ? 17.586 -8.684 90.804 1.00 14.63 334 ARG A O 1
ATOM 2673 N N . LEU A 1 335 ? 17.270 -6.607 90.055 1.00 15.27 335 LEU A N 1
ATOM 2674 C CA . LEU A 1 335 ? 18.669 -6.472 89.769 1.00 17.75 335 LEU A CA 1
ATOM 2675 C C . LEU A 1 335 ? 19.434 -6.245 91.061 1.00 24.71 335 LEU A C 1
ATOM 2676 O O . LEU A 1 335 ? 20.574 -6.659 91.209 1.00 19.84 335 LEU A O 1
ATOM 2681 N N . ARG A 1 336 ? 18.830 -5.566 92.023 1.00 21.36 336 ARG A N 1
ATOM 2682 C CA . ARG A 1 336 ? 19.592 -5.366 93.253 1.00 26.81 336 ARG A CA 1
ATOM 2683 C C . ARG A 1 336 ? 19.750 -6.690 94.005 1.00 14.90 336 ARG A C 1
ATOM 2684 O O . ARG A 1 336 ? 20.715 -6.905 94.739 1.00 19.24 336 ARG A O 1
ATOM 2692 N N . ALA A 1 337 ? 18.789 -7.580 93.800 1.00 8.90 337 ALA A N 1
ATOM 2693 C CA . ALA A 1 337 ? 18.735 -8.893 94.446 1.00 20.46 337 ALA A CA 1
ATOM 2694 C C . ALA A 1 337 ? 19.906 -9.840 94.219 1.00 38.73 337 ALA A C 1
ATOM 2695 O O . ALA A 1 337 ? 20.159 -10.750 95.024 1.00 23.89 337 ALA A O 1
ATOM 2697 N N . VAL A 1 338 ? 20.626 -9.667 93.124 1.00 19.27 338 VAL A N 1
ATOM 2698 C CA . VAL A 1 338 ? 21.707 -10.591 92.869 1.00 9.29 338 VAL A CA 1
ATOM 2699 C C . VAL A 1 338 ? 23.052 -10.020 93.315 1.00 10.07 338 VAL A C 1
ATOM 2700 O O . VAL A 1 338 ? 23.219 -8.830 93.654 1.00 16.52 338 VAL A O 1
ATOM 2704 N N . SER A 1 339 ? 24.043 -10.895 93.290 1.00 13.03 339 SER A N 1
ATOM 2705 C CA . SER A 1 339 ? 25.362 -10.452 93.637 1.00 7.71 339 SER A CA 1
ATOM 2706 C C . SER A 1 339 ? 25.965 -9.615 92.496 1.00 31.54 339 SER A C 1
ATOM 2707 O O . SER A 1 339 ? 25.601 -9.793 91.348 1.00 16.97 339 SER A O 1
ATOM 2710 N N . ASP A 1 340 ? 26.906 -8.719 92.780 1.00 31.41 340 ASP A N 1
ATOM 2711 C CA . ASP A 1 340 ? 27.575 -7.890 91.765 1.00 9.63 340 ASP A CA 1
ATOM 2712 C C . ASP A 1 340 ? 28.953 -8.454 91.405 1.00 15.08 340 ASP A C 1
ATOM 2713 O O . ASP A 1 340 ? 29.837 -7.750 90.938 1.00 12.77 340 ASP A O 1
ATOM 2718 N N . ILE A 1 341 ? 29.112 -9.757 91.654 1.00 12.89 341 ILE A N 1
ATOM 2719 C CA . ILE A 1 341 ? 30.299 -10.521 91.358 1.00 19.79 341 ILE A CA 1
ATOM 2720 C C . ILE A 1 341 ? 29.852 -11.628 90.403 1.00 22.40 341 ILE A C 1
ATOM 2721 O O . ILE A 1 341 ? 28.981 -12.430 90.719 1.00 13.59 341 ILE A O 1
ATOM 2726 N N . HIS A 1 342 ? 30.438 -11.633 89.196 1.00 28.64 342 HIS A N 1
ATOM 2727 C CA . HIS A 1 342 ? 30.102 -12.611 88.180 1.00 19.09 342 HIS A CA 1
ATOM 2728 C C . HIS A 1 342 ? 30.136 -14.045 88.719 1.00 12.87 342 HIS A C 1
ATOM 2729 O O . HIS A 1 342 ? 31.150 -14.454 89.256 1.00 14.71 342 HIS A O 1
ATOM 2736 N N . PHE A 1 343 ? 29.042 -14.790 88.535 1.00 8.50 343 PHE A N 1
ATOM 2737 C CA . PHE A 1 343 ? 28.983 -16.151 89.018 1.00 8.04 343 PHE A CA 1
ATOM 2738 C C . PHE A 1 343 ? 30.179 -16.984 88.683 1.00 18.13 343 PHE A C 1
ATOM 2739 O O . PHE A 1 343 ? 30.525 -17.911 89.390 1.00 19.18 343 PHE A O 1
ATOM 2747 N N . ARG A 1 344 ? 30.782 -16.678 87.559 1.00 42.41 344 ARG A N 1
ATOM 2748 C CA . ARG A 1 344 ? 31.935 -17.410 87.120 1.00 23.46 344 ARG A CA 1
ATOM 2749 C C . ARG A 1 344 ? 33.141 -17.118 87.993 1.00 42.92 344 ARG A C 1
ATOM 2750 O O . ARG A 1 344 ? 33.957 -17.988 88.278 1.00 28.18 344 ARG A O 1
ATOM 2758 N N . GLU A 1 345 ? 33.219 -15.877 88.438 1.00 30.63 345 GLU A N 1
ATOM 2759 C CA . GLU A 1 345 ? 34.291 -15.431 89.297 1.00 24.08 345 GLU A CA 1
ATOM 2760 C C . GLU A 1 345 ? 34.060 -15.781 90.782 1.00 67.63 345 GLU A C 1
ATOM 2761 O O . GLU A 1 345 ? 34.990 -16.074 91.536 1.00 39.04 345 GLU A O 1
ATOM 2767 N N . SER A 1 346 ? 32.810 -15.752 91.219 1.00 30.41 346 SER A N 1
ATOM 2768 C CA . SER A 1 346 ? 32.481 -16.040 92.600 1.00 18.01 346 SER A CA 1
ATOM 2769 C C . SER A 1 346 ? 32.543 -17.515 92.897 1.00 24.33 346 SER A C 1
ATOM 2770 O O . SER A 1 346 ? 32.892 -17.923 93.989 1.00 40.89 346 SER A O 1
ATOM 2773 N N . GLY A 1 347 ? 32.205 -18.335 91.930 1.00 27.45 347 GLY A N 1
ATOM 2774 C CA . GLY A 1 347 ? 32.238 -19.754 92.199 1.00 22.89 347 GLY A CA 1
ATOM 2775 C C . GLY A 1 347 ? 30.992 -20.221 92.975 1.00 22.19 347 GLY A C 1
ATOM 2776 O O . GLY A 1 347 ? 30.857 -21.400 93.309 1.00 20.15 347 GLY A O 1
ATOM 2777 N N . VAL A 1 348 ? 30.045 -19.320 93.241 1.00 25.45 348 VAL A N 1
ATOM 2778 C CA . VAL A 1 348 ? 28.810 -19.731 93.974 1.00 32.15 348 VAL A CA 1
ATOM 2779 C C . VAL A 1 348 ? 27.840 -20.523 93.084 1.00 54.98 348 VAL A C 1
ATOM 2780 O O . VAL A 1 348 ? 27.654 -20.208 91.893 1.00 30.83 348 VAL A O 1
ATOM 2785 N N . THR B 1 2 ? 33.695 12.581 42.720 1.00 100.00 2 THR B N 1
ATOM 2786 C CA . THR B 1 2 ? 32.995 11.400 42.235 1.00 51.31 2 THR B CA 1
ATOM 2787 C C . THR B 1 2 ? 31.488 11.611 42.171 1.00 83.04 2 THR B C 1
ATOM 2788 O O . THR B 1 2 ? 30.942 12.518 42.811 1.00 54.84 2 THR B O 1
ATOM 2792 N N . GLN B 1 3 ? 30.848 10.734 41.396 1.00 34.33 3 GLN B N 1
ATOM 2793 C CA . GLN B 1 3 ? 29.419 10.741 41.180 1.00 60.95 3 GLN B CA 1
ATOM 2794 C C . GLN B 1 3 ? 28.698 9.821 42.148 1.00 51.01 3 GLN B C 1
ATOM 2795 O O . GLN B 1 3 ? 29.003 8.613 42.225 1.00 29.56 3 GLN B O 1
ATOM 2801 N N . PHE B 1 4 ? 27.744 10.443 42.866 1.00 26.35 4 PHE B N 1
ATOM 2802 C CA . PHE B 1 4 ? 26.909 9.791 43.872 1.00 20.59 4 PHE B CA 1
ATOM 2803 C C . PHE B 1 4 ? 26.025 8.711 43.275 1.00 24.33 4 PHE B C 1
ATOM 2804 O O . PHE B 1 4 ? 25.343 8.916 42.275 1.00 100.00 4 PHE B O 1
ATOM 2812 N N . ASN B 1 5 ? 26.034 7.564 43.906 1.00 28.28 5 ASN B N 1
ATOM 2813 C CA . ASN B 1 5 ? 25.233 6.463 43.467 1.00 31.06 5 ASN B CA 1
ATOM 2814 C C . ASN B 1 5 ? 24.644 5.825 44.707 1.00 19.62 5 ASN B C 1
ATOM 2815 O O . ASN B 1 5 ? 25.344 5.161 45.453 1.00 21.33 5 ASN B O 1
ATOM 2820 N N . PRO B 1 6 ? 23.361 6.049 44.903 1.00 24.85 6 PRO B N 1
ATOM 2821 C CA . PRO B 1 6 ? 22.644 5.550 46.044 1.00 16.13 6 PRO B CA 1
ATOM 2822 C C . PRO B 1 6 ? 22.891 4.099 46.373 1.00 24.37 6 PRO B C 1
ATOM 2823 O O . PRO B 1 6 ? 22.827 3.724 47.543 1.00 30.40 6 PRO B O 1
ATOM 2827 N N . VAL B 1 7 ? 23.194 3.283 45.360 1.00 19.71 7 VAL B N 1
ATOM 2828 C CA . VAL B 1 7 ? 23.457 1.845 45.551 1.00 8.80 7 VAL B CA 1
ATOM 2829 C C . VAL B 1 7 ? 24.902 1.518 45.912 1.00 10.59 7 VAL B C 1
ATOM 2830 O O . VAL B 1 7 ? 25.249 0.375 46.245 1.00 21.33 7 VAL B O 1
ATOM 2834 N N . ASP B 1 8 ? 25.716 2.553 45.864 1.00 14.40 8 ASP B N 1
ATOM 2835 C CA . ASP B 1 8 ? 27.116 2.408 46.194 1.00 17.87 8 ASP B CA 1
ATOM 2836 C C . ASP B 1 8 ? 27.546 3.319 47.350 1.00 16.39 8 ASP B C 1
ATOM 2837 O O . ASP B 1 8 ? 28.531 3.059 48.018 1.00 22.00 8 ASP B O 1
ATOM 2842 N N . HIS B 1 9 ? 26.827 4.428 47.542 1.00 14.40 9 HIS B N 1
ATOM 2843 C CA . HIS B 1 9 ? 27.198 5.404 48.535 1.00 19.62 9 HIS B CA 1
ATOM 2844 C C . HIS B 1 9 ? 26.159 5.645 49.630 1.00 13.90 9 HIS B C 1
ATOM 2845 O O . HIS B 1 9 ? 24.962 5.849 49.380 1.00 15.74 9 HIS B O 1
ATOM 2852 N N . PRO B 1 10 ? 26.638 5.591 50.855 1.00 56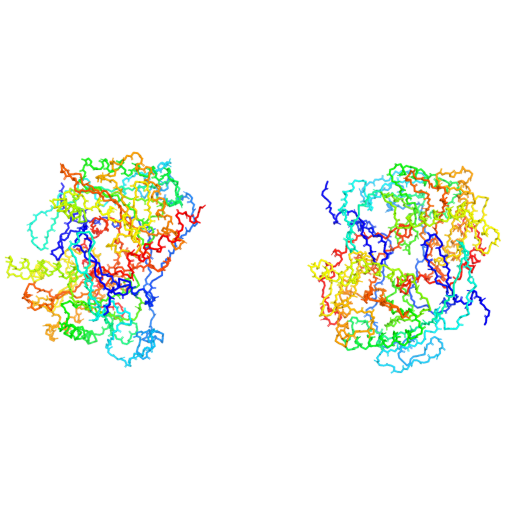.09 10 PRO B N 1
ATOM 2853 C CA . PRO B 1 10 ? 25.785 5.802 51.996 1.00 23.98 10 PRO B CA 1
ATOM 2854 C C . PRO B 1 10 ? 25.293 7.214 51.951 1.00 24.08 10 PRO B C 1
ATOM 2855 O O . PRO B 1 10 ? 26.008 8.115 51.493 1.00 14.45 10 PRO B O 1
ATOM 2859 N N . HIS B 1 11 ? 24.074 7.371 52.432 1.00 14.02 11 HIS B N 1
ATOM 2860 C CA . HIS B 1 11 ? 23.450 8.662 52.478 1.00 23.44 11 HIS B CA 1
ATOM 2861 C C . HIS B 1 11 ? 22.280 8.514 53.435 1.00 20.07 11 HIS B C 1
ATOM 2862 O O . HIS B 1 11 ? 21.968 7.381 53.827 1.00 18.04 11 HIS B O 1
ATOM 2869 N N . ARG B 1 12 ? 21.606 9.614 53.767 1.00 17.33 12 ARG B N 1
ATOM 2870 C CA . ARG B 1 12 ? 20.453 9.519 54.661 1.00 21.64 12 ARG B CA 1
ATOM 2871 C C . ARG B 1 12 ? 19.222 10.024 53.949 1.00 17.96 12 ARG B C 1
ATOM 2872 O O . ARG B 1 12 ? 19.301 11.019 53.222 1.00 17.96 12 ARG B O 1
ATOM 2880 N N . ARG B 1 13 ? 18.104 9.334 54.200 1.00 12.93 13 ARG B N 1
ATOM 2881 C CA . ARG B 1 13 ? 16.797 9.666 53.655 1.00 14.54 13 ARG B CA 1
ATOM 2882 C C . ARG B 1 13 ? 15.849 10.113 54.772 1.00 31.96 13 ARG B C 1
ATOM 2883 O O . ARG B 1 13 ? 15.881 9.587 55.861 1.00 20.32 13 ARG B O 1
ATOM 2891 N N . TYR B 1 14 ? 14.994 11.075 54.510 1.00 20.30 14 TYR B N 1
ATOM 2892 C CA . TYR B 1 14 ? 14.076 11.581 55.503 1.00 13.42 14 TYR B CA 1
ATOM 2893 C C . TYR B 1 14 ? 12.707 10.941 55.508 1.00 37.35 14 TYR B C 1
ATOM 2894 O O . TYR B 1 14 ? 12.115 10.689 54.465 1.00 23.41 14 TYR B O 1
ATOM 2903 N N . ASN B 1 15 ? 12.200 10.701 56.718 1.00 12.55 15 ASN B N 1
ATOM 2904 C CA . ASN B 1 15 ? 10.869 10.150 56.879 1.00 10.91 15 ASN B CA 1
ATOM 2905 C C . ASN B 1 15 ? 9.994 11.333 57.218 1.00 18.68 15 ASN B C 1
ATOM 2906 O O . ASN B 1 15 ? 10.080 11.857 58.298 1.00 21.77 15 ASN B O 1
ATOM 2911 N N . PRO B 1 16 ? 9.181 11.809 56.293 1.00 18.97 16 PRO B N 1
ATOM 2912 C CA . PRO B 1 16 ? 8.407 12.975 56.617 1.00 20.72 16 PRO B CA 1
ATOM 2913 C C . PRO B 1 16 ? 7.213 12.659 57.505 1.00 11.92 16 PRO B C 1
ATOM 2914 O O . PRO B 1 16 ? 6.589 13.600 57.983 1.00 16.66 16 PRO B O 1
ATOM 2918 N N . LEU B 1 17 ? 6.883 11.378 57.676 1.00 18.11 17 LEU B N 1
ATOM 2919 C CA . LEU B 1 17 ? 5.749 10.996 58.521 1.00 35.94 17 LEU B CA 1
ATOM 2920 C C . LEU B 1 17 ? 6.133 11.093 60.000 1.00 39.96 17 LEU B C 1
ATOM 2921 O O . LEU B 1 17 ? 5.312 11.337 60.878 1.00 23.31 17 LEU B O 1
ATOM 2926 N N . THR B 1 18 ? 7.424 10.894 60.252 1.00 23.96 18 THR B N 1
ATOM 2927 C CA . THR B 1 18 ? 7.974 10.904 61.591 1.00 23.24 18 THR B CA 1
ATOM 2928 C C . THR B 1 18 ? 9.049 11.947 61.889 1.00 27.21 18 THR B C 1
ATOM 2929 O O . THR B 1 18 ? 9.362 12.158 63.047 1.00 28.19 18 THR B O 1
ATOM 2933 N N . GLY B 1 19 ? 9.598 12.608 60.867 1.00 12.82 19 GLY B N 1
ATOM 2934 C CA . GLY B 1 19 ? 10.619 13.621 61.023 1.00 12.61 19 GLY B CA 1
ATOM 2935 C C . GLY B 1 19 ? 11.965 13.000 61.376 1.00 11.88 19 GLY B C 1
ATOM 2936 O O . GLY B 1 19 ? 12.882 13.659 61.858 1.00 27.63 19 GLY B O 1
ATOM 2937 N N . GLN B 1 20 ? 12.082 11.705 61.141 1.00 14.51 20 GLN B N 1
ATOM 2938 C CA . GLN B 1 20 ? 13.322 11.029 61.470 1.00 17.69 20 GLN B CA 1
ATOM 2939 C C . GLN B 1 20 ? 14.153 10.670 60.232 1.00 23.99 20 GLN B C 1
ATOM 2940 O O . GLN B 1 20 ? 13.612 10.548 59.160 1.00 18.02 20 GLN B O 1
ATOM 2946 N N . TRP B 1 21 ? 15.463 10.499 60.358 1.00 20.98 21 TRP B N 1
ATOM 2947 C CA . TRP B 1 21 ? 16.293 10.139 59.207 1.00 28.14 21 TRP B CA 1
ATOM 2948 C C . TRP B 1 21 ? 16.642 8.683 59.265 1.00 32.16 21 TRP B C 1
ATOM 2949 O O . TRP B 1 21 ? 16.645 8.081 60.343 1.00 23.58 21 TRP B O 1
ATOM 2960 N N . ILE B 1 22 ? 16.946 8.138 58.083 1.00 13.83 22 ILE B N 1
ATOM 2961 C CA . ILE B 1 22 ? 17.330 6.743 57.925 1.00 11.67 22 ILE B CA 1
ATOM 2962 C C . ILE B 1 22 ? 18.675 6.725 57.244 1.00 30.62 22 ILE B C 1
ATOM 2963 O O . ILE B 1 22 ? 18.838 7.400 56.206 1.00 18.08 22 ILE B O 1
ATOM 2968 N N . LEU B 1 23 ? 19.613 5.982 57.847 1.00 10.17 23 LEU B N 1
ATOM 2969 C CA . LEU B 1 23 ? 20.945 5.857 57.306 1.00 14.13 23 LEU B CA 1
ATOM 2970 C C . LEU B 1 23 ? 20.963 4.687 56.332 1.00 19.00 23 LEU B C 1
ATOM 2971 O O . LEU B 1 23 ? 20.552 3.580 56.685 1.00 23.70 23 LEU B O 1
ATOM 2976 N N . VAL B 1 24 ? 21.410 4.950 55.084 1.00 38.42 24 VAL B N 1
ATOM 2977 C CA . VAL B 1 24 ? 21.499 3.946 54.011 1.00 16.09 24 VAL B CA 1
ATOM 2978 C C . VAL B 1 24 ? 22.975 3.621 53.733 1.00 10.47 24 VAL B C 1
ATOM 2979 O O . VAL B 1 24 ? 23.792 4.527 53.454 1.00 17.52 24 VAL B O 1
ATOM 2983 N N . SER B 1 25 ? 23.295 2.336 53.867 1.00 12.96 25 SER B N 1
ATOM 2984 C CA . SER B 1 25 ? 24.652 1.847 53.673 1.00 13.76 25 SER B CA 1
ATOM 2985 C C . SER B 1 25 ? 24.564 0.578 52.857 1.00 100.00 25 SER B C 1
ATOM 2986 O O . SER B 1 25 ? 24.636 -0.495 53.412 1.00 19.87 25 SER B O 1
ATOM 2989 N N . PRO B 1 26 ? 24.414 0.759 51.546 1.00 27.85 26 PRO B N 1
ATOM 2990 C CA . PRO B 1 26 ? 24.159 -0.243 50.536 1.00 19.44 26 PRO B CA 1
ATOM 2991 C C . PRO B 1 26 ? 25.019 -1.465 50.352 1.00 20.26 26 PRO B C 1
ATOM 2992 O O . PRO B 1 26 ? 24.546 -2.365 49.686 1.00 22.89 26 PRO B O 1
ATOM 2996 N N . HIS B 1 27 ? 26.223 -1.517 50.905 1.00 11.39 27 HIS B N 1
ATOM 2997 C CA . HIS B 1 27 ? 27.052 -2.703 50.794 1.00 16.81 27 HIS B CA 1
ATOM 2998 C C . HIS B 1 27 ? 27.216 -3.480 52.100 1.00 43.48 27 HIS B C 1
ATOM 2999 O O . HIS B 1 27 ? 27.917 -4.492 52.120 1.00 18.22 27 HIS B O 1
ATOM 3006 N N . ARG B 1 28 ? 26.587 -3.005 53.185 1.00 22.48 28 ARG B N 1
ATOM 3007 C CA . ARG B 1 28 ? 26.671 -3.607 54.518 1.00 28.67 28 ARG B CA 1
ATOM 3008 C C . ARG B 1 28 ? 26.383 -5.105 54.630 1.00 27.95 28 ARG B C 1
ATOM 3009 O O . ARG B 1 28 ? 27.046 -5.786 55.419 1.00 24.36 28 ARG B O 1
ATOM 3017 N N . ALA B 1 29 ? 25.394 -5.625 53.860 1.00 16.61 29 ALA B N 1
ATOM 3018 C CA . ALA B 1 29 ? 25.037 -7.047 53.889 1.00 13.75 29 ALA B CA 1
ATOM 3019 C C . ALA B 1 29 ? 26.032 -8.005 53.248 1.00 18.78 29 ALA B C 1
ATOM 3020 O O . ALA B 1 29 ? 25.792 -9.212 53.188 1.00 22.33 29 ALA B O 1
ATOM 3022 N N . LYS B 1 30 ? 27.153 -7.489 52.755 1.00 14.45 30 LYS B N 1
ATOM 3023 C CA . LYS B 1 30 ? 28.164 -8.353 52.148 1.00 16.72 30 LYS B CA 1
ATOM 3024 C C . LYS B 1 30 ? 29.127 -8.887 53.183 1.00 22.76 30 LYS B C 1
ATOM 3025 O O . LYS B 1 30 ? 29.883 -9.835 52.908 1.00 16.11 30 LYS B O 1
ATOM 3031 N N . ARG B 1 31 ? 29.084 -8.261 54.385 1.00 21.39 31 ARG B N 1
ATOM 3032 C CA . ARG B 1 31 ? 29.943 -8.684 55.480 1.00 14.30 31 ARG B CA 1
ATOM 3033 C C . ARG B 1 31 ? 29.514 -10.080 55.862 1.00 13.15 31 ARG B C 1
ATOM 3034 O O . ARG B 1 31 ? 28.349 -10.463 55.679 1.00 16.26 31 ARG B O 1
ATOM 3042 N N . PRO B 1 32 ? 30.464 -10.861 56.385 1.00 13.77 32 PRO B N 1
ATOM 3043 C CA . PRO B 1 32 ? 30.137 -12.229 56.766 1.00 12.18 32 PRO B CA 1
ATOM 3044 C C . PRO B 1 32 ? 29.136 -12.216 57.923 1.00 59.08 32 PRO B C 1
ATOM 3045 O O . PRO B 1 32 ? 29.181 -11.322 58.753 1.00 19.51 32 PRO B O 1
ATOM 3049 N N . TRP B 1 33 ? 28.220 -13.177 57.979 1.00 15.42 33 TRP B N 1
ATOM 3050 C CA . TRP B 1 33 ? 27.248 -13.243 59.070 1.00 13.94 33 TRP B CA 1
ATOM 3051 C C . TRP B 1 33 ? 27.413 -14.500 59.888 1.00 100.00 33 TRP B C 1
ATOM 3052 O O . TRP B 1 33 ? 27.084 -15.596 59.442 1.00 22.88 33 TRP B O 1
ATOM 3063 N N . GLN B 1 34 ? 27.898 -14.335 61.105 1.00 26.49 34 GLN B N 1
ATOM 3064 C CA . GLN B 1 34 ? 28.081 -15.479 61.967 1.00 27.86 34 GLN B CA 1
ATOM 3065 C C . GLN B 1 34 ? 27.189 -15.394 63.209 1.00 31.70 34 GLN B C 1
ATOM 3066 O O . GLN B 1 34 ? 27.468 -15.997 64.235 1.00 28.82 34 GLN B O 1
ATOM 3072 N N . GLY B 1 35 ? 26.110 -14.648 63.083 1.00 18.15 35 GLY B N 1
ATOM 3073 C CA . GLY B 1 35 ? 25.189 -14.434 64.170 1.00 20.86 35 GLY B CA 1
ATOM 3074 C C . GLY B 1 35 ? 24.088 -15.461 64.170 1.00 21.92 35 GLY B C 1
ATOM 3075 O O . GLY B 1 35 ? 24.245 -16.589 63.701 1.00 27.68 35 GLY B O 1
ATOM 3076 N N . ALA B 1 36 ? 22.961 -15.045 64.712 1.00 30.09 36 ALA B N 1
ATOM 3077 C CA . ALA B 1 36 ? 21.792 -15.889 64.840 1.00 23.20 36 ALA B CA 1
ATOM 3078 C C . ALA B 1 36 ? 21.180 -16.366 63.543 1.00 44.51 36 ALA B C 1
ATOM 3079 O O . ALA B 1 36 ? 21.207 -15.653 62.537 1.00 20.82 36 ALA B O 1
ATOM 3081 N N . GLN B 1 37 ? 20.575 -17.557 63.613 1.00 17.25 37 GLN B N 1
ATOM 3082 C CA . GLN B 1 37 ? 19.867 -18.137 62.472 1.00 26.14 37 GLN B CA 1
ATOM 3083 C C . GLN B 1 37 ? 18.418 -18.344 62.843 1.00 38.71 37 GLN B C 1
ATOM 3084 O O . GLN B 1 37 ? 18.129 -19.004 63.838 1.00 25.97 37 GLN B O 1
ATOM 3090 N N . GLU B 1 38 ? 17.506 -17.809 62.046 1.00 28.99 38 GLU B N 1
ATOM 3091 C CA . GLU B 1 38 ? 16.091 -17.980 62.336 1.00 39.16 38 GLU B CA 1
ATOM 3092 C C . GLU B 1 38 ? 15.595 -19.376 62.028 1.00 35.20 38 GLU B C 1
ATOM 3093 O O . GLU B 1 38 ? 16.255 -20.171 61.364 1.00 30.18 38 GLU B O 1
ATOM 3099 N N . THR B 1 39 ? 14.409 -19.650 62.551 1.00 32.07 39 THR B N 1
ATOM 3100 C CA . THR B 1 39 ? 13.741 -20.914 62.357 1.00 31.45 39 THR B CA 1
ATOM 3101 C C . THR B 1 39 ? 12.419 -20.625 61.665 1.00 28.29 39 THR B C 1
ATOM 3102 O O . THR B 1 39 ? 11.501 -20.050 62.259 1.00 55.10 39 THR B O 1
ATOM 3106 N N . PRO B 1 40 ? 12.365 -20.973 60.373 1.00 100.00 40 PRO B N 1
ATOM 3107 C CA . PRO B 1 40 ? 11.216 -20.735 59.514 1.00 38.34 40 PRO B CA 1
ATOM 3108 C C . PRO B 1 40 ? 9.987 -21.561 59.854 1.00 100.00 40 PRO B C 1
ATOM 3109 O O . PRO B 1 40 ? 10.057 -22.773 60.043 1.00 40.34 40 PRO B O 1
ATOM 3113 N N . ALA B 1 41 ? 8.857 -20.862 59.912 1.00 27.79 41 ALA B N 1
ATOM 3114 C CA . ALA B 1 41 ? 7.558 -21.438 60.236 1.00 100.00 41 ALA B CA 1
ATOM 3115 C C . ALA B 1 41 ? 7.268 -22.778 59.580 1.00 57.39 41 ALA B C 1
ATOM 3116 O O . ALA B 1 41 ? 7.561 -22.997 58.401 1.00 44.08 41 ALA B O 1
ATOM 3118 N N . LYS B 1 42 ? 6.671 -23.678 60.360 1.00 79.10 42 LYS B N 1
ATOM 3119 C CA . LYS B 1 42 ? 6.327 -24.984 59.839 1.00 79.74 42 LYS B CA 1
ATOM 3120 C C . LYS B 1 42 ? 5.352 -24.815 58.683 1.00 100.00 42 LYS B C 1
ATOM 3121 O O . LYS B 1 42 ? 4.487 -23.925 58.711 1.00 76.22 42 LYS B O 1
ATOM 3127 N N . GLN B 1 43 ? 5.519 -25.646 57.652 1.00 53.25 43 GLN B N 1
ATOM 3128 C CA . GLN B 1 43 ? 4.662 -25.590 56.492 1.00 73.76 43 GLN B CA 1
ATOM 3129 C C . GLN B 1 43 ? 3.345 -26.330 56.728 1.00 26.09 43 GLN B C 1
ATOM 3130 O O . GLN B 1 43 ? 2.301 -25.923 56.207 1.00 100.00 43 GLN B O 1
ATOM 3136 N N . VAL B 1 44 ? 3.397 -27.404 57.526 1.00 49.97 44 VAL B N 1
ATOM 3137 C CA . VAL B 1 44 ? 2.199 -28.179 57.808 1.00 48.98 44 VAL B CA 1
ATOM 3138 C C . VAL B 1 44 ? 1.624 -28.074 59.236 1.00 37.78 44 VAL B C 1
ATOM 3139 O O . VAL B 1 44 ? 2.266 -28.432 60.228 1.00 77.51 44 VAL B O 1
ATOM 3143 N N . LEU B 1 45 ? 0.378 -27.569 59.295 1.00 26.89 45 LEU B N 1
ATOM 3144 C CA . LEU B 1 45 ? -0.415 -27.353 60.501 1.00 36.22 45 LEU B CA 1
ATOM 3145 C C . LEU B 1 45 ? -1.847 -27.777 60.223 1.00 23.88 45 LEU B C 1
ATOM 3146 O O . LEU B 1 45 ? -2.264 -27.846 59.058 1.00 36.83 45 LEU B O 1
ATOM 3151 N N . PRO B 1 46 ? -2.615 -28.075 61.271 1.00 34.29 46 PRO B N 1
ATOM 3152 C CA . PRO B 1 46 ? -3.977 -28.494 61.024 1.00 20.65 46 PRO B CA 1
ATOM 3153 C C . PRO B 1 46 ? -4.888 -27.294 60.902 1.00 20.69 46 PRO B C 1
ATOM 3154 O O . PRO B 1 46 ? -4.546 -26.179 61.276 1.00 25.24 46 PRO B O 1
ATOM 3158 N N . ALA B 1 47 ? -6.071 -27.534 60.354 1.00 27.47 47 ALA B N 1
ATOM 3159 C CA . ALA B 1 47 ? -7.076 -26.508 60.169 1.00 100.00 47 ALA B CA 1
ATOM 3160 C C . ALA B 1 47 ? -7.709 -26.177 61.517 1.00 39.19 47 ALA B C 1
ATOM 3161 O O . ALA B 1 47 ? -8.274 -25.099 61.728 1.00 26.92 47 ALA B O 1
ATOM 3163 N N . HIS B 1 48 ? -7.617 -27.151 62.419 1.00 20.39 48 HIS B N 1
ATOM 3164 C CA . HIS B 1 48 ? -8.129 -27.037 63.779 1.00 34.08 48 HIS B CA 1
ATOM 3165 C C . HIS B 1 48 ? -7.180 -27.722 64.723 1.00 38.51 48 HIS B C 1
ATOM 3166 O O . HIS B 1 48 ? -6.743 -28.848 64.475 1.00 27.00 48 HIS B O 1
ATOM 3173 N N . ASP B 1 49 ? -6.860 -26.994 65.789 1.00 32.16 49 ASP B N 1
ATOM 3174 C CA . ASP B 1 49 ? -5.989 -27.483 66.827 1.00 30.31 49 ASP B CA 1
ATOM 3175 C C . ASP B 1 49 ? -6.820 -27.514 68.097 1.00 30.22 49 ASP B C 1
ATOM 3176 O O . ASP B 1 49 ? -7.326 -26.481 68.531 1.00 33.50 49 ASP B O 1
ATOM 3181 N N . PRO B 1 50 ? -7.006 -28.710 68.648 1.00 27.00 50 PRO B N 1
ATOM 3182 C CA . PRO B 1 50 ? -7.808 -28.883 69.851 1.00 100.00 50 PRO B CA 1
ATOM 3183 C C . PRO B 1 50 ? -7.161 -28.316 71.125 1.00 39.18 50 PRO B C 1
ATOM 3184 O O . PRO B 1 50 ? -7.777 -28.373 72.183 1.00 42.45 50 PRO B O 1
ATOM 3188 N N . ASP B 1 51 ? -5.930 -27.805 71.024 1.00 34.89 51 ASP B N 1
ATOM 3189 C CA . ASP B 1 51 ? -5.251 -27.219 72.168 1.00 46.54 51 ASP B CA 1
ATOM 3190 C C . ASP B 1 51 ? -4.998 -25.746 71.950 1.00 80.26 51 ASP B C 1
ATOM 3191 O O . ASP B 1 51 ? -4.473 -25.043 72.829 1.00 95.61 51 ASP B O 1
ATOM 3196 N N . CYS B 1 52 ? -5.383 -25.277 70.779 1.00 21.24 52 CYS B N 1
ATOM 3197 C CA . CYS B 1 52 ? -5.186 -23.875 70.472 1.00 31.18 52 CYS B CA 1
ATOM 3198 C C . CYS B 1 52 ? -6.260 -23.002 71.114 1.00 17.93 52 CYS B C 1
ATOM 3199 O O . CYS B 1 52 ? -7.453 -23.240 70.919 1.00 21.40 52 CYS B O 1
ATOM 3202 N N . PHE B 1 53 ? -5.831 -21.978 71.882 1.00 27.23 53 PHE B N 1
ATOM 3203 C CA . PHE B 1 53 ? -6.758 -21.050 72.546 1.00 36.99 53 PHE B CA 1
ATOM 3204 C C . PHE B 1 53 ? -7.631 -20.281 71.574 1.00 28.77 53 PHE B C 1
ATOM 3205 O O . PHE B 1 53 ? -8.735 -19.860 71.940 1.00 37.63 53 PHE B O 1
ATOM 3213 N N . LEU B 1 54 ? -7.117 -20.101 70.339 1.00 48.10 54 LEU B N 1
ATOM 3214 C CA . LEU B 1 54 ? -7.802 -19.360 69.288 1.00 24.30 54 LEU B CA 1
ATOM 3215 C C . LEU B 1 54 ? -8.733 -20.164 68.408 1.00 7.24 54 LEU B C 1
ATOM 3216 O O . LEU B 1 54 ? -9.581 -19.603 67.746 1.00 27.49 54 LEU B O 1
ATOM 3221 N N . CYS B 1 55 ? -8.579 -21.481 68.404 1.00 13.84 55 CYS B N 1
ATOM 3222 C CA . CYS B 1 55 ? -9.407 -22.322 67.573 1.00 16.41 55 CYS B CA 1
ATOM 3223 C C . CYS B 1 55 ? -10.868 -22.314 67.966 1.00 28.46 55 CYS B C 1
ATOM 3224 O O . CYS B 1 55 ? -11.206 -22.177 69.141 1.00 23.53 55 CYS B O 1
ATOM 3227 N N . ALA B 1 56 ? -11.726 -22.483 66.973 1.00 15.59 56 ALA B N 1
ATOM 3228 C CA . ALA B 1 56 ? -13.149 -22.507 67.203 1.00 19.72 56 ALA B CA 1
ATOM 3229 C C . ALA B 1 56 ? -13.505 -23.598 68.177 1.00 19.65 56 ALA B C 1
ATOM 3230 O O . ALA B 1 56 ? -12.898 -24.668 68.171 1.00 18.75 56 ALA B O 1
ATOM 3232 N N . GLY B 1 57 ? -14.489 -23.267 69.002 1.00 20.83 57 GLY B N 1
ATOM 3233 C CA . GLY B 1 57 ? -15.023 -24.137 70.026 1.00 20.51 57 GLY B CA 1
ATOM 3234 C C . GLY B 1 57 ? -14.058 -24.493 71.147 1.00 23.42 57 GLY B C 1
ATOM 3235 O O . GLY B 1 57 ? -14.365 -25.366 71.942 1.00 25.89 57 GLY B O 1
ATOM 3236 N N . ASN B 1 58 ? -12.887 -23.868 71.210 1.00 37.16 58 ASN B N 1
ATOM 3237 C CA . ASN B 1 58 ? -11.925 -24.187 72.254 1.00 29.04 58 ASN B CA 1
ATOM 3238 C C . ASN B 1 58 ? -12.065 -23.304 73.508 1.00 30.83 58 ASN B C 1
ATOM 3239 O O . ASN B 1 58 ? -12.600 -22.186 73.498 1.00 30.16 58 ASN B O 1
ATOM 3244 N N . VAL B 1 59 ? -11.574 -23.833 74.615 1.00 60.34 59 VAL B N 1
ATOM 3245 C CA . VAL B 1 59 ? -11.620 -23.129 75.886 1.00 34.08 59 VAL B CA 1
ATOM 3246 C C . VAL B 1 59 ? -10.340 -22.326 76.077 1.00 27.79 59 VAL B C 1
ATOM 3247 O O . VAL B 1 59 ? -9.240 -22.871 76.022 1.00 31.60 59 VAL B O 1
ATOM 3251 N N . ARG B 1 60 ? -10.470 -21.031 76.270 1.00 19.63 60 ARG B N 1
ATOM 3252 C CA . ARG B 1 60 ? -9.292 -20.201 76.479 1.00 31.67 60 ARG B CA 1
ATOM 3253 C C . ARG B 1 60 ? -8.608 -20.468 77.822 1.00 99.78 60 ARG B C 1
ATOM 3254 O O . ARG B 1 60 ? -9.019 -21.315 78.621 1.00 34.63 60 ARG B O 1
ATOM 3262 N N . VAL B 1 61 ? -7.539 -19.711 78.049 1.00 45.42 61 VAL B N 1
ATOM 3263 C CA . VAL B 1 61 ? -6.723 -19.792 79.246 1.00 58.64 61 VAL B CA 1
ATOM 3264 C C . VAL B 1 61 ? -7.532 -19.481 80.497 1.00 67.73 61 VAL B C 1
ATOM 3265 O O . VAL B 1 61 ? -7.248 -19.959 81.597 1.00 100.00 61 VAL B O 1
ATOM 3269 N N . THR B 1 62 ? -8.567 -18.687 80.291 1.00 48.77 62 THR B N 1
ATOM 3270 C CA . THR B 1 62 ? -9.444 -18.263 81.349 1.00 36.07 62 THR B CA 1
ATOM 3271 C C . THR B 1 62 ? -10.674 -19.135 81.475 1.00 32.61 62 THR B C 1
ATOM 3272 O O . THR B 1 62 ? -11.649 -18.754 82.116 1.00 100.00 62 THR B O 1
ATOM 3276 N N . GLY B 1 63 ? -10.644 -20.292 80.829 1.00 34.93 63 GLY B N 1
ATOM 3277 C CA . GLY B 1 63 ? -11.772 -21.192 80.877 1.00 28.77 63 GLY B CA 1
ATOM 3278 C C . GLY B 1 63 ? -12.916 -20.773 79.966 1.00 40.12 63 GLY B C 1
ATOM 3279 O O . GLY B 1 63 ? -13.810 -21.573 79.693 1.00 35.50 63 GLY B O 1
ATOM 3280 N N . ASP B 1 64 ? -12.911 -19.515 79.508 1.00 34.92 64 ASP B N 1
ATOM 3281 C CA . ASP B 1 64 ? -13.950 -19.050 78.590 1.00 25.67 64 ASP B CA 1
ATOM 3282 C C . ASP B 1 64 ? -13.868 -19.892 77.305 1.00 51.66 64 ASP B C 1
ATOM 3283 O O . ASP B 1 64 ? -12.783 -20.235 76.832 1.00 25.94 64 ASP B O 1
ATOM 3288 N N . LYS B 1 65 ? -15.020 -20.254 76.745 1.00 32.34 65 LYS B N 1
ATOM 3289 C CA . LYS B 1 65 ? -15.050 -21.077 75.552 1.00 26.51 65 LYS B CA 1
ATOM 3290 C C . LYS B 1 65 ? -15.407 -20.324 74.295 1.00 42.84 65 LYS B C 1
ATOM 3291 O O . LYS B 1 65 ? -16.383 -19.569 74.227 1.00 21.84 65 LYS B O 1
ATOM 3297 N N . ASN B 1 66 ? -14.589 -20.546 73.285 1.00 32.69 66 ASN B N 1
ATOM 3298 C CA . ASN B 1 66 ? -14.810 -19.922 72.000 1.00 24.41 66 ASN B CA 1
ATOM 3299 C C . ASN B 1 66 ? -15.978 -20.638 71.350 1.00 21.02 66 ASN B C 1
ATOM 3300 O O . ASN B 1 66 ? -16.132 -21.852 71.536 1.00 27.51 66 ASN B O 1
ATOM 3305 N N . PRO B 1 67 ? -16.800 -19.884 70.621 1.00 16.36 67 PRO B N 1
ATOM 3306 C CA . PRO B 1 67 ? -17.925 -20.466 69.902 1.00 18.18 67 PRO B CA 1
ATOM 3307 C C . PRO B 1 67 ? -17.401 -21.166 68.627 1.00 93.62 67 PRO B C 1
ATOM 3308 O O . PRO B 1 67 ? -16.208 -21.126 68.330 1.00 23.18 67 PRO B O 1
ATOM 3312 N N . ASP B 1 68 ? -18.294 -21.820 67.878 1.00 18.18 68 ASP B N 1
ATOM 3313 C CA . ASP B 1 68 ? -17.975 -22.513 66.631 1.00 32.30 68 ASP B CA 1
ATOM 3314 C C . ASP B 1 68 ? -18.140 -21.476 65.531 1.00 38.82 68 ASP B C 1
ATOM 3315 O O . ASP B 1 68 ? -19.020 -21.570 64.672 1.00 27.74 68 ASP B O 1
ATOM 3320 N N . TYR B 1 69 ? -17.302 -20.439 65.622 1.00 22.40 69 TYR B N 1
ATOM 3321 C CA . TYR B 1 69 ? -17.378 -19.325 64.723 1.00 19.05 69 TYR B CA 1
ATOM 3322 C C . TYR B 1 69 ? -17.007 -19.640 63.297 1.00 25.96 69 TYR B C 1
ATOM 3323 O O . TYR B 1 69 ? -16.349 -20.627 62.975 1.00 19.79 69 TYR B O 1
ATOM 3332 N N . THR B 1 70 ? -17.456 -18.733 62.468 1.00 32.58 70 THR B N 1
ATOM 3333 C CA . THR B 1 70 ? -17.212 -18.743 61.048 1.00 20.84 70 THR B CA 1
ATOM 3334 C C . THR B 1 70 ? -16.581 -17.406 60.696 1.00 22.84 70 THR B C 1
ATOM 3335 O O . THR B 1 70 ? -16.898 -16.355 61.282 1.00 24.24 70 THR B O 1
ATOM 3339 N N . GLY B 1 71 ? -15.682 -17.398 59.727 1.00 25.08 71 GLY B N 1
ATOM 3340 C CA . GLY B 1 71 ? -15.107 -16.124 59.421 1.00 20.93 71 GLY B CA 1
ATOM 3341 C C . GLY B 1 71 ? -14.308 -15.644 60.612 1.00 19.15 71 GLY B C 1
ATOM 3342 O O . GLY B 1 71 ? -13.716 -16.456 61.329 1.00 13.05 71 GLY B O 1
ATOM 3343 N N . THR B 1 72 ? -14.281 -14.332 60.808 1.00 17.31 72 THR B N 1
ATOM 3344 C CA . THR B 1 72 ? -13.510 -13.797 61.902 1.00 21.54 72 THR B CA 1
ATOM 3345 C C . THR B 1 72 ? -14.187 -13.975 63.247 1.00 34.88 72 THR B C 1
ATOM 3346 O O . THR B 1 72 ? -15.389 -14.174 63.358 1.00 16.11 72 THR B O 1
ATOM 3350 N N . TYR B 1 73 ? -13.370 -13.865 64.266 1.00 22.33 73 TYR B N 1
ATOM 3351 C CA . TYR B 1 73 ? -13.835 -13.953 65.651 1.00 23.52 73 TYR B CA 1
ATOM 3352 C C . TYR B 1 73 ? -13.053 -12.952 66.472 1.00 21.41 73 TYR B C 1
ATOM 3353 O O . TYR B 1 73 ? -11.820 -12.985 66.458 1.00 14.84 73 TYR B O 1
ATOM 3362 N N . VAL B 1 74 ? -13.777 -12.031 67.119 1.00 15.16 74 VAL B N 1
ATOM 3363 C CA . VAL B 1 74 ? -13.121 -11.032 67.944 1.00 19.89 74 VAL B CA 1
ATOM 3364 C C . VAL B 1 74 ? -13.562 -11.176 69.377 1.00 86.04 74 VAL B C 1
ATOM 3365 O O . VAL B 1 74 ? -14.736 -11.406 69.671 1.00 16.25 74 VAL B O 1
ATOM 3369 N N . PHE B 1 75 ? -12.607 -11.031 70.272 1.00 22.93 75 PHE B N 1
ATOM 3370 C CA . PHE B 1 75 ? -12.893 -11.087 71.712 1.00 21.41 75 PHE B CA 1
ATOM 3371 C C . PHE B 1 75 ? -11.968 -10.178 72.493 1.00 16.95 75 PHE B C 1
ATOM 3372 O O . PHE B 1 75 ? -10.879 -9.828 72.066 1.00 17.46 75 PHE B O 1
ATOM 3380 N N . THR B 1 76 ? -12.419 -9.761 73.662 1.00 22.97 76 THR B N 1
ATOM 3381 C CA . THR B 1 76 ? -11.574 -8.937 74.495 1.00 14.28 76 THR B CA 1
ATOM 3382 C C . THR B 1 76 ? -10.369 -9.769 74.979 1.00 18.21 76 THR B C 1
ATOM 3383 O O . THR B 1 76 ? -10.458 -10.927 75.433 1.00 17.17 76 THR B O 1
ATOM 3387 N N . ASN B 1 77 ? -9.185 -9.198 74.841 1.00 12.68 77 ASN B N 1
ATOM 3388 C CA . ASN B 1 77 ? -7.966 -9.905 75.247 1.00 11.87 77 ASN B CA 1
ATOM 3389 C C . ASN B 1 77 ? -8.088 -10.325 76.688 1.00 29.22 77 ASN B C 1
ATOM 3390 O O . ASN B 1 77 ? -8.505 -9.510 77.513 1.00 17.39 77 ASN B O 1
ATOM 3395 N N . ASP B 1 78 ? -7.743 -11.573 76.972 1.00 18.58 78 ASP B N 1
ATOM 3396 C CA . ASP B 1 78 ? -7.820 -12.084 78.337 1.00 36.10 78 ASP B CA 1
ATOM 3397 C C . ASP B 1 78 ? -6.810 -11.429 79.277 1.00 43.01 78 ASP B C 1
ATOM 3398 O O . ASP B 1 78 ? -6.923 -11.506 80.490 1.00 20.68 78 ASP B O 1
ATOM 3403 N N . PHE B 1 79 ? -5.801 -10.790 78.714 1.00 19.15 79 PHE B N 1
ATOM 3404 C CA . PHE B 1 79 ? -4.790 -10.113 79.493 1.00 12.85 79 PHE B CA 1
ATOM 3405 C C . PHE B 1 79 ? -4.632 -8.760 78.852 1.00 17.27 79 PHE B C 1
ATOM 3406 O O . PHE B 1 79 ? -3.549 -8.454 78.329 1.00 27.10 79 PHE B O 1
ATOM 3414 N N . ALA B 1 80 ? -5.724 -7.997 78.815 1.00 14.36 80 ALA B N 1
ATOM 3415 C CA . ALA B 1 80 ? -5.683 -6.687 78.163 1.00 9.03 80 ALA B CA 1
ATOM 3416 C C . ALA B 1 80 ? -4.589 -5.745 78.699 1.00 30.95 80 ALA B C 1
ATOM 3417 O O . ALA B 1 80 ? -4.351 -5.668 79.889 1.00 33.14 80 ALA B O 1
ATOM 3419 N N . ALA B 1 81 ? -3.913 -5.004 77.828 1.00 22.11 81 ALA B N 1
ATOM 3420 C CA . ALA B 1 81 ? -2.873 -4.099 78.270 1.00 22.14 81 ALA B CA 1
ATOM 3421 C C . ALA B 1 81 ? -3.443 -2.802 78.816 1.00 23.13 81 ALA B C 1
ATOM 3422 O O . ALA B 1 81 ? -2.750 -2.041 79.482 1.00 23.21 81 ALA B O 1
ATOM 3424 N N . LEU B 1 82 ? -4.696 -2.521 78.489 1.00 21.41 82 LEU B N 1
ATOM 3425 C CA . LEU B 1 82 ? -5.315 -1.290 78.945 1.00 19.28 82 LEU B CA 1
ATOM 3426 C C . LEU B 1 82 ? -6.735 -1.642 79.317 1.00 41.86 82 LEU B C 1
ATOM 3427 O O . LEU B 1 82 ? -7.243 -2.609 78.719 1.00 24.25 82 LEU B O 1
ATOM 3432 N N . MET B 1 83 ? -7.324 -0.874 80.274 1.00 16.67 83 MET B N 1
ATOM 3433 C CA . MET B 1 83 ? -8.703 -1.055 80.773 1.00 20.04 83 MET B CA 1
ATOM 3434 C C . MET B 1 83 ? -9.494 0.228 80.657 1.00 9.17 83 MET B C 1
ATOM 3435 O O . MET B 1 83 ? -8.916 1.316 80.687 1.00 15.00 83 MET B O 1
ATOM 3440 N N . SER B 1 84 ? -10.836 0.109 80.516 1.00 12.17 84 SER B N 1
ATOM 3441 C CA . SER B 1 84 ? -11.675 1.288 80.341 1.00 11.77 84 SER B CA 1
ATOM 3442 C C . SER B 1 84 ? -11.777 2.244 81.480 1.00 33.65 84 SER B C 1
ATOM 3443 O O . SER B 1 84 ? -11.960 3.438 81.250 1.00 23.88 84 SER B O 1
ATOM 3446 N N . ASP B 1 85 ? -11.698 1.694 82.688 1.00 24.16 85 ASP B N 1
ATOM 3447 C CA . ASP B 1 85 ? -11.854 2.421 83.936 1.00 30.02 85 ASP B CA 1
ATOM 3448 C C . ASP B 1 85 ? -10.600 2.660 84.748 1.00 34.14 85 ASP B C 1
ATOM 3449 O O . ASP B 1 85 ? -10.715 2.999 85.922 1.00 75.04 85 ASP B O 1
ATOM 3454 N N . THR B 1 86 ? -9.417 2.490 84.169 1.00 27.27 86 THR B N 1
ATOM 3455 C CA . THR B 1 86 ? -8.210 2.725 84.945 1.00 16.44 86 THR B CA 1
ATOM 3456 C C . THR B 1 86 ? -8.195 4.094 85.641 1.00 17.71 86 THR B C 1
ATOM 3457 O O . THR B 1 86 ? -8.521 5.092 85.009 1.00 19.65 86 THR B O 1
ATOM 3461 N N . PRO B 1 87 ? -7.841 4.155 86.944 1.00 100.00 87 PRO B N 1
ATOM 3462 C CA . PRO B 1 87 ? -7.820 5.442 87.645 1.00 27.44 87 PRO B CA 1
ATOM 3463 C C . PRO B 1 87 ? -6.829 6.403 87.028 1.00 40.17 87 PRO B C 1
ATOM 3464 O O . PRO B 1 87 ? -5.740 6.003 86.605 1.00 29.32 87 PRO B O 1
ATOM 3468 N N . ASP B 1 88 ? -7.216 7.672 86.973 1.00 21.57 88 ASP B N 1
ATOM 3469 C CA . ASP B 1 88 ? -6.347 8.684 86.418 1.00 36.01 88 ASP B CA 1
ATOM 3470 C C . ASP B 1 88 ? -5.004 8.709 87.128 1.00 51.22 88 ASP B C 1
ATOM 3471 O O . ASP B 1 88 ? -4.869 8.357 88.299 1.00 25.39 88 ASP B O 1
ATOM 3476 N N . ALA B 1 89 ? -3.985 9.145 86.421 1.00 46.74 89 ALA B N 1
ATOM 3477 C CA . ALA B 1 89 ? -2.708 9.228 87.078 1.00 34.11 89 ALA B CA 1
ATOM 3478 C C . ALA B 1 89 ? -2.570 10.629 87.622 1.00 31.71 89 ALA B C 1
ATOM 3479 O O . ALA B 1 89 ? -3.393 11.503 87.320 1.00 33.83 89 ALA B O 1
ATOM 3481 N N . PRO B 1 90 ? -1.519 10.815 88.420 1.00 100.00 90 PRO B N 1
ATOM 3482 C CA . PRO B 1 90 ? -1.251 12.104 89.010 1.00 100.00 90 PRO B CA 1
ATOM 3483 C C . PRO B 1 90 ? -0.551 12.955 87.963 1.00 100.00 90 PRO B C 1
ATOM 3484 O O . PRO B 1 90 ? 0.534 12.637 87.472 1.00 58.33 90 PRO B O 1
ATOM 3488 N N . GLU B 1 91 ? -1.236 14.036 87.560 1.00 34.29 91 GLU B N 1
ATOM 3489 C CA . GLU B 1 91 ? -0.727 14.925 86.536 1.00 100.00 91 GLU B CA 1
ATOM 3490 C C . GLU B 1 91 ? 0.165 16.037 87.060 1.00 51.37 91 GLU B C 1
ATOM 3491 O O . GLU B 1 91 ? -0.260 16.880 87.842 1.00 71.55 91 GLU B O 1
ATOM 3497 N N . SER B 1 92 ? 1.414 16.042 86.597 1.00 40.75 92 SER B N 1
ATOM 3498 C CA . SER B 1 92 ? 2.368 17.031 87.009 1.00 29.35 92 SER B CA 1
ATOM 3499 C C . SER B 1 92 ? 3.096 17.615 85.812 1.00 40.17 92 SER B C 1
ATOM 3500 O O . SER B 1 92 ? 2.963 17.142 84.701 1.00 37.72 92 SER B O 1
ATOM 3503 N N . HIS B 1 93 ? 3.875 18.637 86.041 1.00 76.98 93 HIS B N 1
ATOM 3504 C CA . HIS B 1 93 ? 4.596 19.189 84.929 1.00 30.39 93 HIS B CA 1
ATOM 3505 C C . HIS B 1 93 ? 6.064 19.045 85.232 1.00 21.55 93 HIS B C 1
ATOM 3506 O O . HIS B 1 93 ? 6.904 19.854 84.855 1.00 29.80 93 HIS B O 1
ATOM 3513 N N . ASP B 1 94 ? 6.376 18.015 85.973 1.00 25.71 94 ASP B N 1
ATOM 3514 C CA . ASP B 1 94 ? 7.759 17.877 86.304 1.00 14.68 94 ASP B CA 1
ATOM 3515 C C . ASP B 1 94 ? 8.571 17.597 85.042 1.00 16.76 94 ASP B C 1
ATOM 3516 O O . ASP B 1 94 ? 8.149 16.751 84.252 1.00 14.40 94 ASP B O 1
ATOM 3521 N N . PRO B 1 95 ? 9.714 18.296 84.929 1.00 21.55 95 PRO B N 1
ATOM 3522 C CA . PRO B 1 95 ? 10.604 18.187 83.799 1.00 21.52 95 PRO B CA 1
ATOM 3523 C C . PRO B 1 95 ? 11.465 16.946 83.792 1.00 31.89 95 PRO B C 1
ATOM 3524 O O . PRO B 1 95 ? 12.122 16.661 82.783 1.00 22.39 95 PRO B O 1
ATOM 3528 N N . LEU B 1 96 ? 11.449 16.179 84.881 1.00 17.30 96 LEU B N 1
ATOM 3529 C CA . LEU B 1 96 ? 12.259 14.959 84.905 1.00 22.49 96 LEU B CA 1
ATOM 3530 C C . LEU B 1 96 ? 11.487 13.669 85.029 1.00 19.08 96 LEU B C 1
ATOM 3531 O O . LEU B 1 96 ? 11.775 12.685 84.357 1.00 18.47 96 LEU B O 1
ATOM 3536 N N . MET B 1 97 ? 10.544 13.647 85.955 1.00 25.81 97 MET B N 1
ATOM 3537 C CA . MET B 1 97 ? 9.809 12.434 86.180 1.00 30.74 97 MET B CA 1
ATOM 3538 C C . MET B 1 97 ? 8.339 12.695 86.290 1.00 27.67 97 MET B C 1
ATOM 3539 O O . MET B 1 97 ? 7.877 13.238 87.277 1.00 21.15 97 MET B O 1
ATOM 3544 N N . ARG B 1 98 ? 7.607 12.316 85.270 1.00 24.06 98 ARG B N 1
ATOM 3545 C CA . ARG B 1 98 ? 6.181 12.531 85.335 1.00 18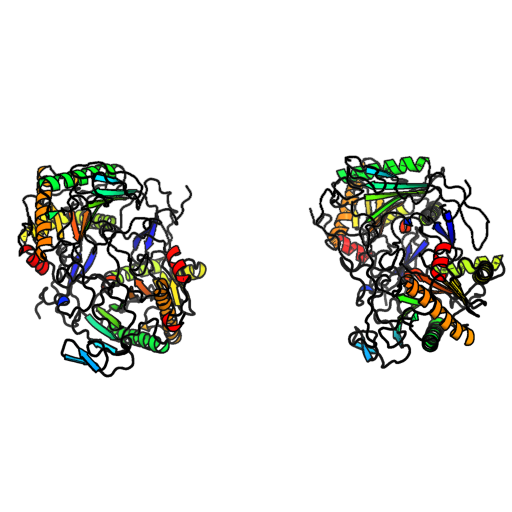.19 98 ARG B CA 1
ATOM 3546 C C . ARG B 1 98 ? 5.431 11.475 84.583 1.00 27.03 98 ARG B C 1
ATOM 3547 O O . ARG B 1 98 ? 5.969 10.807 83.698 1.00 21.74 98 ARG B O 1
ATOM 3555 N N . CYS B 1 99 ? 4.173 11.332 84.930 1.00 16.20 99 CYS B N 1
ATOM 3556 C CA . CYS B 1 99 ? 3.381 10.334 84.259 1.00 12.42 99 CYS B CA 1
ATOM 3557 C C . CYS B 1 99 ? 2.046 10.909 83.836 1.00 12.12 99 CYS B C 1
ATOM 3558 O O . CYS B 1 99 ? 1.732 12.043 84.206 1.00 23.74 99 CYS B O 1
ATOM 3561 N N . GLN B 1 100 ? 1.280 10.120 83.038 1.00 22.47 100 GLN B N 1
ATOM 3562 C CA . GLN B 1 100 ? -0.063 10.466 82.538 1.00 16.47 100 GLN B CA 1
ATOM 3563 C C . GLN B 1 100 ? -0.978 9.238 82.571 1.00 11.47 100 GLN B C 1
ATOM 3564 O O . GLN B 1 100 ? -0.536 8.087 82.554 1.00 13.37 100 GLN B O 1
ATOM 3570 N N . SER B 1 101 ? -2.282 9.487 82.607 1.00 15.67 101 SER B N 1
ATOM 3571 C CA . SER B 1 101 ? -3.276 8.432 82.632 1.00 14.77 101 SER B CA 1
ATOM 3572 C C . SER B 1 101 ? -3.265 7.600 81.346 1.00 40.78 101 SER B C 1
ATOM 3573 O O . SER B 1 101 ? -2.860 8.048 80.275 1.00 24.55 101 SER B O 1
ATOM 3576 N N . ALA B 1 102 ? -3.745 6.382 81.445 1.00 15.75 102 ALA B N 1
ATOM 3577 C CA . ALA B 1 102 ? -3.792 5.510 80.303 1.00 16.66 102 ALA B CA 1
ATOM 3578 C C . ALA B 1 102 ? -4.968 4.557 80.329 1.00 11.92 102 ALA B C 1
ATOM 3579 O O . ALA B 1 102 ? -4.942 3.537 81.008 1.00 27.76 102 ALA B O 1
ATOM 3581 N N . ARG B 1 103 ? -6.008 4.881 79.570 1.00 10.77 103 ARG B N 1
ATOM 3582 C CA . ARG B 1 103 ? -7.188 4.027 79.437 1.00 14.11 103 ARG B CA 1
ATOM 3583 C C . ARG B 1 103 ? -7.398 3.512 78.000 1.00 34.90 103 ARG B C 1
ATOM 3584 O O . ARG B 1 103 ? -6.877 4.045 77.021 1.00 23.75 103 ARG B O 1
ATOM 3592 N N . GLY B 1 104 ? -8.199 2.464 77.893 1.00 19.33 104 GLY B N 1
ATOM 3593 C CA . GLY B 1 104 ? -8.503 1.862 76.622 1.00 30.05 104 GLY B CA 1
ATOM 3594 C C . GLY B 1 104 ? -8.852 0.398 76.796 1.00 32.78 104 GLY B C 1
ATOM 3595 O O . GLY B 1 104 ? -9.275 -0.023 77.872 1.00 17.26 104 GLY B O 1
ATOM 3596 N N . THR B 1 105 ? -8.650 -0.354 75.720 1.00 11.67 105 THR B N 1
ATOM 3597 C CA . THR B 1 105 ? -8.907 -1.780 75.702 1.00 11.70 105 THR B CA 1
ATOM 3598 C C . THR B 1 105 ? -8.056 -2.485 74.665 1.00 16.94 105 THR B C 1
ATOM 3599 O O . THR B 1 105 ? -7.318 -1.856 73.926 1.00 16.53 105 THR B O 1
ATOM 3603 N N . SER B 1 106 ? -8.151 -3.791 74.662 1.00 17.18 106 SER B N 1
ATOM 3604 C CA . SER B 1 106 ? -7.396 -4.603 73.754 1.00 11.95 106 SER B CA 1
ATOM 3605 C C . SER B 1 106 ? -8.223 -5.762 73.256 1.00 51.30 106 SER B C 1
ATOM 3606 O O . SER B 1 106 ? -8.770 -6.505 74.065 1.00 16.90 106 SER B O 1
ATOM 3609 N N . ARG B 1 107 ? -8.323 -5.934 71.939 1.00 19.78 107 ARG B N 1
ATOM 3610 C CA . ARG B 1 107 ? -9.093 -7.076 71.458 1.00 19.36 107 ARG B CA 1
ATOM 3611 C C . ARG B 1 107 ? -8.297 -7.989 70.560 1.00 38.10 107 ARG B C 1
ATOM 3612 O O . ARG B 1 107 ? -7.354 -7.568 69.892 1.00 21.50 107 ARG B O 1
ATOM 3620 N N . VAL B 1 108 ? -8.690 -9.250 70.560 1.00 21.90 108 VAL B N 1
ATOM 3621 C CA . VAL B 1 108 ? -8.059 -10.243 69.741 1.00 10.44 108 VAL B CA 1
ATOM 3622 C C . VAL B 1 108 ? -8.938 -10.562 68.536 1.00 24.22 108 VAL B C 1
ATOM 3623 O O . VAL B 1 108 ? -10.140 -10.755 68.698 1.00 17.65 108 VAL B O 1
ATOM 3627 N N . ILE B 1 109 ? -8.331 -10.583 67.339 1.00 19.10 109 ILE B N 1
ATOM 3628 C CA . ILE B 1 109 ? -9.049 -10.910 66.114 1.00 16.37 109 ILE B CA 1
ATOM 3629 C C . ILE B 1 109 ? -8.489 -12.162 65.448 1.00 22.70 109 ILE B C 1
ATOM 3630 O O . ILE B 1 109 ? -7.311 -12.265 65.042 1.00 15.65 109 ILE B O 1
ATOM 3635 N N . CYS B 1 110 ? -9.355 -13.152 65.384 1.00 14.92 110 CYS B N 1
ATOM 3636 C CA . CYS B 1 110 ? -8.990 -14.390 64.750 1.00 16.43 110 CYS B CA 1
ATOM 3637 C C . CYS B 1 110 ? -9.444 -14.203 63.321 1.00 21.95 110 CYS B C 1
ATOM 3638 O O . CYS B 1 110 ? -10.620 -13.907 63.084 1.00 22.12 110 CYS B O 1
ATOM 3641 N N . PHE B 1 111 ? -8.507 -14.322 62.391 1.00 24.24 111 PHE B N 1
ATOM 3642 C CA . PHE B 1 111 ? -8.786 -14.126 60.968 1.00 13.85 111 PHE B CA 1
ATOM 3643 C C . PHE B 1 111 ? -9.826 -15.093 60.464 1.00 11.01 111 PHE B C 1
ATOM 3644 O O . PHE B 1 111 ? -10.745 -14.737 59.735 1.00 17.64 111 PHE B O 1
ATOM 3652 N N . SER B 1 112 ? -9.693 -16.322 60.886 1.00 11.42 112 SER B N 1
ATOM 3653 C CA . SER B 1 112 ? -10.661 -17.289 60.488 1.00 16.34 112 SER B CA 1
ATOM 3654 C C . SER B 1 112 ? -10.463 -18.555 61.275 1.00 10.51 112 SER B C 1
ATOM 3655 O O . SER B 1 112 ? -9.453 -18.709 61.981 1.00 18.34 112 SER B O 1
ATOM 3658 N N . PRO B 1 113 ? -11.453 -19.438 61.145 1.00 13.58 113 PRO B N 1
ATOM 3659 C CA . PRO B 1 113 ? -11.440 -20.713 61.817 1.00 17.21 113 PRO B CA 1
ATOM 3660 C C . PRO B 1 113 ? -10.262 -21.605 61.433 1.00 21.97 113 PRO B C 1
ATOM 3661 O O . PRO B 1 113 ? -9.901 -22.535 62.154 1.00 21.53 113 PRO B O 1
ATOM 3665 N N . ASP B 1 114 ? -9.672 -21.331 60.276 1.00 43.98 114 ASP B N 1
ATOM 3666 C CA . ASP B 1 114 ? -8.548 -22.111 59.776 1.00 36.76 114 ASP B CA 1
ATOM 3667 C C . ASP B 1 114 ? -7.203 -21.787 60.448 1.00 32.14 114 ASP B C 1
ATOM 3668 O O . ASP B 1 114 ? -6.533 -20.812 60.147 1.00 25.28 114 ASP B O 1
ATOM 3673 N N . HIS B 1 115 ? -6.844 -22.626 61.404 1.00 18.67 115 HIS B N 1
ATOM 3674 C CA . HIS B 1 115 ? -5.631 -22.492 62.183 1.00 39.30 115 HIS B CA 1
ATOM 3675 C C . HIS B 1 115 ? -4.377 -22.488 61.323 1.00 22.52 115 HIS B C 1
ATOM 3676 O O . HIS B 1 115 ? -3.263 -22.107 61.742 1.00 18.78 115 HIS B O 1
ATOM 3683 N N . SER B 1 116 ? -4.562 -22.955 60.092 1.00 26.76 116 SER B N 1
ATOM 3684 C CA . SER B 1 116 ? -3.431 -23.063 59.180 1.00 55.73 116 SER B CA 1
ATOM 3685 C C . SER B 1 116 ? -3.311 -22.012 58.092 1.00 31.52 116 SER B C 1
ATOM 3686 O O . SER B 1 116 ? -2.245 -21.782 57.533 1.00 68.85 116 SER B O 1
ATOM 3689 N N . LYS B 1 117 ? -4.403 -21.381 57.758 1.00 35.28 117 LYS B N 1
ATOM 3690 C CA . LYS B 1 117 ? -4.344 -20.407 56.706 1.00 16.02 117 LYS B CA 1
ATOM 3691 C C . LYS B 1 117 ? -3.963 -18.988 57.064 1.00 25.52 117 LYS B C 1
ATOM 3692 O O . LYS B 1 117 ? -4.785 -18.228 57.574 1.00 31.11 117 LYS B O 1
ATOM 3698 N N . THR B 1 118 ? -2.722 -18.605 56.718 1.00 17.17 118 THR B N 1
ATOM 3699 C CA . THR B 1 118 ? -2.247 -17.236 56.926 1.00 15.47 118 THR B CA 1
ATOM 3700 C C . THR B 1 118 ? -2.978 -16.309 55.946 1.00 23.06 118 THR B C 1
ATOM 3701 O O . THR B 1 118 ? -3.777 -16.768 55.146 1.00 29.68 118 THR B O 1
ATOM 3705 N N . LEU B 1 119 ? -2.719 -14.995 56.001 1.00 19.39 119 LEU B N 1
ATOM 3706 C CA . LEU B 1 119 ? -3.354 -14.019 55.133 1.00 21.19 119 LEU B CA 1
ATOM 3707 C C . LEU B 1 119 ? -3.282 -14.327 53.625 1.00 82.71 119 LEU B C 1
ATOM 3708 O O . LEU B 1 119 ? -4.301 -14.468 52.976 1.00 27.75 119 LEU B O 1
ATOM 3713 N N . PRO B 1 120 ? -2.091 -14.419 53.043 1.00 18.57 120 PRO B N 1
ATOM 3714 C CA . PRO B 1 120 ? -1.957 -14.676 51.618 1.00 21.11 120 PRO B CA 1
ATOM 3715 C C . PRO B 1 120 ? -2.650 -15.947 51.126 1.00 29.40 120 PRO B C 1
ATOM 3716 O O . PRO B 1 120 ? -2.934 -16.093 49.912 1.00 24.84 120 PRO B O 1
ATOM 3720 N N . GLU B 1 121 ? -2.903 -16.873 52.059 1.00 24.44 121 GLU B N 1
ATOM 3721 C CA . GLU B 1 121 ? -3.550 -18.144 51.756 1.00 18.01 121 GLU B CA 1
ATOM 3722 C C . GLU B 1 121 ? -5.061 -18.121 51.808 1.00 24.95 121 GLU B C 1
ATOM 3723 O O . GLU B 1 121 ? -5.702 -19.100 51.459 1.00 25.97 121 GLU B O 1
ATOM 3729 N N . LEU B 1 122 ? -5.625 -17.004 52.248 1.00 26.30 122 LEU B N 1
ATOM 3730 C CA . LEU B 1 122 ? -7.068 -16.825 52.350 1.00 17.25 122 LEU B CA 1
ATOM 3731 C C . LEU B 1 122 ? -7.626 -16.236 51.066 1.00 15.71 122 LEU B C 1
ATOM 3732 O O . LEU B 1 122 ? -6.959 -15.470 50.379 1.00 20.33 122 LEU B O 1
ATOM 3737 N N . SER B 1 123 ? -8.880 -16.583 50.776 1.00 19.81 123 SER B N 1
ATOM 3738 C CA . SER B 1 123 ? -9.566 -16.085 49.613 1.00 21.52 123 SER B CA 1
ATOM 3739 C C . SER B 1 123 ? -9.807 -14.608 49.765 1.00 30.97 123 SER B C 1
ATOM 3740 O O . SER B 1 123 ? -9.847 -14.107 50.877 1.00 29.22 123 SER B O 1
ATOM 3743 N N . VAL B 1 124 ? -9.994 -13.930 48.648 1.00 19.15 124 VAL B N 1
ATOM 3744 C CA . VAL B 1 124 ? -10.268 -12.513 48.642 1.00 23.45 124 VAL B CA 1
ATOM 3745 C C . VAL B 1 124 ? -11.544 -12.217 49.414 1.00 23.21 124 VAL B C 1
ATOM 3746 O O . VAL B 1 124 ? -11.723 -11.156 50.045 1.00 15.42 124 VAL B O 1
ATOM 3750 N N . ALA B 1 125 ? -12.436 -13.192 49.315 1.00 20.78 125 ALA B N 1
ATOM 3751 C CA . ALA B 1 125 ? -13.714 -13.115 49.986 1.00 21.50 125 ALA B CA 1
ATOM 3752 C C . ALA B 1 125 ? -13.506 -13.074 51.486 1.00 15.47 125 ALA B C 1
ATOM 3753 O O . ALA B 1 125 ? -14.044 -12.218 52.179 1.00 27.25 125 ALA B O 1
ATOM 3755 N N . ALA B 1 126 ? -12.681 -14.006 51.951 1.00 20.51 126 ALA B N 1
ATOM 3756 C CA . ALA B 1 126 ? -12.348 -14.121 53.352 1.00 30.77 126 ALA B CA 1
ATOM 3757 C C . ALA B 1 126 ? -11.615 -12.892 53.821 1.00 36.81 126 ALA B C 1
ATOM 3758 O O . ALA B 1 126 ? -11.899 -12.339 54.882 1.00 17.36 126 ALA B O 1
ATOM 3760 N N . LEU B 1 127 ? -10.668 -12.479 53.002 1.00 17.99 127 LEU B N 1
ATOM 3761 C CA . LEU B 1 127 ? -9.887 -11.302 53.321 1.00 19.27 127 LEU B CA 1
ATOM 3762 C C . LEU B 1 127 ? -10.815 -10.087 53.471 1.00 14.75 127 LEU B C 1
ATOM 3763 O O . LEU B 1 127 ? -10.542 -9.170 54.231 1.00 18.11 127 LEU B O 1
ATOM 3768 N N . THR B 1 128 ? -11.925 -10.083 52.714 1.00 16.59 128 THR B N 1
ATOM 3769 C CA . THR B 1 128 ? -12.877 -8.972 52.740 1.00 17.59 128 THR B CA 1
ATOM 3770 C C . THR B 1 128 ? -13.638 -8.894 54.079 1.00 17.81 128 THR B C 1
ATOM 3771 O O . THR B 1 128 ? -13.908 -7.803 54.601 1.00 18.88 128 THR B O 1
ATOM 3775 N N . GLU B 1 129 ? -13.967 -10.083 54.599 1.00 16.37 129 GLU B N 1
ATOM 3776 C CA . GLU B 1 129 ? -14.646 -10.248 55.875 1.00 27.15 129 GLU B CA 1
ATOM 3777 C C . GLU B 1 129 ? -13.753 -9.639 56.953 1.00 11.61 129 GLU B C 1
ATOM 3778 O O . GLU B 1 129 ? -14.209 -8.930 57.830 1.00 23.76 129 GLU B O 1
ATOM 3784 N N . ILE B 1 130 ? -12.457 -9.906 56.807 1.00 12.61 130 ILE B N 1
ATOM 3785 C CA . ILE B 1 130 ? -11.448 -9.407 57.711 1.00 17.47 130 ILE B CA 1
ATOM 3786 C C . ILE B 1 130 ? -11.450 -7.896 57.699 1.00 35.23 130 ILE B C 1
ATOM 3787 O O . ILE B 1 130 ? -11.389 -7.261 58.739 1.00 14.19 130 ILE B O 1
ATOM 3792 N N . VAL B 1 131 ? -11.513 -7.322 56.496 1.00 17.19 131 VAL B N 1
ATOM 3793 C CA . VAL B 1 131 ? -11.547 -5.889 56.367 1.00 10.48 131 VAL B CA 1
ATOM 3794 C C . VAL B 1 131 ? -12.851 -5.350 56.970 1.00 15.49 131 VAL B C 1
ATOM 3795 O O . VAL B 1 131 ? -12.875 -4.330 57.648 1.00 21.94 131 VAL B O 1
ATOM 3799 N N . LYS B 1 132 ? -13.957 -6.035 56.741 1.00 12.29 132 LYS B N 1
ATOM 3800 C CA . LYS B 1 132 ? -15.196 -5.570 57.308 1.00 13.65 132 LYS B CA 1
ATOM 3801 C C . LYS B 1 132 ? -15.063 -5.483 58.855 1.00 14.23 132 LYS B C 1
ATOM 3802 O O . LYS B 1 132 ? -15.453 -4.505 59.498 1.00 18.70 132 LYS B O 1
ATOM 3808 N N . THR B 1 133 ? -14.473 -6.514 59.448 1.00 18.47 133 THR B N 1
ATOM 3809 C CA . THR B 1 133 ? -14.280 -6.563 60.902 1.00 15.03 133 THR B CA 1
ATOM 3810 C C . THR B 1 133 ? -13.371 -5.440 61.425 1.00 28.83 133 THR B C 1
ATOM 3811 O O . THR B 1 133 ? -13.636 -4.824 62.456 1.00 22.91 133 THR B O 1
ATOM 3815 N N . TRP B 1 134 ? -12.291 -5.152 60.694 1.00 22.79 134 TRP B N 1
ATOM 3816 C CA . TRP B 1 134 ? -11.387 -4.084 61.078 1.00 9.79 134 TRP B CA 1
ATOM 3817 C C . TRP B 1 134 ? -12.169 -2.779 61.069 1.00 10.19 134 TRP B C 1
ATOM 3818 O O . TRP B 1 134 ? -11.917 -1.834 61.815 1.00 25.97 134 TRP B O 1
ATOM 3829 N N . GLN B 1 135 ? -13.135 -2.728 60.161 1.00 13.05 135 GLN B N 1
ATOM 3830 C CA . GLN B 1 135 ? -13.914 -1.535 60.046 1.00 19.75 135 GLN B CA 1
ATOM 3831 C C . GLN B 1 135 ? -14.848 -1.405 61.218 1.00 11.67 135 GLN B C 1
ATOM 3832 O O . GLN B 1 135 ? -14.910 -0.348 61.818 1.00 13.87 135 GLN B O 1
ATOM 3838 N N . GLU B 1 136 ? -15.585 -2.482 61.443 1.00 18.85 136 GLU B N 1
ATOM 3839 C CA . GLU B 1 136 ? -16.558 -2.566 62.525 1.00 21.35 136 GLU B CA 1
ATOM 3840 C C . GLU B 1 136 ? -15.884 -2.212 63.838 1.00 21.87 136 GLU B C 1
ATOM 3841 O O . GLU B 1 136 ? -16.328 -1.368 64.594 1.00 17.31 136 GLU B O 1
ATOM 3847 N N . GLN B 1 137 ? -14.755 -2.843 64.079 1.00 19.15 137 GLN B N 1
ATOM 3848 C CA . GLN B 1 137 ? -14.033 -2.577 65.300 1.00 14.62 137 GLN B CA 1
ATOM 3849 C C . GLN B 1 137 ? -13.644 -1.145 65.418 1.00 27.92 137 GLN B C 1
ATOM 3850 O O . GLN B 1 137 ? -13.804 -0.564 66.484 1.00 20.13 137 GLN B O 1
ATOM 3856 N N . THR B 1 138 ? -13.123 -0.595 64.308 1.00 16.64 138 THR B N 1
ATOM 3857 C CA . THR B 1 138 ? -12.684 0.782 64.262 1.00 25.98 138 THR B CA 1
ATOM 3858 C C . THR B 1 138 ? -13.792 1.789 64.540 1.00 21.04 138 THR B C 1
ATOM 3859 O O . THR B 1 138 ? -13.638 2.768 65.279 1.00 15.46 138 THR B O 1
ATOM 3863 N N . ALA B 1 139 ? -14.925 1.575 63.913 1.00 10.84 139 ALA B N 1
ATOM 3864 C CA . ALA B 1 139 ? -16.003 2.507 64.130 1.00 10.49 139 ALA B CA 1
ATOM 3865 C C . ALA B 1 139 ? -16.477 2.424 65.579 1.00 18.28 139 ALA B C 1
ATOM 3866 O O . ALA B 1 139 ? -16.687 3.451 66.218 1.00 26.08 139 ALA B O 1
ATOM 3868 N N . GLU B 1 140 ? -16.639 1.177 66.067 1.00 21.03 140 GLU B N 1
ATOM 3869 C CA . GLU B 1 140 ? -17.112 0.864 67.418 1.00 18.16 140 GLU B CA 1
ATOM 3870 C C . GLU B 1 140 ? -16.292 1.551 68.498 1.00 26.09 140 GLU B C 1
ATOM 3871 O O . GLU B 1 140 ? -16.769 2.396 69.246 1.00 23.93 140 GLU B O 1
ATOM 3877 N N . LEU B 1 141 ? -15.022 1.182 68.527 1.00 19.96 141 LEU B N 1
ATOM 3878 C CA . LEU B 1 141 ? -14.047 1.716 69.454 1.00 11.56 141 LEU B CA 1
ATOM 3879 C C . LEU B 1 141 ? -13.821 3.215 69.314 1.00 15.71 141 LEU B C 1
ATOM 3880 O O . LEU B 1 141 ? -13.511 3.863 70.299 1.00 20.09 141 LEU B O 1
ATOM 3885 N N . GLY B 1 142 ? -13.989 3.742 68.095 1.00 13.06 142 GLY B N 1
ATOM 3886 C CA . GLY B 1 142 ? -13.759 5.146 67.800 1.00 7.60 142 GLY B CA 1
ATOM 3887 C C . GLY B 1 142 ? -14.788 6.014 68.459 1.00 14.27 142 GLY B C 1
ATOM 3888 O O . GLY B 1 142 ? -14.614 7.229 68.626 1.00 13.28 142 GLY B O 1
ATOM 3889 N N . LYS B 1 143 ? -15.884 5.374 68.852 1.00 33.54 143 LYS B N 1
ATOM 3890 C CA . LYS B 1 143 ? -16.929 6.113 69.531 1.00 32.13 143 LYS B CA 1
ATOM 3891 C C . LYS B 1 143 ? -16.439 6.659 70.889 1.00 25.25 143 LYS B C 1
ATOM 3892 O O . LYS B 1 143 ? -16.804 7.753 71.328 1.00 23.38 143 LYS B O 1
ATOM 3898 N N . THR B 1 144 ? -15.561 5.888 71.538 1.00 16.31 144 THR B N 1
ATOM 3899 C CA . THR B 1 144 ? -15.025 6.167 72.855 1.00 22.82 144 THR B CA 1
ATOM 3900 C C . THR B 1 144 ? -13.575 6.592 72.941 1.00 29.69 144 THR B C 1
ATOM 3901 O O . THR B 1 144 ? -13.217 7.346 73.831 1.00 23.68 144 THR B O 1
ATOM 3905 N N . TYR B 1 145 ? -12.734 6.063 72.069 1.00 22.00 145 TYR B N 1
ATOM 3906 C CA . TYR B 1 145 ? -11.318 6.364 72.106 1.00 16.29 145 TYR B CA 1
ATOM 3907 C C . TYR B 1 145 ? -10.893 7.048 70.815 1.00 41.27 145 TYR B C 1
ATOM 3908 O O . TYR B 1 145 ? -11.276 6.677 69.712 1.00 19.47 145 TYR B O 1
ATOM 3917 N N . PRO B 1 146 ? -10.095 8.078 70.977 1.00 18.71 146 PRO B N 1
ATOM 3918 C CA . PRO B 1 146 ? -9.579 8.864 69.871 1.00 19.18 146 PRO B CA 1
ATOM 3919 C C . PRO B 1 146 ? -8.562 8.087 69.052 1.00 27.60 146 PRO B C 1
ATOM 3920 O O . PRO B 1 146 ? -8.300 8.408 67.897 1.00 19.78 146 PRO B O 1
ATOM 3924 N N . TRP B 1 147 ? -7.966 7.073 69.673 1.00 17.60 147 TRP B N 1
ATOM 3925 C CA . TRP B 1 147 ? -6.955 6.286 68.984 1.00 13.63 147 TRP B CA 1
ATOM 3926 C C . TRP B 1 147 ? -7.239 4.812 68.935 1.00 17.40 147 TRP B C 1
ATOM 3927 O O . TRP B 1 147 ? -7.252 4.154 69.966 1.00 18.33 147 TRP B O 1
ATOM 3938 N N . VAL B 1 148 ? -7.538 4.328 67.709 1.00 11.50 148 VAL B N 1
ATOM 3939 C CA . VAL B 1 148 ? -7.814 2.916 67.476 1.00 5.13 148 VAL B CA 1
ATOM 3940 C C . VAL B 1 148 ? -6.646 2.306 66.698 1.00 22.67 148 VAL B C 1
ATOM 3941 O O . VAL B 1 148 ? -6.316 2.812 65.620 1.00 30.48 148 VAL B O 1
ATOM 3945 N N . GLN B 1 149 ? -6.003 1.250 67.245 1.00 13.38 149 GLN B N 1
ATOM 3946 C CA . GLN B 1 149 ? -4.854 0.615 66.629 1.00 7.31 149 GLN B CA 1
ATOM 3947 C C . GLN B 1 149 ? -5.051 -0.806 66.153 1.00 22.76 149 GLN B C 1
ATOM 3948 O O . GLN B 1 149 ? -4.921 -1.769 66.906 1.00 12.88 149 GLN B O 1
ATOM 3954 N N . VAL B 1 150 ? -5.323 -0.956 64.853 1.00 14.99 150 VAL B N 1
ATOM 3955 C CA . VAL B 1 150 ? -5.454 -2.297 64.289 1.00 8.54 150 VAL B CA 1
ATOM 3956 C C . VAL B 1 150 ? -4.031 -2.802 63.981 1.00 7.15 150 VAL B C 1
ATOM 3957 O O . VAL B 1 150 ? -3.256 -2.046 63.434 1.00 17.83 150 VAL B O 1
ATOM 3961 N N . PHE B 1 151 ? -3.680 -4.047 64.307 1.00 8.97 151 PHE B N 1
ATOM 3962 C CA . PHE B 1 151 ? -2.331 -4.543 64.021 1.00 9.50 151 PHE B CA 1
ATOM 3963 C C . PHE B 1 151 ? -2.265 -6.069 63.950 1.00 9.26 151 PHE B C 1
ATOM 3964 O O . PHE B 1 151 ? -3.245 -6.783 64.178 1.00 14.64 151 PHE B O 1
ATOM 3972 N N . GLU B 1 152 ? -1.089 -6.577 63.622 1.00 8.77 152 GLU B N 1
ATOM 3973 C CA . GLU B 1 152 ? -0.879 -7.998 63.542 1.00 15.91 152 GLU B CA 1
ATOM 3974 C C . GLU B 1 152 ? 0.592 -8.315 63.775 1.00 22.16 152 GLU B C 1
ATOM 3975 O O . GLU B 1 152 ? 1.455 -7.593 63.268 1.00 14.31 152 GLU B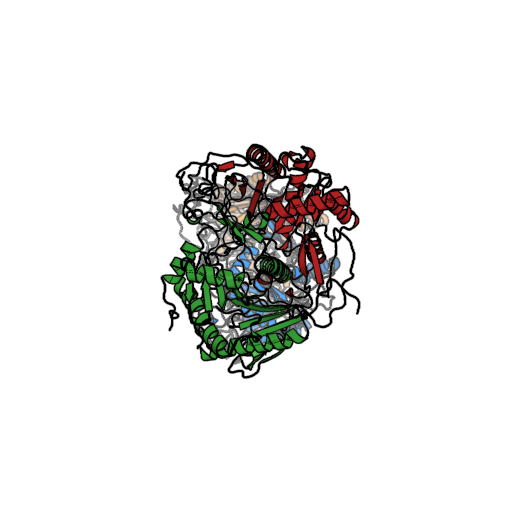 O 1
ATOM 3981 N N . ASN B 1 153 ? 0.852 -9.378 64.554 1.00 11.24 153 ASN B N 1
ATOM 3982 C CA . ASN B 1 153 ? 2.195 -9.883 64.855 1.00 9.28 153 ASN B CA 1
ATOM 3983 C C . ASN B 1 153 ? 2.138 -11.264 64.311 1.00 14.54 153 ASN B C 1
ATOM 3984 O O . ASN B 1 153 ? 1.289 -12.066 64.721 1.00 10.78 153 ASN B O 1
ATOM 3989 N N . LYS B 1 154 ? 2.980 -11.485 63.291 1.00 23.18 154 LYS B N 1
ATOM 3990 C CA . LYS B 1 154 ? 2.982 -12.749 62.573 1.00 12.27 154 LYS B CA 1
ATOM 3991 C C . LYS B 1 154 ? 4.331 -13.416 62.625 1.00 13.91 154 LYS B C 1
ATOM 3992 O O . LYS B 1 154 ? 5.335 -12.812 62.280 1.00 19.47 154 LYS B O 1
ATOM 3998 N N . GLY B 1 155 ? 4.345 -14.658 63.085 1.00 11.03 155 GLY B N 1
ATOM 3999 C CA . GLY B 1 155 ? 5.594 -15.396 63.182 1.00 24.04 155 GLY B CA 1
ATOM 4000 C C . GLY B 1 155 ? 6.342 -15.243 64.520 1.00 25.13 155 GLY B C 1
ATOM 4001 O O . GLY B 1 155 ? 6.345 -14.214 65.191 1.00 19.75 155 GLY B O 1
ATOM 4002 N N . ALA B 1 156 ? 7.020 -16.305 64.902 1.00 20.88 156 ALA B N 1
ATOM 4003 C CA . ALA B 1 156 ? 7.778 -16.309 66.126 1.00 20.74 156 ALA B CA 1
ATOM 4004 C C . ALA B 1 156 ? 8.816 -15.203 66.182 1.00 22.32 156 ALA B C 1
ATOM 4005 O O . ALA B 1 156 ? 9.137 -14.653 67.241 1.00 23.88 156 ALA B O 1
ATOM 4007 N N . ALA B 1 157 ? 9.379 -14.891 65.030 1.00 18.19 157 ALA B N 1
ATOM 4008 C CA . ALA B 1 157 ? 10.391 -13.866 64.983 1.00 24.95 157 ALA B CA 1
ATOM 4009 C C . ALA B 1 157 ? 9.767 -12.536 65.294 1.00 25.87 157 ALA B C 1
ATOM 4010 O O . ALA B 1 157 ? 10.479 -11.585 65.603 1.00 28.79 157 ALA B O 1
ATOM 4012 N N . MET B 1 158 ? 8.435 -12.482 65.194 1.00 17.19 158 MET B N 1
ATOM 4013 C CA . MET B 1 158 ? 7.762 -11.228 65.451 1.00 17.54 158 MET B CA 1
ATOM 4014 C C . MET B 1 158 ? 7.081 -11.182 66.789 1.00 63.29 158 MET B C 1
ATOM 4015 O O . MET B 1 158 ? 6.137 -10.424 66.986 1.00 34.70 158 MET B O 1
ATOM 4020 N N . GLY B 1 159 ? 7.598 -12.011 67.683 1.00 25.97 159 GLY B N 1
ATOM 4021 C CA . GLY B 1 159 ? 7.090 -12.093 69.024 1.00 25.09 159 GLY B CA 1
ATOM 4022 C C . GLY B 1 159 ? 5.600 -12.352 69.112 1.00 100.00 159 GLY B C 1
ATOM 4023 O O . GLY B 1 159 ? 4.929 -11.820 70.002 1.00 28.55 159 GLY B O 1
ATOM 4024 N N . CYS B 1 160 ? 5.080 -13.167 68.201 1.00 39.97 160 CYS B N 1
ATOM 4025 C CA . CYS B 1 160 ? 3.679 -13.515 68.279 1.00 67.18 160 CYS B CA 1
ATOM 4026 C C . CYS B 1 160 ? 3.706 -14.520 69.436 1.00 100.00 160 CYS B C 1
ATOM 4027 O O . CYS B 1 160 ? 4.781 -15.101 69.692 1.00 21.62 160 CYS B O 1
ATOM 4030 N N . SER B 1 161 ? 2.600 -14.681 70.176 1.00 41.32 161 SER B N 1
ATOM 4031 C CA . SER B 1 161 ? 2.552 -15.586 71.329 1.00 44.67 161 SER B CA 1
ATOM 4032 C C . SER B 1 161 ? 1.598 -16.769 71.175 1.00 62.93 161 SER B C 1
ATOM 4033 O O . SER B 1 161 ? 1.386 -17.557 72.108 1.00 36.92 161 SER B O 1
ATOM 4036 N N . ASN B 1 162 ? 1.041 -16.876 69.963 1.00 23.27 162 ASN B N 1
ATOM 4037 C CA . ASN B 1 162 ? 0.103 -17.927 69.550 1.00 88.06 162 ASN B CA 1
ATOM 4038 C C . ASN B 1 162 ? 0.203 -18.127 68.041 1.00 36.03 162 ASN B C 1
ATOM 4039 O O . ASN B 1 162 ? 0.438 -17.172 67.293 1.00 61.11 162 ASN B O 1
ATOM 4044 N N . PRO B 1 163 ? 0.020 -19.363 67.578 1.00 71.72 163 PRO B N 1
ATOM 4045 C CA . PRO B 1 163 ? 0.125 -19.706 66.160 1.00 42.14 163 PRO B CA 1
ATOM 4046 C C . PRO B 1 163 ? -1.108 -19.460 65.296 1.00 95.47 163 PRO B C 1
ATOM 4047 O O . PRO B 1 163 ? -1.005 -19.286 64.090 1.00 27.39 163 PRO B O 1
ATOM 4051 N N . HIS B 1 164 ? -2.298 -19.474 65.873 1.00 33.48 164 HIS B N 1
ATOM 4052 C CA . HIS B 1 164 ? -3.478 -19.251 65.040 1.00 23.89 164 HIS B CA 1
ATOM 4053 C C . HIS B 1 164 ? -3.377 -17.916 64.319 1.00 27.26 164 HIS B C 1
ATOM 4054 O O . HIS B 1 164 ? -2.921 -16.895 64.837 1.00 21.70 164 HIS B O 1
ATOM 4061 N N . PRO B 1 165 ? -3.806 -17.916 63.084 1.00 21.69 165 PRO B N 1
ATOM 4062 C CA . PRO B 1 165 ? -3.751 -16.709 62.283 1.00 16.76 165 PRO B CA 1
ATOM 4063 C C . PRO B 1 165 ? -4.686 -15.599 62.782 1.00 16.99 165 PRO B C 1
ATOM 4064 O O . PRO B 1 165 ? -5.894 -15.794 62.906 1.00 19.72 165 PRO B O 1
ATOM 4068 N N . GLY B 1 166 ? -4.117 -14.427 63.089 1.00 14.63 166 GLY B N 1
ATOM 4069 C CA . GLY B 1 166 ? -4.929 -13.345 63.580 1.00 13.85 166 GLY B CA 1
ATOM 4070 C C . GLY B 1 166 ? -4.117 -12.135 64.007 1.00 17.71 166 GLY B C 1
ATOM 4071 O O . GLY B 1 166 ? -2.888 -12.099 63.920 1.00 12.98 166 GLY B O 1
ATOM 4072 N N . GLY B 1 167 ? -4.848 -11.117 64.461 1.00 14.12 167 GLY B N 1
ATOM 4073 C CA . GLY B 1 167 ? -4.255 -9.853 64.870 1.00 15.15 167 GLY B CA 1
ATOM 4074 C C . GLY B 1 167 ? -4.807 -9.324 66.203 1.00 27.34 167 GLY B C 1
ATOM 4075 O O . GLY B 1 167 ? -5.337 -10.061 67.030 1.00 17.17 167 GLY B O 1
ATOM 4076 N N . GLN B 1 168 ? -4.689 -8.028 66.392 1.00 12.57 168 GLN B N 1
ATOM 4077 C CA . GLN B 1 168 ? -5.151 -7.419 67.611 1.00 14.88 168 GLN B CA 1
ATOM 4078 C C . GLN B 1 168 ? -5.617 -6.003 67.355 1.00 22.45 168 GLN B C 1
ATOM 4079 O O . GLN B 1 168 ? -5.270 -5.372 66.382 1.00 18.61 168 GLN B O 1
ATOM 4085 N N . ILE B 1 169 ? -6.434 -5.476 68.230 1.00 12.07 169 ILE B N 1
ATOM 4086 C CA . ILE B 1 169 ? -6.874 -4.105 68.080 1.00 7.73 169 ILE B CA 1
ATOM 4087 C C . ILE B 1 169 ? -6.791 -3.494 69.466 1.00 51.76 169 ILE B C 1
ATOM 4088 O O . ILE B 1 169 ? -7.485 -3.957 70.357 1.00 24.04 169 ILE B O 1
ATOM 4093 N N . TRP B 1 170 ? -5.936 -2.502 69.678 1.00 17.33 170 TRP B N 1
ATOM 4094 C CA . TRP B 1 170 ? -5.889 -1.917 70.986 1.00 21.94 170 TRP B CA 1
ATOM 4095 C C . TRP B 1 170 ? -6.384 -0.521 70.830 1.00 31.79 170 TRP B C 1
ATOM 4096 O O . TRP B 1 170 ? -5.939 0.124 69.903 1.00 25.64 170 TRP B O 1
ATOM 4107 N N . ALA B 1 171 ? -7.281 -0.065 71.706 1.00 14.86 171 ALA B N 1
ATOM 4108 C CA . ALA B 1 171 ? -7.798 1.303 71.696 1.00 15.61 171 ALA B CA 1
ATOM 4109 C C . ALA B 1 171 ? -7.172 2.113 72.832 1.00 16.91 171 ALA B C 1
ATOM 4110 O O . ALA B 1 171 ? -6.800 1.541 73.841 1.00 20.28 171 ALA B O 1
ATOM 4112 N N . ASN B 1 172 ? -6.998 3.425 72.648 1.00 20.45 172 ASN B N 1
ATOM 4113 C CA . ASN B 1 172 ? -6.356 4.288 73.641 1.00 11.50 172 ASN B CA 1
ATOM 4114 C C . ASN B 1 172 ? -7.082 5.607 73.881 1.00 21.68 172 ASN B C 1
ATOM 4115 O O . ASN B 1 172 ? -7.648 6.217 72.988 1.00 18.06 172 ASN B O 1
ATOM 4120 N N . SER B 1 173 ? -7.035 6.063 75.129 1.00 15.81 173 SER B N 1
ATOM 4121 C CA . SER B 1 173 ? -7.654 7.294 75.547 1.00 16.06 173 SER B CA 1
ATOM 4122 C C . SER B 1 173 ? -6.787 8.488 75.193 1.00 17.33 173 SER B C 1
ATOM 4123 O O . SER B 1 173 ? -7.148 9.651 75.416 1.00 21.72 173 SER B O 1
ATOM 4126 N N . PHE B 1 174 ? -5.609 8.188 74.625 1.00 30.05 174 PHE B N 1
ATOM 4127 C CA . PHE B 1 174 ? -4.642 9.199 74.185 1.00 23.99 174 PHE B CA 1
ATOM 4128 C C . PHE B 1 174 ? -4.138 8.837 72.778 1.00 13.98 174 PHE B C 1
ATOM 4129 O O . PHE B 1 174 ? -4.447 7.764 72.230 1.00 16.48 174 PHE B O 1
ATOM 4137 N N . LEU B 1 175 ? -3.311 9.720 72.261 1.00 16.85 175 LEU B N 1
ATOM 4138 C CA . LEU B 1 175 ? -2.664 9.516 70.982 1.00 15.53 175 LEU B CA 1
ATOM 4139 C C . LEU B 1 175 ? -1.242 8.996 71.219 1.00 13.40 175 LEU B C 1
ATOM 4140 O O . LEU B 1 175 ? -0.400 9.801 71.607 1.00 19.19 175 LEU B O 1
ATOM 4145 N N . PRO B 1 176 ? -0.973 7.700 70.974 1.00 9.55 176 PRO B N 1
ATOM 4146 C CA . PRO B 1 176 ? 0.357 7.139 71.156 1.00 7.19 176 PRO B CA 1
ATOM 4147 C C . PRO B 1 176 ? 1.437 7.943 70.439 1.00 11.17 176 PRO B C 1
ATOM 4148 O O . PRO B 1 176 ? 1.140 8.808 69.617 1.00 18.07 176 PRO B O 1
ATOM 4152 N N . ASN B 1 177 ? 2.705 7.677 70.757 1.00 13.76 177 ASN B N 1
ATOM 4153 C CA . ASN B 1 177 ? 3.776 8.426 70.140 1.00 19.55 177 ASN B CA 1
ATOM 4154 C C . ASN B 1 177 ? 3.650 8.569 68.623 1.00 14.39 177 ASN B C 1
ATOM 4155 O O . ASN B 1 177 ? 3.657 9.701 68.120 1.00 16.06 177 ASN B O 1
ATOM 4160 N N . GLU B 1 178 ? 3.579 7.430 67.930 1.00 17.30 178 GLU B N 1
ATOM 4161 C CA . GLU B 1 178 ? 3.491 7.414 66.460 1.00 16.92 178 GLU B CA 1
ATOM 4162 C C . GLU B 1 178 ? 2.342 8.237 65.930 1.00 16.75 178 GLU B C 1
ATOM 4163 O O . GLU B 1 178 ? 2.506 9.013 64.979 1.00 23.32 178 GLU B O 1
ATOM 4169 N N . ALA B 1 179 ? 1.184 8.071 66.574 1.00 20.75 179 ALA B N 1
ATOM 4170 C CA . ALA B 1 179 ? -0.030 8.780 66.209 1.00 15.52 179 ALA B CA 1
ATOM 4171 C C . ALA B 1 179 ? 0.079 10.290 66.365 1.00 24.70 179 ALA B C 1
ATOM 4172 O O . ALA B 1 179 ? -0.382 11.050 65.507 1.00 19.65 179 ALA B O 1
ATOM 4174 N N . GLU B 1 180 ? 0.698 10.743 67.456 1.00 17.66 180 GLU B N 1
ATOM 4175 C CA . GLU B 1 180 ? 0.818 12.172 67.670 1.00 23.96 180 GLU B CA 1
ATOM 4176 C C . GLU B 1 180 ? 1.734 12.861 66.652 1.00 24.90 180 GLU B C 1
ATOM 4177 O O . GLU B 1 180 ? 1.479 13.971 66.183 1.00 20.98 180 GLU B O 1
ATOM 4183 N N . ARG B 1 181 ? 2.838 12.215 66.346 1.00 19.27 181 ARG B N 1
ATOM 4184 C CA . ARG B 1 181 ? 3.788 12.782 65.402 1.00 15.19 181 ARG B CA 1
ATOM 4185 C C . ARG B 1 181 ? 3.280 12.711 63.966 1.00 21.98 181 ARG B C 1
ATOM 4186 O O . ARG B 1 181 ? 3.378 13.675 63.214 1.00 18.73 181 ARG B O 1
ATOM 4194 N N . GLU B 1 182 ? 2.708 11.572 63.602 1.00 24.28 182 GLU B N 1
ATOM 4195 C CA . GLU B 1 182 ? 2.164 11.473 62.261 1.00 33.32 182 GLU B CA 1
ATOM 4196 C C . GLU B 1 182 ? 1.062 12.532 62.120 1.00 48.38 182 GLU B C 1
ATOM 4197 O O . GLU B 1 182 ? 0.941 13.232 61.121 1.00 14.25 182 GLU B O 1
ATOM 4203 N N . ASP B 1 183 ? 0.234 12.700 63.142 1.00 13.06 183 ASP B N 1
ATOM 4204 C CA . ASP B 1 183 ? -0.818 13.701 63.054 1.00 11.38 183 ASP B CA 1
ATOM 4205 C C . ASP B 1 183 ? -0.277 15.102 62.867 1.00 14.35 183 ASP B C 1
ATOM 4206 O O . ASP B 1 183 ? -0.760 15.887 62.044 1.00 18.72 183 ASP B O 1
ATOM 4211 N N . ARG B 1 184 ? 0.737 15.421 63.656 1.00 16.42 184 ARG B N 1
ATOM 4212 C CA . ARG B 1 184 ? 1.317 16.722 63.608 1.00 17.77 184 ARG B CA 1
ATOM 4213 C C . ARG B 1 184 ? 2.042 17.056 62.290 1.00 16.67 184 ARG B C 1
ATOM 4214 O O . ARG B 1 184 ? 1.896 18.141 61.722 1.00 16.44 184 ARG B O 1
ATOM 4222 N N . LEU B 1 185 ? 2.870 16.129 61.840 1.00 13.61 185 LEU B N 1
ATOM 4223 C CA . LEU B 1 185 ? 3.622 16.358 60.635 1.00 12.57 185 LEU B CA 1
ATOM 4224 C C . LEU B 1 185 ? 2.713 16.423 59.408 1.00 19.70 185 LEU B C 1
ATOM 4225 O O . LEU B 1 185 ? 2.870 17.253 58.505 1.00 34.05 185 LEU B O 1
ATOM 4230 N N . GLN B 1 186 ? 1.721 15.567 59.388 1.00 12.15 186 GLN B N 1
ATOM 4231 C CA . GLN B 1 186 ? 0.768 15.592 58.292 1.00 22.38 186 GLN B CA 1
ATOM 4232 C C . GLN B 1 186 ? -0.013 16.896 58.331 1.00 46.15 186 GLN B C 1
ATOM 4233 O O . GLN B 1 186 ? -0.295 17.493 57.292 1.00 22.00 186 GLN B O 1
ATOM 4239 N N . LYS B 1 187 ? -0.386 17.333 59.540 1.00 19.84 187 LYS B N 1
ATOM 4240 C CA . LYS B 1 187 ? -1.126 18.560 59.647 1.00 11.84 187 LYS B CA 1
ATOM 4241 C C . LYS B 1 187 ? -0.328 19.760 59.172 1.00 15.56 187 LYS B C 1
ATOM 4242 O O . LYS B 1 187 ? -0.834 20.698 58.555 1.00 21.91 187 LYS B O 1
ATOM 4248 N N . GLU B 1 188 ? 0.959 19.736 59.485 1.00 17.34 188 GLU B N 1
ATOM 4249 C CA . GLU B 1 188 ? 1.828 20.824 59.125 1.00 16.05 188 GLU B CA 1
ATOM 4250 C C . GLU B 1 188 ? 2.017 20.876 57.623 1.00 23.37 188 GLU B C 1
ATOM 4251 O O . GLU B 1 188 ? 1.963 21.938 57.026 1.00 21.80 188 GLU B O 1
ATOM 4257 N N . TYR B 1 189 ? 2.215 19.715 57.030 1.00 20.67 189 TYR B N 1
ATOM 4258 C CA . TYR B 1 189 ? 2.356 19.620 55.593 1.00 19.96 189 TYR B CA 1
ATOM 4259 C C . TYR B 1 189 ? 1.140 20.223 54.898 1.00 22.76 189 TYR B C 1
ATOM 4260 O O . TYR B 1 189 ? 1.247 21.082 54.023 1.00 20.74 189 TYR B O 1
ATOM 4269 N N . PHE B 1 190 ? -0.031 19.765 55.316 1.00 15.94 190 PHE B N 1
ATOM 4270 C CA . PHE B 1 190 ? -1.279 20.222 54.723 1.00 12.30 190 PHE B CA 1
ATOM 4271 C C . PHE B 1 190 ? -1.473 21.705 54.844 1.00 27.69 190 PHE B C 1
ATOM 4272 O O . PHE B 1 190 ? -1.988 22.376 53.957 1.00 31.94 190 PHE B O 1
ATOM 4280 N N . ALA B 1 191 ? -1.076 22.238 55.974 1.00 26.88 191 ALA B N 1
ATOM 4281 C CA . ALA B 1 191 ? -1.263 23.649 56.131 1.00 17.62 191 ALA B CA 1
ATOM 4282 C C . ALA B 1 191 ? -0.426 24.384 55.127 1.00 42.28 191 ALA B C 1
ATOM 4283 O O . ALA B 1 191 ? -0.746 25.503 54.753 1.00 30.31 191 ALA B O 1
ATOM 4285 N N . GLU B 1 192 ? 0.664 23.743 54.723 1.00 28.94 192 GLU B N 1
ATOM 4286 C CA . GLU B 1 192 ? 1.577 24.365 53.805 1.00 46.75 192 GLU B CA 1
ATOM 4287 C C . GLU B 1 192 ? 1.340 24.065 52.330 1.00 34.60 192 GLU B C 1
ATOM 4288 O O . GLU B 1 192 ? 1.429 24.937 51.469 1.00 25.51 192 GLU B O 1
ATOM 4294 N N . GLN B 1 193 ? 1.039 22.834 52.028 1.00 24.39 193 GLN B N 1
ATOM 4295 C CA . GLN B 1 193 ? 0.816 22.445 50.654 1.00 22.11 193 GLN B CA 1
ATOM 4296 C C . GLN B 1 193 ? -0.629 22.502 50.211 1.00 32.60 193 GLN B C 1
ATOM 4297 O O . GLN B 1 193 ? -0.912 22.500 49.022 1.00 24.97 193 GLN B O 1
ATOM 4303 N N . LYS B 1 194 ? -1.524 22.492 51.182 1.00 26.85 194 LYS B N 1
ATOM 4304 C CA . LYS B 1 194 ? -2.949 22.525 50.945 1.00 19.62 194 LYS B CA 1
ATOM 4305 C C . LYS B 1 194 ? -3.446 21.219 50.346 1.00 21.48 194 LYS B C 1
ATOM 4306 O O . LYS B 1 194 ? -4.512 21.163 49.739 1.00 26.45 194 LYS B O 1
ATOM 4312 N N . SER B 1 195 ? -2.642 20.176 50.529 1.00 20.26 195 SER B N 1
ATOM 4313 C CA . SER B 1 195 ? -2.906 18.841 50.032 1.00 23.78 195 SER B CA 1
ATOM 4314 C C . SER B 1 195 ? -2.357 17.771 50.995 1.00 10.89 195 SER B C 1
ATOM 4315 O O . SER B 1 195 ? -1.322 17.960 51.594 1.00 20.89 195 SER B O 1
ATOM 4318 N N . PRO B 1 196 ? -3.030 16.625 51.125 1.00 13.27 196 PRO B N 1
ATOM 4319 C CA . PRO B 1 196 ? -2.577 15.598 52.032 1.00 16.43 196 PRO B CA 1
ATOM 4320 C C . PRO B 1 196 ? -1.287 14.949 51.624 1.00 20.89 196 PRO B C 1
ATOM 4321 O O . PRO B 1 196 ? -1.178 14.378 50.552 1.00 32.44 196 PRO B O 1
ATOM 4325 N N . MET B 1 197 ? -0.331 15.010 52.537 1.00 24.26 197 MET B N 1
ATOM 4326 C CA . MET B 1 197 ? 1.008 14.474 52.366 1.00 18.07 197 MET B CA 1
ATOM 4327 C C . MET B 1 197 ? 1.119 13.109 51.698 1.00 16.27 197 MET B C 1
ATOM 4328 O O . MET B 1 197 ? 1.924 12.898 50.796 1.00 22.88 197 MET B O 1
ATOM 4333 N N . LEU B 1 198 ? 0.343 12.145 52.152 1.00 22.06 198 LEU B N 1
ATOM 4334 C CA . LEU B 1 198 ? 0.425 10.808 51.589 1.00 25.89 198 LEU B CA 1
ATOM 4335 C C . LEU B 1 198 ? -0.342 10.662 50.287 1.00 22.39 198 LEU B C 1
ATOM 4336 O O . LEU B 1 198 ? -0.143 9.697 49.536 1.00 21.50 198 LEU B O 1
ATOM 4341 N N . VAL B 1 199 ? -1.230 11.631 50.068 1.00 16.78 199 VAL B N 1
ATOM 4342 C CA . VAL B 1 199 ? -2.009 11.651 48.857 1.00 21.00 199 VAL B CA 1
ATOM 4343 C C . VAL B 1 199 ? -1.046 12.142 47.778 1.00 19.19 199 VAL B C 1
ATOM 4344 O O . VAL B 1 199 ? -0.855 11.529 46.731 1.00 22.99 199 VAL B O 1
ATOM 4348 N N . ASP B 1 200 ? -0.367 13.233 48.078 1.00 15.02 200 ASP B N 1
ATOM 4349 C CA . ASP B 1 200 ? 0.623 13.681 47.132 1.00 16.47 200 ASP B CA 1
ATOM 4350 C C . ASP B 1 200 ? 1.666 12.588 46.950 1.00 26.95 200 ASP B C 1
ATOM 4351 O O . ASP B 1 200 ? 2.062 12.247 45.846 1.00 25.02 200 ASP B O 1
ATOM 4356 N N . TYR B 1 201 ? 2.116 12.023 48.051 1.00 22.57 201 TYR B N 1
ATOM 4357 C CA . TYR B 1 201 ? 3.096 10.964 47.995 1.00 21.83 201 TYR B CA 1
ATOM 4358 C C . TYR B 1 201 ? 2.700 9.909 46.986 1.00 42.71 201 TYR B C 1
ATOM 4359 O O . TYR B 1 201 ? 3.491 9.482 46.141 1.00 28.31 201 TYR B O 1
ATOM 4368 N N . VAL B 1 202 ? 1.467 9.454 47.145 1.00 20.70 202 VAL B N 1
ATOM 4369 C CA . VAL B 1 202 ? 0.897 8.433 46.294 1.00 23.79 202 VAL B CA 1
ATOM 4370 C C . VAL B 1 202 ? 1.085 8.779 44.806 1.00 100.00 202 VAL B C 1
ATOM 4371 O O . VAL B 1 202 ? 1.503 7.979 43.969 1.00 22.23 202 VAL B O 1
ATOM 4375 N N . GLN B 1 203 ? 0.786 10.012 44.456 1.00 21.07 203 GLN B N 1
ATOM 4376 C CA . GLN B 1 203 ? 0.937 10.463 43.090 1.00 42.30 203 GLN B CA 1
ATOM 4377 C C . GLN B 1 203 ? 2.371 10.363 42.639 1.00 35.89 203 GLN B C 1
ATOM 4378 O O . GLN B 1 203 ? 2.665 9.739 41.631 1.00 50.85 203 GLN B O 1
ATOM 4384 N N . ARG B 1 204 ? 3.267 10.961 43.411 1.00 45.30 204 ARG B N 1
ATOM 4385 C CA . ARG B 1 204 ? 4.674 10.929 43.098 1.00 26.83 204 ARG B CA 1
ATOM 4386 C C . ARG B 1 204 ? 5.193 9.527 42.818 1.00 32.44 204 ARG B C 1
ATOM 4387 O O . ARG B 1 204 ? 6.000 9.302 41.925 1.00 32.83 204 ARG B O 1
ATOM 4395 N N . GLU B 1 205 ? 4.721 8.556 43.581 1.00 32.78 205 GLU B N 1
ATOM 4396 C CA . GLU B 1 205 ? 5.148 7.179 43.395 1.00 33.25 205 GLU B CA 1
ATOM 4397 C C . GLU B 1 205 ? 4.552 6.637 42.117 1.00 53.47 205 GLU B C 1
ATOM 4398 O O . GLU B 1 205 ? 5.141 5.820 41.418 1.00 28.22 205 GLU B O 1
ATOM 4404 N N . LEU B 1 206 ? 3.347 7.092 41.833 1.00 38.18 206 LEU B N 1
ATOM 4405 C CA . LEU B 1 206 ? 2.661 6.668 40.641 1.00 44.35 206 LEU B CA 1
ATOM 4406 C C . LEU B 1 206 ? 3.445 7.091 39.394 1.00 100.00 206 LEU B C 1
ATOM 4407 O O . LEU B 1 206 ? 3.534 6.384 38.401 1.00 34.11 206 LEU B O 1
ATOM 4412 N N . ALA B 1 207 ? 4.035 8.269 39.462 1.00 30.55 207 ALA B N 1
ATOM 4413 C CA . ALA B 1 207 ? 4.811 8.837 38.393 1.00 31.57 207 ALA B CA 1
ATOM 4414 C C . ALA B 1 207 ? 6.279 8.430 38.463 1.00 57.21 207 ALA B C 1
ATOM 4415 O O . ALA B 1 207 ? 7.171 9.117 37.950 1.00 46.47 207 ALA B O 1
ATOM 4417 N N . ASP B 1 208 ? 6.545 7.300 39.102 1.00 21.14 208 ASP B N 1
ATOM 4418 C CA . ASP B 1 208 ? 7.919 6.829 39.229 1.00 18.41 208 ASP B CA 1
ATOM 4419 C C . ASP B 1 208 ? 8.002 5.338 38.979 1.00 26.98 208 ASP B C 1
ATOM 4420 O O . ASP B 1 208 ? 8.613 4.896 38.010 1.00 30.33 208 ASP B O 1
ATOM 4425 N N . GLY B 1 209 ? 7.368 4.587 39.884 1.00 29.83 209 GLY B N 1
ATOM 4426 C CA . GLY B 1 209 ? 7.257 3.143 39.836 1.00 11.36 209 GLY B CA 1
ATOM 4427 C C . GLY B 1 209 ? 8.452 2.380 40.344 1.00 6.84 209 GLY B C 1
ATOM 4428 O O . GLY B 1 209 ? 8.406 1.147 40.512 1.00 18.58 209 GLY B O 1
ATOM 4429 N N . SER B 1 210 ? 9.532 3.096 40.582 1.00 11.94 210 SER B N 1
ATOM 4430 C CA . SER B 1 210 ? 10.696 2.363 41.033 1.00 20.69 210 SER B CA 1
ATOM 4431 C C . SER B 1 210 ? 10.542 1.705 42.398 1.00 42.23 210 SER B C 1
ATOM 4432 O O . SER B 1 210 ? 11.248 0.767 42.744 1.00 15.76 210 SER B O 1
ATOM 4435 N N . ARG B 1 211 ? 9.620 2.192 43.200 1.00 20.03 211 ARG B N 1
ATOM 4436 C CA . ARG B 1 211 ? 9.487 1.589 44.517 1.00 27.90 211 ARG B CA 1
ATOM 4437 C C . ARG B 1 211 ? 8.198 0.843 44.627 1.00 46.96 211 ARG B C 1
ATOM 4438 O O . ARG B 1 211 ? 7.865 0.328 45.696 1.00 19.30 211 ARG B O 1
ATOM 4446 N N . THR B 1 212 ? 7.493 0.795 43.499 1.00 23.23 212 THR B N 1
ATOM 4447 C CA . THR B 1 212 ? 6.206 0.132 43.481 1.00 15.22 212 THR B CA 1
ATOM 4448 C C . THR B 1 212 ? 6.318 -1.342 43.641 1.00 15.80 212 THR B C 1
ATOM 4449 O O . THR B 1 212 ? 7.255 -1.947 43.115 1.00 29.72 212 THR B O 1
ATOM 4453 N N . VAL B 1 213 ? 5.372 -1.926 44.369 1.00 14.30 213 VAL B N 1
ATOM 4454 C CA . VAL B 1 213 ? 5.405 -3.385 44.594 1.00 16.62 213 VAL B CA 1
ATOM 4455 C C . VAL B 1 213 ? 4.094 -4.100 44.271 1.00 14.16 213 VAL B C 1
ATOM 4456 O O . VAL B 1 213 ? 4.086 -5.279 43.857 1.00 18.16 213 VAL B O 1
ATOM 4460 N N . VAL B 1 214 ? 2.997 -3.379 44.528 1.00 15.38 214 VAL B N 1
ATOM 4461 C CA . VAL B 1 214 ? 1.645 -3.839 44.299 1.00 17.18 214 VAL B CA 1
ATOM 4462 C C . VAL B 1 214 ? 0.820 -2.633 43.931 1.00 17.95 214 VAL B C 1
ATOM 4463 O O . VAL B 1 214 ? 0.994 -1.567 44.517 1.00 22.76 214 VAL B O 1
ATOM 4467 N N . GLU B 1 215 ? -0.035 -2.782 42.903 1.00 24.19 215 GLU B N 1
ATOM 4468 C CA . GLU B 1 215 ? -0.885 -1.697 42.445 1.00 18.30 215 GLU B CA 1
ATOM 4469 C C . GLU B 1 215 ? -2.143 -2.261 41.871 1.00 24.20 215 GLU B C 1
ATOM 4470 O O . GLU B 1 215 ? -2.108 -3.109 40.975 1.00 24.54 215 GLU B O 1
ATOM 4476 N N . THR B 1 216 ? -3.231 -1.830 42.438 1.00 22.13 216 THR B N 1
ATOM 4477 C CA . THR B 1 216 ? -4.484 -2.308 41.968 1.00 13.13 216 THR B CA 1
ATOM 4478 C C . THR B 1 216 ? -5.220 -1.092 41.574 1.00 9.06 216 THR B C 1
ATOM 4479 O O . THR B 1 216 ? -4.682 0.008 41.563 1.00 16.45 216 THR B O 1
ATOM 4483 N N . GLU B 1 217 ? -6.483 -1.276 41.263 1.00 20.44 217 GLU B N 1
ATOM 4484 C CA . GLU B 1 217 ? -7.247 -0.119 40.878 1.00 23.24 217 GLU B CA 1
ATOM 4485 C C . GLU B 1 217 ? -7.342 0.953 41.968 1.00 40.48 217 GLU B C 1
ATOM 4486 O O . GLU B 1 217 ? -7.280 2.159 41.691 1.00 23.43 217 GLU B O 1
ATOM 4492 N N . HIS B 1 218 ? -7.516 0.529 43.218 1.00 29.88 218 HIS B N 1
ATOM 4493 C CA . HIS B 1 218 ? -7.667 1.499 44.287 1.00 23.45 218 HIS B CA 1
ATOM 4494 C C . HIS B 1 218 ? -6.527 1.667 45.273 1.00 15.35 218 HIS B C 1
ATOM 4495 O O . HIS B 1 218 ? -6.504 2.619 46.049 1.00 20.32 218 HIS B O 1
ATOM 4502 N N . TRP B 1 219 ? -5.585 0.733 45.231 1.00 14.36 219 TRP B N 1
ATOM 4503 C CA . TRP B 1 219 ? -4.478 0.719 46.143 1.00 14.77 219 TRP B CA 1
ATOM 4504 C C . TRP B 1 219 ? -3.127 0.724 45.479 1.00 20.34 219 TRP B C 1
ATOM 4505 O O . TRP B 1 219 ? -2.941 0.418 44.309 1.00 23.21 219 TRP B O 1
ATOM 4516 N N . LEU B 1 220 ? -2.169 1.082 46.296 1.00 24.13 220 LEU B N 1
ATOM 4517 C CA . LEU B 1 220 ? -0.800 1.110 45.911 1.00 17.10 220 LEU B CA 1
ATOM 4518 C C . LEU B 1 220 ? 0.023 0.690 47.115 1.00 29.21 220 LEU B C 1
ATOM 4519 O O . LEU B 1 220 ? -0.235 1.165 48.208 1.00 22.52 220 LEU B O 1
ATOM 4524 N N . ALA B 1 221 ? 0.980 -0.200 46.909 1.00 17.79 221 ALA B N 1
ATOM 4525 C CA . ALA B 1 221 ? 1.911 -0.671 47.932 1.00 13.39 221 ALA B CA 1
ATOM 4526 C C . ALA B 1 221 ? 3.329 -0.494 47.421 1.00 27.36 221 ALA B C 1
ATOM 4527 O O . ALA B 1 221 ? 3.701 -1.052 46.384 1.00 21.04 221 ALA B O 1
ATOM 4529 N N . VAL B 1 222 ? 4.109 0.291 48.139 1.00 14.63 222 VAL B N 1
ATOM 4530 C CA . VAL B 1 222 ? 5.473 0.521 47.770 1.00 13.59 222 VAL B CA 1
ATOM 4531 C C . VAL B 1 222 ? 6.418 0.304 48.929 1.00 23.00 222 VAL B C 1
ATOM 4532 O O . VAL B 1 222 ? 5.991 0.260 50.081 1.00 16.60 222 VAL B O 1
ATOM 4536 N N . VAL B 1 223 ? 7.715 0.214 48.604 1.00 12.70 223 VAL B N 1
ATOM 4537 C CA . VAL B 1 223 ? 8.756 0.166 49.609 1.00 13.28 223 VAL B CA 1
ATOM 4538 C C . VAL B 1 223 ? 8.992 1.668 49.725 1.00 27.16 223 VAL B C 1
ATOM 4539 O O . VAL B 1 223 ? 9.543 2.246 48.788 1.00 24.48 223 VAL B O 1
ATOM 4543 N N . PRO B 1 224 ? 8.467 2.332 50.783 1.00 21.89 224 PRO B N 1
ATOM 4544 C CA . PRO B 1 224 ? 8.600 3.783 50.908 1.00 10.01 224 PRO B CA 1
ATOM 4545 C C . PRO B 1 224 ? 10.021 4.287 50.769 1.00 6.20 224 PRO B C 1
ATOM 4546 O O . PRO B 1 224 ? 11.002 3.652 51.150 1.00 15.34 224 PRO B O 1
ATOM 4550 N N . TYR B 1 225 ? 10.121 5.489 50.241 1.00 15.40 225 TYR B N 1
ATOM 4551 C CA . TYR B 1 225 ? 11.414 6.080 50.005 1.00 10.19 225 TYR B CA 1
ATOM 4552 C C . TYR B 1 225 ? 12.313 5.987 51.214 1.00 19.95 225 TYR B C 1
ATOM 4553 O O . TYR B 1 225 ? 13.492 5.663 51.087 1.00 13.52 225 TYR B O 1
ATOM 4562 N N . TRP B 1 226 ? 11.716 6.282 52.378 1.00 21.82 226 TRP B N 1
ATOM 4563 C CA . TRP B 1 226 ? 12.385 6.282 53.679 1.00 10.33 226 TRP B CA 1
ATOM 4564 C C . TRP B 1 226 ? 12.148 5.026 54.509 1.00 21.39 226 TRP B C 1
ATOM 4565 O O . TRP B 1 226 ? 12.195 5.073 55.726 1.00 20.80 226 TRP B O 1
ATOM 4576 N N . ALA B 1 227 ? 11.890 3.916 53.859 1.00 13.21 227 ALA B N 1
ATOM 4577 C CA . ALA B 1 227 ? 11.676 2.661 54.502 1.00 17.74 227 ALA B CA 1
ATOM 4578 C C . ALA B 1 227 ? 12.817 2.385 55.461 1.00 26.44 227 ALA B C 1
ATOM 4579 O O . ALA B 1 227 ? 13.958 2.740 55.177 1.00 16.72 227 ALA B O 1
ATOM 4581 N N . ALA B 1 228 ? 12.481 1.722 56.587 1.00 22.09 228 ALA B N 1
ATOM 4582 C CA . ALA B 1 228 ? 13.444 1.332 57.613 1.00 15.38 228 ALA B CA 1
ATOM 4583 C C . ALA B 1 228 ? 13.797 -0.149 57.517 1.00 7.12 228 ALA B C 1
ATOM 4584 O O . ALA B 1 228 ? 14.973 -0.519 57.360 1.00 17.61 228 ALA B O 1
ATOM 4586 N N . TRP B 1 229 ? 12.769 -0.995 57.636 1.00 6.31 229 TRP B N 1
ATOM 4587 C CA . TRP B 1 229 ? 12.929 -2.459 57.571 1.00 11.14 229 TRP B CA 1
ATOM 4588 C C . TRP B 1 229 ? 13.335 -2.872 56.147 1.00 16.12 229 TRP B C 1
ATOM 4589 O O . TRP B 1 229 ? 12.935 -2.206 55.194 1.00 19.63 229 TRP B O 1
ATOM 4600 N N . PRO B 1 230 ? 14.143 -3.931 56.014 1.00 22.80 230 PRO B N 1
ATOM 4601 C CA . PRO B 1 230 ? 14.615 -4.342 54.707 1.00 22.94 230 PRO B CA 1
ATOM 4602 C C . PRO B 1 230 ? 13.565 -4.331 53.604 1.00 30.08 230 PRO B C 1
ATOM 4603 O O . PRO B 1 230 ? 13.711 -3.633 52.609 1.00 18.25 230 PRO B O 1
ATOM 4607 N N . PHE B 1 231 ? 12.505 -5.088 53.806 1.00 15.96 231 PHE B N 1
ATOM 4608 C CA . PHE B 1 231 ? 11.433 -5.190 52.834 1.00 13.99 231 PHE B CA 1
ATOM 4609 C C . PHE B 1 231 ? 10.155 -4.577 53.337 1.00 9.20 231 PHE B C 1
ATOM 4610 O O . PHE B 1 231 ? 9.054 -5.103 53.110 1.00 15.41 231 PHE B O 1
ATOM 4618 N N . GLU B 1 232 ? 10.324 -3.463 54.005 1.00 19.05 232 GLU B N 1
ATOM 4619 C CA . GLU B 1 232 ? 9.185 -2.778 54.519 1.00 20.25 232 GLU B CA 1
ATOM 4620 C C . GLU B 1 232 ? 8.324 -2.164 53.408 1.00 30.91 232 GLU B C 1
ATOM 4621 O O . GLU B 1 232 ? 8.848 -1.611 52.443 1.00 24.20 232 GLU B O 1
ATOM 4627 N N . THR B 1 233 ? 6.997 -2.264 53.565 1.00 14.76 233 THR B N 1
ATOM 4628 C CA . THR B 1 233 ? 6.069 -1.655 52.643 1.00 10.47 233 THR B CA 1
ATOM 4629 C C . THR B 1 233 ? 5.096 -0.740 53.364 1.00 26.13 233 THR B C 1
ATOM 4630 O O . THR B 1 233 ? 4.873 -0.807 54.576 1.00 21.73 233 THR B O 1
ATOM 4634 N N . LEU B 1 234 ? 4.550 0.141 52.565 1.00 15.74 234 LEU B N 1
ATOM 4635 C CA . LEU B 1 234 ? 3.549 1.154 52.866 1.00 10.79 234 LEU B CA 1
ATOM 4636 C C . LEU B 1 234 ? 2.431 0.899 51.865 1.00 50.04 234 LEU B C 1
ATOM 4637 O O . LEU B 1 234 ? 2.632 0.904 50.641 1.00 20.12 234 LEU B O 1
ATOM 4642 N N . LEU B 1 235 ? 1.267 0.595 52.406 1.00 10.98 235 LEU B N 1
ATOM 4643 C CA . LEU B 1 235 ? 0.081 0.253 51.633 1.00 15.17 235 LEU B CA 1
ATOM 4644 C C . LEU B 1 235 ? -1.009 1.282 51.794 1.00 36.22 235 LEU B C 1
ATOM 4645 O O . LEU B 1 235 ? -1.538 1.423 52.874 1.00 18.20 235 LEU B O 1
ATOM 4650 N N . LEU B 1 236 ? -1.342 2.011 50.724 1.00 25.01 236 LEU B N 1
ATOM 4651 C CA . LEU B 1 236 ? -2.361 3.030 50.842 1.00 19.98 236 LEU B CA 1
ATOM 4652 C C . LEU B 1 236 ? -3.249 3.188 49.631 1.00 37.07 236 LEU B C 1
ATOM 4653 O O . LEU B 1 236 ? -2.863 2.811 48.537 1.00 21.12 236 LEU B O 1
ATOM 4658 N N . PRO B 1 237 ? -4.421 3.768 49.860 1.00 22.55 237 PRO B N 1
ATOM 4659 C CA . PRO B 1 237 ? -5.397 3.991 48.797 1.00 22.91 237 PRO B CA 1
ATOM 4660 C C . PRO B 1 237 ? -4.891 5.102 47.915 1.00 33.61 237 PRO B C 1
ATOM 4661 O O . PRO B 1 237 ? -4.162 5.963 48.381 1.00 22.05 237 PRO B O 1
ATOM 4665 N N . LYS B 1 238 ? -5.254 5.053 46.640 1.00 18.75 238 LYS B N 1
ATOM 4666 C CA . LYS B 1 238 ? -4.820 6.083 45.723 1.00 15.52 238 LYS B CA 1
ATOM 4667 C C . LYS B 1 238 ? -5.605 7.348 45.965 1.00 24.66 238 LYS B C 1
ATOM 4668 O O . LYS B 1 238 ? -5.067 8.453 45.835 1.00 33.20 238 LYS B O 1
ATOM 4674 N N . ALA B 1 239 ? -6.885 7.141 46.346 1.00 25.50 239 ALA B N 1
ATOM 4675 C CA . ALA B 1 239 ? -7.803 8.228 46.667 1.00 28.28 239 ALA B CA 1
ATOM 4676 C C . ALA B 1 239 ? -7.694 8.636 48.160 1.00 17.82 239 ALA B C 1
ATOM 4677 O O . ALA B 1 239 ? -7.287 7.832 48.989 1.00 20.99 239 ALA B O 1
ATOM 4679 N N . HIS B 1 240 ? -8.038 9.897 48.476 1.00 15.62 240 HIS B N 1
ATOM 4680 C CA . HIS B 1 240 ? -8.003 10.430 49.831 1.00 22.13 240 HIS B CA 1
ATOM 4681 C C . HIS B 1 240 ? -9.040 9.730 50.675 1.00 31.55 240 HIS B C 1
ATOM 4682 O O . HIS B 1 240 ? -10.225 9.796 50.384 1.00 27.04 240 HIS B O 1
ATOM 4689 N N . VAL B 1 241 ? -8.588 9.077 51.722 1.00 27.69 241 VAL B N 1
ATOM 4690 C CA . VAL B 1 241 ? -9.458 8.370 52.625 1.00 30.31 241 VAL B CA 1
ATOM 4691 C C . VAL B 1 241 ? -8.955 8.637 54.007 1.00 31.83 241 VAL B C 1
ATOM 4692 O O . VAL B 1 241 ? -7.799 8.376 54.265 1.00 19.43 241 VAL B O 1
ATOM 4696 N N . LEU B 1 242 ? -9.803 9.163 54.878 1.00 32.44 242 LEU B N 1
ATOM 4697 C CA . LEU B 1 242 ? -9.377 9.469 56.236 1.00 25.73 242 LEU B CA 1
ATOM 4698 C C . LEU B 1 242 ? -9.161 8.253 57.133 1.00 30.37 242 LEU B C 1
ATOM 4699 O O . LEU B 1 242 ? -8.161 8.173 57.839 1.00 24.08 242 LEU B O 1
ATOM 4704 N N . ARG B 1 243 ? -10.111 7.327 57.101 1.00 23.66 243 ARG B N 1
ATOM 4705 C CA . ARG B 1 243 ? -10.046 6.135 57.905 1.00 21.12 243 ARG B CA 1
ATOM 4706 C C . ARG B 1 243 ? -10.591 4.978 57.128 1.00 20.13 243 ARG B C 1
ATOM 4707 O O . ARG B 1 243 ? -11.283 5.139 56.121 1.00 19.62 243 ARG B O 1
ATOM 4715 N N . ILE B 1 244 ? -10.268 3.814 57.678 1.00 15.03 244 ILE B N 1
ATOM 4716 C CA . ILE B 1 244 ? -10.629 2.546 57.114 1.00 16.75 244 ILE B CA 1
ATOM 4717 C C . ILE B 1 244 ? -12.125 2.367 57.002 1.00 30.24 244 ILE B C 1
ATOM 4718 O O . ILE B 1 244 ? -12.618 1.558 56.216 1.00 16.34 244 ILE B O 1
ATOM 4723 N N . THR B 1 245 ? -12.848 3.122 57.801 1.00 21.48 245 THR B N 1
ATOM 4724 C CA . THR B 1 245 ? -14.296 3.000 57.785 1.00 20.32 245 THR B CA 1
ATOM 4725 C C . THR B 1 245 ? -14.871 3.863 56.674 1.00 18.52 245 THR B C 1
ATOM 4726 O O . THR B 1 245 ? -16.056 3.798 56.337 1.00 24.85 245 THR B O 1
ATOM 4730 N N . ASP B 1 246 ? -14.001 4.674 56.101 1.00 20.61 246 ASP B N 1
ATOM 4731 C CA . ASP B 1 246 ? -14.408 5.550 55.025 1.00 22.54 246 ASP B CA 1
ATOM 4732 C C . ASP B 1 246 ? -14.353 4.895 53.649 1.00 29.18 246 ASP B C 1
ATOM 4733 O O . ASP B 1 246 ? -14.936 5.390 52.679 1.00 31.78 246 ASP B O 1
ATOM 4738 N N . LEU B 1 247 ? -13.642 3.783 53.544 1.00 25.40 247 LEU B N 1
ATOM 4739 C CA . LEU B 1 247 ? -13.511 3.077 52.278 1.00 14.76 247 LEU B CA 1
ATOM 4740 C C . LEU B 1 247 ? -14.846 2.741 51.656 1.00 23.37 247 LEU B C 1
ATOM 4741 O O . LEU B 1 247 ? -15.769 2.428 52.383 1.00 23.94 247 LEU B O 1
ATOM 4746 N N . THR B 1 248 ? -14.946 2.769 50.306 1.00 20.36 248 THR B N 1
ATOM 4747 C CA . THR B 1 248 ? -16.181 2.383 49.638 1.00 22.44 248 THR B CA 1
ATOM 4748 C C . THR B 1 248 ? -16.103 0.882 49.529 1.00 17.08 248 THR B C 1
ATOM 4749 O O . THR B 1 248 ? -14.991 0.317 49.646 1.00 18.78 248 THR B O 1
ATOM 4753 N N . ASP B 1 249 ? -17.258 0.249 49.281 1.00 15.24 249 ASP B N 1
ATOM 4754 C CA . ASP B 1 249 ? -17.294 -1.209 49.161 1.00 19.61 249 ASP B CA 1
ATOM 4755 C C . ASP B 1 249 ? -16.294 -1.766 48.160 1.00 16.35 249 ASP B C 1
ATOM 4756 O O . ASP B 1 249 ? -15.745 -2.854 48.351 1.00 19.46 249 ASP B O 1
ATOM 4761 N N . ALA B 1 250 ? -16.130 -1.027 47.059 1.00 30.17 250 ALA B N 1
ATOM 4762 C CA . ALA B 1 250 ? -15.213 -1.406 45.983 1.00 17.56 250 ALA B CA 1
ATOM 4763 C C . ALA B 1 250 ? -13.787 -1.280 46.491 1.00 15.72 250 ALA B C 1
ATOM 4764 O O . ALA B 1 250 ? -12.976 -2.208 46.389 1.00 22.66 250 ALA B O 1
ATOM 4766 N N . GLN B 1 251 ? -13.527 -0.108 47.091 1.00 26.09 251 GLN B N 1
ATOM 4767 C CA . GLN B 1 251 ? -12.229 0.149 47.684 1.00 27.27 251 GLN B CA 1
ATOM 4768 C C . GLN B 1 251 ? -11.896 -0.953 48.676 1.00 46.81 251 GLN B C 1
ATOM 4769 O O . GLN B 1 251 ? -10.745 -1.339 48.845 1.00 23.64 251 GLN B O 1
ATOM 4775 N N . ARG B 1 252 ? -12.922 -1.457 49.353 1.00 16.52 252 ARG B N 1
ATOM 4776 C CA . ARG B 1 252 ? -12.698 -2.478 50.347 1.00 21.72 252 ARG B CA 1
ATOM 4777 C C . ARG B 1 252 ? -12.390 -3.837 49.764 1.00 22.97 252 ARG B C 1
ATOM 4778 O O . ARG B 1 252 ? -11.483 -4.518 50.228 1.00 19.70 252 ARG B O 1
ATOM 4786 N N . SER B 1 253 ? -13.174 -4.257 48.754 1.00 30.00 253 SER B N 1
ATOM 4787 C CA . SER B 1 253 ? -12.953 -5.555 48.124 1.00 15.70 253 SER B CA 1
ATOM 4788 C C . SER B 1 253 ? -11.583 -5.513 47.452 1.00 15.13 253 SER B C 1
ATOM 4789 O O . SER B 1 253 ? -10.849 -6.511 47.374 1.00 16.77 253 SER B O 1
ATOM 4792 N N . ASP B 1 254 ? -11.247 -4.286 47.015 1.00 17.22 254 ASP B N 1
ATOM 4793 C CA . ASP B 1 254 ? -9.982 -4.009 46.343 1.00 28.71 254 ASP B CA 1
ATOM 4794 C C . ASP B 1 254 ? -8.814 -4.112 47.293 1.00 31.64 254 ASP B C 1
ATOM 4795 O O . ASP B 1 254 ? -7.707 -4.510 46.914 1.00 19.09 254 ASP B O 1
ATOM 4800 N N . LEU B 1 255 ? -9.074 -3.748 48.548 1.00 17.92 255 LEU B N 1
ATOM 4801 C CA . LEU B 1 255 ? -8.018 -3.836 49.583 1.00 13.61 255 LEU B CA 1
ATOM 4802 C C . LEU B 1 255 ? -7.699 -5.297 49.862 1.00 6.54 255 LEU B C 1
ATOM 4803 O O . LEU B 1 255 ? -6.551 -5.721 49.975 1.00 14.45 255 LEU B O 1
ATOM 4808 N N . ALA B 1 256 ? -8.743 -6.113 49.868 1.00 9.32 256 ALA B N 1
ATOM 4809 C CA . ALA B 1 256 ? -8.524 -7.533 50.100 1.00 12.98 256 ALA B CA 1
ATOM 4810 C C . ALA B 1 256 ? -7.589 -8.111 49.025 1.00 21.38 256 ALA B C 1
ATOM 4811 O O . ALA B 1 256 ? -6.647 -8.906 49.235 1.00 25.33 256 ALA B O 1
ATOM 4813 N N . LEU B 1 257 ? -7.867 -7.694 47.815 1.00 19.70 257 LEU B N 1
ATOM 4814 C CA . LEU B 1 257 ? -7.050 -8.177 46.717 1.00 18.61 257 LEU B CA 1
ATOM 4815 C C . LEU B 1 257 ? -5.585 -7.764 46.909 1.00 13.09 257 LEU B C 1
ATOM 4816 O O . LEU B 1 257 ? -4.665 -8.592 46.867 1.00 21.84 257 LEU B O 1
ATOM 4821 N N . ALA B 1 258 ? -5.416 -6.452 47.137 1.00 18.53 258 ALA B N 1
ATOM 4822 C CA . ALA B 1 258 ? -4.108 -5.847 47.326 1.00 18.77 258 ALA B CA 1
ATOM 4823 C C . ALA B 1 258 ? -3.344 -6.581 48.384 1.00 23.54 258 ALA B C 1
ATOM 4824 O O . ALA B 1 258 ? -2.151 -6.853 48.265 1.00 21.19 258 ALA B O 1
ATOM 4826 N N . LEU B 1 259 ? -4.059 -6.896 49.453 1.00 17.11 259 LEU B N 1
ATOM 4827 C CA . LEU B 1 259 ? -3.453 -7.594 50.543 1.00 14.39 259 LEU B CA 1
ATOM 4828 C C . LEU B 1 259 ? -3.018 -8.956 50.130 1.00 11.29 259 LEU B C 1
ATOM 4829 O O . LEU B 1 259 ? -1.918 -9.405 50.448 1.00 17.78 259 LEU B O 1
ATOM 4834 N N . LYS B 1 260 ? -3.905 -9.641 49.448 1.00 13.27 260 LYS B N 1
ATOM 4835 C CA . LYS B 1 260 ? -3.515 -10.963 49.074 1.00 9.84 260 LYS B CA 1
ATOM 4836 C C . LYS B 1 260 ? -2.266 -10.911 48.234 1.00 17.57 260 LYS B C 1
ATOM 4837 O O . LYS B 1 260 ? -1.328 -11.689 48.417 1.00 27.60 260 LYS B O 1
ATOM 4843 N N . LYS B 1 261 ? -2.277 -9.968 47.293 1.00 24.09 261 LYS B N 1
ATOM 4844 C CA . LYS B 1 261 ? -1.142 -9.824 46.387 1.00 15.63 261 LYS B CA 1
ATOM 4845 C C . LYS B 1 261 ? 0.138 -9.505 47.133 1.00 21.12 261 LYS B C 1
ATOM 4846 O O . LYS B 1 261 ? 1.189 -10.141 46.953 1.00 18.59 261 LYS B O 1
ATOM 4852 N N . LEU B 1 262 ? 0.049 -8.490 47.977 1.00 16.17 262 LEU B N 1
ATOM 4853 C CA . LEU B 1 262 ? 1.218 -8.100 48.705 1.00 7.55 262 LEU B CA 1
ATOM 4854 C C . LEU B 1 262 ? 1.784 -9.220 49.550 1.00 20.42 262 LEU B C 1
ATOM 4855 O O . LEU B 1 262 ? 2.992 -9.507 49.528 1.00 20.33 262 LEU B O 1
ATOM 4860 N N . THR B 1 263 ? 0.915 -9.881 50.313 1.00 20.67 263 THR B N 1
ATOM 4861 C CA . THR B 1 263 ? 1.403 -10.957 51.168 1.00 19.09 263 THR B CA 1
ATOM 4862 C C . THR B 1 263 ? 1.893 -12.178 50.435 1.00 23.02 263 THR B C 1
ATOM 4863 O O . THR B 1 263 ? 2.753 -12.906 50.934 1.00 21.12 263 THR B O 1
ATOM 4867 N N . SER B 1 264 ? 1.332 -12.436 49.260 1.00 17.47 264 SER B N 1
ATOM 4868 C CA . SER B 1 264 ? 1.779 -13.598 48.509 1.00 19.47 264 SER B CA 1
ATOM 4869 C C . SER B 1 264 ? 3.203 -13.354 48.038 1.00 20.73 264 SER B C 1
ATOM 4870 O O . SER B 1 264 ? 4.059 -14.240 48.097 1.00 16.23 264 SER B O 1
ATOM 4873 N N . ARG B 1 265 ? 3.431 -12.100 47.624 1.00 14.05 265 ARG B N 1
ATOM 4874 C CA . ARG B 1 265 ? 4.745 -11.667 47.198 1.00 32.60 265 ARG B CA 1
ATOM 4875 C C . ARG B 1 265 ? 5.735 -11.811 48.339 1.00 24.87 265 ARG B C 1
ATOM 4876 O O . ARG B 1 265 ? 6.859 -12.302 48.149 1.00 19.79 265 ARG B O 1
ATOM 4884 N N . TYR B 1 266 ? 5.331 -11.373 49.543 1.00 20.05 266 TYR B N 1
ATOM 4885 C CA . TYR B 1 266 ? 6.239 -11.495 50.697 1.00 15.49 266 TYR B CA 1
ATOM 4886 C C . TYR B 1 266 ? 6.607 -12.969 50.976 1.00 9.70 266 TYR B C 1
ATOM 4887 O O . TYR B 1 266 ? 7.768 -13.313 51.176 1.00 15.34 266 TYR B O 1
ATOM 4896 N N . ASP B 1 267 ? 5.619 -13.866 50.971 1.00 12.67 267 ASP B N 1
ATOM 4897 C CA . ASP B 1 267 ? 5.915 -15.262 51.211 1.00 10.90 267 ASP B CA 1
ATOM 4898 C C . ASP B 1 267 ? 6.755 -15.867 50.085 1.00 37.58 267 ASP B C 1
ATOM 4899 O O . ASP B 1 267 ? 7.574 -16.763 50.289 1.00 20.82 267 ASP B O 1
ATOM 4904 N N . ASN B 1 268 ? 6.535 -15.373 48.866 1.00 21.43 268 ASN B N 1
ATOM 4905 C CA . ASN B 1 268 ? 7.285 -15.888 47.741 1.00 30.54 268 ASN B CA 1
ATOM 4906 C C . ASN B 1 268 ? 8.731 -15.431 47.766 1.00 39.10 268 ASN B C 1
ATOM 4907 O O . ASN B 1 268 ? 9.612 -16.092 47.215 1.00 30.50 268 ASN B O 1
ATOM 4912 N N . LEU B 1 269 ? 8.993 -14.303 48.410 1.00 15.40 269 LEU B N 1
ATOM 4913 C CA . LEU B 1 269 ? 10.355 -13.794 48.463 1.00 10.20 269 LEU B CA 1
ATOM 4914 C C . LEU B 1 269 ? 11.390 -14.811 48.850 1.00 30.18 269 LEU B C 1
ATOM 4915 O O . LEU B 1 269 ? 12.416 -14.942 48.190 1.00 23.05 269 LEU B O 1
ATOM 4920 N N . PHE B 1 270 ? 11.104 -15.565 49.901 1.00 18.70 270 PHE B N 1
ATOM 4921 C CA . PHE B 1 270 ? 12.011 -16.577 50.351 1.00 13.66 270 PHE B CA 1
ATOM 4922 C C . PHE B 1 270 ? 11.330 -17.908 50.369 1.00 21.48 270 PHE B C 1
ATOM 4923 O O . PHE B 1 270 ? 11.883 -18.867 50.914 1.00 28.25 270 PHE B O 1
ATOM 4931 N N . GLN B 1 271 ? 10.119 -17.956 49.806 1.00 16.95 271 GLN B N 1
ATOM 4932 C CA . GLN B 1 271 ? 9.365 -19.203 49.746 1.00 15.34 271 GLN B CA 1
ATOM 4933 C C . GLN B 1 271 ? 9.167 -19.790 51.144 1.00 52.06 271 GLN B C 1
ATOM 4934 O O . GLN B 1 271 ? 9.554 -20.918 51.451 1.00 26.21 271 GLN B O 1
ATOM 4940 N N . CYS B 1 272 ? 8.559 -19.012 52.011 1.00 47.64 272 CYS B N 1
ATOM 4941 C CA . CYS B 1 272 ? 8.311 -19.418 53.382 1.00 16.96 272 CYS B CA 1
ATOM 4942 C C . CYS B 1 272 ? 7.273 -18.461 53.947 1.00 19.09 272 CYS B C 1
ATOM 4943 O O . CYS B 1 272 ? 7.011 -17.427 53.326 1.00 21.50 272 CYS B O 1
ATOM 4946 N N . SER B 1 273 ? 6.705 -18.765 55.132 1.00 25.63 273 SER B N 1
ATOM 4947 C CA . SER B 1 273 ? 5.746 -17.841 55.715 1.00 15.00 273 SER B CA 1
ATOM 4948 C C . SER B 1 273 ? 6.575 -16.669 56.153 1.00 10.94 273 SER B C 1
ATOM 4949 O O . SER B 1 273 ? 7.482 -16.820 56.937 1.00 31.34 273 SER B O 1
ATOM 4952 N N . PHE B 1 274 ? 6.339 -15.508 55.582 1.00 12.77 274 PHE B N 1
ATOM 4953 C CA . PHE B 1 274 ? 7.144 -14.359 55.902 1.00 14.17 274 PHE B CA 1
ATOM 4954 C C . PHE B 1 274 ? 6.598 -13.633 57.139 1.00 21.57 274 PHE B C 1
ATOM 4955 O O . PHE B 1 274 ? 5.428 -13.218 57.178 1.00 17.06 274 PHE B O 1
ATOM 4963 N N . PRO B 1 275 ? 7.449 -13.445 58.139 1.00 21.38 275 PRO B N 1
ATOM 4964 C CA . PRO B 1 275 ? 7.016 -12.769 59.361 1.00 17.21 275 PRO B CA 1
ATOM 4965 C C . PRO B 1 275 ? 7.030 -11.255 59.272 1.00 17.97 275 PRO B C 1
ATOM 4966 O O . PRO B 1 275 ? 7.780 -10.672 58.494 1.00 15.82 275 PRO B O 1
ATOM 4970 N N . TYR B 1 276 ? 6.200 -10.615 60.099 1.00 11.92 276 TYR B N 1
ATOM 4971 C CA . TYR B 1 276 ? 6.158 -9.178 60.163 1.00 12.23 276 TYR B CA 1
ATOM 4972 C C . TYR B 1 276 ? 5.198 -8.724 61.221 1.00 18.21 276 TYR B C 1
ATOM 4973 O O . TYR B 1 276 ? 4.475 -9.512 61.780 1.00 13.18 276 TYR B O 1
ATOM 4982 N N . SER B 1 277 ? 5.220 -7.430 61.411 1.00 13.10 277 SER B N 1
ATOM 4983 C CA . SER B 1 277 ? 4.285 -6.705 62.217 1.00 23.30 277 SER B CA 1
ATOM 4984 C C . SER B 1 277 ? 3.705 -5.700 61.238 1.00 15.35 277 SER B C 1
ATOM 4985 O O . SER B 1 277 ? 4.457 -5.065 60.497 1.00 16.43 277 SER B O 1
ATOM 4988 N N . MET B 1 278 ? 2.376 -5.545 61.227 1.00 13.21 278 MET B N 1
ATOM 4989 C CA . MET B 1 278 ? 1.756 -4.587 60.354 1.00 10.01 278 MET B CA 1
ATOM 4990 C C . MET B 1 278 ? 0.672 -3.885 61.090 1.00 18.93 278 MET B C 1
ATOM 4991 O O . MET B 1 278 ? 0.174 -4.408 62.074 1.00 14.83 278 MET B O 1
ATOM 4996 N N . GLY B 1 279 ? 0.254 -2.735 60.612 1.00 16.02 279 GLY B N 1
ATOM 4997 C CA . GLY B 1 279 ? -0.850 -2.084 61.296 1.00 12.58 279 GLY B CA 1
ATOM 4998 C C . GLY B 1 279 ? -1.396 -0.900 60.554 1.00 16.68 279 GLY B C 1
ATOM 4999 O O . GLY B 1 279 ? -0.754 -0.344 59.690 1.00 20.20 279 GLY B O 1
ATOM 5000 N N . TRP B 1 280 ? -2.600 -0.500 60.876 1.00 13.42 280 TRP B N 1
ATOM 5001 C CA . TRP B 1 280 ? -3.203 0.623 60.191 1.00 15.75 280 TRP B CA 1
ATOM 5002 C C . TRP B 1 280 ? -3.157 1.936 60.952 1.00 45.93 280 TRP B C 1
ATOM 5003 O O . TRP B 1 280 ? -3.373 1.952 62.161 1.00 16.64 280 TRP B O 1
ATOM 5014 N N . HIS B 1 281 ? -2.848 3.019 60.203 1.00 15.45 281 HIS B N 1
ATOM 5015 C CA . HIS B 1 281 ? -2.789 4.424 60.628 1.00 9.43 281 HIS B CA 1
ATOM 5016 C C . HIS B 1 281 ? -3.839 5.223 59.905 1.00 33.58 281 HIS B C 1
ATOM 5017 O O . HIS B 1 281 ? -3.837 5.283 58.687 1.00 22.71 281 HIS B O 1
ATOM 5024 N N . GLY B 1 282 ? -4.747 5.818 60.655 1.00 20.88 282 GLY B N 1
ATOM 5025 C CA . GLY B 1 282 ? -5.802 6.626 60.069 1.00 19.82 282 GLY B CA 1
ATOM 5026 C C . GLY B 1 282 ? -6.113 7.811 60.966 1.00 31.08 282 GLY B C 1
ATOM 5027 O O . GLY B 1 282 ? -5.524 7.988 62.028 1.00 17.73 282 GLY B O 1
ATOM 5028 N N . ALA B 1 283 ? -7.060 8.628 60.554 1.00 18.27 283 ALA B N 1
ATOM 5029 C CA . ALA B 1 283 ? -7.402 9.790 61.371 1.00 16.51 283 ALA B CA 1
ATOM 5030 C C . ALA B 1 283 ? -7.874 9.387 62.777 1.00 79.60 283 ALA B C 1
ATOM 5031 O O . ALA B 1 283 ? -8.545 8.388 62.992 1.00 17.01 283 ALA B O 1
ATOM 5033 N N . PRO B 1 284 ? -7.514 10.185 63.768 1.00 25.34 284 PRO B N 1
ATOM 5034 C CA . PRO B 1 284 ? -7.950 9.918 65.125 1.00 14.35 284 PRO B CA 1
ATOM 5035 C C . PRO B 1 284 ? -9.407 10.346 65.269 1.00 20.11 284 PRO B C 1
ATOM 5036 O O . PRO B 1 284 ? -9.890 11.127 64.470 1.00 22.57 284 PRO B O 1
ATOM 5040 N N . PHE B 1 285 ? -10.117 9.829 66.274 1.00 19.92 285 PHE B N 1
ATOM 5041 C CA . PHE B 1 285 ? -11.481 10.242 66.505 1.00 12.28 285 PHE B CA 1
ATOM 5042 C C . PHE B 1 285 ? -11.447 11.307 67.586 1.00 23.56 285 PHE B C 1
ATOM 5043 O O . PHE B 1 285 ? -11.836 11.069 68.731 1.00 24.69 285 PHE B O 1
ATOM 5051 N N . ASN B 1 286 ? -10.951 12.482 67.213 1.00 14.43 286 ASN B N 1
ATOM 5052 C CA . ASN B 1 286 ? -10.801 13.579 68.130 1.00 11.36 286 ASN B CA 1
ATOM 5053 C C . ASN B 1 286 ? -11.660 14.780 67.893 1.00 14.00 286 ASN B C 1
ATOM 5054 O O . ASN B 1 286 ? -11.413 15.847 68.460 1.00 27.31 286 ASN B O 1
ATOM 5059 N N . GLY B 1 287 ? -12.670 14.614 67.064 1.00 14.96 287 GLY B N 1
ATOM 5060 C CA . GLY B 1 287 ? -13.598 15.688 66.769 1.00 21.55 287 GLY B CA 1
ATOM 5061 C C . GLY B 1 287 ? -12.996 16.859 66.014 1.00 38.74 287 GLY B C 1
ATOM 5062 O O . GLY B 1 287 ? -13.713 17.795 65.684 1.00 31.88 287 GLY B O 1
ATOM 5063 N N . GLU B 1 288 ? -11.685 16.784 65.751 1.00 34.13 288 GLU B N 1
ATOM 5064 C CA . GLU B 1 288 ? -10.915 17.818 65.064 1.00 25.50 288 GLU B CA 1
ATOM 5065 C C . GLU B 1 288 ? -11.003 17.808 63.534 1.00 28.75 288 GLU B C 1
ATOM 5066 O O . GLU B 1 288 ? -11.575 16.885 62.953 1.00 25.52 288 GLU B O 1
ATOM 5072 N N . GLU B 1 289 ? -10.416 18.849 62.889 1.00 33.31 289 GLU B N 1
ATOM 5073 C CA . GLU B 1 289 ? -10.309 18.993 61.425 1.00 46.94 289 GLU B CA 1
ATOM 5074 C C . GLU B 1 289 ? -9.178 18.063 60.955 1.00 49.27 289 GLU B C 1
ATOM 5075 O O . GLU B 1 289 ? -8.004 18.382 61.165 1.00 29.46 289 GLU B O 1
ATOM 5081 N N . ASN B 1 290 ? -9.507 16.912 60.348 1.00 16.14 290 ASN B N 1
ATOM 5082 C CA . ASN B 1 290 ? -8.486 15.946 59.962 1.00 15.60 290 ASN B CA 1
ATOM 5083 C C . ASN B 1 290 ? -8.261 15.712 58.489 1.00 22.58 290 ASN B C 1
ATOM 5084 O O . ASN B 1 290 ? -7.806 14.635 58.098 1.00 23.33 290 ASN B O 1
ATOM 5089 N N . GLN B 1 291 ? -8.561 16.707 57.684 1.00 23.06 291 GLN B N 1
ATOM 5090 C CA . GLN B 1 291 ? -8.371 16.573 56.244 1.00 20.07 291 GLN B CA 1
ATOM 5091 C C . GLN B 1 291 ? -6.917 16.237 55.887 1.00 24.61 291 GLN B C 1
ATOM 5092 O O . GLN B 1 291 ? -6.639 15.671 54.849 1.00 24.27 291 GLN B O 1
ATOM 5098 N N . HIS B 1 292 ? -5.965 16.584 56.740 1.00 20.00 292 HIS B N 1
ATOM 5099 C CA . HIS B 1 292 ? -4.557 16.301 56.456 1.00 9.20 292 HIS B CA 1
ATOM 5100 C C . HIS B 1 292 ? -4.180 14.820 56.545 1.00 17.02 292 HIS B C 1
ATOM 5101 O O . HIS B 1 292 ? -3.067 14.414 56.185 1.00 22.27 292 HIS B O 1
ATOM 5108 N N . TRP B 1 293 ? -5.096 14.011 57.043 1.00 16.20 293 TRP B N 1
ATOM 5109 C CA . TRP B 1 293 ? -4.852 12.590 57.207 1.00 11.02 293 TRP B CA 1
ATOM 5110 C C . TRP B 1 293 ? -5.106 11.795 55.956 1.00 34.24 293 TRP B C 1
ATOM 5111 O O . TRP B 1 293 ? -5.889 12.173 55.093 1.00 21.60 293 TRP B O 1
ATOM 5122 N N . GLN B 1 294 ? -4.441 10.649 55.927 1.00 25.75 294 GLN B N 1
ATOM 5123 C CA . GLN B 1 294 ? -4.520 9.668 54.873 1.00 30.68 294 GLN B CA 1
ATOM 5124 C C . GLN B 1 294 ? -4.279 8.263 55.431 1.00 16.66 294 GLN B C 1
ATOM 5125 O O . GLN B 1 294 ? -3.192 7.939 55.927 1.00 17.49 294 GLN B O 1
ATOM 5131 N N . LEU B 1 295 ? -5.309 7.440 55.314 1.00 12.02 295 LEU B N 1
ATOM 5132 C CA . LEU B 1 295 ? -5.267 6.057 55.744 1.00 7.65 295 LEU B CA 1
ATOM 5133 C C . LEU B 1 295 ? -4.120 5.364 55.086 1.00 30.92 295 LEU B C 1
ATOM 5134 O O . LEU B 1 295 ? -3.835 5.617 53.925 1.00 22.23 295 LEU B O 1
ATOM 5139 N N . HIS B 1 296 ? -3.472 4.488 55.820 1.00 21.54 296 HIS B N 1
ATOM 5140 C CA . HIS B 1 296 ? -2.349 3.752 55.278 1.00 17.75 296 HIS B CA 1
ATOM 5141 C C . HIS B 1 296 ? -1.953 2.655 56.230 1.00 22.03 296 HIS B C 1
ATOM 5142 O O . HIS B 1 296 ? -2.188 2.757 57.433 1.00 12.65 296 HIS B O 1
ATOM 5149 N N . ALA B 1 297 ? -1.393 1.598 55.658 1.00 12.12 297 ALA B N 1
ATOM 5150 C CA . ALA B 1 297 ? -0.909 0.440 56.405 1.00 9.61 297 ALA B CA 1
ATOM 5151 C C . ALA B 1 297 ? 0.611 0.311 56.313 1.00 15.54 297 ALA B C 1
ATOM 5152 O O . ALA B 1 297 ? 1.173 0.518 55.249 1.00 22.67 297 ALA B O 1
ATOM 5154 N N . HIS B 1 298 ? 1.271 -0.044 57.420 1.00 13.74 298 HIS B N 1
ATOM 5155 C CA . HIS B 1 298 ? 2.695 -0.280 57.438 1.00 10.66 298 HIS B CA 1
ATOM 5156 C C . HIS B 1 298 ? 2.965 -1.768 57.655 1.00 17.24 298 HIS B C 1
ATOM 5157 O O . HIS B 1 298 ? 2.277 -2.423 58.433 1.00 15.93 298 HIS B O 1
ATOM 5164 N N . PHE B 1 299 ? 3.982 -2.278 56.943 1.00 13.49 299 PHE B N 1
ATOM 5165 C CA . PHE B 1 299 ? 4.424 -3.630 57.078 1.00 8.27 299 PHE B CA 1
ATOM 5166 C C . PHE B 1 299 ? 5.903 -3.532 57.388 1.00 16.22 299 PHE B C 1
ATOM 5167 O O . PHE B 1 299 ? 6.672 -2.949 56.611 1.00 16.65 299 PHE B O 1
ATOM 5175 N N . TYR B 1 300 ? 6.254 -4.085 58.559 1.00 14.81 300 TYR B N 1
ATOM 5176 C CA . TYR B 1 300 ? 7.623 -4.106 59.087 1.00 14.27 300 TYR B CA 1
ATOM 5177 C C . TYR B 1 300 ? 8.117 -5.533 59.259 1.00 21.38 300 TYR B C 1
ATOM 5178 O O . TYR B 1 300 ? 7.966 -6.111 60.332 1.00 19.04 300 TYR B O 1
ATOM 5187 N N . PRO B 1 301 ? 8.715 -6.093 58.185 1.00 15.44 301 PRO B N 1
ATOM 5188 C CA . PRO B 1 301 ? 9.206 -7.467 58.217 1.00 12.95 301 PRO B CA 1
ATOM 5189 C C . PRO B 1 301 ? 10.687 -7.473 58.601 1.00 15.58 301 PRO B C 1
ATOM 5190 O O . PRO B 1 301 ? 11.437 -6.584 58.158 1.00 21.36 301 PRO B O 1
ATOM 5194 N N . PRO B 1 302 ? 11.093 -8.445 59.453 1.00 16.70 302 PRO B N 1
ATOM 5195 C CA . PRO B 1 302 ? 12.482 -8.538 59.931 1.00 14.35 302 PRO B CA 1
ATOM 5196 C C . PRO B 1 302 ? 13.526 -9.225 59.021 1.00 7.62 302 PRO B C 1
ATOM 5197 O O . PRO B 1 302 ? 14.743 -8.961 59.152 1.00 13.88 302 PRO B O 1
ATOM 5201 N N . LEU B 1 303 ? 13.043 -10.182 58.197 1.00 16.24 303 LEU B N 1
ATOM 5202 C CA . LEU B 1 303 ? 13.856 -10.972 57.257 1.00 18.85 303 LEU B CA 1
ATOM 5203 C C . LEU B 1 303 ? 14.668 -10.119 56.302 1.00 10.31 303 LEU B C 1
ATOM 5204 O O . LEU B 1 303 ? 14.219 -9.080 55.790 1.00 16.54 303 LEU B O 1
ATOM 5209 N N . LEU B 1 304 ? 15.917 -10.564 56.108 1.00 18.14 304 LEU B N 1
ATOM 5210 C CA . LEU B 1 304 ? 16.771 -9.787 55.263 1.00 9.50 304 LEU B CA 1
ATOM 5211 C C . LEU B 1 304 ? 17.493 -10.597 54.192 1.00 19.03 304 LEU B C 1
ATOM 5212 O O . LEU B 1 304 ? 17.353 -10.350 52.975 1.00 36.86 304 LEU B O 1
ATOM 5217 N N . ARG B 1 305 ? 18.299 -11.535 54.643 1.00 25.99 305 ARG B N 1
ATOM 5218 C CA . ARG B 1 305 ? 19.090 -12.314 53.714 1.00 22.72 305 ARG B CA 1
ATOM 5219 C C . ARG B 1 305 ? 18.421 -13.562 53.207 1.00 32.19 305 ARG B C 1
ATOM 5220 O O . ARG B 1 305 ? 18.661 -13.990 52.092 1.00 38.51 305 ARG B O 1
ATOM 5228 N N . SER B 1 306 ? 17.611 -14.182 54.026 1.00 16.19 306 SER B N 1
ATOM 5229 C CA . SER B 1 306 ? 17.011 -15.413 53.627 1.00 21.13 306 SER B CA 1
ATOM 5230 C C . SER B 1 306 ? 15.974 -15.737 54.631 1.00 16.09 306 SER B C 1
ATOM 5231 O O . SER B 1 306 ? 15.680 -14.854 55.418 1.00 20.89 306 SER B O 1
ATOM 5234 N N . ALA B 1 307 ? 15.454 -16.972 54.566 1.00 15.47 307 ALA B N 1
ATOM 5235 C CA . ALA B 1 307 ? 14.434 -17.411 55.496 1.00 43.94 307 ALA B CA 1
ATOM 5236 C C . ALA B 1 307 ? 14.999 -17.644 56.898 1.00 29.97 307 ALA B C 1
ATOM 5237 O O . ALA B 1 307 ? 14.262 -17.827 57.856 1.00 20.65 307 ALA B O 1
ATOM 5239 N N . THR B 1 308 ? 16.322 -17.660 57.013 1.00 26.91 308 THR B N 1
ATOM 5240 C CA . THR B 1 308 ? 17.000 -17.911 58.275 1.00 22.33 308 THR B CA 1
ATOM 5241 C C . THR B 1 308 ? 17.915 -16.798 58.775 1.00 28.59 308 THR B C 1
ATOM 5242 O O . THR B 1 308 ? 18.551 -16.954 59.821 1.00 21.97 308 THR B O 1
ATOM 5246 N N . VAL B 1 309 ? 17.972 -15.674 58.053 1.00 18.76 309 VAL B N 1
ATOM 5247 C CA . VAL B 1 309 ? 18.808 -14.558 58.451 1.00 20.74 309 VAL B CA 1
ATOM 5248 C C . VAL B 1 309 ? 18.029 -13.255 58.464 1.00 24.27 309 VAL B C 1
ATOM 5249 O O . VAL B 1 309 ? 17.608 -12.771 57.416 1.00 23.29 309 VAL B O 1
ATOM 5253 N N . ARG B 1 310 ? 17.833 -12.667 59.659 1.00 18.44 310 ARG B N 1
ATOM 5254 C CA . ARG B 1 310 ? 17.062 -11.426 59.767 1.00 15.64 310 ARG B CA 1
ATOM 5255 C C . ARG B 1 310 ? 17.903 -10.196 60.030 1.00 11.21 310 ARG B C 1
ATOM 5256 O O . ARG B 1 310 ? 19.123 -10.283 60.256 1.00 14.54 310 ARG B O 1
ATOM 5264 N N . LYS B 1 311 ? 17.221 -9.064 59.988 1.00 9.44 311 LYS B N 1
ATOM 5265 C CA . LYS B 1 311 ? 17.848 -7.791 60.283 1.00 13.69 311 LYS B CA 1
ATOM 5266 C C . LYS B 1 311 ? 17.627 -7.494 61.775 1.00 17.56 311 LYS B C 1
ATOM 5267 O O . LYS B 1 311 ? 16.527 -7.640 62.308 1.00 15.48 311 LYS B O 1
ATOM 5273 N N . PHE B 1 312 ? 18.683 -7.070 62.429 1.00 16.23 312 PHE B N 1
ATOM 5274 C CA . PHE B 1 312 ? 18.637 -6.717 63.846 1.00 18.53 312 PHE B CA 1
ATOM 5275 C C . PHE B 1 312 ? 18.816 -5.210 64.011 1.00 27.64 312 PHE B C 1
ATOM 5276 O O . PHE B 1 312 ? 19.871 -4.634 63.676 1.00 17.21 312 PHE B O 1
ATOM 5284 N N . MET B 1 313 ? 17.762 -4.554 64.506 1.00 15.63 313 MET B N 1
ATOM 5285 C CA . MET B 1 313 ? 17.837 -3.111 64.735 1.00 13.30 313 MET B CA 1
ATOM 5286 C C . MET B 1 313 ? 18.365 -2.940 66.150 1.00 17.70 313 MET B C 1
ATOM 5287 O O . MET B 1 313 ? 17.597 -2.882 67.086 1.00 24.27 313 MET B O 1
ATOM 5292 N N . VAL B 1 314 ? 19.678 -2.934 66.276 1.00 12.52 314 VAL B N 1
ATOM 5293 C CA . VAL B 1 314 ? 20.387 -2.858 67.524 1.00 15.49 314 VAL B CA 1
ATOM 5294 C C . VAL B 1 314 ? 21.570 -1.957 67.351 1.00 21.58 314 VAL B C 1
ATOM 5295 O O . VAL B 1 314 ? 21.709 -1.328 66.313 1.00 23.64 314 VAL B O 1
ATOM 5299 N N . GLY B 1 315 ? 22.411 -1.902 68.375 1.00 19.64 315 GLY B N 1
ATOM 5300 C CA . GLY B 1 315 ? 23.629 -1.113 68.383 1.00 15.53 315 GLY B CA 1
ATOM 5301 C C . GLY B 1 315 ? 23.442 0.334 67.970 1.00 18.04 315 GLY B C 1
ATOM 5302 O O . GLY B 1 315 ? 22.633 1.084 68.534 1.00 12.96 315 GLY B O 1
ATOM 5303 N N . TYR B 1 316 ? 24.219 0.725 66.958 1.00 19.84 316 TYR B N 1
ATOM 5304 C CA . TYR B 1 316 ? 24.206 2.068 66.409 1.00 8.13 316 TYR B CA 1
ATOM 5305 C C . TYR B 1 316 ? 22.792 2.484 66.137 1.00 5.32 316 TYR B C 1
ATOM 5306 O O . TYR B 1 316 ? 22.405 3.637 66.305 1.00 10.91 316 TYR B O 1
ATOM 5315 N N . GLU B 1 317 ? 22.024 1.510 65.695 1.00 8.91 317 GLU B N 1
ATOM 5316 C CA . GLU B 1 317 ? 20.650 1.787 65.349 1.00 9.72 317 GLU B CA 1
ATOM 5317 C C . GLU B 1 317 ? 19.809 2.222 66.531 1.00 25.99 317 GLU B C 1
ATOM 5318 O O . GLU B 1 317 ? 18.905 3.042 66.392 1.00 21.30 317 GLU B O 1
ATOM 5324 N N . MET B 1 318 ? 20.113 1.673 67.705 1.00 19.01 318 MET B N 1
ATOM 5325 C CA . MET B 1 318 ? 19.380 2.077 68.914 1.00 16.24 318 MET B CA 1
ATOM 5326 C C . MET B 1 318 ? 19.886 3.395 69.487 1.00 7.96 318 MET B C 1
ATOM 5327 O O . MET B 1 318 ? 19.124 4.241 69.969 1.00 21.08 318 MET B O 1
ATOM 5332 N N . LEU B 1 319 ? 21.198 3.551 69.448 1.00 11.23 319 LEU B N 1
ATOM 5333 C CA . LEU B 1 319 ? 21.873 4.692 70.001 1.00 6.49 319 LEU B CA 1
ATOM 5334 C C . LEU B 1 319 ? 21.931 5.897 69.116 1.00 14.74 319 LEU B C 1
ATOM 5335 O O . LEU B 1 319 ? 22.308 6.964 69.581 1.00 14.25 319 LEU B O 1
ATOM 5340 N N . ALA B 1 320 ? 21.608 5.766 67.819 1.00 23.79 320 ALA B N 1
ATOM 5341 C CA . ALA B 1 320 ? 21.736 6.941 66.950 1.00 15.65 320 ALA B CA 1
ATOM 5342 C C . ALA B 1 320 ? 20.650 7.039 65.919 1.00 14.56 320 ALA B C 1
ATOM 5343 O O . ALA B 1 320 ? 19.796 7.916 65.991 1.00 17.13 320 ALA B O 1
ATOM 5345 N N . GLU B 1 321 ? 20.705 6.106 64.955 1.00 19.92 321 GLU B N 1
ATOM 5346 C CA . GLU B 1 321 ? 19.710 6.062 63.911 1.00 19.36 321 GLU B CA 1
ATOM 5347 C C . GLU B 1 321 ? 19.676 4.745 63.187 1.00 15.04 321 GLU B C 1
ATOM 5348 O O . GLU B 1 321 ? 20.645 4.008 63.181 1.00 14.83 321 GLU B O 1
ATOM 5354 N N . THR B 1 322 ? 18.524 4.461 62.598 1.00 16.80 322 THR B N 1
ATOM 5355 C CA . THR B 1 322 ? 18.314 3.255 61.838 1.00 13.75 322 THR B CA 1
ATOM 5356 C C . THR B 1 322 ? 19.288 3.206 60.663 1.00 11.92 322 THR B C 1
ATOM 5357 O O . THR B 1 322 ? 19.531 4.222 60.008 1.00 14.48 322 THR B O 1
ATOM 5361 N N . GLN B 1 323 ? 19.844 2.027 60.422 1.00 18.04 323 GLN B N 1
ATOM 5362 C CA . GLN B 1 323 ? 20.780 1.839 59.311 1.00 16.25 323 GLN B CA 1
ATOM 5363 C C . GLN B 1 323 ? 20.388 0.653 58.433 1.00 25.38 323 GLN B C 1
ATOM 5364 O O . GLN B 1 323 ? 20.415 -0.502 58.904 1.00 16.13 323 GLN B O 1
ATOM 5370 N N . ARG B 1 324 ? 20.008 0.956 57.159 1.00 20.50 324 ARG B N 1
ATOM 5371 C CA . ARG B 1 324 ? 19.607 -0.057 56.160 1.00 32.83 324 ARG B CA 1
ATOM 5372 C C . ARG B 1 324 ? 20.761 -0.575 55.315 1.00 16.18 324 ARG B C 1
ATOM 5373 O O . ARG B 1 324 ? 21.688 0.163 54.974 1.00 16.84 324 ARG B O 1
ATOM 5381 N N . ASP B 1 325 ? 20.714 -1.873 55.022 1.00 18.32 325 ASP B N 1
ATOM 5382 C CA . ASP B 1 325 ? 21.788 -2.513 54.262 1.00 22.25 325 ASP B CA 1
ATOM 5383 C C . ASP B 1 325 ? 21.613 -2.551 52.732 1.00 50.94 325 ASP B C 1
ATOM 5384 O O . ASP B 1 325 ? 22.545 -2.896 51.994 1.00 21.91 325 ASP B O 1
ATOM 5389 N N . LEU B 1 326 ? 20.401 -2.239 52.274 1.00 25.18 326 LEU B N 1
ATOM 5390 C CA . LEU B 1 326 ? 20.023 -2.212 50.864 1.00 18.19 326 LEU B CA 1
ATOM 5391 C C . LEU B 1 326 ? 19.058 -1.090 50.696 1.00 21.37 326 LEU B C 1
ATOM 5392 O O . LEU B 1 326 ? 18.349 -0.753 51.639 1.00 25.36 326 LEU B O 1
ATOM 5397 N N . THR B 1 327 ? 19.045 -0.491 49.525 1.00 16.41 327 THR B N 1
ATOM 5398 C CA . THR B 1 327 ? 18.156 0.621 49.257 1.00 8.90 327 THR B CA 1
ATOM 5399 C C . THR B 1 327 ? 16.708 0.161 49.053 1.00 15.57 327 THR B C 1
ATOM 5400 O O . THR B 1 327 ? 16.424 -1.011 48.834 1.00 15.71 327 THR B O 1
ATOM 5404 N N . ALA B 1 328 ? 15.798 1.133 49.180 1.00 16.69 328 ALA B N 1
ATOM 5405 C CA . ALA B 1 328 ? 14.367 0.924 49.052 1.00 12.92 328 ALA B CA 1
ATOM 5406 C C . ALA B 1 328 ? 14.099 0.403 47.667 1.00 28.85 328 ALA B C 1
ATOM 5407 O O . ALA B 1 328 ? 13.300 -0.496 47.512 1.00 17.27 328 ALA B O 1
ATOM 5409 N N . GLU B 1 329 ? 14.818 0.978 46.689 1.00 19.66 329 GLU B N 1
ATOM 5410 C CA . GLU B 1 329 ? 14.705 0.578 45.292 1.00 26.24 329 GLU B CA 1
ATOM 5411 C C . GLU B 1 329 ? 15.134 -0.878 45.087 1.00 23.16 329 GLU B C 1
ATOM 5412 O O . GLU B 1 329 ? 14.411 -1.673 44.472 1.00 23.34 329 GLU B O 1
ATOM 5418 N N . GLN B 1 330 ? 16.302 -1.265 45.620 1.00 14.28 330 GLN B N 1
ATOM 5419 C CA . GLN B 1 330 ? 16.720 -2.639 45.494 1.00 12.15 330 GLN B CA 1
ATOM 5420 C C . GLN B 1 330 ? 15.724 -3.578 46.157 1.00 22.78 330 GLN B C 1
ATOM 5421 O O . GLN B 1 330 ? 15.479 -4.705 45.722 1.00 19.55 330 GLN B O 1
ATOM 5427 N N . ALA B 1 331 ? 15.132 -3.124 47.245 1.00 15.13 331 ALA B N 1
ATOM 5428 C CA . ALA B 1 331 ? 14.188 -3.993 47.908 1.00 27.27 331 ALA B CA 1
ATOM 5429 C C . ALA B 1 331 ? 12.948 -4.207 47.045 1.00 17.72 331 ALA B C 1
ATOM 5430 O O . ALA B 1 331 ? 12.482 -5.347 46.816 1.00 18.26 331 ALA B O 1
ATOM 5432 N N . ALA B 1 332 ? 12.386 -3.077 46.614 1.00 16.44 332 ALA B N 1
ATOM 5433 C CA . ALA B 1 332 ? 11.189 -3.102 45.801 1.00 20.49 332 ALA B CA 1
ATOM 5434 C C . ALA B 1 332 ? 11.412 -4.018 44.604 1.00 100.00 332 ALA B C 1
ATOM 5435 O O . ALA B 1 332 ? 10.574 -4.854 44.273 1.00 22.33 332 ALA B O 1
ATOM 5437 N N . GLU B 1 333 ? 12.576 -3.871 43.963 1.00 17.71 333 GLU B N 1
ATOM 5438 C CA . GLU B 1 333 ? 12.933 -4.707 42.830 1.00 10.45 333 GLU B CA 1
ATOM 5439 C C . GLU B 1 333 ? 12.864 -6.172 43.181 1.00 15.99 333 GLU B C 1
ATOM 5440 O O . GLU B 1 333 ? 12.352 -6.987 42.420 1.00 21.42 333 GLU B O 1
ATOM 5446 N N . ARG B 1 334 ? 13.359 -6.533 44.359 1.00 29.41 334 ARG B N 1
ATOM 5447 C CA . ARG B 1 334 ? 13.324 -7.939 44.759 1.00 8.83 334 ARG B CA 1
ATOM 5448 C C . ARG B 1 334 ? 11.902 -8.468 44.935 1.00 22.06 334 ARG B C 1
ATOM 5449 O O . ARG B 1 334 ? 11.568 -9.614 44.580 1.00 21.85 334 ARG B O 1
ATOM 5457 N N . LEU B 1 335 ? 11.051 -7.605 45.474 1.00 18.38 335 LEU B N 1
ATOM 5458 C CA . LEU B 1 335 ? 9.647 -7.955 45.692 1.00 13.99 335 LEU B CA 1
ATOM 5459 C C . LEU B 1 335 ? 8.853 -8.197 44.404 1.00 23.46 335 LEU B C 1
ATOM 5460 O O . LEU B 1 335 ? 8.029 -9.127 44.322 1.00 25.20 335 LEU B O 1
ATOM 5465 N N . ARG B 1 336 ? 9.119 -7.325 43.416 1.00 26.61 336 ARG B N 1
ATOM 5466 C CA . ARG B 1 336 ? 8.484 -7.344 42.092 1.00 22.91 336 ARG B CA 1
ATOM 5467 C C . ARG B 1 336 ? 8.836 -8.574 41.270 1.00 31.31 336 ARG B C 1
ATOM 5468 O O . ARG B 1 336 ? 8.082 -9.052 40.417 1.00 19.45 336 ARG B O 1
ATOM 5476 N N . ALA B 1 337 ? 10.013 -9.078 41.542 1.00 24.06 337 ALA B N 1
ATOM 5477 C CA . ALA B 1 337 ? 10.548 -10.207 40.823 1.00 31.71 337 ALA B CA 1
ATOM 5478 C C . ALA B 1 337 ? 9.876 -11.511 41.076 1.00 41.62 337 ALA B C 1
ATOM 5479 O O . ALA B 1 337 ? 10.149 -12.453 40.343 1.00 20.82 337 ALA B O 1
ATOM 5481 N N . VAL B 1 338 ? 9.046 -11.583 42.106 1.00 20.38 338 VAL B N 1
ATOM 5482 C CA . VAL B 1 338 ? 8.404 -12.844 42.407 1.00 9.95 338 VAL B CA 1
ATOM 5483 C C . VAL B 1 338 ? 6.981 -12.745 41.943 1.00 6.76 338 VAL B C 1
ATOM 5484 O O . VAL B 1 338 ? 6.495 -11.639 41.684 1.00 13.53 338 VAL B O 1
ATOM 5488 N N . SER B 1 339 ? 6.352 -13.892 41.860 1.00 14.26 339 SER B N 1
ATOM 5489 C CA . SER B 1 339 ? 4.960 -13.946 41.475 1.00 12.06 339 SER B CA 1
ATOM 5490 C C . SER B 1 339 ? 4.098 -13.425 42.635 1.00 31.42 339 SER B C 1
ATOM 5491 O O . SER B 1 339 ? 4.510 -13.480 43.780 1.00 24.88 339 SER B O 1
ATOM 5494 N N . ASP B 1 340 ? 2.900 -12.939 42.348 1.00 24.62 340 ASP B N 1
ATOM 5495 C CA . ASP B 1 340 ? 2.015 -12.457 43.383 1.00 21.67 340 ASP B CA 1
ATOM 5496 C C . ASP B 1 340 ? 0.973 -13.526 43.676 1.00 22.76 340 ASP B C 1
ATOM 5497 O O . ASP B 1 340 ? -0.087 -13.315 44.283 1.00 17.56 340 ASP B O 1
ATOM 5502 N N . ILE B 1 341 ? 1.301 -14.715 43.207 1.00 19.19 341 ILE B N 1
ATOM 5503 C CA . ILE B 1 341 ? 0.463 -15.862 43.412 1.00 16.40 341 ILE B CA 1
ATOM 5504 C C . ILE B 1 341 ? 1.151 -16.686 44.451 1.00 26.26 341 ILE B C 1
ATOM 5505 O O . ILE B 1 341 ? 2.298 -17.043 44.263 1.00 18.43 341 ILE B O 1
ATOM 5510 N N . HIS B 1 342 ? 0.456 -16.951 45.543 1.00 27.66 342 HIS B N 1
ATOM 5511 C CA . HIS B 1 342 ? 1.049 -17.700 46.610 1.00 30.47 342 HIS B CA 1
ATOM 5512 C C . HIS B 1 342 ? 1.662 -19.009 46.162 1.00 29.44 342 HIS B C 1
ATOM 5513 O O . HIS B 1 342 ? 0.982 -19.887 45.641 1.00 25.19 342 HIS B O 1
ATOM 5520 N N . PHE B 1 343 ? 2.972 -19.132 46.393 1.00 20.48 343 PHE B N 1
ATOM 5521 C CA . PHE B 1 343 ? 3.669 -20.351 46.007 1.00 30.58 343 PHE B CA 1
ATOM 5522 C C . PHE B 1 343 ? 2.944 -21.643 46.389 1.00 33.82 343 PHE B C 1
ATOM 5523 O O . PHE B 1 343 ? 3.278 -22.730 45.938 1.00 37.85 343 PHE B O 1
ATOM 5531 N N . ARG B 1 344 ? 1.959 -21.576 47.249 1.00 53.11 344 ARG B N 1
ATOM 5532 C CA . ARG B 1 344 ? 1.308 -22.816 47.591 1.00 51.09 344 ARG B CA 1
ATOM 5533 C C . ARG B 1 344 ? -0.180 -22.645 47.696 1.00 100.00 344 ARG B C 1
ATOM 5534 O O . ARG B 1 344 ? -0.828 -23.231 48.561 1.00 100.00 344 ARG B O 1
ATOM 5542 N N . GLU B 1 345 ? -0.706 -21.816 46.795 1.00 100.00 345 GLU B N 1
ATOM 5543 C CA . GLU B 1 345 ? -2.131 -21.541 46.750 1.00 100.00 345 GLU B CA 1
ATOM 5544 C C . GLU B 1 345 ? -2.830 -22.519 45.799 1.00 71.23 345 GLU B C 1
ATOM 5545 O O . GLU B 1 345 ? -3.293 -23.610 46.180 1.00 67.87 345 GLU B O 1
ATOM 5551 N N . THR C 1 2 ? -10.682 -12.907 181.983 1.00 100.00 2 THR C N 1
ATOM 5552 C CA . THR C 1 2 ? -9.665 -13.712 181.332 1.00 55.93 2 THR C CA 1
ATOM 5553 C C . THR C 1 2 ? -8.355 -13.667 182.084 1.00 100.00 2 THR C C 1
ATOM 5554 O O . THR C 1 2 ? -7.993 -12.637 182.685 1.00 56.38 2 THR C O 1
ATOM 5558 N N . GLN C 1 3 ? -7.652 -14.798 182.026 1.00 82.76 3 GLN C N 1
ATOM 5559 C CA . GLN C 1 3 ? -6.362 -14.902 182.677 1.00 100.00 3 GLN C CA 1
ATOM 5560 C C . GLN C 1 3 ? -5.240 -14.406 181.758 1.00 100.00 3 GLN C C 1
ATOM 5561 O O . GLN C 1 3 ? -4.809 -15.112 180.851 1.00 49.70 3 GLN C O 1
ATOM 5567 N N . PHE C 1 4 ? -4.788 -13.164 181.995 1.00 100.00 4 PHE C N 1
ATOM 5568 C CA . PHE C 1 4 ? -3.731 -12.491 181.232 1.00 61.79 4 PHE C CA 1
ATOM 5569 C C . PHE C 1 4 ? -2.500 -13.352 180.931 1.00 100.00 4 PHE C C 1
ATOM 5570 O O . PHE C 1 4 ? -1.809 -13.850 181.823 1.00 51.98 4 PHE C O 1
ATOM 5578 N N . ASN C 1 5 ? -2.204 -13.507 179.642 1.00 53.65 5 ASN C N 1
ATOM 5579 C CA . ASN C 1 5 ? -1.064 -14.316 179.242 1.00 32.99 5 ASN C CA 1
ATOM 5580 C C . ASN C 1 5 ? -0.203 -13.662 178.169 1.00 47.44 5 ASN C C 1
ATOM 5581 O O . ASN C 1 5 ? -0.474 -13.752 176.977 1.00 38.19 5 ASN C O 1
ATOM 5586 N N . PRO C 1 6 ? 0.862 -13.020 178.607 1.00 100.00 6 PRO C N 1
ATOM 5587 C CA . PRO C 1 6 ? 1.768 -12.326 177.709 1.00 63.92 6 PRO C CA 1
ATOM 5588 C C . PRO C 1 6 ? 2.045 -12.979 176.354 1.00 77.17 6 PRO C C 1
ATOM 5589 O O . PRO C 1 6 ? 2.187 -12.262 175.360 1.00 94.04 6 PRO C O 1
ATOM 5593 N N . VAL C 1 7 ? 2.169 -14.306 176.278 1.00 63.75 7 VAL C N 1
ATOM 5594 C CA . VAL C 1 7 ? 2.474 -14.955 174.991 1.00 31.37 7 VAL C CA 1
ATOM 5595 C C . VAL C 1 7 ? 1.336 -14.866 174.021 1.00 44.71 7 VAL C C 1
ATOM 5596 O O . VAL C 1 7 ? 1.557 -14.887 172.813 1.00 48.05 7 VAL C O 1
ATOM 5600 N N . ASP C 1 8 ? 0.129 -14.812 174.593 1.00 30.57 8 ASP C N 1
ATOM 5601 C CA . ASP C 1 8 ? -1.107 -14.715 173.839 1.00 25.54 8 ASP C CA 1
ATOM 5602 C C . ASP C 1 8 ? -1.635 -13.287 173.826 1.00 36.19 8 ASP C C 1
ATOM 5603 O O . ASP C 1 8 ? -2.075 -12.778 172.796 1.00 34.86 8 ASP C O 1
ATOM 5608 N N . HIS C 1 9 ? -1.587 -12.654 174.992 1.00 39.53 9 HIS C N 1
ATOM 5609 C CA . HIS C 1 9 ? -2.096 -11.314 175.227 1.00 60.15 9 HIS C CA 1
ATOM 5610 C C . HIS C 1 9 ? -1.198 -10.142 174.881 1.00 43.33 9 HIS C C 1
ATOM 5611 O O . HIS C 1 9 ? -0.023 -10.120 175.241 1.00 40.52 9 HIS C O 1
ATOM 5618 N N . PRO C 1 10 ? -1.813 -9.156 174.208 1.00 100.00 10 PRO C N 1
ATOM 5619 C CA . PRO C 1 10 ? -1.127 -7.947 173.833 1.00 45.83 10 PRO C CA 1
ATOM 5620 C C . PRO C 1 10 ? -1.060 -6.982 174.997 1.00 33.44 10 PRO C C 1
ATOM 5621 O O . PRO C 1 10 ? -2.002 -6.821 175.765 1.00 39.60 10 PRO C O 1
ATOM 5625 N N . HIS C 1 11 ? 0.080 -6.323 175.113 1.00 27.85 11 HIS C N 1
ATOM 5626 C CA . HIS C 1 11 ? 0.307 -5.384 176.189 1.00 22.60 11 HIS C CA 1
ATOM 5627 C C . HIS C 1 11 ? 1.454 -4.473 175.836 1.00 76.68 11 HIS C C 1
ATOM 5628 O O . HIS C 1 11 ? 2.085 -4.645 174.795 1.00 33.29 11 HIS C O 1
ATOM 5635 N N . ARG C 1 12 ? 1.740 -3.522 176.718 1.00 21.00 12 ARG C N 1
ATOM 5636 C CA . ARG C 1 12 ? 2.828 -2.595 176.499 1.00 15.58 12 ARG C CA 1
ATOM 5637 C C . ARG C 1 12 ? 3.865 -2.708 177.567 1.00 51.51 12 ARG C C 1
ATOM 5638 O O . ARG C 1 12 ? 3.490 -2.890 178.721 1.00 22.73 12 ARG C O 1
ATOM 5646 N N . ARG C 1 13 ? 5.139 -2.595 177.150 1.00 27.53 13 ARG C N 1
ATOM 5647 C CA . ARG C 1 13 ? 6.314 -2.631 178.018 1.00 16.20 13 ARG C CA 1
ATOM 5648 C C . ARG C 1 13 ? 6.993 -1.281 177.976 1.00 26.43 13 ARG C C 1
ATOM 5649 O O . ARG C 1 13 ? 7.103 -0.650 176.923 1.00 31.85 13 ARG C O 1
ATOM 5657 N N . TYR C 1 14 ? 7.435 -0.819 179.135 1.00 25.00 14 TYR C N 1
ATOM 5658 C CA . TYR C 1 14 ? 8.091 0.457 179.223 1.00 19.09 14 TYR C CA 1
ATOM 5659 C C . TYR C 1 14 ? 9.610 0.374 179.208 1.00 17.46 14 TYR C C 1
ATOM 5660 O O . TYR C 1 14 ? 10.224 -0.561 179.761 1.00 20.25 14 TYR C O 1
ATOM 5669 N N . ASN C 1 15 ? 10.173 1.397 178.544 1.00 47.88 15 ASN C N 1
ATOM 5670 C CA . ASN C 1 15 ? 11.596 1.595 178.369 1.00 52.36 15 ASN C CA 1
ATOM 5671 C C . ASN C 1 15 ? 12.069 2.698 179.290 1.00 16.66 15 ASN C C 1
ATOM 5672 O O . ASN C 1 15 ? 11.811 3.890 179.095 1.00 30.56 15 ASN C O 1
ATOM 5677 N N . PRO C 1 16 ? 12.699 2.237 180.345 1.00 21.68 16 PRO C N 1
ATOM 5678 C CA . PRO C 1 16 ? 13.234 3.067 181.387 1.00 30.76 16 PRO C CA 1
ATOM 5679 C C . PRO C 1 16 ? 14.317 4.002 180.893 1.00 20.27 16 PRO C C 1
ATOM 5680 O O . PRO C 1 16 ? 14.443 5.125 181.391 1.00 22.28 16 PRO C O 1
ATOM 5684 N N . LEU C 1 17 ? 15.100 3.539 179.908 1.00 23.35 17 LEU C N 1
ATOM 5685 C CA . LEU C 1 17 ? 16.194 4.315 179.308 1.00 25.08 17 LEU C CA 1
ATOM 5686 C C . LEU C 1 17 ? 15.749 5.485 178.424 1.00 29.66 17 LEU C C 1
ATOM 5687 O O . LEU C 1 17 ? 16.477 6.467 178.274 1.00 26.26 17 LEU C O 1
ATOM 5692 N N . THR C 1 18 ? 14.552 5.382 177.843 1.00 12.95 18 THR C N 1
ATOM 5693 C CA . THR C 1 18 ? 14.059 6.393 176.932 1.00 21.48 18 THR C CA 1
ATOM 5694 C C . THR C 1 18 ? 12.690 6.880 177.332 1.00 28.08 18 THR C C 1
ATOM 5695 O O . THR C 1 18 ? 12.189 7.850 176.786 1.00 21.64 18 THR C O 1
ATOM 5699 N N . GLY C 1 19 ? 12.067 6.199 178.286 1.00 28.00 19 GLY C N 1
ATOM 5700 C CA . GLY C 1 19 ? 10.761 6.633 178.744 1.00 29.97 19 GLY C CA 1
ATOM 5701 C C . GLY C 1 19 ? 9.654 6.397 177.745 1.00 26.71 19 GLY C C 1
ATOM 5702 O O . GLY C 1 19 ? 8.633 7.088 177.745 1.00 39.46 19 GLY C O 1
ATOM 5703 N N . GLN C 1 20 ? 9.837 5.391 176.904 1.00 23.08 20 GLN C N 1
ATOM 5704 C CA . GLN C 1 20 ? 8.821 5.098 175.912 1.00 17.87 20 GLN C CA 1
ATOM 5705 C C . GLN C 1 20 ? 8.267 3.728 176.097 1.00 16.50 20 GLN C C 1
ATOM 5706 O O . GLN C 1 20 ? 8.924 2.863 176.673 1.00 25.73 20 GLN C O 1
ATOM 5712 N N . TRP C 1 21 ? 7.054 3.567 175.587 1.00 20.15 21 TRP C N 1
ATOM 5713 C CA . TRP C 1 21 ? 6.392 2.291 175.627 1.00 24.63 21 TRP C CA 1
ATOM 5714 C C . TRP C 1 21 ? 6.627 1.547 174.319 1.00 50.61 21 TRP C C 1
ATOM 5715 O O . TRP C 1 21 ? 7.014 2.125 173.297 1.00 22.12 21 TRP C O 1
ATOM 5726 N N . ILE C 1 22 ? 6.416 0.250 174.383 1.00 24.09 22 ILE C N 1
ATOM 5727 C CA . ILE C 1 22 ? 6.557 -0.653 173.267 1.00 26.99 22 ILE C CA 1
ATOM 5728 C C . ILE C 1 22 ? 5.342 -1.556 173.275 1.00 51.52 22 ILE C C 1
ATOM 5729 O O . ILE C 1 22 ? 5.072 -2.156 174.292 1.00 23.53 22 ILE C O 1
ATOM 5734 N N . LEU C 1 23 ? 4.610 -1.652 172.161 1.00 33.22 23 LEU C N 1
ATOM 5735 C CA . LEU C 1 23 ? 3.439 -2.522 172.077 1.00 32.89 23 LEU C CA 1
ATOM 5736 C C . LEU C 1 23 ? 3.843 -3.948 171.731 1.00 37.97 23 LEU C C 1
ATOM 5737 O O . LEU C 1 23 ? 4.655 -4.177 170.832 1.00 26.57 23 LEU C O 1
ATOM 5742 N N . VAL C 1 24 ? 3.296 -4.900 172.485 1.00 25.89 24 VAL C N 1
ATOM 5743 C CA . VAL C 1 24 ? 3.587 -6.295 172.285 1.00 14.47 24 VAL C CA 1
ATOM 5744 C C . VAL C 1 24 ? 2.339 -6.997 171.805 1.00 33.69 24 VAL C C 1
ATOM 5745 O O . VAL C 1 24 ? 1.284 -6.868 172.425 1.00 38.31 24 VAL C O 1
ATOM 5749 N N . SER C 1 25 ? 2.475 -7.705 170.681 1.00 31.52 25 SER C N 1
ATOM 5750 C CA . SER C 1 25 ? 1.385 -8.446 170.033 1.00 56.66 25 SER C CA 1
ATOM 5751 C C . SER C 1 25 ? 1.932 -9.779 169.484 1.00 55.36 25 SER C C 1
ATOM 5752 O O . SER C 1 25 ? 2.187 -9.955 168.295 1.00 24.08 25 SER C O 1
ATOM 5755 N N . PRO C 1 26 ? 2.129 -10.725 170.397 1.00 28.44 26 PRO C N 1
ATOM 5756 C CA . PRO C 1 26 ? 2.737 -12.016 170.124 1.00 26.04 26 PRO C CA 1
ATOM 5757 C C . PRO C 1 26 ? 2.200 -12.862 168.971 1.00 75.16 26 PRO C C 1
ATOM 5758 O O . PRO C 1 26 ? 2.860 -13.778 168.477 1.00 34.41 26 PRO C O 1
ATOM 5762 N N . HIS C 1 27 ? 0.996 -12.598 168.518 1.00 26.96 27 HIS C N 1
ATOM 5763 C CA . HIS C 1 27 ? 0.472 -13.430 167.472 1.00 39.82 27 HIS C CA 1
ATOM 5764 C C . HIS C 1 27 ? 0.572 -12.855 166.084 1.00 54.32 27 HIS C C 1
ATOM 5765 O O . HIS C 1 27 ? 0.316 -13.545 165.100 1.00 63.72 27 HIS C O 1
ATOM 5772 N N . ARG C 1 28 ? 0.939 -11.590 166.000 1.00 45.76 28 ARG C N 1
ATOM 5773 C CA . ARG C 1 28 ? 1.079 -10.947 164.700 1.00 26.06 28 ARG C CA 1
ATOM 5774 C C . ARG C 1 28 ? 1.955 -11.755 163.733 1.00 100.00 28 ARG C C 1
ATOM 5775 O O . ARG C 1 28 ? 1.929 -11.595 162.504 1.00 38.65 28 ARG C O 1
ATOM 5783 N N . ALA C 1 29 ? 2.732 -12.650 164.331 1.00 42.06 29 ALA C N 1
ATOM 5784 C CA . ALA C 1 29 ? 3.641 -13.519 163.622 1.00 100.00 29 ALA C CA 1
ATOM 5785 C C . ALA C 1 29 ? 2.949 -14.351 162.550 1.00 100.00 29 ALA C C 1
ATOM 5786 O O . ALA C 1 29 ? 3.512 -14.598 161.488 1.00 58.61 29 ALA C O 1
ATOM 5788 N N . LYS C 1 30 ? 1.722 -14.773 162.855 1.00 57.17 30 LYS C N 1
ATOM 5789 C CA . LYS C 1 30 ? 0.894 -15.606 161.996 1.00 100.00 30 LYS C CA 1
ATOM 5790 C C . LYS C 1 30 ? 0.398 -14.984 160.695 1.00 56.96 30 LYS C C 1
ATOM 5791 O O . LYS C 1 30 ? 0.126 -15.711 159.733 1.00 82.84 30 LYS C O 1
ATOM 5797 N N . ARG C 1 31 ? 0.270 -13.653 160.656 1.00 37.81 31 ARG C N 1
ATOM 5798 C CA . ARG C 1 31 ? -0.210 -13.025 159.444 1.00 92.65 31 ARG C CA 1
ATOM 5799 C C . ARG C 1 31 ? 0.593 -13.528 158.267 1.00 88.20 31 ARG C C 1
ATOM 5800 O O . ARG C 1 31 ? 1.743 -13.939 158.423 1.00 50.84 31 ARG C O 1
ATOM 5808 N N . PRO C 1 32 ? -0.031 -13.526 157.098 1.00 61.93 32 PRO C N 1
ATOM 5809 C CA . PRO C 1 32 ? 0.644 -13.959 155.890 1.00 52.59 32 PRO C CA 1
ATOM 5810 C C . PRO C 1 32 ? 1.595 -12.859 155.402 1.00 100.00 32 PRO C C 1
ATOM 5811 O O . PRO C 1 32 ? 1.265 -11.667 155.421 1.00 100.00 32 PRO C O 1
ATOM 5815 N N . TRP C 1 33 ? 2.794 -13.261 154.977 1.00 100.00 33 TRP C N 1
ATOM 5816 C CA . TRP C 1 33 ? 3.792 -12.317 154.511 1.00 59.21 33 TRP C CA 1
ATOM 5817 C C . TRP C 1 33 ? 4.043 -12.393 153.015 1.00 43.88 33 TRP C C 1
ATOM 5818 O O . TRP C 1 33 ? 4.714 -13.303 152.516 1.00 59.05 33 TRP C O 1
ATOM 5829 N N . GLN C 1 34 ? 3.502 -11.414 152.306 1.00 65.98 34 GLN C N 1
ATOM 5830 C CA . GLN C 1 34 ? 3.690 -11.327 150.871 1.00 61.55 34 GLN C CA 1
ATOM 5831 C C . GLN C 1 34 ? 4.451 -10.053 150.535 1.00 100.00 34 GLN C C 1
ATOM 5832 O O . GLN C 1 34 ? 4.282 -9.463 149.457 1.00 66.60 34 GLN C O 1
ATOM 5838 N N . GLY C 1 35 ? 5.294 -9.659 151.508 1.00 43.22 35 GLY C N 1
ATOM 5839 C CA . GLY C 1 35 ? 6.133 -8.466 151.456 1.00 63.17 35 GLY C CA 1
ATOM 5840 C C . GLY C 1 35 ? 7.581 -8.731 151.039 1.00 100.00 35 GLY C C 1
ATOM 5841 O O . GLY C 1 35 ? 7.903 -9.700 150.339 1.00 52.84 35 GLY C O 1
ATOM 5842 N N . ALA C 1 36 ? 8.467 -7.842 151.486 1.00 82.33 36 ALA C N 1
ATOM 5843 C CA . ALA C 1 36 ? 9.883 -7.929 151.160 1.00 100.00 36 ALA C CA 1
ATOM 5844 C C . ALA C 1 36 ? 10.620 -9.218 151.542 1.00 28.99 36 ALA C C 1
ATOM 5845 O O . ALA C 1 36 ? 10.593 -9.672 152.696 1.00 75.86 36 ALA C O 1
ATOM 5847 N N . GLN C 1 37 ? 11.323 -9.781 150.542 1.00 52.68 37 GLN C N 1
ATOM 5848 C CA . GLN C 1 37 ? 12.137 -10.980 150.746 1.00 32.25 37 GLN C CA 1
ATOM 5849 C C . GLN C 1 37 ? 13.584 -10.593 150.928 1.00 58.80 37 GLN C C 1
ATOM 5850 O O . GLN C 1 37 ? 14.236 -10.069 150.019 1.00 32.17 37 GLN C O 1
ATOM 5856 N N . GLU C 1 38 ? 14.066 -10.830 152.133 1.00 100.00 38 GLU C N 1
ATOM 5857 C CA . GLU C 1 38 ? 15.424 -10.485 152.434 1.00 44.00 38 GLU C CA 1
ATOM 5858 C C . GLU C 1 38 ? 16.411 -11.111 151.483 1.00 87.63 38 GLU C C 1
ATOM 5859 O O . GLU C 1 38 ? 16.169 -12.125 150.833 1.00 51.59 38 GLU C O 1
ATOM 5865 N N . THR C 1 39 ? 17.549 -10.461 151.421 1.00 54.93 39 THR C N 1
ATOM 5866 C CA . THR C 1 39 ? 18.630 -10.899 150.590 1.00 100.00 39 THR C CA 1
ATOM 5867 C C . THR C 1 39 ? 19.853 -11.202 151.443 1.00 100.00 39 THR C C 1
ATOM 5868 O O . THR C 1 39 ? 20.655 -10.320 151.802 1.00 93.30 39 THR C O 1
ATOM 5872 N N . PRO C 1 40 ? 19.932 -12.493 151.785 1.00 100.00 40 PRO C N 1
ATOM 5873 C CA . PRO C 1 40 ? 20.980 -13.047 152.623 1.00 100.00 40 PRO C CA 1
ATOM 5874 C C . PRO C 1 40 ? 22.415 -12.848 152.119 1.00 100.00 40 PRO C C 1
ATOM 5875 O O . PRO C 1 40 ? 22.732 -13.078 150.942 1.00 60.18 40 PRO C O 1
ATOM 5879 N N . ALA C 1 41 ? 23.277 -12.413 153.058 1.00 100.00 41 ALA C N 1
ATOM 5880 C CA . ALA C 1 41 ? 24.698 -12.162 152.825 1.00 100.00 41 ALA C CA 1
ATOM 5881 C C . ALA C 1 41 ? 25.424 -13.442 152.426 1.00 100.00 41 ALA C C 1
ATOM 5882 O O . ALA C 1 41 ? 25.328 -14.464 153.121 1.00 100.00 41 ALA C O 1
ATOM 5884 N N . LYS C 1 42 ? 26.151 -13.345 151.298 1.00 100.00 42 LYS C N 1
ATOM 5885 C CA . LYS C 1 42 ? 26.913 -14.444 150.682 1.00 100.00 42 LYS C CA 1
ATOM 5886 C C . LYS C 1 42 ? 28.096 -15.069 151.428 1.00 100.00 42 LYS C C 1
ATOM 5887 O O . LYS C 1 42 ? 28.863 -14.420 152.166 1.00 58.53 42 LYS C O 1
ATOM 5893 N N . GLN C 1 43 ? 28.222 -16.382 151.187 1.00 100.00 43 GLN C N 1
ATOM 5894 C CA . GLN C 1 43 ? 29.285 -17.152 151.776 1.00 100.00 43 GLN C CA 1
ATOM 5895 C C . GLN C 1 43 ? 30.592 -16.652 151.214 1.00 49.89 43 GLN C C 1
ATOM 5896 O O . GLN C 1 43 ? 30.958 -15.499 151.446 1.00 78.13 43 GLN C O 1
ATOM 5902 N N . VAL C 1 44 ? 31.264 -17.527 150.463 1.00 100.00 44 VAL C N 1
ATOM 5903 C CA . VAL C 1 44 ? 32.553 -17.258 149.813 1.00 100.00 44 VAL C CA 1
ATOM 5904 C C . VAL C 1 44 ? 33.036 -15.806 149.740 1.00 100.00 44 VAL C C 1
ATOM 5905 O O . VAL C 1 44 ? 32.433 -14.957 149.056 1.00 100.00 44 VAL C O 1
ATOM 5909 N N . LEU C 1 45 ? 34.144 -15.552 150.453 1.00 33.27 45 LEU C N 1
ATOM 5910 C CA . LEU C 1 45 ? 34.765 -14.251 150.513 1.00 43.10 45 LEU C CA 1
ATOM 5911 C C . LEU C 1 45 ? 36.275 -14.386 150.666 1.00 41.46 45 LEU C C 1
ATOM 5912 O O . LEU C 1 45 ? 36.764 -15.343 151.267 1.00 100.00 45 LEU C O 1
ATOM 5917 N N . PRO C 1 46 ? 37.015 -13.421 150.119 1.00 46.74 46 PRO C N 1
ATOM 5918 C CA . PRO C 1 46 ? 38.476 -13.433 150.189 1.00 67.52 46 PRO C CA 1
ATOM 5919 C C . PRO C 1 46 ? 39.064 -12.589 151.338 1.00 22.32 46 PRO C C 1
ATOM 5920 O O . PRO C 1 46 ? 38.477 -11.601 151.801 1.00 33.81 46 PRO C O 1
ATOM 5924 N N . ALA C 1 47 ? 40.273 -12.943 151.770 1.00 19.15 47 ALA C N 1
ATOM 5925 C CA . ALA C 1 47 ? 40.873 -12.166 152.838 1.00 31.65 47 ALA C CA 1
ATOM 5926 C C . ALA C 1 47 ? 41.152 -10.743 152.398 1.00 48.68 47 ALA C C 1
ATOM 5927 O O . ALA C 1 47 ? 41.034 -9.767 153.154 1.00 31.20 47 ALA C O 1
ATOM 5929 N N . HIS C 1 48 ? 41.532 -10.630 151.135 1.00 27.36 48 HIS C N 1
ATOM 5930 C CA . HIS C 1 48 ? 41.835 -9.335 150.561 1.00 24.92 48 HIS C CA 1
ATOM 5931 C C . HIS C 1 48 ? 41.080 -9.025 149.278 1.00 35.32 48 HIS C C 1
ATOM 5932 O O . HIS C 1 48 ? 41.021 -9.841 148.362 1.00 35.75 48 HIS C O 1
ATOM 5939 N N . ASP C 1 49 ? 40.508 -7.829 149.240 1.00 26.90 49 ASP C N 1
ATOM 5940 C CA . ASP C 1 49 ? 39.774 -7.342 148.097 1.00 27.30 49 ASP C CA 1
ATOM 5941 C C . ASP C 1 49 ? 40.493 -6.133 147.490 1.00 23.74 49 ASP C C 1
ATOM 5942 O O . ASP C 1 49 ? 40.587 -5.033 148.055 1.00 26.74 49 ASP C O 1
ATOM 5947 N N . PRO C 1 50 ? 41.016 -6.375 146.296 1.00 31.89 50 PRO C N 1
ATOM 5948 C CA . PRO C 1 50 ? 41.784 -5.411 145.531 1.00 24.37 50 PRO C CA 1
ATOM 5949 C C . PRO C 1 50 ? 41.139 -4.062 145.292 1.00 22.88 50 PRO C C 1
ATOM 5950 O O . PRO C 1 50 ? 41.830 -3.033 145.120 1.00 30.48 50 PRO C O 1
ATOM 5954 N N . ASP C 1 51 ? 39.822 -4.071 145.257 1.00 43.71 51 ASP C N 1
ATOM 5955 C CA . ASP C 1 51 ? 39.080 -2.858 145.018 1.00 37.38 51 ASP C CA 1
ATOM 5956 C C . ASP C 1 51 ? 38.545 -2.256 146.302 1.00 66.76 51 ASP C C 1
ATOM 5957 O O . ASP C 1 51 ? 38.203 -1.087 146.303 1.00 34.21 51 ASP C O 1
ATOM 5962 N N . CYS C 1 52 ? 38.484 -3.060 147.371 1.00 39.97 52 CYS C N 1
ATOM 5963 C CA . CYS C 1 52 ? 37.967 -2.598 148.651 1.00 24.16 52 CYS C CA 1
ATOM 5964 C C . CYS C 1 52 ? 38.662 -1.330 149.128 1.00 20.65 52 CYS C C 1
ATOM 5965 O O . CYS C 1 52 ? 39.883 -1.304 149.345 1.00 25.54 52 CYS C O 1
ATOM 5968 N N . PHE C 1 53 ? 37.881 -0.261 149.248 1.00 13.38 53 PHE C N 1
ATOM 5969 C CA . PHE C 1 53 ? 38.396 1.019 149.680 1.00 24.71 53 PHE C CA 1
ATOM 5970 C C . PHE C 1 53 ? 38.932 0.963 151.091 1.00 44.18 53 PHE C C 1
ATOM 5971 O O . PHE C 1 53 ? 39.677 1.858 151.490 1.00 25.47 53 PHE C O 1
ATOM 5979 N N . LEU C 1 54 ? 38.510 -0.071 151.824 1.00 21.58 54 LEU C N 1
ATOM 5980 C CA . LEU C 1 54 ? 38.905 -0.280 153.213 1.00 31.93 54 LEU C CA 1
ATOM 5981 C C . LEU C 1 54 ? 39.966 -1.364 153.415 1.00 26.25 54 LEU C C 1
ATOM 5982 O O . LEU C 1 54 ? 40.430 -1.600 154.535 1.00 27.81 54 LEU C O 1
ATOM 5987 N N . CYS C 1 55 ? 40.395 -2.023 152.340 1.00 24.82 55 CYS C N 1
ATOM 5988 C CA . CYS C 1 55 ? 41.407 -3.070 152.474 1.00 14.52 55 CYS C CA 1
ATOM 5989 C C . CYS C 1 55 ? 42.821 -2.532 152.681 1.00 17.50 55 CYS C C 1
ATOM 5990 O O . CYS C 1 55 ? 43.157 -1.384 152.374 1.00 18.19 55 CYS C O 1
ATOM 5993 N N . ALA C 1 56 ? 43.682 -3.378 153.227 1.00 31.04 56 ALA C N 1
ATOM 5994 C CA . ALA C 1 56 ? 45.056 -2.957 153.474 1.00 28.09 56 ALA C CA 1
ATOM 5995 C C . ALA C 1 56 ? 45.833 -2.630 152.181 1.00 23.61 56 ALA C C 1
ATOM 5996 O O . ALA C 1 56 ? 45.806 -3.379 151.182 1.00 21.77 56 ALA C O 1
ATOM 5998 N N . GLY C 1 57 ? 46.552 -1.508 152.207 1.00 33.16 57 GLY C N 1
ATOM 5999 C CA . GLY C 1 57 ? 47.360 -1.121 151.079 1.00 28.44 57 GLY C CA 1
ATOM 6000 C C . GLY C 1 57 ? 46.597 -0.692 149.841 1.00 55.91 57 GLY C C 1
ATOM 6001 O O . GLY C 1 57 ? 47.228 -0.452 148.819 1.00 23.55 57 GLY C O 1
ATOM 6002 N N . ASN C 1 58 ? 45.270 -0.577 149.919 1.00 23.53 58 ASN C N 1
ATOM 6003 C CA . ASN C 1 58 ? 44.497 -0.153 148.759 1.00 17.86 58 ASN C CA 1
ATOM 6004 C C . ASN C 1 58 ? 44.282 1.333 148.849 1.00 28.56 58 ASN C C 1
ATOM 6005 O O . ASN C 1 58 ? 44.488 1.928 149.889 1.00 28.38 58 ASN C O 1
ATOM 6010 N N . VAL C 1 59 ? 43.844 1.959 147.779 1.00 18.19 59 VAL C N 1
ATOM 6011 C CA . VAL C 1 59 ? 43.601 3.391 147.823 1.00 12.55 59 VAL C CA 1
ATOM 6012 C C . VAL C 1 59 ? 42.112 3.587 147.977 1.00 19.22 59 VAL C C 1
ATOM 6013 O O . VAL C 1 59 ? 41.326 2.767 147.512 1.00 33.96 59 VAL C O 1
ATOM 6017 N N . ARG C 1 60 ? 41.780 4.673 148.655 1.00 30.21 60 ARG C N 1
ATOM 6018 C CA . ARG C 1 60 ? 40.415 5.056 148.951 1.00 30.76 60 ARG C CA 1
ATOM 6019 C C . ARG C 1 60 ? 39.810 5.925 147.840 1.00 34.07 60 ARG C C 1
ATOM 6020 O O . ARG C 1 60 ? 40.503 6.479 146.986 1.00 30.57 60 ARG C O 1
ATOM 6028 N N . VAL C 1 61 ? 38.492 6.044 147.873 1.00 22.64 61 VAL C N 1
ATOM 6029 C CA . VAL C 1 61 ? 37.742 6.830 146.919 1.00 21.32 61 VAL C CA 1
ATOM 6030 C C . VAL C 1 61 ? 38.390 8.178 146.639 1.00 30.58 61 VAL C C 1
ATOM 6031 O O . VAL C 1 61 ? 38.175 8.780 145.592 1.00 31.09 61 VAL C O 1
ATOM 6035 N N . THR C 1 62 ? 39.177 8.679 147.579 1.00 19.03 62 THR C N 1
ATOM 6036 C CA . THR C 1 62 ? 39.776 9.988 147.357 1.00 18.90 62 THR C CA 1
ATOM 6037 C C . THR C 1 62 ? 41.227 9.888 146.931 1.00 33.18 62 THR C C 1
ATOM 6038 O O . THR C 1 62 ? 41.964 10.868 146.934 1.00 26.46 62 THR C O 1
ATOM 6042 N N . GLY C 1 63 ? 41.713 8.707 146.632 1.00 21.76 63 GLY C N 1
ATOM 6043 C CA . GLY C 1 63 ? 43.115 8.693 146.298 1.00 21.29 63 GLY C CA 1
ATOM 6044 C C . GLY C 1 63 ? 44.029 8.283 147.452 1.00 51.00 63 GLY C C 1
ATOM 6045 O O . GLY C 1 63 ? 45.130 7.789 147.209 1.00 38.81 63 GLY C O 1
ATOM 6046 N N . ASP C 1 64 ? 43.590 8.491 148.703 1.00 40.71 64 ASP C N 1
ATOM 6047 C CA . ASP C 1 64 ? 44.402 8.141 149.873 1.00 24.75 64 ASP C CA 1
ATOM 6048 C C . ASP C 1 64 ? 44.652 6.656 150.020 1.00 20.18 64 ASP C C 1
ATOM 6049 O O . ASP C 1 64 ? 43.750 5.846 149.834 1.00 29.97 64 ASP C O 1
ATOM 6054 N N . LYS C 1 65 ? 45.903 6.312 150.360 1.00 28.26 65 LYS C N 1
ATOM 6055 C CA . LYS C 1 65 ? 46.344 4.928 150.514 1.00 50.94 65 LYS C CA 1
ATOM 6056 C C . LYS C 1 65 ? 46.384 4.452 151.954 1.00 46.52 65 LYS C C 1
ATOM 6057 O O . LYS C 1 65 ? 46.980 5.083 152.821 1.00 31.45 65 LYS C O 1
ATOM 6063 N N . ASN C 1 66 ? 45.747 3.309 152.179 1.00 33.57 66 ASN C N 1
ATOM 6064 C CA . ASN C 1 66 ? 45.677 2.688 153.491 1.00 24.87 66 ASN C CA 1
ATOM 6065 C C . ASN C 1 66 ? 46.960 1.936 153.793 1.00 92.48 66 ASN C C 1
ATOM 6066 O O . ASN C 1 66 ? 47.552 1.307 152.923 1.00 22.41 66 ASN C O 1
ATOM 6071 N N . PRO C 1 67 ? 47.381 1.991 155.043 1.00 35.42 67 PRO C N 1
ATOM 6072 C CA . PRO C 1 67 ? 48.590 1.315 155.432 1.00 14.38 67 PRO C CA 1
ATOM 6073 C C . PRO C 1 67 ? 48.467 -0.159 155.249 1.00 17.03 67 PRO C C 1
ATOM 6074 O O . PRO C 1 67 ? 47.362 -0.666 154.992 1.00 17.84 67 PRO C O 1
ATOM 6078 N N . ASP C 1 68 ? 49.620 -0.818 155.376 1.00 15.70 68 ASP C N 1
ATOM 6079 C CA . ASP C 1 68 ? 49.695 -2.265 155.276 1.00 51.19 68 ASP C CA 1
ATOM 6080 C C . ASP C 1 68 ? 49.348 -2.815 156.644 1.00 24.06 68 ASP C C 1
ATOM 6081 O O . ASP C 1 68 ? 50.143 -3.533 157.256 1.00 18.51 68 ASP C O 1
ATOM 6086 N N . TYR C 1 69 ? 48.155 -2.440 157.105 1.00 19.58 69 TYR C N 1
ATOM 6087 C CA . TYR C 1 69 ? 47.665 -2.813 158.419 1.00 21.96 69 TYR C CA 1
ATOM 6088 C C . TYR C 1 69 ? 47.427 -4.288 158.618 1.00 15.46 69 TYR C C 1
ATOM 6089 O O . TYR C 1 69 ? 46.975 -5.010 157.717 1.00 23.25 69 TYR C O 1
ATOM 6098 N N . THR C 1 70 ? 47.769 -4.734 159.827 1.00 16.60 70 THR C N 1
ATOM 6099 C CA . THR C 1 70 ? 47.621 -6.132 160.193 1.00 20.69 70 THR C CA 1
ATOM 6100 C C . THR C 1 70 ? 46.688 -6.377 161.348 1.00 39.93 70 THR C C 1
ATOM 6101 O O . THR C 1 70 ? 46.255 -7.516 161.578 1.00 31.02 70 THR C O 1
ATOM 6105 N N . GLY C 1 71 ? 46.408 -5.311 162.090 1.00 24.51 71 GLY C N 1
ATOM 6106 C CA . GLY C 1 71 ? 45.510 -5.394 163.219 1.00 23.39 71 GLY C CA 1
ATOM 6107 C C . GLY C 1 71 ? 44.289 -4.591 162.845 1.00 41.25 71 GLY C C 1
ATOM 6108 O O . GLY C 1 71 ? 43.654 -4.841 161.829 1.00 24.52 71 GLY C O 1
ATOM 6109 N N . THR C 1 72 ? 43.985 -3.602 163.661 1.00 20.33 72 THR C N 1
ATOM 6110 C CA . THR C 1 72 ? 42.880 -2.721 163.373 1.00 18.61 72 THR C CA 1
ATOM 6111 C C . THR C 1 72 ? 43.466 -1.464 162.734 1.00 15.67 72 THR C C 1
ATOM 6112 O O . THR C 1 72 ? 44.676 -1.251 162.732 1.00 19.73 72 THR C O 1
ATOM 6116 N N . TYR C 1 73 ? 42.591 -0.637 162.202 1.00 15.67 73 TYR C N 1
ATOM 6117 C CA . TYR C 1 73 ? 42.987 0.567 161.548 1.00 16.93 73 TYR C CA 1
ATOM 6118 C C . TYR C 1 73 ? 41.861 1.579 161.619 1.00 12.42 73 TYR C C 1
ATOM 6119 O O . TYR C 1 73 ? 40.673 1.287 161.445 1.00 20.77 73 TYR C O 1
ATOM 6128 N N . VAL C 1 74 ? 42.302 2.801 161.894 1.00 16.45 74 VAL C N 1
ATOM 6129 C CA . VAL C 1 74 ? 41.434 3.929 162.047 1.00 21.03 74 VAL C CA 1
ATOM 6130 C C . VAL C 1 74 ? 41.954 5.096 161.244 1.00 17.28 74 VAL C C 1
ATOM 6131 O O . VAL C 1 74 ? 43.168 5.346 161.228 1.00 20.23 74 VAL C O 1
ATOM 6135 N N . PHE C 1 75 ? 41.002 5.799 160.614 1.00 8.69 75 PHE C N 1
ATOM 6136 C CA . PHE C 1 75 ? 41.290 6.981 159.835 1.00 11.50 75 PHE C CA 1
ATOM 6137 C C . PHE C 1 75 ? 40.075 7.845 159.851 1.00 13.27 75 PHE C C 1
ATOM 6138 O O . PHE C 1 75 ? 38.971 7.372 160.140 1.00 20.43 75 PHE C O 1
ATOM 6146 N N . THR C 1 76 ? 40.257 9.109 159.539 1.00 10.60 76 THR C N 1
ATOM 6147 C CA . THR C 1 76 ? 39.104 9.970 159.476 1.00 14.60 76 THR C CA 1
ATOM 6148 C C . THR C 1 76 ? 38.303 9.683 158.210 1.00 22.43 76 THR C C 1
ATOM 6149 O O . THR C 1 76 ? 38.849 9.588 157.110 1.00 16.94 76 THR C O 1
ATOM 6153 N N . ASN C 1 77 ? 37.002 9.533 158.385 1.00 12.90 77 ASN C N 1
ATOM 6154 C CA . ASN C 1 77 ? 36.096 9.242 157.304 1.00 12.61 77 ASN C CA 1
ATOM 6155 C C . ASN C 1 77 ? 36.287 10.263 156.187 1.00 37.88 77 ASN C C 1
ATOM 6156 O O . ASN C 1 77 ? 36.393 11.472 156.418 1.00 14.84 77 ASN C O 1
ATOM 6161 N N . ASP C 1 78 ? 36.355 9.791 154.956 1.00 20.06 78 ASP C N 1
ATOM 6162 C CA . ASP C 1 78 ? 36.549 10.733 153.864 1.00 18.34 78 ASP C CA 1
ATOM 6163 C C . ASP C 1 78 ? 35.385 11.691 153.711 1.00 22.65 78 ASP C C 1
ATOM 6164 O O . ASP C 1 78 ? 35.540 12.746 153.109 1.00 21.89 78 ASP C O 1
ATOM 6169 N N . PHE C 1 79 ? 34.229 11.295 154.250 1.00 14.68 79 PHE C N 1
ATOM 6170 C CA . PHE C 1 79 ? 32.992 12.058 154.195 1.00 15.16 79 PHE C CA 1
ATOM 6171 C C . PHE C 1 79 ? 32.388 12.159 155.589 1.00 14.32 79 PHE C C 1
ATOM 6172 O O . PHE C 1 79 ? 31.301 11.654 155.849 1.00 18.00 79 PHE C O 1
ATOM 6180 N N . ALA C 1 80 ? 33.140 12.780 156.455 1.00 21.64 80 ALA C N 1
ATOM 6181 C CA . ALA C 1 80 ? 32.799 12.959 157.864 1.00 20.63 80 ALA C CA 1
ATOM 6182 C C . ALA C 1 80 ? 31.468 13.641 158.041 1.00 73.71 80 ALA C C 1
ATOM 6183 O O . ALA C 1 80 ? 31.165 14.579 157.324 1.00 18.61 80 ALA C O 1
ATOM 6185 N N . ALA C 1 81 ? 30.651 13.191 158.991 1.00 17.77 81 ALA C N 1
ATOM 6186 C CA . ALA C 1 81 ? 29.360 13.879 159.150 1.00 16.50 81 ALA C CA 1
ATOM 6187 C C . ALA C 1 81 ? 29.519 15.168 159.922 1.00 17.99 81 ALA C C 1
ATOM 6188 O O . ALA C 1 81 ? 28.647 16.030 159.867 1.00 22.91 81 ALA C O 1
ATOM 6190 N N . LEU C 1 82 ? 30.628 15.289 160.667 1.00 17.79 82 LEU C N 1
ATOM 6191 C CA . LEU C 1 82 ? 30.848 16.466 161.454 1.00 17.60 82 LEU C CA 1
ATOM 6192 C C . LEU C 1 82 ? 32.257 16.939 161.336 1.00 15.69 82 LEU C C 1
ATOM 6193 O O . LEU C 1 82 ? 33.144 16.130 161.078 1.00 16.20 82 LEU C O 1
ATOM 6198 N N . MET C 1 83 ? 32.435 18.243 161.545 1.00 13.18 83 MET C N 1
ATOM 6199 C CA . MET C 1 83 ? 33.752 18.845 161.481 1.00 23.74 83 MET C CA 1
ATOM 6200 C C . MET C 1 83 ? 34.078 19.589 162.756 1.00 18.55 83 MET C C 1
ATOM 6201 O O . MET C 1 83 ? 33.230 20.184 163.369 1.00 22.13 83 MET C O 1
ATOM 6206 N N . SER C 1 84 ? 35.342 19.577 163.108 1.00 21.20 84 SER C N 1
ATOM 6207 C CA . SER C 1 84 ? 35.785 20.250 164.292 1.00 22.45 84 SER C CA 1
ATOM 6208 C C . SER C 1 84 ? 35.641 21.755 164.241 1.00 27.77 84 SER C C 1
ATOM 6209 O O . SER C 1 84 ? 35.666 22.437 165.255 1.00 31.58 84 SER C O 1
ATOM 6212 N N . ASP C 1 85 ? 35.518 22.328 163.068 1.00 23.41 85 ASP C N 1
ATOM 6213 C CA . ASP C 1 85 ? 35.460 23.781 163.016 1.00 17.68 85 ASP C CA 1
ATOM 6214 C C . ASP C 1 85 ? 34.297 24.436 162.327 1.00 20.78 85 ASP C C 1
ATOM 6215 O O . ASP C 1 85 ? 34.398 25.598 161.923 1.00 34.79 85 ASP C O 1
ATOM 6220 N N . THR C 1 86 ? 33.192 23.744 162.206 1.00 14.05 86 THR C N 1
ATOM 6221 C CA . THR C 1 86 ? 32.043 24.376 161.571 1.00 10.90 86 THR C CA 1
ATOM 6222 C C . THR C 1 86 ? 31.628 25.676 162.267 1.00 22.99 86 THR C C 1
ATOM 6223 O O . THR C 1 86 ? 31.719 25.824 163.494 1.00 34.56 86 THR C O 1
ATOM 6227 N N . PRO C 1 87 ? 31.173 26.644 161.465 1.00 29.02 87 PRO C N 1
ATOM 6228 C CA . PRO C 1 87 ? 30.721 27.911 161.997 1.00 30.82 87 PRO C CA 1
ATOM 6229 C C . PRO C 1 87 ? 29.475 27.724 162.835 1.00 34.98 87 PRO C C 1
ATOM 6230 O O . PRO C 1 87 ? 28.726 26.768 162.647 1.00 23.34 87 PRO C O 1
ATOM 6234 N N . ASP C 1 88 ? 29.246 28.639 163.758 1.00 23.65 88 ASP C N 1
ATOM 6235 C CA . ASP C 1 88 ? 28.074 28.529 164.590 1.00 34.87 88 ASP C CA 1
ATOM 6236 C C . ASP C 1 88 ? 26.786 28.747 163.810 1.00 23.11 88 ASP C C 1
ATOM 6237 O O . ASP C 1 88 ? 26.698 29.620 162.954 1.00 30.26 88 ASP C O 1
ATOM 6242 N N . ALA C 1 89 ? 25.769 27.985 164.174 1.00 21.84 89 ALA C N 1
ATOM 6243 C CA . ALA C 1 89 ? 24.473 28.165 163.607 1.00 23.17 89 ALA C CA 1
ATOM 6244 C C . ALA C 1 89 ? 23.835 29.315 164.399 1.00 30.48 89 ALA C C 1
ATOM 6245 O O . ALA C 1 89 ? 24.142 29.531 165.574 1.00 22.77 89 ALA C O 1
ATOM 6247 N N . PRO C 1 90 ? 22.970 30.104 163.774 1.00 28.07 90 PRO C N 1
ATOM 6248 C CA . PRO C 1 90 ? 22.321 31.208 164.487 1.00 37.19 90 PRO C CA 1
ATOM 6249 C C . PRO C 1 90 ? 21.254 30.759 165.493 1.00 30.57 90 PRO C C 1
ATOM 6250 O O . PRO C 1 90 ? 20.171 30.291 165.116 1.00 36.07 90 PRO C O 1
ATOM 6254 N N . GLU C 1 91 ? 21.553 30.952 166.772 1.00 100.00 91 GLU C N 1
ATOM 6255 C CA . GLU C 1 91 ? 20.635 30.609 167.833 1.00 48.06 91 GLU C CA 1
ATOM 6256 C C . GLU C 1 91 ? 19.465 31.586 167.847 1.00 62.26 91 GLU C C 1
ATOM 6257 O O . GLU C 1 91 ? 19.578 32.739 167.417 1.00 41.42 91 GLU C O 1
ATOM 6263 N N . SER C 1 92 ? 18.337 31.091 168.338 1.00 29.69 92 SER C N 1
ATOM 6264 C CA . SER C 1 92 ? 17.123 31.867 168.457 1.00 38.65 92 SER C CA 1
ATOM 6265 C C . SER C 1 92 ? 16.160 31.196 169.434 1.00 31.25 92 SER C C 1
ATOM 6266 O O . SER C 1 92 ? 16.391 30.063 169.853 1.00 35.14 92 SER C O 1
ATOM 6269 N N . HIS C 1 93 ? 15.084 31.906 169.792 1.00 100.00 93 HIS C N 1
ATOM 6270 C CA . HIS C 1 93 ? 14.066 31.411 170.708 1.00 52.90 93 HIS C CA 1
ATOM 6271 C C . HIS C 1 93 ? 12.815 30.938 169.978 1.00 52.08 93 HIS C C 1
ATOM 6272 O O . HIS C 1 93 ? 11.872 30.450 170.600 1.00 100.00 93 HIS C O 1
ATOM 6279 N N . ASP C 1 94 ? 12.841 31.080 168.646 1.00 41.53 94 ASP C N 1
ATOM 6280 C CA . ASP C 1 94 ? 11.764 30.653 167.775 1.00 36.40 94 ASP C CA 1
ATOM 6281 C C . ASP C 1 94 ? 11.241 29.283 168.172 1.00 21.15 94 ASP C C 1
ATOM 6282 O O . ASP C 1 94 ? 11.929 28.261 168.140 1.00 26.59 94 ASP C O 1
ATOM 6287 N N . PRO C 1 95 ? 9.985 29.291 168.554 1.00 22.84 95 PRO C N 1
ATOM 6288 C CA . PRO C 1 95 ? 9.323 28.087 168.993 1.00 38.91 95 PRO C CA 1
ATOM 6289 C C . PRO C 1 95 ? 8.930 27.160 167.863 1.00 39.23 95 PRO C C 1
ATOM 6290 O O . PRO C 1 95 ? 8.503 26.035 168.124 1.00 53.85 95 PRO C O 1
ATOM 6294 N N . LEU C 1 96 ? 9.017 27.628 166.612 1.00 26.81 96 LEU C N 1
ATOM 6295 C CA . LEU C 1 96 ? 8.616 26.767 165.509 1.00 23.99 96 LEU C CA 1
ATOM 6296 C C . LEU C 1 96 ? 9.797 26.264 164.728 1.00 25.23 96 LEU C C 1
ATOM 6297 O O . LEU C 1 96 ? 9.926 25.069 164.473 1.00 30.96 96 LEU C O 1
ATOM 6302 N N . MET C 1 97 ? 10.667 27.205 164.383 1.00 20.53 97 MET C N 1
ATOM 6303 C CA . MET C 1 97 ? 11.840 26.887 163.617 1.00 20.50 97 MET C CA 1
ATOM 6304 C C . MET C 1 97 ? 13.136 27.410 164.186 1.00 15.03 97 MET C C 1
ATOM 6305 O O . MET C 1 97 ? 13.502 28.584 164.085 1.00 21.05 97 MET C O 1
ATOM 6310 N N . ARG C 1 98 ? 13.871 26.503 164.781 1.00 18.56 98 ARG C N 1
ATOM 6311 C CA . ARG C 1 98 ? 15.138 26.905 165.296 1.00 27.36 98 ARG C CA 1
ATOM 6312 C C . ARG C 1 98 ? 16.168 25.802 165.157 1.00 16.30 98 ARG C C 1
ATOM 6313 O O . ARG C 1 98 ? 15.857 24.603 165.032 1.00 18.35 98 ARG C O 1
ATOM 6321 N N . CYS C 1 99 ? 17.418 26.243 165.226 1.00 18.16 99 CYS C N 1
ATOM 6322 C CA . CYS C 1 99 ? 18.547 25.341 165.089 1.00 26.94 99 CYS C CA 1
ATOM 6323 C C . CYS C 1 99 ? 19.673 25.661 166.043 1.00 17.41 99 CYS C C 1
ATOM 6324 O O . CYS C 1 99 ? 19.741 26.744 166.649 1.00 15.74 99 CYS C O 1
ATOM 6327 N N . GLN C 1 100 ? 20.595 24.696 166.100 1.00 17.00 100 GLN C N 1
ATOM 6328 C CA . GLN C 1 100 ? 21.775 24.806 166.917 1.00 20.05 100 GLN C CA 1
ATOM 6329 C C . GLN C 1 100 ? 22.988 24.307 166.182 1.00 21.70 100 GLN C C 1
ATOM 6330 O O . GLN C 1 100 ? 22.873 23.480 165.278 1.00 24.26 100 GLN C O 1
ATOM 6336 N N . SER C 1 101 ? 24.158 24.777 166.626 1.00 15.10 101 SER C N 1
ATOM 6337 C CA . SER C 1 101 ? 25.410 24.370 166.033 1.00 13.60 101 SER C CA 1
ATOM 6338 C C . SER C 1 101 ? 25.709 22.897 166.245 1.00 28.57 101 SER C C 1
ATOM 6339 O O . SER C 1 101 ? 25.207 22.244 167.163 1.00 25.68 101 SER C O 1
ATOM 6342 N N . ALA C 1 102 ? 26.568 22.378 165.374 1.00 15.16 102 ALA C N 1
ATOM 6343 C CA . ALA C 1 102 ? 26.988 20.990 165.431 1.00 15.23 102 ALA C CA 1
ATOM 6344 C C . ALA C 1 102 ? 28.434 20.792 164.992 1.00 23.34 102 ALA C C 1
ATOM 6345 O O . ALA C 1 102 ? 28.770 21.041 163.830 1.00 26.34 102 ALA C O 1
ATOM 6347 N N . ARG C 1 103 ? 29.284 20.361 165.917 1.00 11.88 103 ARG C N 1
ATOM 6348 C CA . ARG C 1 103 ? 30.693 20.072 165.652 1.00 9.16 103 ARG C CA 1
ATOM 6349 C C . ARG C 1 103 ? 31.023 18.639 166.009 1.00 12.65 103 ARG C C 1
ATOM 6350 O O . ARG C 1 103 ? 30.224 17.948 166.633 1.00 20.51 103 ARG C O 1
ATOM 6358 N N . GLY C 1 104 ? 32.199 18.224 165.579 1.00 9.02 104 GLY C N 1
ATOM 6359 C CA . GLY C 1 104 ? 32.660 16.885 165.824 1.00 11.13 104 GLY C CA 1
ATOM 6360 C C . GLY C 1 104 ? 33.574 16.381 164.742 1.00 18.93 104 GLY C C 1
ATOM 6361 O O . GLY C 1 104 ? 34.279 17.127 164.078 1.00 21.17 104 GLY C O 1
ATOM 6362 N N . THR C 1 105 ? 33.567 15.084 164.599 1.00 16.75 105 THR C N 1
ATOM 6363 C CA . THR C 1 105 ? 34.341 14.426 163.588 1.00 25.68 105 THR C CA 1
ATOM 6364 C C . THR C 1 105 ? 33.787 13.031 163.413 1.00 17.62 105 THR C C 1
ATOM 6365 O O . THR C 1 105 ? 32.877 12.610 164.138 1.00 24.54 105 THR C O 1
ATOM 6369 N N . SER C 1 106 ? 34.301 12.306 162.437 1.00 16.66 106 SER C N 1
ATOM 6370 C CA . SER C 1 106 ? 33.837 10.953 162.231 1.00 12.52 106 SER C CA 1
ATOM 6371 C C . SER C 1 106 ? 35.008 10.115 161.818 1.00 36.93 106 SER C C 1
ATOM 6372 O O . SER C 1 106 ? 35.780 10.531 160.945 1.00 17.71 106 SER C O 1
ATOM 6375 N N . ARG C 1 107 ? 35.147 8.950 162.432 1.00 14.06 107 ARG C N 1
ATOM 6376 C CA . ARG C 1 107 ? 36.259 8.107 162.073 1.00 11.44 107 ARG C CA 1
ATOM 6377 C C . ARG C 1 107 ? 35.761 6.733 161.751 1.00 14.43 107 ARG C C 1
ATOM 6378 O O . ARG C 1 107 ? 34.664 6.383 162.181 1.00 20.59 107 ARG C O 1
ATOM 6386 N N . VAL C 1 108 ? 36.555 6.009 160.948 1.00 13.38 108 VAL C N 1
ATOM 6387 C CA . VAL C 1 108 ? 36.205 4.674 160.507 1.00 10.21 108 VAL C CA 1
ATOM 6388 C C . VAL C 1 108 ? 37.166 3.656 161.060 1.00 15.72 108 VAL C C 1
ATOM 6389 O O . VAL C 1 108 ? 38.358 3.913 161.099 1.00 22.82 108 VAL C O 1
ATOM 6393 N N . ILE C 1 109 ? 36.677 2.501 161.453 1.00 12.72 109 ILE C N 1
ATOM 6394 C CA . ILE C 1 109 ? 37.611 1.539 161.963 1.00 19.09 109 ILE C CA 1
ATOM 6395 C C . ILE C 1 109 ? 37.436 0.210 161.307 1.00 10.69 109 ILE C C 1
ATOM 6396 O O . ILE C 1 109 ? 36.347 -0.355 161.306 1.00 16.33 109 ILE C O 1
ATOM 6401 N N . CYS C 1 110 ? 38.555 -0.279 160.807 1.00 17.92 110 CYS C N 1
ATOM 6402 C CA . CYS C 1 110 ? 38.604 -1.565 160.186 1.00 22.63 110 CYS C CA 1
ATOM 6403 C C . CYS C 1 110 ? 38.948 -2.564 161.258 1.00 13.20 110 CYS C C 1
ATOM 6404 O O . CYS C 1 110 ? 40.018 -2.467 161.884 1.00 16.03 110 CYS C O 1
ATOM 6407 N N . PHE C 1 111 ? 38.028 -3.490 161.469 1.00 17.69 111 PHE C N 1
ATOM 6408 C CA . PHE C 1 111 ? 38.199 -4.495 162.487 1.00 17.96 111 PHE C CA 1
ATOM 6409 C C . PHE C 1 111 ? 39.497 -5.268 162.328 1.00 57.24 111 PHE C C 1
ATOM 6410 O O . PHE C 1 111 ? 40.204 -5.528 163.295 1.00 27.04 111 PHE C O 1
ATOM 6418 N N . SER C 1 112 ? 39.809 -5.637 161.087 1.00 21.61 112 SER C N 1
ATOM 6419 C CA . SER C 1 112 ? 41.026 -6.379 160.718 1.00 25.50 112 SER C CA 1
ATOM 6420 C C . SER C 1 112 ? 41.227 -6.237 159.224 1.00 19.38 112 SER C C 1
ATOM 6421 O O . SER C 1 112 ? 40.328 -5.741 158.551 1.00 22.67 112 SER C O 1
ATOM 6424 N N . PRO C 1 113 ? 42.387 -6.667 158.726 1.00 22.65 113 PRO C N 1
ATOM 6425 C CA . PRO C 1 113 ? 42.688 -6.572 157.304 1.00 31.47 113 PRO C CA 1
ATOM 6426 C C . PRO C 1 113 ? 41.876 -7.572 156.499 1.00 50.79 113 PRO C C 1
ATOM 6427 O O . PRO C 1 113 ? 41.581 -7.369 155.317 1.00 39.45 113 PRO C O 1
ATOM 6431 N N . ASP C 1 114 ? 41.516 -8.656 157.174 1.00 20.79 114 ASP C N 1
ATOM 6432 C CA . ASP C 1 114 ? 40.729 -9.694 156.558 1.00 18.43 114 ASP C CA 1
ATOM 6433 C C . ASP C 1 114 ? 39.334 -9.230 156.196 1.00 31.36 114 ASP C C 1
ATOM 6434 O O . ASP C 1 114 ? 38.432 -9.134 157.020 1.00 24.03 114 ASP C O 1
ATOM 6439 N N . HIS C 1 115 ? 39.202 -8.994 154.915 1.00 22.19 115 HIS C N 1
ATOM 6440 C CA . HIS C 1 115 ? 38.006 -8.544 154.292 1.00 23.59 115 HIS C CA 1
ATOM 6441 C C . HIS C 1 115 ? 36.793 -9.426 154.566 1.00 17.94 115 HIS C C 1
ATOM 6442 O O . HIS C 1 115 ? 35.649 -8.978 154.515 1.00 29.52 115 HIS C O 1
ATOM 6449 N N . SER C 1 116 ? 37.021 -10.708 154.821 1.00 25.87 116 SER C N 1
ATOM 6450 C CA . SER C 1 116 ? 35.911 -11.630 155.019 1.00 33.29 116 SER C CA 1
ATOM 6451 C C . SER C 1 116 ? 35.461 -11.957 156.445 1.00 37.47 116 SER C C 1
ATOM 6452 O O . SER C 1 116 ? 34.303 -12.319 156.629 1.00 40.78 116 SER C O 1
ATOM 6455 N N . LYS C 1 117 ? 36.375 -11.862 157.417 1.00 25.98 117 LYS C N 1
ATOM 6456 C CA . LYS C 1 117 ? 36.116 -12.180 158.819 1.00 23.47 117 LYS C CA 1
ATOM 6457 C C . LYS C 1 117 ? 35.305 -11.155 159.594 1.00 21.98 117 LYS C C 1
ATOM 6458 O O . LYS C 1 117 ? 35.788 -10.066 159.853 1.00 27.70 117 LYS C O 1
ATOM 6464 N N . THR C 1 118 ? 34.094 -11.540 160.008 1.00 35.06 118 THR C N 1
ATOM 6465 C CA . THR C 1 118 ? 33.228 -10.658 160.788 1.00 14.55 118 THR C CA 1
ATOM 6466 C C . THR C 1 118 ? 33.552 -10.851 162.260 1.00 79.19 118 THR C C 1
ATOM 6467 O O . THR C 1 118 ? 34.297 -11.756 162.630 1.00 21.83 118 THR C O 1
ATOM 6471 N N . LEU C 1 119 ? 32.984 -10.016 163.106 1.00 23.99 119 LEU C N 1
ATOM 6472 C CA . LEU C 1 119 ? 33.240 -10.118 164.529 1.00 20.07 119 LEU C CA 1
ATOM 6473 C C . LEU C 1 119 ? 33.318 -11.546 165.075 1.00 18.94 119 LEU C C 1
ATOM 6474 O O . LEU C 1 119 ? 34.382 -11.982 165.518 1.00 26.70 119 LEU C O 1
ATOM 6479 N N . PRO C 1 120 ? 32.195 -12.260 165.060 1.00 22.59 120 PRO C N 1
ATOM 6480 C CA . PRO C 1 120 ? 32.117 -13.612 165.609 1.00 16.45 120 PRO C CA 1
ATOM 6481 C C . PRO C 1 120 ? 33.163 -14.554 165.091 1.00 30.27 120 PRO C C 1
ATOM 6482 O O . PRO C 1 120 ? 33.424 -15.588 165.688 1.00 26.42 120 PRO C O 1
ATOM 6486 N N . GLU C 1 121 ? 33.766 -14.218 163.976 1.00 19.45 121 GLU C N 1
ATOM 6487 C CA . GLU C 1 121 ? 34.761 -15.128 163.469 1.00 23.73 121 GLU C CA 1
ATOM 6488 C C . GLU C 1 121 ? 36.160 -14.698 163.812 1.00 23.52 121 GLU C C 1
ATOM 6489 O O . GLU C 1 121 ? 37.134 -15.383 163.497 1.00 24.30 121 GLU C O 1
ATOM 6495 N N . LEU C 1 122 ? 36.270 -13.554 164.466 1.00 20.86 122 LEU C N 1
ATOM 6496 C CA . LEU C 1 122 ? 37.599 -13.119 164.850 1.00 20.16 122 LEU C CA 1
ATOM 6497 C C . LEU C 1 122 ? 38.000 -13.803 166.167 1.00 100.00 122 LEU C C 1
ATOM 6498 O O . LEU C 1 122 ? 37.168 -14.274 166.949 1.00 22.48 122 LEU C O 1
ATOM 6503 N N . SER C 1 123 ? 39.299 -13.888 166.421 1.00 40.25 123 SER C N 1
ATOM 6504 C CA . SER C 1 123 ? 39.795 -14.513 167.643 1.00 30.94 123 SER C CA 1
ATOM 6505 C C . SER C 1 123 ? 39.644 -13.573 168.820 1.00 22.62 123 SER C C 1
ATOM 6506 O O . SER C 1 123 ? 39.611 -12.344 168.647 1.00 19.96 123 SER C O 1
ATOM 6509 N N . VAL C 1 124 ? 39.583 -14.168 170.014 1.00 31.44 124 VAL C N 1
ATOM 6510 C CA . VAL C 1 124 ? 39.467 -13.391 171.220 1.00 14.92 124 VAL C CA 1
ATOM 6511 C C . VAL C 1 124 ? 40.541 -12.338 171.288 1.00 14.25 124 VAL C C 1
ATOM 6512 O O . VAL C 1 124 ? 40.275 -11.190 171.645 1.00 29.30 124 VAL C O 1
ATOM 6516 N N . ALA C 1 125 ? 41.777 -12.720 170.917 1.00 17.58 125 ALA C N 1
ATOM 6517 C CA . ALA C 1 125 ? 42.851 -11.727 170.931 1.00 11.10 125 ALA C CA 1
ATOM 6518 C C . ALA C 1 125 ? 42.633 -10.578 169.952 1.00 27.18 125 ALA C C 1
ATOM 6519 O O . ALA C 1 125 ? 42.933 -9.441 170.262 1.00 18.66 125 ALA C O 1
ATOM 6521 N N . ALA C 1 126 ? 42.126 -10.880 168.747 1.00 28.46 126 ALA C N 1
ATOM 6522 C CA . ALA C 1 126 ? 41.893 -9.826 167.784 1.00 18.58 126 ALA C CA 1
ATOM 6523 C C . ALA C 1 126 ? 40.756 -8.939 168.238 1.00 20.83 126 ALA C C 1
ATOM 6524 O O . ALA C 1 126 ? 40.778 -7.719 168.031 1.00 18.08 126 ALA C O 1
ATOM 6526 N N . LEU C 1 127 ? 39.741 -9.554 168.861 1.00 18.24 127 LEU C N 1
ATOM 6527 C CA . LEU C 1 127 ? 38.591 -8.793 169.365 1.00 18.65 127 LEU C CA 1
ATOM 6528 C C . LEU C 1 127 ? 39.041 -7.878 170.496 1.00 16.56 127 LEU C C 1
ATOM 6529 O O . LEU C 1 127 ? 38.585 -6.735 170.709 1.00 19.98 127 LEU C O 1
ATOM 6534 N N . THR C 1 128 ? 39.972 -8.414 171.249 1.00 22.94 128 THR C N 1
ATOM 6535 C CA . THR C 1 128 ? 40.518 -7.674 172.371 1.00 20.00 128 THR C CA 1
ATOM 6536 C C . THR C 1 128 ? 41.206 -6.415 171.863 1.00 43.35 128 THR C C 1
ATOM 6537 O O . THR C 1 128 ? 41.165 -5.359 172.486 1.00 21.32 128 THR C O 1
ATOM 6541 N N . GLU C 1 129 ? 41.841 -6.522 170.691 1.00 32.98 129 GLU C N 1
ATOM 6542 C CA . GLU C 1 129 ? 42.512 -5.364 170.116 1.00 13.61 129 GLU C CA 1
ATOM 6543 C C . GLU C 1 129 ? 41.492 -4.318 169.708 1.00 14.20 129 GLU C C 1
ATOM 6544 O O . GLU C 1 129 ? 41.700 -3.102 169.786 1.00 18.22 129 GLU C O 1
ATOM 6550 N N . ILE C 1 130 ? 40.330 -4.822 169.307 1.00 18.30 130 ILE C N 1
ATOM 6551 C CA . ILE C 1 130 ? 39.266 -3.944 168.880 1.00 22.72 130 ILE C CA 1
ATOM 6552 C C . ILE C 1 130 ? 38.745 -3.132 170.041 1.00 28.71 130 ILE C C 1
ATOM 6553 O O . ILE C 1 130 ? 38.482 -1.928 169.891 1.00 17.41 130 ILE C O 1
ATOM 6558 N N . VAL C 1 131 ? 38.588 -3.839 171.185 1.00 24.98 131 VAL C N 1
ATOM 6559 C CA . VAL C 1 131 ? 38.098 -3.195 172.398 1.00 17.24 131 VAL C CA 1
ATOM 6560 C C . VAL C 1 131 ? 39.072 -2.106 172.728 1.00 11.09 131 VAL C C 1
ATOM 6561 O O . VAL C 1 131 ? 38.717 -0.942 172.953 1.00 19.30 131 VAL C O 1
ATOM 6565 N N . LYS C 1 132 ? 40.353 -2.513 172.672 1.00 14.89 132 LYS C N 1
ATOM 6566 C CA . LYS C 1 132 ? 41.460 -1.587 172.905 1.00 16.01 132 LYS C CA 1
ATOM 6567 C C . LYS C 1 132 ? 41.407 -0.353 171.999 1.00 26.72 132 LYS C C 1
ATOM 6568 O O . LYS C 1 132 ? 41.661 0.773 172.462 1.00 16.78 132 LYS C O 1
ATOM 6574 N N . THR C 1 133 ? 41.074 -0.548 170.698 1.00 19.00 133 THR C N 1
ATOM 6575 C CA . THR C 1 133 ? 40.976 0.598 169.810 1.00 13.27 133 THR C CA 1
ATOM 6576 C C . THR C 1 133 ? 39.783 1.498 170.144 1.00 6.34 133 THR C C 1
ATOM 6577 O O . THR C 1 133 ? 39.888 2.771 170.149 1.00 11.18 133 THR C O 1
ATOM 6581 N N . TRP C 1 134 ? 38.635 0.836 170.425 1.00 12.89 134 TRP C N 1
ATOM 6582 C CA . TRP C 1 134 ? 37.455 1.586 170.837 1.00 20.77 134 TRP C CA 1
ATOM 6583 C C . TRP C 1 134 ? 37.836 2.500 172.025 1.00 19.45 134 TRP C C 1
ATOM 6584 O O . TRP C 1 134 ? 37.518 3.693 172.058 1.00 14.06 134 TRP C O 1
ATOM 6595 N N . GLN C 1 135 ? 38.576 1.936 173.006 1.00 26.51 135 GLN C N 1
ATOM 6596 C CA . GLN C 1 135 ? 39.009 2.687 174.190 1.00 23.40 135 GLN C CA 1
ATOM 6597 C C . GLN C 1 135 ? 39.853 3.904 173.826 1.00 28.44 135 GLN C C 1
ATOM 6598 O O . GLN C 1 135 ? 39.632 5.053 174.296 1.00 19.77 135 GLN C O 1
ATOM 6604 N N . GLU C 1 136 ? 40.839 3.640 172.968 1.00 28.08 136 GLU C N 1
ATOM 6605 C CA . GLU C 1 136 ? 41.756 4.691 172.503 1.00 35.33 136 GLU C CA 1
ATOM 6606 C C . GLU C 1 136 ? 41.044 5.851 171.820 1.00 16.13 136 GLU C C 1
ATOM 6607 O O . GLU C 1 136 ? 41.308 7.025 172.068 1.00 20.66 136 GLU C O 1
ATOM 6613 N N . GLN C 1 137 ? 40.112 5.507 170.952 1.00 21.75 137 GLN C N 1
ATOM 6614 C CA . GLN C 1 137 ? 39.397 6.551 170.258 1.00 17.62 137 GLN C CA 1
ATOM 6615 C C . GLN C 1 137 ? 38.522 7.309 171.219 1.00 17.99 137 GLN C C 1
ATOM 6616 O O . GLN C 1 137 ? 38.432 8.531 171.173 1.00 19.58 137 GLN C O 1
ATOM 6622 N N . THR C 1 138 ? 37.876 6.549 172.097 1.00 17.71 138 THR C N 1
ATOM 6623 C CA . THR C 1 138 ? 36.998 7.182 173.074 1.00 16.91 138 THR C CA 1
ATOM 6624 C C . THR C 1 138 ? 37.733 8.155 173.974 1.00 21.13 138 THR C C 1
ATOM 6625 O O . THR C 1 138 ? 37.344 9.311 174.191 1.00 18.79 138 THR C O 1
ATOM 6629 N N . ALA C 1 139 ? 38.848 7.691 174.500 1.00 19.79 139 ALA C N 1
ATOM 6630 C CA . ALA C 1 139 ? 39.641 8.547 175.359 1.00 39.92 139 ALA C CA 1
ATOM 6631 C C . ALA C 1 139 ? 40.140 9.776 174.616 1.00 23.52 139 ALA C C 1
ATOM 6632 O O . ALA C 1 139 ? 40.072 10.929 175.061 1.00 21.03 139 ALA C O 1
ATOM 6634 N N . GLU C 1 140 ? 40.678 9.531 173.443 1.00 25.18 140 GLU C N 1
ATOM 6635 C CA . GLU C 1 140 ? 41.183 10.646 172.706 1.00 15.37 140 GLU C CA 1
ATOM 6636 C C . GLU C 1 140 ? 40.133 11.682 172.364 1.00 19.51 140 GLU C C 1
ATOM 6637 O O . GLU C 1 140 ? 40.284 12.887 172.584 1.00 22.17 140 GLU C O 1
ATOM 6643 N N . LEU C 1 141 ? 39.048 11.223 171.778 1.00 18.12 141 LEU C N 1
ATOM 6644 C CA . LEU C 1 141 ? 38.025 12.169 171.376 1.00 15.75 141 LEU C CA 1
ATOM 6645 C C . LEU C 1 141 ? 37.339 12.836 172.551 1.00 19.48 141 LEU C C 1
ATOM 6646 O O . LEU C 1 141 ? 36.868 13.988 172.474 1.00 22.80 141 LEU C O 1
ATOM 6651 N N . GLY C 1 142 ? 37.245 12.076 173.646 1.00 35.08 142 GLY C N 1
ATOM 6652 C CA . GLY C 1 142 ? 36.609 12.554 174.860 1.00 29.45 142 GLY C CA 1
ATOM 6653 C C . GLY C 1 142 ? 37.227 13.858 175.325 1.00 23.97 142 GLY C C 1
ATOM 6654 O O . GLY C 1 142 ? 36.558 14.756 175.864 1.00 21.88 142 GLY C O 1
ATOM 6655 N N . LYS C 1 143 ? 38.530 13.963 175.068 1.00 18.82 143 LYS C N 1
ATOM 6656 C CA . LYS C 1 143 ? 39.197 15.178 175.485 1.00 25.35 143 LYS C CA 1
ATOM 6657 C C . LYS C 1 143 ? 38.507 16.404 174.946 1.00 31.26 143 LYS C C 1
ATOM 6658 O O . LYS C 1 143 ? 38.468 17.456 175.585 1.00 29.34 143 LYS C O 1
ATOM 6664 N N . THR C 1 144 ? 37.972 16.263 173.746 1.00 34.80 144 THR C N 1
ATOM 6665 C CA . THR C 1 144 ? 37.354 17.389 173.089 1.00 31.66 144 THR C CA 1
ATOM 6666 C C . THR C 1 144 ? 35.842 17.432 173.014 1.00 15.04 144 THR C C 1
ATOM 6667 O O . THR C 1 144 ? 35.269 18.519 173.048 1.00 21.52 144 THR C O 1
ATOM 6671 N N . TYR C 1 145 ? 35.212 16.270 172.876 1.00 13.27 145 TYR C N 1
ATOM 6672 C CA . TYR C 1 145 ? 33.767 16.204 172.752 1.00 19.51 145 TYR C CA 1
ATOM 6673 C C . TYR C 1 145 ? 33.052 15.478 173.870 1.00 12.96 145 TYR C C 1
ATOM 6674 O O . TYR C 1 145 ? 33.495 14.418 174.301 1.00 19.59 145 TYR C O 1
ATOM 6683 N N . PRO C 1 146 ? 31.915 16.048 174.276 1.00 20.23 146 PRO C N 1
ATOM 6684 C CA . PRO C 1 146 ? 31.070 15.484 175.319 1.00 15.33 146 PRO C CA 1
ATOM 6685 C C . PRO C 1 146 ? 30.526 14.115 174.956 1.00 18.84 146 PRO C C 1
ATOM 6686 O O . PRO C 1 146 ? 30.493 13.245 175.804 1.00 30.62 146 PRO C O 1
ATOM 6690 N N . TRP C 1 147 ? 30.079 13.930 173.696 1.00 22.44 147 TRP C N 1
ATOM 6691 C CA . TRP C 1 147 ? 29.539 12.651 173.232 1.00 9.74 147 TRP C CA 1
ATOM 6692 C C . TRP C 1 147 ? 30.368 11.980 172.146 1.00 25.57 147 TRP C C 1
ATOM 6693 O O . TRP C 1 147 ? 30.638 12.548 171.078 1.00 22.32 147 TRP C O 1
ATOM 6704 N N . VAL C 1 148 ? 30.777 10.757 172.450 1.00 17.49 148 VAL C N 1
ATOM 6705 C CA . VAL C 1 148 ? 31.571 9.920 171.584 1.00 16.20 148 VAL C CA 1
ATOM 6706 C C . VAL C 1 148 ? 30.775 8.650 171.333 1.00 20.75 148 VAL C C 1
ATOM 6707 O O . VAL C 1 148 ? 30.575 7.817 172.217 1.00 30.70 148 VAL C O 1
ATOM 6711 N N . GLN C 1 149 ? 30.315 8.514 170.107 1.00 15.83 149 GLN C N 1
ATOM 6712 C CA . GLN C 1 149 ? 29.517 7.387 169.752 1.00 12.15 149 GLN C CA 1
ATOM 6713 C C . GLN C 1 149 ? 30.201 6.332 168.935 1.00 23.58 149 GLN C C 1
ATOM 6714 O O . GLN C 1 149 ? 30.387 6.531 167.745 1.00 22.80 149 GLN C O 1
ATOM 6720 N N . VAL C 1 150 ? 30.530 5.206 169.546 1.00 15.08 150 VAL C N 1
ATOM 6721 C CA . VAL C 1 150 ? 31.135 4.098 168.832 1.00 17.97 150 VAL C CA 1
ATOM 6722 C C . VAL C 1 150 ? 29.992 3.268 168.292 1.00 31.43 150 VAL C C 1
ATOM 6723 O O . VAL C 1 150 ? 29.016 3.024 169.000 1.00 18.89 150 VAL C O 1
ATOM 6727 N N . PHE C 1 151 ? 30.110 2.849 167.024 1.00 26.86 151 PHE C N 1
ATOM 6728 C CA . PHE C 1 151 ? 29.073 2.045 166.378 1.00 29.43 151 PHE C CA 1
ATOM 6729 C C . PHE C 1 151 ? 29.546 1.102 165.272 1.00 21.25 151 PHE C C 1
ATOM 6730 O O . PHE C 1 151 ? 30.732 0.956 164.980 1.00 18.61 151 PHE C O 1
ATOM 6738 N N . GLU C 1 152 ? 28.565 0.433 164.689 1.00 18.29 152 GLU C N 1
ATOM 6739 C CA . GLU C 1 152 ? 28.798 -0.542 163.643 1.00 18.47 152 GLU C CA 1
ATOM 6740 C C . GLU C 1 152 ? 27.513 -0.838 162.918 1.00 22.88 152 GLU C C 1
ATOM 6741 O O . GLU C 1 152 ? 26.459 -1.070 163.524 1.00 17.66 152 GLU C O 1
ATOM 6747 N N . ASN C 1 153 ? 27.619 -0.777 161.602 1.00 26.13 153 ASN C N 1
ATOM 6748 C CA . ASN C 1 153 ? 26.526 -1.107 160.710 1.00 22.16 153 ASN C CA 1
ATOM 6749 C C . ASN C 1 153 ? 26.999 -2.375 160.058 1.00 24.45 153 ASN C C 1
ATOM 6750 O O . ASN C 1 153 ? 28.035 -2.376 159.378 1.00 21.49 153 ASN C O 1
ATOM 6755 N N . LYS C 1 154 ? 26.291 -3.459 160.328 1.00 23.42 154 LYS C N 1
ATOM 6756 C CA . LYS C 1 154 ? 26.655 -4.770 159.798 1.00 23.11 154 LYS C CA 1
ATOM 6757 C C . LYS C 1 154 ? 25.633 -5.366 15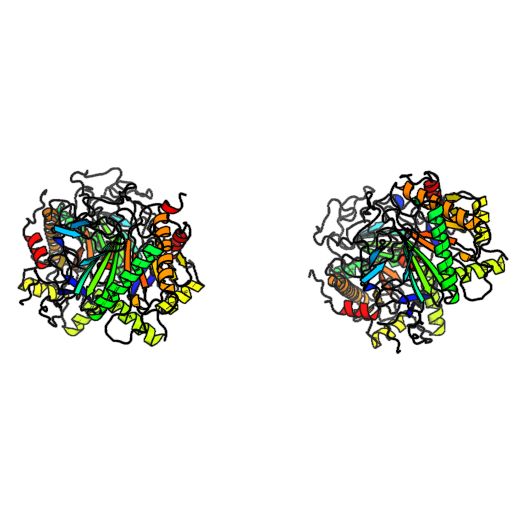8.818 1.00 29.80 154 LYS C C 1
ATOM 6758 O O . LYS C 1 154 ? 24.483 -5.674 159.166 1.00 26.74 154 LYS C O 1
ATOM 6764 N N . GLY C 1 155 ? 26.053 -5.545 157.564 1.00 28.18 155 GLY C N 1
ATOM 6765 C CA . GLY C 1 155 ? 25.124 -6.111 156.617 1.00 17.62 155 GLY C CA 1
ATOM 6766 C C . GLY C 1 155 ? 24.385 -5.041 155.830 1.00 24.38 155 GLY C C 1
ATOM 6767 O O . GLY C 1 155 ? 24.186 -3.862 156.253 1.00 19.03 155 GLY C O 1
ATOM 6768 N N . ALA C 1 156 ? 24.011 -5.530 154.648 1.00 29.34 156 ALA C N 1
ATOM 6769 C CA . ALA C 1 156 ? 23.278 -4.788 153.649 1.00 29.54 156 ALA C CA 1
ATOM 6770 C C . ALA C 1 156 ? 22.005 -4.234 154.229 1.00 50.11 156 ALA C C 1
ATOM 6771 O O . ALA C 1 156 ? 21.745 -3.036 154.096 1.00 25.15 156 ALA C O 1
ATOM 6773 N N . ALA C 1 157 ? 21.218 -5.135 154.844 1.00 19.37 157 ALA C N 1
ATOM 6774 C CA . ALA C 1 157 ? 19.972 -4.729 155.462 1.00 22.87 157 ALA C CA 1
ATOM 6775 C C . ALA C 1 157 ? 20.162 -3.576 156.459 1.00 15.71 157 ALA C C 1
ATOM 6776 O O . ALA C 1 157 ? 19.231 -2.813 156.712 1.00 26.27 157 ALA C O 1
ATOM 6778 N N . MET C 1 158 ? 21.384 -3.450 156.990 1.00 20.96 158 MET C N 1
ATOM 6779 C CA . MET C 1 158 ? 21.709 -2.433 157.958 1.00 30.68 158 MET C CA 1
ATOM 6780 C C . MET C 1 158 ? 22.260 -1.141 157.425 1.00 76.91 158 MET C C 1
ATOM 6781 O O . MET C 1 158 ? 22.822 -0.346 158.182 1.00 24.67 158 MET C O 1
ATOM 6786 N N . GLY C 1 159 ? 22.107 -0.905 156.136 1.00 19.96 159 GLY C N 1
ATOM 6787 C CA . GLY C 1 159 ? 22.567 0.373 155.626 1.00 16.28 159 GLY C CA 1
ATOM 6788 C C . GLY C 1 159 ? 24.081 0.568 155.514 1.00 20.15 159 GLY C C 1
ATOM 6789 O O . GLY C 1 159 ? 24.536 1.720 155.380 1.00 20.24 159 GLY C O 1
ATOM 6790 N N . CYS C 1 160 ? 24.862 -0.538 155.545 1.00 24.04 160 CYS C N 1
ATOM 6791 C CA . CYS C 1 160 ? 26.300 -0.345 155.373 1.00 21.02 160 CYS C CA 1
ATOM 6792 C C . CYS C 1 160 ? 26.510 0.034 153.915 1.00 100.00 160 CYS C C 1
ATOM 6793 O O . CYS C 1 160 ? 25.764 -0.415 153.014 1.00 19.52 160 CYS C O 1
ATOM 6796 N N . SER C 1 161 ? 27.502 0.893 153.712 1.00 20.67 161 SER C N 1
ATOM 6797 C CA . SER C 1 161 ? 27.851 1.387 152.397 1.00 15.51 161 SER C CA 1
ATOM 6798 C C . SER C 1 161 ? 29.105 0.714 151.870 1.00 34.90 161 SER C C 1
ATOM 6799 O O . SER C 1 161 ? 29.487 0.937 150.724 1.00 23.75 161 SER C O 1
ATOM 6802 N N . ASN C 1 162 ? 29.714 -0.106 152.735 1.00 28.51 162 ASN C N 1
ATOM 6803 C CA . ASN C 1 162 ? 30.940 -0.861 152.506 1.00 21.47 162 ASN C CA 1
ATOM 6804 C C . ASN C 1 162 ? 30.881 -2.212 153.233 1.00 24.80 162 ASN C C 1
ATOM 6805 O O . ASN C 1 162 ? 30.382 -2.313 154.357 1.00 70.24 162 ASN C O 1
ATOM 6810 N N . PRO C 1 163 ? 31.368 -3.249 152.546 1.00 69.64 163 PRO C N 1
ATOM 6811 C CA . PRO C 1 163 ? 31.319 -4.609 153.063 1.00 19.46 163 PRO C CA 1
ATOM 6812 C C . PRO C 1 163 ? 32.535 -5.038 153.900 1.00 52.46 163 PRO C C 1
ATOM 6813 O O . PRO C 1 163 ? 32.546 -6.159 154.432 1.00 26.42 163 PRO C O 1
ATOM 6817 N N . HIS C 1 164 ? 33.581 -4.194 154.000 1.00 22.31 164 HIS C N 1
ATOM 6818 C CA . HIS C 1 164 ? 34.732 -4.581 154.835 1.00 25.76 164 HIS C CA 1
ATOM 6819 C C . HIS C 1 164 ? 34.255 -4.538 156.303 1.00 24.77 164 HIS C C 1
ATOM 6820 O O . HIS C 1 164 ? 33.404 -3.725 156.641 1.00 22.22 164 HIS C O 1
ATOM 6827 N N . PRO C 1 165 ? 34.768 -5.428 157.143 1.00 27.57 165 PRO C N 1
ATOM 6828 C CA . PRO C 1 165 ? 34.373 -5.486 158.541 1.00 36.22 165 PRO C CA 1
ATOM 6829 C C . PRO C 1 165 ? 35.003 -4.358 159.344 1.00 22.26 165 PRO C C 1
ATOM 6830 O O . PRO C 1 165 ? 36.227 -4.240 159.471 1.00 21.37 165 PRO C O 1
ATOM 6834 N N . GLY C 1 166 ? 34.136 -3.515 159.886 1.00 24.51 166 GLY C N 1
ATOM 6835 C CA . GLY C 1 166 ? 34.612 -2.401 160.656 1.00 22.44 166 GLY C CA 1
ATOM 6836 C C . GLY C 1 166 ? 33.421 -1.636 161.152 1.00 22.36 166 GLY C C 1
ATOM 6837 O O . GLY C 1 166 ? 32.270 -2.015 160.914 1.00 18.01 166 GLY C O 1
ATOM 6838 N N . GLY C 1 167 ? 33.715 -0.557 161.824 1.00 15.41 167 GLY C N 1
ATOM 6839 C CA . GLY C 1 167 ? 32.660 0.244 162.357 1.00 12.24 167 GLY C CA 1
ATOM 6840 C C . GLY C 1 167 ? 33.057 1.671 162.273 1.00 17.96 167 GLY C C 1
ATOM 6841 O O . GLY C 1 167 ? 33.953 2.040 161.505 1.00 20.75 167 GLY C O 1
ATOM 6842 N N . GLN C 1 168 ? 32.384 2.485 163.062 1.00 18.58 168 GLN C N 1
ATOM 6843 C CA . GLN C 1 168 ? 32.665 3.911 163.023 1.00 16.09 168 GLN C CA 1
ATOM 6844 C C . GLN C 1 168 ? 32.612 4.576 164.375 1.00 32.55 168 GLN C C 1
ATOM 6845 O O . GLN C 1 168 ? 32.100 4.000 165.338 1.00 22.87 168 GLN C O 1
ATOM 6851 N N . ILE C 1 169 ? 33.145 5.811 164.399 1.00 20.25 169 ILE C N 1
ATOM 6852 C CA . ILE C 1 169 ? 33.162 6.678 165.567 1.00 17.97 169 ILE C CA 1
ATOM 6853 C C . ILE C 1 169 ? 32.913 8.126 165.184 1.00 13.80 169 ILE C C 1
ATOM 6854 O O . ILE C 1 169 ? 33.698 8.735 164.464 1.00 20.80 169 ILE C O 1
ATOM 6859 N N . TRP C 1 170 ? 31.790 8.657 165.656 1.00 18.26 170 TRP C N 1
ATOM 6860 C CA . TRP C 1 170 ? 31.418 10.044 165.447 1.00 19.53 170 TRP C CA 1
ATOM 6861 C C . TRP C 1 170 ? 31.328 10.720 166.801 1.00 20.02 170 TRP C C 1
ATOM 6862 O O . TRP C 1 170 ? 30.566 10.303 167.666 1.00 17.50 170 TRP C O 1
ATOM 6873 N N . ALA C 1 171 ? 32.095 11.771 166.937 1.00 20.53 171 ALA C N 1
ATOM 6874 C CA . ALA C 1 171 ? 32.141 12.595 168.114 1.00 22.37 171 ALA C CA 1
ATOM 6875 C C . ALA C 1 171 ? 31.209 13.781 167.957 1.00 34.98 171 ALA C C 1
ATOM 6876 O O . ALA C 1 171 ? 31.100 14.373 166.891 1.00 20.66 171 ALA C O 1
ATOM 6878 N N . ASN C 1 172 ? 30.552 14.157 169.033 1.00 18.32 172 ASN C N 1
ATOM 6879 C CA . ASN C 1 172 ? 29.667 15.285 168.976 1.00 9.62 172 ASN C CA 1
ATOM 6880 C C . ASN C 1 172 ? 30.082 16.293 169.986 1.00 21.13 172 ASN C C 1
ATOM 6881 O O . ASN C 1 172 ? 30.701 15.993 170.988 1.00 27.76 172 ASN C O 1
ATOM 6886 N N . SER C 1 173 ? 29.715 17.508 169.701 1.00 21.96 173 SER C N 1
ATOM 6887 C CA . SER C 1 173 ? 30.019 18.596 170.586 1.00 25.58 173 SER C CA 1
ATOM 6888 C C . SER C 1 173 ? 28.784 18.958 171.426 1.00 17.45 173 SER C C 1
ATOM 6889 O O . SER C 1 173 ? 28.714 19.977 172.089 1.00 19.96 173 SER C O 1
ATOM 6892 N N . PHE C 1 174 ? 27.789 18.110 171.345 1.00 15.70 174 PHE C N 1
ATOM 6893 C CA . PHE C 1 174 ? 26.530 18.258 172.033 1.00 13.06 174 PHE C CA 1
ATOM 6894 C C . PHE C 1 174 ? 26.129 16.850 172.374 1.00 19.12 174 PHE C C 1
ATOM 6895 O O . PHE C 1 174 ? 26.843 15.885 172.020 1.00 21.08 174 PHE C O 1
ATOM 6903 N N . LEU C 1 175 ? 25.004 16.751 173.063 1.00 18.56 175 LEU C N 1
ATOM 6904 C CA . LEU C 1 175 ? 24.470 15.468 173.446 1.00 19.27 175 LEU C CA 1
ATOM 6905 C C . LEU C 1 175 ? 23.314 15.176 172.543 1.00 12.05 175 LEU C C 1
ATOM 6906 O O . LEU C 1 175 ? 22.320 15.861 172.633 1.00 18.99 175 LEU C O 1
ATOM 6911 N N . PRO C 1 176 ? 23.464 14.143 171.708 1.00 25.58 176 PRO C N 1
ATOM 6912 C CA . PRO C 1 176 ? 22.403 13.745 170.807 1.00 18.49 176 PRO C CA 1
ATOM 6913 C C . PRO C 1 176 ? 21.176 13.255 171.583 1.00 25.39 176 PRO C C 1
ATOM 6914 O O . PRO C 1 176 ? 21.262 12.898 172.750 1.00 21.86 176 PRO C O 1
ATOM 6918 N N . ASN C 1 177 ? 20.015 13.232 170.925 1.00 23.93 177 ASN C N 1
ATOM 6919 C CA . ASN C 1 177 ? 18.757 12.807 171.525 1.00 21.47 177 ASN C CA 1
ATOM 6920 C C . ASN C 1 177 ? 18.844 11.654 172.526 1.00 27.70 177 ASN C C 1
ATOM 6921 O O . ASN C 1 177 ? 18.392 11.777 173.655 1.00 28.12 177 ASN C O 1
ATOM 6926 N N . GLU C 1 178 ? 19.379 10.506 172.088 1.00 22.56 178 GLU C N 1
ATOM 6927 C CA . GLU C 1 178 ? 19.477 9.297 172.907 1.00 22.37 178 GLU C CA 1
ATOM 6928 C C . GLU C 1 178 ? 20.409 9.465 174.080 1.00 46.23 178 GLU C C 1
ATOM 6929 O O . GLU C 1 178 ? 20.233 8.794 175.087 1.00 23.47 178 GLU C O 1
ATOM 6935 N N . ALA C 1 179 ? 21.408 10.325 173.914 1.00 23.35 179 ALA C N 1
ATOM 6936 C CA . ALA C 1 179 ? 22.400 10.583 174.948 1.00 15.78 179 ALA C CA 1
ATOM 6937 C C . ALA C 1 179 ? 21.799 11.475 176.031 1.00 27.04 179 ALA C C 1
ATOM 6938 O O . ALA C 1 179 ? 21.938 11.226 177.212 1.00 23.74 179 ALA C O 1
ATOM 6940 N N . GLU C 1 180 ? 21.121 12.529 175.612 1.00 25.92 180 GLU C N 1
ATOM 6941 C CA . GLU C 1 180 ? 20.519 13.426 176.562 1.00 31.44 180 GLU C CA 1
ATOM 6942 C C . GLU C 1 180 ? 19.436 12.694 177.361 1.00 46.56 180 GLU C C 1
ATOM 6943 O O . GLU C 1 180 ? 19.373 12.763 178.574 1.00 19.96 180 GLU C O 1
ATOM 6949 N N . ARG C 1 181 ? 18.572 11.975 176.665 1.00 19.64 181 ARG C N 1
ATOM 6950 C CA . ARG C 1 181 ? 17.501 11.241 177.291 1.00 24.87 181 ARG C CA 1
ATOM 6951 C C . ARG C 1 181 ? 18.027 10.204 178.284 1.00 45.82 181 ARG C C 1
ATOM 6952 O O . ARG C 1 181 ? 17.622 10.145 179.443 1.00 24.12 181 ARG C O 1
ATOM 6960 N N . GLU C 1 182 ? 18.922 9.360 177.805 1.00 15.69 182 GLU C N 1
ATOM 6961 C CA . GLU C 1 182 ? 19.518 8.320 178.612 1.00 20.09 182 GLU C CA 1
ATOM 6962 C C . GLU C 1 182 ? 20.254 8.892 179.825 1.00 35.75 182 GLU C C 1
ATOM 6963 O O . GLU C 1 182 ? 20.180 8.375 180.941 1.00 24.84 182 GLU C O 1
ATOM 6969 N N . ASP C 1 183 ? 20.996 9.964 179.615 1.00 13.24 183 ASP C N 1
ATOM 6970 C CA . ASP C 1 183 ? 21.701 10.560 180.742 1.00 30.12 183 ASP C CA 1
ATOM 6971 C C . ASP C 1 183 ? 20.708 11.104 181.774 1.00 35.46 183 ASP C C 1
ATOM 6972 O O . ASP C 1 183 ? 20.801 10.881 182.970 1.00 23.99 183 ASP C O 1
ATOM 6977 N N . ARG C 1 184 ? 19.743 11.856 181.315 1.00 18.01 184 ARG C N 1
ATOM 6978 C CA . ARG C 1 184 ? 18.747 12.420 182.194 1.00 14.93 184 ARG C CA 1
ATOM 6979 C C . ARG C 1 184 ? 17.948 11.363 182.948 1.00 29.71 184 ARG C C 1
ATOM 6980 O O . ARG C 1 184 ? 17.799 11.458 184.167 1.00 29.33 184 ARG C O 1
ATOM 6988 N N . LEU C 1 185 ? 17.411 10.356 182.245 1.00 42.44 185 LEU C N 1
ATOM 6989 C CA . LEU C 1 185 ? 16.621 9.314 182.902 1.00 21.01 185 LEU C CA 1
ATOM 6990 C C . LEU C 1 185 ? 17.399 8.503 183.945 1.00 23.09 185 LEU C C 1
ATOM 6991 O O . LEU C 1 185 ? 16.872 8.112 184.991 1.00 23.62 185 LEU C O 1
ATOM 6996 N N . GLN C 1 186 ? 18.667 8.240 183.638 1.00 26.31 186 GLN C N 1
ATOM 6997 C CA . GLN C 1 186 ? 19.555 7.482 184.503 1.00 30.02 186 GLN C CA 1
ATOM 6998 C C . GLN C 1 186 ? 19.853 8.280 185.748 1.00 69.67 186 GLN C C 1
ATOM 6999 O O . GLN C 1 186 ? 19.886 7.753 186.841 1.00 20.78 186 GLN C O 1
ATOM 7005 N N . LYS C 1 187 ? 20.061 9.574 185.552 1.00 25.32 187 LYS C N 1
ATOM 7006 C CA . LYS C 1 187 ? 20.316 10.519 186.618 1.00 22.51 187 LYS C CA 1
ATOM 7007 C C . LYS C 1 187 ? 19.135 10.551 187.603 1.00 16.40 187 LYS C C 1
ATOM 7008 O O . LYS C 1 187 ? 19.346 10.373 188.788 1.00 31.23 187 LYS C O 1
ATOM 7014 N N . GLU C 1 188 ? 17.884 10.738 187.109 1.00 22.25 188 GLU C N 1
ATOM 7015 C CA . GLU C 1 188 ? 16.671 10.770 187.916 1.00 11.28 188 GLU C CA 1
ATOM 7016 C C . GLU C 1 188 ? 16.475 9.482 188.711 1.00 44.53 188 GLU C C 1
ATOM 7017 O O . GLU C 1 188 ? 16.207 9.514 189.909 1.00 34.43 188 GLU C O 1
ATOM 7023 N N . TYR C 1 189 ? 16.697 8.344 188.059 1.00 22.00 189 TYR C N 1
ATOM 7024 C CA . TYR C 1 189 ? 16.604 7.058 188.730 1.00 19.12 189 TYR C CA 1
ATOM 7025 C C . TYR C 1 189 ? 17.604 6.956 189.881 1.00 26.49 189 TYR C C 1
ATOM 7026 O O . TYR C 1 189 ? 17.317 6.578 191.003 1.00 29.56 189 TYR C O 1
ATOM 7035 N N . PHE C 1 190 ? 18.828 7.276 189.603 1.00 26.54 190 PHE C N 1
ATOM 7036 C CA . PHE C 1 190 ? 19.841 7.193 190.616 1.00 28.46 190 PHE C CA 1
ATOM 7037 C C . PHE C 1 190 ? 19.526 8.038 191.842 1.00 34.53 190 PHE C C 1
ATOM 7038 O O . PHE C 1 190 ? 19.711 7.607 192.978 1.00 36.30 190 PHE C O 1
ATOM 7046 N N . ALA C 1 191 ? 19.070 9.260 191.601 1.00 22.09 191 ALA C N 1
ATOM 7047 C CA . ALA C 1 191 ? 18.718 10.191 192.660 1.00 41.82 191 ALA C CA 1
ATOM 7048 C C . ALA C 1 191 ? 17.563 9.692 193.546 1.00 47.06 191 ALA C C 1
ATOM 7049 O O . ALA C 1 191 ? 17.388 10.121 194.682 1.00 39.81 191 ALA C O 1
ATOM 7051 N N . GLU C 1 192 ? 16.749 8.791 193.021 1.00 29.68 192 GLU C N 1
ATOM 7052 C CA . GLU C 1 192 ? 15.644 8.272 193.789 1.00 29.73 192 GLU C CA 1
ATOM 7053 C C . GLU C 1 192 ? 16.079 6.987 194.442 1.00 66.83 192 GLU C C 1
ATOM 7054 O O . GLU C 1 192 ? 15.903 6.768 195.641 1.00 26.67 192 GLU C O 1
ATOM 7060 N N . GLN C 1 193 ? 16.697 6.153 193.623 1.00 19.95 193 GLN C N 1
ATOM 7061 C CA . GLN C 1 193 ? 17.138 4.860 194.079 1.00 17.46 193 GLN C CA 1
ATOM 7062 C C . GLN C 1 193 ? 18.507 4.836 194.659 1.00 19.39 193 GLN C C 1
ATOM 7063 O O . GLN C 1 193 ? 18.902 3.813 195.216 1.00 25.28 193 GLN C O 1
ATOM 7069 N N . LYS C 1 194 ? 19.226 5.928 194.524 1.00 27.58 194 LYS C N 1
ATOM 7070 C CA . LYS C 1 194 ? 20.585 5.971 195.049 1.00 30.31 194 LYS C CA 1
ATOM 7071 C C . LYS C 1 194 ? 21.417 4.808 194.537 1.00 41.88 194 LYS C C 1
ATOM 7072 O O . LYS C 1 194 ? 22.371 4.335 195.167 1.00 20.91 194 LYS C O 1
ATOM 7078 N N . SER C 1 195 ? 21.045 4.358 193.349 1.00 36.66 195 SER C N 1
ATOM 7079 C CA . SER C 1 195 ? 21.721 3.262 192.681 1.00 31.35 195 SER C CA 1
ATOM 7080 C C . SER C 1 195 ? 21.531 3.408 191.170 1.00 33.13 195 SER C C 1
ATOM 7081 O O . SER C 1 195 ? 20.489 3.955 190.761 1.00 19.17 195 SER C O 1
ATOM 7084 N N . PRO C 1 196 ? 22.526 2.924 190.375 1.00 34.56 196 PRO C N 1
ATOM 7085 C CA . PRO C 1 196 ? 22.470 3.014 188.923 1.00 34.56 196 PRO C CA 1
ATOM 7086 C C . PRO C 1 196 ? 21.434 2.053 188.369 1.00 16.15 196 PRO C C 1
ATOM 7087 O O . PRO C 1 196 ? 21.403 0.843 188.660 1.00 21.01 196 PRO C O 1
ATOM 7091 N N . MET C 1 197 ? 20.546 2.646 187.587 1.00 19.48 197 MET C N 1
ATOM 7092 C CA . MET C 1 197 ? 19.463 1.923 186.957 1.00 15.18 197 MET C CA 1
ATOM 7093 C C . MET C 1 197 ? 19.908 0.603 186.341 1.00 15.61 197 MET C C 1
ATOM 7094 O O . MET C 1 197 ? 19.267 -0.429 186.483 1.00 19.06 197 MET C O 1
ATOM 7099 N N . LEU C 1 198 ? 21.006 0.627 185.589 1.00 28.44 198 LEU C N 1
ATOM 7100 C CA . LEU C 1 198 ? 21.453 -0.573 184.904 1.00 15.82 198 LEU C CA 1
ATOM 7101 C C . LEU C 1 198 ? 22.166 -1.588 185.746 1.00 16.42 198 LEU C C 1
ATOM 7102 O O . LEU C 1 198 ? 22.220 -2.783 185.393 1.00 21.96 198 LEU C O 1
ATOM 7107 N N . VAL C 1 199 ? 22.728 -1.094 186.845 1.00 30.07 199 VAL C N 1
ATOM 7108 C CA . VAL C 1 199 ? 23.402 -1.987 187.756 1.00 21.56 199 VAL C CA 1
ATOM 7109 C C . VAL C 1 199 ? 22.272 -2.819 188.383 1.00 10.81 199 VAL C C 1
ATOM 7110 O O . VAL C 1 199 ? 22.296 -4.071 188.461 1.00 17.56 199 VAL C O 1
ATOM 7114 N N . ASP C 1 200 ? 21.215 -2.085 188.767 1.00 20.76 200 ASP C N 1
ATOM 7115 C CA . ASP C 1 200 ? 20.040 -2.740 189.324 1.00 22.08 200 ASP C CA 1
ATOM 7116 C C . ASP C 1 200 ? 19.475 -3.724 188.319 1.00 26.29 200 ASP C C 1
ATOM 7117 O O . ASP C 1 200 ? 19.279 -4.912 188.600 1.00 26.66 200 ASP C O 1
ATOM 7122 N N . TYR C 1 201 ? 19.258 -3.199 187.111 1.00 37.01 201 TYR C N 1
ATOM 7123 C CA . TYR C 1 201 ? 18.742 -3.993 186.016 1.00 22.12 201 TYR C CA 1
ATOM 7124 C C . TYR C 1 201 ? 19.545 -5.272 185.843 1.00 12.06 201 TYR C C 1
ATOM 7125 O O . TYR C 1 201 ? 19.011 -6.370 185.735 1.00 16.81 201 TYR C O 1
ATOM 7134 N N . VAL C 1 202 ? 20.872 -5.171 185.867 1.00 14.62 202 VAL C N 1
ATOM 7135 C CA . VAL C 1 202 ? 21.642 -6.366 185.741 1.00 11.12 202 VAL C CA 1
ATOM 7136 C C . VAL C 1 202 ? 21.333 -7.330 186.862 1.00 34.95 202 VAL C C 1
ATOM 7137 O O . VAL C 1 202 ? 21.169 -8.516 186.642 1.00 23.59 202 VAL C O 1
ATOM 7141 N N . GLN C 1 203 ? 21.291 -6.806 188.086 1.00 21.78 203 GLN C N 1
ATOM 7142 C CA . GLN C 1 203 ? 20.999 -7.651 189.218 1.00 27.25 203 GLN C CA 1
ATOM 7143 C C . GLN C 1 203 ? 19.674 -8.374 189.036 1.00 20.04 203 GLN C C 1
ATOM 7144 O O . GLN C 1 203 ? 19.614 -9.604 189.088 1.00 30.90 203 GLN C O 1
ATOM 7150 N N . ARG C 1 204 ? 18.623 -7.603 188.740 1.00 18.11 204 ARG C N 1
ATOM 7151 C CA . ARG C 1 204 ? 17.318 -8.191 188.505 1.00 28.04 204 ARG C CA 1
ATOM 7152 C C . ARG C 1 204 ? 17.352 -9.333 187.487 1.00 50.58 204 ARG C C 1
ATOM 7153 O O . ARG C 1 204 ? 16.712 -10.368 187.672 1.00 26.45 204 ARG C O 1
ATOM 7161 N N . GLU C 1 205 ? 18.116 -9.145 186.413 1.00 26.41 205 GLU C N 1
ATOM 7162 C CA . GLU C 1 205 ? 18.213 -10.132 185.341 1.00 19.37 205 GLU C CA 1
ATOM 7163 C C . GLU C 1 205 ? 18.971 -11.388 185.739 1.00 23.57 205 GLU C C 1
ATOM 7164 O O . GLU C 1 205 ? 18.540 -12.523 185.449 1.00 19.69 205 GLU C O 1
ATOM 7170 N N . LEU C 1 206 ? 20.113 -11.177 186.417 1.00 25.68 206 LEU C N 1
ATOM 7171 C CA . LEU C 1 206 ? 20.895 -12.306 186.865 1.00 27.26 206 LEU C CA 1
ATOM 7172 C C . LEU C 1 206 ? 19.993 -13.160 187.732 1.00 22.07 206 LEU C C 1
ATOM 7173 O O . LEU C 1 206 ? 20.073 -14.390 187.739 1.00 28.44 206 LEU C O 1
ATOM 7178 N N . ALA C 1 207 ? 19.086 -12.467 188.420 1.00 25.08 207 ALA C N 1
ATOM 7179 C CA . ALA C 1 207 ? 18.116 -13.076 189.299 1.00 32.98 207 ALA C CA 1
ATOM 7180 C C . ALA C 1 207 ? 17.075 -13.859 188.523 1.00 48.82 207 ALA C C 1
ATOM 7181 O O . ALA C 1 207 ? 16.742 -14.994 188.866 1.00 37.96 207 ALA C O 1
ATOM 7183 N N . ASP C 1 208 ? 16.571 -13.217 187.474 1.00 33.13 208 ASP C N 1
ATOM 7184 C CA . ASP C 1 208 ? 15.546 -13.774 186.604 1.00 20.01 208 ASP C CA 1
ATOM 7185 C C . ASP C 1 208 ? 16.054 -14.872 185.677 1.00 41.75 208 ASP C C 1
ATOM 7186 O O . ASP C 1 208 ? 15.622 -16.021 185.795 1.00 31.21 208 ASP C O 1
ATOM 7191 N N . GLY C 1 209 ? 16.944 -14.533 184.735 1.00 39.65 209 GLY C N 1
ATOM 7192 C CA . GLY C 1 209 ? 17.478 -15.530 183.813 1.00 23.09 209 GLY C CA 1
ATOM 7193 C C . GLY C 1 209 ? 16.608 -15.812 182.582 1.00 23.12 209 GLY C C 1
ATOM 7194 O O . GLY C 1 209 ? 17.054 -16.430 181.623 1.00 30.53 209 GLY C O 1
ATOM 7195 N N . SER C 1 210 ? 15.366 -15.375 182.575 1.00 22.23 210 SER C N 1
ATOM 7196 C CA . SER C 1 210 ? 14.546 -15.679 181.428 1.00 26.97 210 SER C CA 1
ATOM 7197 C C . SER C 1 210 ? 14.858 -14.946 180.108 1.00 48.05 210 SER C C 1
ATOM 7198 O O . SER C 1 210 ? 14.567 -15.474 179.039 1.00 32.18 210 SER C O 1
ATOM 7201 N N . ARG C 1 211 ? 15.433 -13.742 180.179 1.00 27.25 211 ARG C N 1
ATOM 7202 C CA . ARG C 1 211 ? 15.816 -12.967 179.006 1.00 16.26 211 ARG C CA 1
ATOM 7203 C C . ARG C 1 211 ? 17.346 -13.031 178.803 1.00 40.69 211 ARG C C 1
ATOM 7204 O O . ARG C 1 211 ? 17.944 -12.356 177.961 1.00 25.81 211 ARG C O 1
ATOM 7212 N N . THR C 1 212 ? 18.005 -13.887 179.578 1.00 26.31 212 THR C N 1
ATOM 7213 C CA . THR C 1 212 ? 19.459 -14.051 179.513 1.00 33.25 212 THR C CA 1
ATOM 7214 C C . THR C 1 212 ? 19.923 -14.762 178.258 1.00 22.05 212 THR C C 1
ATOM 7215 O O . THR C 1 212 ? 19.456 -15.848 177.922 1.00 25.64 212 THR C O 1
ATOM 7219 N N . VAL C 1 213 ? 20.880 -14.141 177.578 1.00 29.60 213 VAL C N 1
ATOM 7220 C CA . VAL C 1 213 ? 21.393 -14.699 176.342 1.00 34.42 213 VAL C CA 1
ATOM 7221 C C . VAL C 1 213 ? 22.854 -15.171 176.448 1.00 42.68 213 VAL C C 1
ATOM 7222 O O . VAL C 1 213 ? 23.247 -16.252 175.991 1.00 22.57 213 VAL C O 1
ATOM 7226 N N . VAL C 1 214 ? 23.697 -14.362 177.080 1.00 20.65 214 VAL C N 1
ATOM 7227 C CA . VAL C 1 214 ? 25.110 -14.700 177.266 1.00 31.65 214 VAL C CA 1
ATOM 7228 C C . VAL C 1 214 ? 25.578 -14.255 178.642 1.00 24.63 214 VAL C C 1
ATOM 7229 O O . VAL C 1 214 ? 25.216 -13.171 179.113 1.00 21.93 214 VAL C O 1
ATOM 7233 N N . GLU C 1 215 ? 26.403 -15.088 179.264 1.00 27.76 215 GLU C N 1
ATOM 7234 C CA . GLU C 1 215 ? 26.916 -14.756 180.570 1.00 22.70 215 GLU C CA 1
ATOM 7235 C C . GLU C 1 215 ? 28.349 -15.159 180.780 1.00 21.43 215 GLU C C 1
ATOM 7236 O O . GLU C 1 215 ? 28.702 -16.342 180.672 1.00 27.77 215 GLU C O 1
ATOM 7242 N N . THR C 1 216 ? 29.161 -14.157 181.102 1.00 15.76 216 THR C N 1
ATOM 7243 C CA . THR C 1 216 ? 30.560 -14.417 181.362 1.00 17.64 216 THR C CA 1
ATOM 7244 C C . THR C 1 216 ? 30.862 -13.934 182.776 1.00 25.35 216 THR C C 1
ATOM 7245 O O . THR C 1 216 ? 29.958 -13.493 183.473 1.00 22.03 216 THR C O 1
ATOM 7249 N N . GLU C 1 217 ? 32.107 -13.981 183.213 1.00 21.37 217 GLU C N 1
ATOM 7250 C CA . GLU C 1 217 ? 32.396 -13.501 184.553 1.00 21.55 217 GLU C CA 1
ATOM 7251 C C . GLU C 1 217 ? 32.037 -12.026 184.746 1.00 27.68 217 GLU C C 1
ATOM 7252 O O . GLU C 1 217 ? 31.403 -11.630 185.730 1.00 28.61 217 GLU C O 1
ATOM 7258 N N . HIS C 1 218 ? 32.463 -11.196 183.799 1.00 19.67 218 HIS C N 1
ATOM 7259 C CA . HIS C 1 218 ? 32.250 -9.767 183.873 1.00 16.13 218 HIS C CA 1
ATOM 7260 C C . HIS C 1 218 ? 31.114 -9.182 183.034 1.00 12.76 218 HIS C C 1
ATOM 7261 O O . HIS C 1 218 ? 30.818 -7.993 183.160 1.00 16.41 218 HIS C O 1
ATOM 7268 N N . TRP C 1 219 ? 30.459 -9.991 182.212 1.00 17.18 219 TRP C N 1
ATOM 7269 C CA . TRP C 1 219 ? 29.418 -9.446 181.369 1.00 20.71 219 TRP C CA 1
ATOM 7270 C C . TRP C 1 219 ? 28.144 -10.241 181.305 1.00 12.72 219 TRP C C 1
ATOM 7271 O O . TRP C 1 219 ? 28.111 -11.462 181.477 1.00 21.55 219 TRP C O 1
ATOM 7282 N N . LEU C 1 220 ? 27.096 -9.506 180.964 1.00 20.13 220 LEU C N 1
ATOM 7283 C CA . LEU C 1 220 ? 25.772 -10.042 180.780 1.00 41.34 220 LEU C CA 1
ATOM 7284 C C . LEU C 1 220 ? 25.076 -9.484 179.523 1.00 20.72 220 LEU C C 1
ATOM 7285 O O . LEU C 1 220 ? 25.068 -8.276 179.268 1.00 21.09 220 LEU C O 1
ATOM 7290 N N . ALA C 1 221 ? 24.461 -10.386 178.764 1.00 22.73 221 ALA C N 1
ATOM 7291 C CA . ALA C 1 221 ? 23.730 -10.031 177.582 1.00 27.57 221 ALA C CA 1
ATOM 7292 C C . ALA C 1 221 ? 22.358 -10.664 177.650 1.00 15.20 221 ALA C C 1
ATOM 7293 O O . ALA C 1 221 ? 22.175 -11.850 177.857 1.00 18.51 221 ALA C O 1
ATOM 7295 N N . VAL C 1 222 ? 21.382 -9.848 177.446 1.00 15.35 222 VAL C N 1
ATOM 7296 C CA . VAL C 1 222 ? 20.039 -10.347 177.466 1.00 26.77 222 VAL C CA 1
ATOM 7297 C C . VAL C 1 222 ? 19.231 -9.650 176.403 1.00 75.91 222 VAL C C 1
ATOM 7298 O O . VAL C 1 222 ? 19.690 -8.724 175.755 1.00 18.88 222 VAL C O 1
ATOM 7302 N N . VAL C 1 223 ? 18.005 -10.080 176.240 1.00 25.63 223 VAL C N 1
ATOM 7303 C CA . VAL C 1 223 ? 17.135 -9.405 175.324 1.00 16.25 223 VAL C CA 1
ATOM 7304 C C . VAL C 1 223 ? 16.387 -8.504 176.291 1.00 24.42 223 VAL C C 1
ATOM 7305 O O . VAL C 1 223 ? 15.514 -9.000 176.972 1.00 35.37 223 VAL C O 1
ATOM 7309 N N . PRO C 1 224 ? 16.755 -7.233 176.429 1.00 21.19 224 PRO C N 1
ATOM 7310 C CA . PRO C 1 224 ? 16.074 -6.405 177.401 1.00 15.44 224 PRO C CA 1
ATOM 7311 C C . PRO C 1 224 ? 14.594 -6.615 177.405 1.00 21.85 224 PRO C C 1
ATOM 7312 O O . PRO C 1 224 ? 13.958 -6.984 176.417 1.00 17.87 224 PRO C O 1
ATOM 7316 N N . TYR C 1 225 ? 14.064 -6.376 178.580 1.00 46.29 225 TYR C N 1
ATOM 7317 C CA . TYR C 1 225 ? 12.661 -6.537 178.781 1.00 41.64 225 TYR C CA 1
ATOM 7318 C C . TYR C 1 225 ? 11.904 -5.717 177.763 1.00 19.65 225 TYR C C 1
ATOM 7319 O O . TYR C 1 225 ? 10.901 -6.176 177.230 1.00 19.05 225 TYR C O 1
ATOM 7328 N N . TRP C 1 226 ? 12.355 -4.482 177.562 1.00 16.11 226 TRP C N 1
ATOM 7329 C CA . TRP C 1 226 ? 11.681 -3.569 176.669 1.00 14.28 226 TRP C CA 1
ATOM 7330 C C . TRP C 1 226 ? 12.291 -3.542 175.271 1.00 17.96 226 TRP C C 1
ATOM 7331 O O . TRP C 1 226 ? 12.244 -2.544 174.566 1.00 18.55 226 TRP C O 1
ATOM 7342 N N . ALA C 1 227 ? 12.871 -4.644 174.864 1.00 19.83 227 ALA C N 1
ATOM 7343 C CA . ALA C 1 227 ? 13.484 -4.673 173.550 1.00 15.36 227 ALA C CA 1
ATOM 7344 C C . ALA C 1 227 ? 12.498 -4.237 172.485 1.00 29.04 227 ALA C C 1
ATOM 7345 O O . ALA C 1 227 ? 11.310 -4.512 172.617 1.00 19.79 227 ALA C O 1
ATOM 7347 N N . ALA C 1 228 ? 12.996 -3.579 171.432 1.00 32.88 228 ALA C N 1
ATOM 7348 C CA . ALA C 1 228 ? 12.162 -3.149 170.314 1.00 27.70 228 ALA C CA 1
ATOM 7349 C C . ALA C 1 228 ? 12.355 -4.082 169.112 1.00 27.79 228 ALA C C 1
ATOM 7350 O O . ALA C 1 228 ? 11.403 -4.577 168.535 1.00 21.09 228 ALA C O 1
ATOM 7352 N N . TRP C 1 229 ? 13.613 -4.333 168.745 1.00 25.97 229 TRP C N 1
ATOM 7353 C CA . TRP C 1 229 ? 13.941 -5.210 167.635 1.00 35.67 229 TRP C CA 1
ATOM 7354 C C . TRP C 1 229 ? 13.775 -6.653 168.055 1.00 31.13 229 TRP C C 1
ATOM 7355 O O . TRP C 1 229 ? 14.091 -7.017 169.170 1.00 23.99 229 TRP C O 1
ATOM 7366 N N . PRO C 1 230 ? 13.290 -7.478 167.154 1.00 32.88 230 PRO C N 1
ATOM 7367 C CA . PRO C 1 230 ? 13.051 -8.873 167.429 1.00 22.60 230 PRO C CA 1
ATOM 7368 C C . PRO C 1 230 ? 14.105 -9.565 168.262 1.00 29.34 230 PRO C C 1
ATOM 7369 O O . PRO C 1 230 ? 13.790 -10.112 169.313 1.00 25.93 230 PRO C O 1
ATOM 7373 N N . PHE C 1 231 ? 15.338 -9.583 167.784 1.00 17.17 231 PHE C N 1
ATOM 7374 C CA . PHE C 1 231 ? 16.360 -10.272 168.557 1.00 11.33 231 PHE C CA 1
ATOM 7375 C C . PHE C 1 231 ? 17.372 -9.337 169.182 1.00 15.92 231 PHE C C 1
ATOM 7376 O O . PHE C 1 231 ? 18.587 -9.660 169.313 1.00 14.21 231 PHE C O 1
ATOM 7384 N N . GLU C 1 232 ? 16.816 -8.177 169.587 1.00 28.95 232 GLU C N 1
ATOM 7385 C CA . GLU C 1 232 ? 17.544 -7.109 170.262 1.00 29.59 232 GLU C CA 1
ATOM 7386 C C . GLU C 1 232 ? 18.201 -7.606 171.546 1.00 30.53 232 GLU C C 1
ATOM 7387 O O . GLU C 1 232 ? 17.644 -8.420 172.271 1.00 18.89 232 GLU C O 1
ATOM 7393 N N . THR C 1 233 ? 19.397 -7.115 171.790 1.00 17.98 233 THR C N 1
ATOM 7394 C CA . THR C 1 233 ? 20.166 -7.442 172.964 1.00 22.08 233 THR C CA 1
ATOM 7395 C C . THR C 1 233 ? 20.792 -6.203 173.565 1.00 28.59 233 THR C C 1
ATOM 7396 O O . THR C 1 233 ? 20.984 -5.195 172.892 1.00 21.34 233 THR C O 1
ATOM 7400 N N . LEU C 1 234 ? 21.062 -6.310 174.867 1.00 36.37 234 LEU C N 1
ATOM 7401 C CA . LEU C 1 234 ? 21.696 -5.280 175.665 1.00 11.80 234 LEU C CA 1
ATOM 7402 C C . LEU C 1 234 ? 22.856 -5.988 176.304 1.00 13.54 234 LEU C C 1
ATOM 7403 O O . LEU C 1 234 ? 22.684 -7.063 176.897 1.00 21.47 234 LEU C O 1
ATOM 7408 N N . LEU C 1 235 ? 24.033 -5.459 176.102 1.00 9.40 235 LEU C N 1
ATOM 7409 C CA . LEU C 1 235 ? 25.196 -6.116 176.639 1.00 9.26 235 LEU C CA 1
ATOM 7410 C C . LEU C 1 235 ? 25.805 -5.218 177.677 1.00 31.99 235 LEU C C 1
ATOM 7411 O O . LEU C 1 235 ? 26.130 -4.067 177.389 1.00 24.65 235 LEU C O 1
ATOM 7416 N N . LEU C 1 236 ? 25.921 -5.748 178.897 1.00 32.01 236 LEU C N 1
ATOM 7417 C CA . LEU C 1 236 ? 26.472 -4.952 179.967 1.00 17.97 236 LEU C CA 1
ATOM 7418 C C . LEU C 1 236 ? 27.369 -5.672 180.935 1.00 14.10 236 LEU C C 1
ATOM 7419 O O . LEU C 1 236 ? 27.280 -6.909 181.085 1.00 19.36 236 LEU C O 1
ATOM 7424 N N . PRO C 1 237 ? 28.267 -4.858 181.535 1.00 20.91 237 PRO C N 1
ATOM 7425 C CA . PRO C 1 237 ? 29.220 -5.374 182.492 1.00 22.05 237 PRO C CA 1
ATOM 7426 C C . PRO C 1 237 ? 28.442 -5.608 183.778 1.00 26.40 237 PRO C C 1
ATOM 7427 O O . PRO C 1 237 ? 27.458 -4.915 184.040 1.00 16.80 237 PRO C O 1
ATOM 7431 N N . LYS C 1 238 ? 28.863 -6.611 184.515 1.00 18.54 238 LYS C N 1
ATOM 7432 C CA . LYS C 1 238 ? 28.195 -6.953 185.751 1.00 26.72 238 LYS C CA 1
ATOM 7433 C C . LYS C 1 238 ? 28.444 -5.920 186.855 1.00 30.20 238 LYS C C 1
ATOM 7434 O O . LYS C 1 238 ? 27.608 -5.701 187.735 1.00 93.64 238 LYS C O 1
ATOM 7440 N N . ALA C 1 239 ? 29.623 -5.289 186.779 1.00 35.75 239 ALA C N 1
ATOM 7441 C CA . ALA C 1 239 ? 30.064 -4.269 187.724 1.00 18.49 239 ALA C CA 1
ATOM 7442 C C . ALA C 1 239 ? 29.820 -2.861 187.196 1.00 21.14 239 ALA C C 1
ATOM 7443 O O . ALA C 1 239 ? 29.691 -2.616 185.982 1.00 40.71 239 ALA C O 1
ATOM 7445 N N . HIS C 1 240 ? 29.772 -1.932 188.116 1.00 12.52 240 HIS C N 1
ATOM 7446 C CA . HIS C 1 240 ? 29.553 -0.549 187.786 1.00 10.31 240 HIS C CA 1
ATOM 7447 C C . HIS C 1 240 ? 30.746 -0.021 187.033 1.00 26.22 240 HIS C C 1
ATOM 7448 O O . HIS C 1 240 ? 31.827 0.135 187.591 1.00 23.47 240 HIS C O 1
ATOM 7455 N N . VAL C 1 241 ? 30.506 0.260 185.752 1.00 20.03 241 VAL C N 1
ATOM 7456 C CA . VAL C 1 241 ? 31.510 0.805 184.861 1.00 25.63 241 VAL C CA 1
ATOM 7457 C C . VAL C 1 241 ? 30.907 1.990 184.183 1.00 15.02 241 VAL C C 1
ATOM 7458 O O . VAL C 1 241 ? 29.827 1.897 183.603 1.00 12.84 241 VAL C O 1
ATOM 7462 N N . LEU C 1 242 ? 31.621 3.087 184.282 1.00 16.96 242 LEU C N 1
ATOM 7463 C CA . LEU C 1 242 ? 31.193 4.353 183.728 1.00 14.98 242 LEU C CA 1
ATOM 7464 C C . LEU C 1 242 ? 31.421 4.480 182.208 1.00 45.83 242 LEU C C 1
ATOM 7465 O O . LEU C 1 242 ? 30.528 4.868 181.477 1.00 17.58 242 LEU C O 1
ATOM 7470 N N . ARG C 1 243 ? 32.612 4.159 181.737 1.00 19.30 243 ARG C N 1
ATOM 7471 C CA . ARG C 1 243 ? 32.949 4.252 180.321 1.00 17.54 243 ARG C CA 1
ATOM 7472 C C . ARG C 1 243 ? 33.789 3.067 179.898 1.00 40.25 243 ARG C C 1
ATOM 7473 O O . ARG C 1 243 ? 34.360 2.372 180.743 1.00 18.86 243 ARG C O 1
ATOM 7481 N N . ILE C 1 244 ? 33.876 2.847 178.574 1.00 20.24 244 ILE C N 1
ATOM 7482 C CA . ILE C 1 244 ? 34.629 1.721 178.058 1.00 13.53 244 ILE C CA 1
ATOM 7483 C C . ILE C 1 244 ? 36.093 1.879 178.398 1.00 10.23 244 ILE C C 1
ATOM 7484 O O . ILE C 1 244 ? 36.869 0.926 178.473 1.00 16.64 244 ILE C O 1
ATOM 7489 N N . THR C 1 245 ? 36.459 3.142 178.568 1.00 15.67 245 THR C N 1
ATOM 7490 C CA . THR C 1 245 ? 37.827 3.434 178.902 1.00 15.42 245 THR C CA 1
ATOM 7491 C C . THR C 1 245 ? 38.094 3.001 180.344 1.00 22.52 245 THR C C 1
ATOM 7492 O O . THR C 1 245 ? 39.235 2.904 180.733 1.00 22.01 245 THR C O 1
ATOM 7496 N N . ASP C 1 246 ? 37.038 2.759 181.117 1.00 27.40 246 ASP C N 1
ATOM 7497 C CA . ASP C 1 246 ? 37.168 2.359 182.529 1.00 34.29 246 ASP C CA 1
ATOM 7498 C C . ASP C 1 246 ? 37.289 0.866 182.764 1.00 48.44 246 ASP C C 1
ATOM 7499 O O . ASP C 1 246 ? 37.490 0.408 183.899 1.00 29.27 246 ASP C O 1
ATOM 7504 N N . LEU C 1 247 ? 37.177 0.083 181.706 1.00 22.98 247 LEU C N 1
ATOM 7505 C CA . LEU C 1 247 ? 37.276 -1.348 181.903 1.00 16.34 247 LEU C CA 1
ATOM 7506 C C . LEU C 1 247 ? 38.659 -1.774 182.273 1.00 30.75 247 LEU C C 1
ATOM 7507 O O . LEU C 1 247 ? 39.659 -1.254 181.765 1.00 22.64 247 LEU C O 1
ATOM 7512 N N . THR C 1 248 ? 38.705 -2.758 183.151 1.00 27.31 248 THR C N 1
ATOM 7513 C CA . THR C 1 248 ? 39.982 -3.278 183.541 1.00 23.50 248 THR C CA 1
ATOM 7514 C C . THR C 1 248 ? 40.434 -4.165 182.414 1.00 20.84 248 THR C C 1
ATOM 7515 O O . THR C 1 248 ? 39.614 -4.648 181.657 1.00 25.20 248 THR C O 1
ATOM 7519 N N . ASP C 1 249 ? 41.728 -4.412 182.322 1.00 21.31 249 ASP C N 1
ATOM 7520 C CA . ASP C 1 249 ? 42.223 -5.275 181.282 1.00 14.37 249 ASP C CA 1
ATOM 7521 C C . ASP C 1 249 ? 41.566 -6.639 181.323 1.00 34.86 249 ASP C C 1
ATOM 7522 O O . ASP C 1 249 ? 41.344 -7.235 180.288 1.00 21.32 249 ASP C O 1
ATOM 7527 N N . ALA C 1 250 ? 41.211 -7.157 182.495 1.00 17.35 250 ALA C N 1
ATOM 7528 C CA . ALA C 1 250 ? 40.557 -8.467 182.488 1.00 20.40 250 ALA C CA 1
ATOM 7529 C C . ALA C 1 250 ? 39.130 -8.363 182.000 1.00 15.17 250 ALA C C 1
ATOM 7530 O O . ALA C 1 250 ? 38.607 -9.318 181.422 1.00 25.70 250 ALA C O 1
ATOM 7532 N N . GLN C 1 251 ? 38.514 -7.204 182.275 1.00 11.25 251 GLN C N 1
ATOM 7533 C CA . GLN C 1 251 ? 37.145 -6.886 181.881 1.00 20.01 251 GLN C CA 1
ATOM 7534 C C . GLN C 1 251 ? 37.089 -6.737 180.353 1.00 27.74 251 GLN C C 1
ATOM 7535 O O . GLN C 1 251 ? 36.101 -7.049 179.690 1.00 18.64 251 GLN C O 1
ATOM 7541 N N . ARG C 1 252 ? 38.188 -6.236 179.808 1.00 21.72 252 ARG C N 1
ATOM 7542 C CA . ARG C 1 252 ? 38.327 -6.039 178.382 1.00 19.26 252 ARG C CA 1
ATOM 7543 C C . ARG C 1 252 ? 38.381 -7.396 177.717 1.00 18.50 252 ARG C C 1
ATOM 7544 O O . ARG C 1 252 ? 37.499 -7.752 176.928 1.00 44.78 252 ARG C O 1
ATOM 7552 N N . SER C 1 253 ? 39.390 -8.183 178.085 1.00 14.30 253 SER C N 1
ATOM 7553 C CA . SER C 1 253 ? 39.526 -9.530 177.536 1.00 14.29 253 SER C CA 1
ATOM 7554 C C . SER C 1 253 ? 38.248 -10.346 177.641 1.00 22.62 253 SER C C 1
ATOM 7555 O O . SER C 1 253 ? 37.968 -11.160 176.774 1.00 36.89 253 SER C O 1
ATOM 7558 N N . ASP C 1 254 ? 37.463 -10.140 178.696 1.00 24.46 254 ASP C N 1
ATOM 7559 C CA . ASP C 1 254 ? 36.224 -10.882 178.876 1.00 26.17 254 ASP C CA 1
ATOM 7560 C C . ASP C 1 254 ? 35.115 -10.353 177.968 1.00 19.42 254 ASP C C 1
ATOM 7561 O O . ASP C 1 254 ? 34.258 -11.109 177.512 1.00 21.09 254 ASP C O 1
ATOM 7566 N N . LEU C 1 255 ? 35.149 -9.038 177.722 1.00 14.96 255 LEU C N 1
ATOM 7567 C CA . LEU C 1 255 ? 34.189 -8.395 176.839 1.00 22.49 255 LEU C CA 1
ATOM 7568 C C . LEU C 1 255 ? 34.368 -8.979 175.427 1.00 23.30 255 LEU C C 1
ATOM 7569 O O . LEU C 1 255 ? 33.397 -9.230 174.721 1.00 29.52 255 LEU C O 1
ATOM 7574 N N . ALA C 1 256 ? 35.637 -9.179 175.044 1.00 16.82 256 ALA C N 1
ATOM 7575 C CA . ALA C 1 256 ? 35.983 -9.772 173.768 1.00 17.46 256 ALA C CA 1
ATOM 7576 C C . ALA C 1 256 ? 35.322 -11.145 173.643 1.00 29.50 256 ALA C C 1
ATOM 7577 O O . ALA C 1 256 ? 34.646 -11.443 172.662 1.00 32.62 256 ALA C O 1
ATOM 7579 N N . LEU C 1 257 ? 35.472 -11.979 174.674 1.00 37.02 257 LEU C N 1
ATOM 7580 C CA . LEU C 1 257 ? 34.896 -13.320 174.696 1.00 30.85 257 LEU C CA 1
ATOM 7581 C C . LEU C 1 257 ? 33.373 -13.302 174.620 1.00 20.35 257 LEU C C 1
ATOM 7582 O O . LEU C 1 257 ? 32.705 -14.114 173.965 1.00 22.25 257 LEU C O 1
ATOM 7587 N N . ALA C 1 258 ? 32.824 -12.337 175.319 1.00 17.29 258 ALA C N 1
ATOM 7588 C CA . ALA C 1 258 ? 31.386 -12.154 175.399 1.00 14.38 258 ALA C CA 1
ATOM 7589 C C . ALA C 1 258 ? 30.795 -11.735 174.058 1.00 16.35 258 ALA C C 1
ATOM 7590 O O . ALA C 1 258 ? 29.752 -12.260 173.656 1.00 22.82 258 ALA C O 1
ATOM 7592 N N . LEU C 1 259 ? 31.450 -10.766 173.409 1.00 18.21 259 LEU C N 1
ATOM 7593 C CA . LEU C 1 259 ? 31.059 -10.275 172.078 1.00 16.97 259 LEU C CA 1
ATOM 7594 C C . LEU C 1 259 ? 31.093 -11.462 171.102 1.00 21.13 259 LEU C C 1
ATOM 7595 O O . LEU C 1 259 ? 30.209 -11.680 170.287 1.00 24.52 259 LEU C O 1
ATOM 7600 N N . LYS C 1 260 ? 32.152 -12.257 171.208 1.00 21.26 260 LYS C N 1
ATOM 7601 C CA . LYS C 1 260 ? 32.289 -13.415 170.381 1.00 13.27 260 LYS C CA 1
ATOM 7602 C C . LYS C 1 260 ? 31.144 -14.407 170.572 1.00 66.62 260 LYS C C 1
ATOM 7603 O O . LYS C 1 260 ? 30.600 -14.967 169.623 1.00 17.98 260 LYS C O 1
ATOM 7609 N N . LYS C 1 261 ? 30.729 -14.646 171.800 1.00 21.98 261 LYS C N 1
ATOM 7610 C CA . LYS C 1 261 ? 29.657 -15.608 171.966 1.00 15.30 261 LYS C CA 1
ATOM 7611 C C . LYS C 1 261 ? 28.311 -15.063 171.548 1.00 14.15 261 LYS C C 1
ATOM 7612 O O . LYS C 1 261 ? 27.451 -15.789 171.032 1.00 20.05 261 LYS C O 1
ATOM 7618 N N . LEU C 1 262 ? 28.122 -13.778 171.864 1.00 14.75 262 LEU C N 1
ATOM 7619 C CA . LEU C 1 262 ? 26.880 -13.101 171.567 1.00 13.84 262 LEU C CA 1
ATOM 7620 C C . LEU C 1 262 ? 26.673 -13.101 170.063 1.00 47.92 262 LEU C C 1
ATOM 7621 O O . LEU C 1 262 ? 25.659 -13.559 169.562 1.00 18.25 262 LEU C O 1
ATOM 7626 N N . THR C 1 263 ? 27.656 -12.572 169.344 1.00 22.77 263 THR C N 1
ATOM 7627 C CA . THR C 1 263 ? 27.594 -12.513 167.891 1.00 37.58 263 THR C CA 1
ATOM 7628 C C . THR C 1 263 ? 27.537 -13.889 167.242 1.00 32.56 263 THR C C 1
ATOM 7629 O O . THR C 1 263 ? 26.964 -14.029 166.165 1.00 25.68 263 THR C O 1
ATOM 7633 N N . SER C 1 264 ? 28.128 -14.898 167.901 1.00 20.00 264 SER C N 1
ATOM 7634 C CA . SER C 1 264 ? 28.097 -16.257 167.395 1.00 16.02 264 SER C CA 1
ATOM 7635 C C . SER C 1 264 ? 26.700 -16.838 167.527 1.00 15.88 264 SER C C 1
ATOM 7636 O O . SER C 1 264 ? 26.231 -17.584 166.685 1.00 22.88 264 SER C O 1
ATOM 7639 N N . ARG C 1 265 ? 26.006 -16.516 168.606 1.00 24.82 265 ARG C N 1
ATOM 7640 C CA . ARG C 1 265 ? 24.670 -17.062 168.741 1.00 28.96 265 ARG C CA 1
ATOM 7641 C C . ARG C 1 265 ? 23.811 -16.466 167.649 1.00 17.72 265 ARG C C 1
ATOM 7642 O O . ARG C 1 265 ? 22.989 -17.145 167.054 1.00 21.46 265 ARG C O 1
ATOM 7650 N N . TYR C 1 266 ? 24.028 -15.168 167.407 1.00 22.47 266 TYR C N 1
ATOM 7651 C CA . TYR C 1 266 ? 23.324 -14.404 166.405 1.00 20.31 266 TYR C CA 1
ATOM 7652 C C . TYR C 1 266 ? 23.420 -15.097 165.043 1.00 28.17 266 TYR C C 1
ATOM 7653 O O . TYR C 1 266 ? 22.403 -15.417 164.407 1.00 18.67 266 TYR C O 1
ATOM 7662 N N . ASP C 1 267 ? 24.654 -15.340 164.602 1.00 22.11 267 ASP C N 1
ATOM 7663 C CA . ASP C 1 267 ? 24.900 -15.996 163.310 1.00 17.85 267 ASP C CA 1
ATOM 7664 C C . ASP C 1 267 ? 24.325 -17.395 163.256 1.00 22.55 267 ASP C C 1
ATOM 7665 O O . ASP C 1 267 ? 23.789 -17.811 162.252 1.00 26.76 267 ASP C O 1
ATOM 7670 N N . ASN C 1 268 ? 24.431 -18.112 164.359 1.00 17.81 268 ASN C N 1
ATOM 7671 C CA . ASN C 1 268 ? 23.923 -19.462 164.440 1.00 17.93 268 ASN C CA 1
ATOM 7672 C C . ASN C 1 268 ? 22.412 -19.558 164.348 1.00 25.15 268 ASN C C 1
ATOM 7673 O O . ASN C 1 268 ? 21.909 -20.604 163.971 1.00 22.60 268 ASN C O 1
ATOM 7678 N N . LEU C 1 269 ? 21.698 -18.487 164.722 1.00 23.51 269 LEU C N 1
ATOM 7679 C CA . LEU C 1 269 ? 20.233 -18.428 164.718 1.00 17.45 269 LEU C CA 1
ATOM 7680 C C . LEU C 1 269 ? 19.625 -18.884 163.396 1.00 37.05 269 LEU C C 1
ATOM 7681 O O . LEU C 1 269 ? 18.796 -19.796 163.357 1.00 29.91 269 LEU C O 1
ATOM 7686 N N . PHE C 1 270 ? 20.060 -18.254 162.300 1.00 35.82 270 PHE C N 1
ATOM 7687 C CA . PHE C 1 270 ? 19.560 -18.602 160.985 1.00 26.12 270 PHE C CA 1
ATOM 7688 C C . PHE C 1 270 ? 20.659 -19.198 160.142 1.00 40.20 270 PHE C C 1
ATOM 7689 O O . PHE C 1 270 ? 20.505 -19.443 158.954 1.00 30.27 270 PHE C O 1
ATOM 7697 N N . GLN C 1 271 ? 21.790 -19.427 160.784 1.00 22.09 271 GLN C N 1
ATOM 7698 C CA . GLN C 1 271 ? 22.948 -20.002 160.123 1.00 27.92 271 GLN C CA 1
ATOM 7699 C C . GLN C 1 271 ? 23.435 -19.145 158.994 1.00 60.37 271 GLN C C 1
ATOM 7700 O O . GLN C 1 271 ? 23.707 -19.627 157.894 1.00 29.98 271 GLN C O 1
ATOM 7706 N N . CYS C 1 272 ? 23.537 -17.859 159.301 1.00 29.49 272 CYS C N 1
ATOM 7707 C CA . CYS C 1 272 ? 24.000 -16.886 158.352 1.00 18.99 272 CYS C CA 1
ATOM 7708 C C . CYS C 1 272 ? 24.567 -15.648 159.030 1.00 29.88 272 CYS C C 1
ATOM 7709 O O . CYS C 1 272 ? 24.384 -15.396 160.220 1.00 33.88 272 CYS C O 1
ATOM 7712 N N . SER C 1 273 ? 25.266 -14.842 158.254 1.00 17.68 273 SER C N 1
ATOM 7713 C CA . SER C 1 273 ? 25.791 -13.628 158.811 1.00 19.83 273 SER C CA 1
ATOM 7714 C C . SER C 1 273 ? 24.607 -12.757 159.216 1.00 34.61 273 SER C C 1
ATOM 7715 O O . SER C 1 273 ? 23.823 -12.329 158.403 1.00 21.64 273 SER C O 1
ATOM 7718 N N . PHE C 1 274 ? 24.460 -12.512 160.506 1.00 21.45 274 PHE C N 1
ATOM 7719 C CA . PHE C 1 274 ? 23.364 -11.724 161.019 1.00 16.69 274 PHE C CA 1
ATOM 7720 C C . PHE C 1 274 ? 23.671 -10.237 161.015 1.00 17.76 274 PHE C C 1
ATOM 7721 O O . PHE C 1 274 ? 24.588 -9.754 161.658 1.00 21.72 274 PHE C O 1
ATOM 7729 N N . PRO C 1 275 ? 22.893 -9.497 160.280 1.00 12.90 275 PRO C N 1
ATOM 7730 C CA . PRO C 1 275 ? 23.145 -8.100 160.243 1.00 10.02 275 PRO C CA 1
ATOM 7731 C C . PRO C 1 275 ? 22.533 -7.379 161.442 1.00 14.45 275 PRO C C 1
ATOM 7732 O O . PRO C 1 275 ? 21.544 -7.841 162.046 1.00 21.88 275 PRO C O 1
ATOM 7736 N N . TYR C 1 276 ? 23.102 -6.206 161.722 1.00 14.61 276 TYR C N 1
ATOM 7737 C CA . TYR C 1 276 ? 22.624 -5.363 162.796 1.00 25.06 276 TYR C CA 1
ATOM 7738 C C . TYR C 1 276 ? 23.365 -4.056 162.856 1.00 15.28 276 TYR C C 1
ATOM 7739 O O . TYR C 1 276 ? 24.398 -3.848 162.229 1.00 24.74 276 TYR C O 1
ATOM 7748 N N . SER C 1 277 ? 22.842 -3.178 163.690 1.00 24.13 277 SER C N 1
ATOM 7749 C CA . SER C 1 277 ? 23.486 -1.919 164.019 1.00 15.47 277 SER C CA 1
ATOM 7750 C C . SER C 1 277 ? 23.771 -2.128 165.517 1.00 30.67 277 SER C C 1
ATOM 7751 O O . SER C 1 277 ? 22.925 -2.681 166.222 1.00 16.23 277 SER C O 1
ATOM 7754 N N . MET C 1 278 ? 24.972 -1.775 165.962 1.00 18.16 278 MET C N 1
ATOM 7755 C CA . MET C 1 278 ? 25.411 -1.898 167.352 1.00 22.84 278 MET C CA 1
ATOM 7756 C C . MET C 1 278 ? 26.177 -0.653 167.794 1.00 49.14 278 MET C C 1
ATOM 7757 O O . MET C 1 278 ? 26.787 0.018 166.970 1.00 19.23 278 MET C O 1
ATOM 7762 N N . GLY C 1 279 ? 26.129 -0.322 169.088 1.00 20.97 279 GLY C N 1
ATOM 7763 C CA . GLY C 1 279 ? 26.823 0.841 169.617 1.00 15.35 279 GLY C CA 1
ATOM 7764 C C . GLY C 1 279 ? 26.972 0.807 171.151 1.00 18.12 279 GLY C C 1
ATOM 7765 O O . GLY C 1 279 ? 26.308 0.078 171.890 1.00 18.54 279 GLY C O 1
ATOM 7766 N N . TRP C 1 280 ? 27.867 1.631 171.610 1.00 12.33 280 TRP C N 1
ATOM 7767 C CA . TRP C 1 280 ? 28.154 1.714 173.012 1.00 13.80 280 TRP C CA 1
ATOM 7768 C C . TRP C 1 280 ? 27.628 2.995 173.602 1.00 26.87 280 TRP C C 1
ATOM 7769 O O . TRP C 1 280 ? 27.836 4.084 173.042 1.00 21.10 280 TRP C O 1
ATOM 7780 N N . HIS C 1 281 ? 26.968 2.834 174.752 1.00 21.04 281 HIS C N 1
ATOM 7781 C CA . HIS C 1 281 ? 26.452 3.936 175.537 1.00 31.07 281 HIS C CA 1
ATOM 7782 C C . HIS C 1 281 ? 27.251 3.963 176.842 1.00 33.07 281 HIS C C 1
ATOM 7783 O O . HIS C 1 281 ? 27.342 2.921 177.485 1.00 26.17 281 HIS C O 1
ATOM 7790 N N . GLY C 1 282 ? 27.859 5.122 177.184 1.00 24.22 282 GLY C N 1
ATOM 7791 C CA . GLY C 1 282 ? 28.670 5.356 178.382 1.00 17.75 282 GLY C CA 1
ATOM 7792 C C . GLY C 1 282 ? 28.557 6.831 178.770 1.00 21.73 282 GLY C C 1
ATOM 7793 O O . GLY C 1 282 ? 28.000 7.631 178.015 1.00 27.95 282 GLY C O 1
ATOM 7794 N N . ALA C 1 283 ? 29.100 7.213 179.924 1.00 20.01 283 ALA C N 1
ATOM 7795 C CA . ALA C 1 283 ? 29.007 8.589 180.378 1.00 51.74 283 ALA C CA 1
ATOM 7796 C C . ALA C 1 283 ? 29.651 9.601 179.451 1.00 28.36 283 ALA C C 1
ATOM 7797 O O . ALA C 1 283 ? 30.714 9.354 178.899 1.00 19.95 283 ALA C O 1
ATOM 7799 N N . PRO C 1 284 ? 29.003 10.759 179.329 1.00 15.76 284 PRO C N 1
ATOM 7800 C CA . PRO C 1 284 ? 29.529 11.816 178.517 1.00 17.76 284 PRO C CA 1
ATOM 7801 C C . PRO C 1 284 ? 30.737 12.427 179.182 1.00 28.15 284 PRO C C 1
ATOM 7802 O O . PRO C 1 284 ? 30.985 12.270 180.384 1.00 20.30 284 PRO C O 1
ATOM 7806 N N . PHE C 1 285 ? 31.471 13.157 178.372 1.00 18.72 285 PHE C N 1
ATOM 7807 C CA . PHE C 1 285 ? 32.625 13.863 178.849 1.00 15.67 285 PHE C CA 1
ATOM 7808 C C . PHE C 1 285 ? 32.262 15.326 179.030 1.00 21.92 285 PHE C C 1
ATOM 7809 O O . PHE C 1 285 ? 32.895 16.216 178.466 1.00 25.09 285 PHE C O 1
ATOM 7817 N N . ASN C 1 286 ? 31.236 15.546 179.851 1.00 31.34 286 ASN C N 1
ATOM 7818 C CA . ASN C 1 286 ? 30.748 16.868 180.169 1.00 13.85 286 ASN C CA 1
ATOM 7819 C C . ASN C 1 286 ? 31.385 17.381 181.457 1.00 27.99 286 ASN C C 1
ATOM 7820 O O . ASN C 1 286 ? 31.156 18.513 181.828 1.00 17.83 286 ASN C O 1
ATOM 7825 N N . GLY C 1 287 ? 32.194 16.541 182.112 1.00 22.99 287 GLY C N 1
ATOM 7826 C CA . GLY C 1 287 ? 32.844 16.931 183.368 1.00 37.37 287 GLY C CA 1
ATOM 7827 C C . GLY C 1 287 ? 31.923 16.893 184.607 1.00 58.33 287 GLY C C 1
ATOM 7828 O O . GLY C 1 287 ? 32.335 17.297 185.701 1.00 20.61 287 GLY C O 1
ATOM 7829 N N . GLU C 1 288 ? 30.676 16.438 184.454 1.00 28.10 288 GLU C N 1
ATOM 7830 C CA . GLU C 1 288 ? 29.731 16.383 185.580 1.00 22.41 288 GLU C CA 1
ATOM 7831 C C . GLU C 1 288 ? 29.823 15.077 186.340 1.00 99.30 288 GLU C C 1
ATOM 7832 O O . GLU C 1 288 ? 30.606 14.216 185.939 1.00 18.20 288 GLU C O 1
ATOM 7838 N N . GLU C 1 289 ? 29.023 14.920 187.410 1.00 32.56 289 GLU C N 1
ATOM 7839 C CA . GLU C 1 289 ? 29.085 13.647 188.114 1.00 24.59 289 GLU C CA 1
ATOM 7840 C C . GLU C 1 289 ? 28.226 12.708 187.280 1.00 21.81 289 GLU C C 1
ATOM 7841 O O . GLU C 1 289 ? 27.119 13.050 186.889 1.00 40.41 289 GLU C O 1
ATOM 7847 N N . ASN C 1 290 ? 28.741 11.539 187.017 1.00 19.08 290 ASN C N 1
ATOM 7848 C CA . ASN C 1 290 ? 27.997 10.625 186.207 1.00 22.93 290 ASN C CA 1
ATOM 7849 C C . ASN C 1 290 ? 27.895 9.264 186.829 1.00 25.34 290 ASN C C 1
ATOM 7850 O O . ASN C 1 290 ? 27.839 8.268 186.136 1.00 15.13 290 ASN C O 1
ATOM 7855 N N . GLN C 1 291 ? 27.871 9.219 188.148 1.00 30.51 291 GLN C N 1
ATOM 7856 C CA . GLN C 1 291 ? 27.752 7.955 188.840 1.00 16.89 291 GLN C CA 1
ATOM 7857 C C . GLN C 1 291 ? 26.464 7.228 188.446 1.00 8.82 291 GLN C C 1
ATOM 7858 O O . GLN C 1 291 ? 26.318 6.020 188.641 1.00 14.40 291 GLN C O 1
ATOM 7864 N N . HIS C 1 292 ? 25.518 7.990 187.900 1.00 15.20 292 HIS C N 1
ATOM 7865 C CA . HIS C 1 292 ? 24.259 7.409 187.469 1.00 17.32 292 HIS C CA 1
ATOM 7866 C C . HIS C 1 292 ? 24.389 6.568 186.201 1.00 36.03 292 HIS C C 1
ATOM 7867 O O . HIS C 1 292 ? 23.493 5.791 185.845 1.00 19.62 292 HIS C O 1
ATOM 7874 N N . TRP C 1 293 ? 25.532 6.724 185.522 1.00 31.91 293 TRP C N 1
ATOM 7875 C CA . TRP C 1 293 ? 25.816 5.998 184.290 1.00 24.63 293 TRP C CA 1
ATOM 7876 C C . TRP C 1 293 ? 26.272 4.563 184.496 1.00 30.67 293 TRP C C 1
ATOM 7877 O O . TRP C 1 293 ? 26.933 4.177 185.462 1.00 20.79 293 TRP C O 1
ATOM 7888 N N . GLN C 1 294 ? 25.907 3.783 183.507 1.00 13.37 294 GLN C N 1
ATOM 7889 C CA . GLN C 1 294 ? 26.236 2.377 183.417 1.00 19.86 294 GLN C CA 1
ATOM 7890 C C . GLN C 1 294 ? 26.517 2.036 181.937 1.00 22.59 294 GLN C C 1
ATOM 7891 O O . GLN C 1 294 ? 25.619 2.035 181.080 1.00 18.89 294 GLN C O 1
ATOM 7897 N N . LEU C 1 295 ? 27.782 1.768 181.665 1.00 15.30 295 LEU C N 1
ATOM 7898 C CA . LEU C 1 295 ? 28.256 1.455 180.322 1.00 21.63 295 LEU C CA 1
ATOM 7899 C C . LEU C 1 295 ? 27.464 0.313 179.714 1.00 100.00 295 LEU C C 1
ATOM 7900 O O . LEU C 1 295 ? 27.236 -0.683 180.385 1.00 20.61 295 LEU C O 1
ATOM 7905 N N . HIS C 1 296 ? 27.031 0.433 178.458 1.00 18.62 296 HIS C N 1
ATOM 7906 C CA . HIS C 1 296 ? 26.289 -0.656 177.857 1.00 14.25 296 HIS C CA 1
ATOM 7907 C C . HIS C 1 296 ? 26.337 -0.548 176.341 1.00 25.64 296 HIS C C 1
ATOM 7908 O O . HIS C 1 296 ? 26.617 0.529 175.787 1.00 16.86 296 HIS C O 1
ATOM 7915 N N . ALA C 1 297 ? 26.070 -1.674 175.704 1.00 12.75 297 ALA C N 1
ATOM 7916 C CA . ALA C 1 297 ? 26.024 -1.749 174.242 1.00 16.67 297 ALA C CA 1
ATOM 7917 C C . ALA C 1 297 ? 24.697 -2.331 173.827 1.00 17.84 297 ALA C C 1
ATOM 7918 O O . ALA C 1 297 ? 24.206 -3.303 174.401 1.00 19.39 297 ALA C O 1
ATOM 7920 N N . HIS C 1 298 ? 24.092 -1.724 172.809 1.00 19.41 298 HIS C N 1
ATOM 7921 C CA . HIS C 1 298 ? 22.828 -2.206 172.266 1.00 13.78 298 HIS C CA 1
ATOM 7922 C C . HIS C 1 298 ? 23.057 -2.847 170.911 1.00 16.20 298 HIS C C 1
ATOM 7923 O O . HIS C 1 298 ? 23.929 -2.386 170.164 1.00 14.85 298 HIS C O 1
ATOM 7930 N N . PHE C 1 299 ? 22.323 -3.907 170.611 1.00 13.45 299 PHE C N 1
ATOM 7931 C CA . PHE C 1 299 ? 22.429 -4.548 169.313 1.00 20.03 299 PHE C CA 1
ATOM 7932 C C . PHE C 1 299 ? 21.053 -4.505 168.715 1.00 52.62 299 PHE C C 1
ATOM 7933 O O . PHE C 1 299 ? 20.133 -5.040 169.332 1.00 19.06 299 PHE C O 1
ATOM 7941 N N . TYR C 1 300 ? 20.922 -3.853 167.545 1.00 17.64 300 TYR C N 1
ATOM 7942 C CA . TYR C 1 300 ? 19.625 -3.716 166.889 1.00 12.44 300 TYR C CA 1
ATOM 7943 C C . TYR C 1 300 ? 19.548 -4.414 165.526 1.00 18.62 300 TYR C C 1
ATOM 7944 O O . TYR C 1 300 ? 19.846 -3.789 164.501 1.00 15.33 300 TYR C O 1
ATOM 7953 N N . PRO C 1 301 ? 19.161 -5.702 165.559 1.00 17.59 301 PRO C N 1
ATOM 7954 C CA . PRO C 1 301 ? 19.035 -6.560 164.397 1.00 14.21 301 PRO C CA 1
ATOM 7955 C C . PRO C 1 301 ? 17.620 -6.553 163.821 1.00 15.44 301 PRO C C 1
ATOM 7956 O O . PRO C 1 301 ? 16.605 -6.506 164.544 1.00 17.36 301 PRO C O 1
ATOM 7960 N N . PRO C 1 302 ? 17.581 -6.595 162.483 1.00 23.75 302 PRO C N 1
ATOM 7961 C CA . PRO C 1 302 ? 16.339 -6.588 161.704 1.00 18.75 302 PRO C CA 1
ATOM 7962 C C . PRO C 1 302 ? 15.677 -7.947 161.440 1.00 13.77 302 PRO C C 1
ATOM 7963 O O . PRO C 1 302 ? 14.474 -7.982 161.228 1.00 19.96 302 PRO C O 1
ATOM 7967 N N . LEU C 1 303 ? 16.459 -9.040 161.422 1.00 13.75 303 LEU C N 1
ATOM 7968 C CA . LEU C 1 303 ? 15.912 -10.360 161.115 1.00 18.37 303 LEU C CA 1
ATOM 7969 C C . LEU C 1 303 ? 14.817 -10.796 162.047 1.00 26.24 303 LEU C C 1
ATOM 7970 O O . LEU C 1 303 ? 14.913 -10.609 163.259 1.00 25.32 303 LEU C O 1
ATOM 7975 N N . LEU C 1 304 ? 13.795 -11.394 161.458 1.00 14.51 304 LEU C N 1
ATOM 7976 C CA . LEU C 1 304 ? 12.628 -11.810 162.210 1.00 19.07 304 LEU C CA 1
ATOM 7977 C C . LEU C 1 304 ? 12.214 -13.261 162.075 1.00 36.92 304 LEU C C 1
ATOM 7978 O O . LEU C 1 304 ? 12.359 -13.994 163.053 1.00 26.82 304 LEU C O 1
ATOM 7983 N N . ARG C 1 305 ? 11.687 -13.658 160.892 1.00 26.34 305 ARG C N 1
ATOM 7984 C CA . ARG C 1 305 ? 11.222 -15.029 160.639 1.00 25.16 305 ARG C CA 1
ATOM 7985 C C . ARG C 1 305 ? 12.284 -16.002 160.175 1.00 23.62 305 ARG C C 1
ATOM 7986 O O . ARG C 1 305 ? 12.195 -17.204 160.403 1.00 26.45 305 ARG C O 1
ATOM 7994 N N . SER C 1 306 ? 13.300 -15.474 159.525 1.00 24.69 306 SER C N 1
ATOM 7995 C CA . SER C 1 306 ? 14.366 -16.299 159.016 1.00 19.59 306 SER C CA 1
ATOM 7996 C C . SER C 1 306 ? 15.434 -15.399 158.445 1.00 19.32 306 SER C C 1
ATOM 7997 O O . SER C 1 306 ? 15.419 -14.192 158.673 1.00 26.91 306 SER C O 1
ATOM 8000 N N . ALA C 1 307 ? 16.343 -15.987 157.670 1.00 28.37 307 ALA C N 1
ATOM 8001 C CA . ALA C 1 307 ? 17.394 -15.204 157.051 1.00 17.13 307 ALA C CA 1
ATOM 8002 C C . ALA C 1 307 ? 16.862 -14.305 155.946 1.00 17.39 307 ALA C C 1
ATOM 8003 O O . ALA C 1 307 ? 17.510 -13.357 155.509 1.00 34.63 307 ALA C O 1
ATOM 8005 N N . THR C 1 308 ? 15.653 -14.556 155.492 1.00 20.30 308 THR C N 1
ATOM 8006 C CA . THR C 1 308 ? 15.155 -13.713 154.433 1.00 48.83 308 THR C CA 1
ATOM 8007 C C . THR C 1 308 ? 14.000 -12.868 154.845 1.00 45.70 308 THR C C 1
ATOM 8008 O O . THR C 1 308 ? 13.518 -12.096 154.023 1.00 33.94 308 THR C O 1
ATOM 8012 N N . VAL C 1 309 ? 13.539 -13.043 156.087 1.00 24.78 309 VAL C N 1
ATOM 8013 C CA . VAL C 1 309 ? 12.412 -12.251 156.561 1.00 40.38 309 VAL C CA 1
ATOM 8014 C C . VAL C 1 309 ? 12.773 -11.369 157.733 1.00 22.96 309 VAL C C 1
ATOM 8015 O O . VAL C 1 309 ? 13.096 -11.879 158.806 1.00 34.54 309 VAL C O 1
ATOM 8019 N N . ARG C 1 310 ? 12.748 -10.061 157.472 1.00 17.13 310 ARG C N 1
ATOM 8020 C CA . ARG C 1 310 ? 13.088 -9.077 158.444 1.00 15.93 310 ARG C CA 1
ATOM 8021 C C . ARG C 1 310 ? 11.863 -8.355 158.938 1.00 45.80 310 ARG C C 1
ATOM 8022 O O . ARG C 1 310 ? 10.805 -8.420 158.319 1.00 28.50 310 ARG C O 1
ATOM 8030 N N . LYS C 1 311 ? 12.023 -7.651 160.054 1.00 18.69 311 LYS C N 1
ATOM 8031 C CA . LYS C 1 311 ? 10.917 -6.876 160.576 1.00 21.90 311 LYS C CA 1
ATOM 8032 C C . LYS C 1 311 ? 11.032 -5.471 160.001 1.00 14.75 311 LYS C C 1
ATOM 8033 O O . LYS C 1 311 ? 12.133 -4.958 159.829 1.00 23.83 311 LYS C O 1
ATOM 8039 N N . PHE C 1 312 ? 9.911 -4.831 159.719 1.00 14.83 312 PHE C N 1
ATOM 8040 C CA . PHE C 1 312 ? 9.952 -3.479 159.205 1.00 27.31 312 PHE C CA 1
ATOM 8041 C C . PHE C 1 312 ? 9.270 -2.559 160.216 1.00 17.14 312 PHE C C 1
ATOM 8042 O O . PHE C 1 312 ? 8.090 -2.754 160.535 1.00 23.72 312 PHE C O 1
ATOM 8050 N N . MET C 1 313 ? 10.013 -1.570 160.688 1.00 16.65 313 MET C N 1
ATOM 8051 C CA . MET C 1 313 ? 9.518 -0.609 161.632 1.00 23.46 313 MET C CA 1
ATOM 8052 C C . MET C 1 313 ? 8.941 0.556 160.856 1.00 11.23 313 MET C C 1
ATOM 8053 O O . MET C 1 313 ? 9.577 1.587 160.639 1.00 21.50 313 MET C O 1
ATOM 8058 N N . VAL C 1 314 ? 7.683 0.400 160.457 1.00 7.16 314 VAL C N 1
ATOM 8059 C CA . VAL C 1 314 ? 7.029 1.426 159.683 1.00 24.28 314 VAL C CA 1
ATOM 8060 C C . VAL C 1 314 ? 5.567 1.529 160.037 1.00 26.12 314 VAL C C 1
ATOM 8061 O O . VAL C 1 314 ? 5.084 0.817 160.917 1.00 31.66 314 VAL C O 1
ATOM 8065 N N . GLY C 1 315 ? 4.889 2.414 159.317 1.00 12.34 315 GLY C N 1
ATOM 8066 C CA . GLY C 1 315 ? 3.467 2.638 159.481 1.00 17.01 315 GLY C CA 1
ATOM 8067 C C . GLY C 1 315 ? 3.118 3.056 160.923 1.00 23.39 315 GLY C C 1
ATOM 8068 O O . GLY C 1 315 ? 3.513 4.139 161.372 1.00 20.98 315 GLY C O 1
ATOM 8069 N N . TYR C 1 316 ? 2.364 2.178 161.622 1.00 23.40 316 TYR C N 1
ATOM 8070 C CA . TYR C 1 316 ? 1.938 2.394 163.000 1.00 16.74 316 TYR C CA 1
ATOM 8071 C C . TYR C 1 316 ? 3.174 2.652 163.867 1.00 19.27 316 TYR C C 1
ATOM 8072 O O . TYR C 1 316 ? 3.221 3.590 164.669 1.00 20.28 316 TYR C O 1
ATOM 8081 N N . GLU C 1 317 ? 4.221 1.847 163.641 1.00 16.32 317 GLU C N 1
ATOM 8082 C CA . GLU C 1 317 ? 5.423 2.039 164.405 1.00 10.66 317 GLU C CA 1
ATOM 8083 C C . GLU C 1 317 ? 5.996 3.439 164.326 1.00 19.83 317 GLU C C 1
ATOM 8084 O O . GLU C 1 317 ? 6.521 3.966 165.296 1.00 29.02 317 GLU C O 1
ATOM 8090 N N . MET C 1 318 ? 5.922 4.061 163.160 1.00 18.41 318 MET C N 1
ATOM 8091 C CA . MET C 1 318 ? 6.465 5.396 162.986 1.00 10.03 318 MET C CA 1
ATOM 8092 C C . MET C 1 318 ? 5.471 6.477 163.354 1.00 13.34 318 MET C C 1
ATOM 8093 O O . MET C 1 318 ? 5.849 7.627 163.619 1.00 14.01 318 MET C O 1
ATOM 8098 N N . LEU C 1 319 ? 4.186 6.144 163.309 1.00 14.07 319 LEU C N 1
ATOM 8099 C CA . LEU C 1 319 ? 3.239 7.195 163.598 1.00 9.87 319 LEU C CA 1
ATOM 8100 C C . LEU C 1 319 ? 2.680 7.145 165.017 1.00 35.46 319 LEU C C 1
ATOM 8101 O O . LEU C 1 319 ? 1.992 8.080 165.412 1.00 19.49 319 LEU C O 1
ATOM 8106 N N . ALA C 1 320 ? 2.933 6.050 165.745 1.00 15.54 320 ALA C N 1
ATOM 8107 C CA . ALA C 1 320 ? 2.412 5.848 167.110 1.00 35.36 320 ALA C CA 1
ATOM 8108 C C . ALA C 1 320 ? 3.456 5.286 168.073 1.00 22.19 320 ALA C C 1
ATOM 8109 O O . ALA C 1 320 ? 4.003 5.998 168.910 1.00 20.35 320 ALA C O 1
ATOM 8111 N N . GLU C 1 321 ? 3.749 4.002 167.943 1.00 19.54 321 GLU C N 1
ATOM 8112 C CA . GLU C 1 321 ? 4.764 3.416 168.790 1.00 21.71 321 GLU C CA 1
ATOM 8113 C C . GLU C 1 321 ? 5.171 2.041 168.283 1.00 15.79 321 GLU C C 1
ATOM 8114 O O . GLU C 1 321 ? 4.401 1.373 167.581 1.00 20.65 321 GLU C O 1
ATOM 8120 N N . THR C 1 322 ? 6.405 1.649 168.603 1.00 16.70 322 THR C N 1
ATOM 8121 C CA . THR C 1 322 ? 6.954 0.361 168.210 1.00 13.19 322 THR C CA 1
ATOM 8122 C C . THR C 1 322 ? 6.035 -0.799 168.590 1.00 19.04 322 THR C C 1
ATOM 8123 O O . THR C 1 322 ? 5.429 -0.796 169.662 1.00 24.04 322 THR C O 1
ATOM 8127 N N . GLN C 1 323 ? 5.940 -1.783 167.693 1.00 22.40 323 GLN C N 1
ATOM 8128 C CA . GLN C 1 323 ? 5.095 -2.955 167.857 1.00 10.94 323 GLN C CA 1
ATOM 8129 C C . GLN C 1 323 ? 5.839 -4.235 167.537 1.00 26.20 323 GLN C C 1
ATOM 8130 O O . GLN C 1 323 ? 6.305 -4.435 166.420 1.00 31.99 323 GLN C O 1
ATOM 8136 N N . ARG C 1 324 ? 5.960 -5.108 168.533 1.00 41.12 324 ARG C N 1
ATOM 8137 C CA . ARG C 1 324 ? 6.666 -6.351 168.332 1.00 19.27 324 ARG C CA 1
ATOM 8138 C C . ARG C 1 324 ? 5.725 -7.503 168.186 1.00 28.53 324 ARG C C 1
ATOM 8139 O O . ARG C 1 324 ? 4.630 -7.479 168.779 1.00 25.49 324 ARG C O 1
ATOM 8147 N N . ASP C 1 325 ? 6.197 -8.483 167.393 1.00 26.16 325 ASP C N 1
ATOM 8148 C CA . ASP C 1 325 ? 5.423 -9.671 167.093 1.00 50.98 325 ASP C CA 1
ATOM 8149 C C . ASP C 1 325 ? 5.701 -10.854 168.005 1.00 52.08 325 ASP C C 1
ATOM 8150 O O . ASP C 1 325 ? 4.892 -11.777 168.123 1.00 51.65 325 ASP C O 1
ATOM 8155 N N . LEU C 1 326 ? 6.872 -10.842 168.623 1.00 55.54 326 LEU C N 1
ATOM 8156 C CA . LEU C 1 326 ? 7.279 -11.906 169.526 1.00 38.95 326 LEU C CA 1
ATOM 8157 C C . LEU C 1 326 ? 7.822 -11.331 170.830 1.00 23.86 326 LEU C C 1
ATOM 8158 O O . LEU C 1 326 ? 8.362 -10.230 170.848 1.00 27.57 326 LEU C O 1
ATOM 8163 N N . THR C 1 327 ? 7.672 -12.061 171.931 1.00 30.70 327 THR C N 1
ATOM 8164 C CA . THR C 1 327 ? 8.137 -11.566 173.211 1.00 29.11 327 THR C CA 1
ATOM 8165 C C . THR C 1 327 ? 9.649 -11.635 173.371 1.00 18.43 327 THR C C 1
ATOM 8166 O O . THR C 1 327 ? 10.342 -12.458 172.763 1.00 21.53 327 THR C O 1
ATOM 8170 N N . ALA C 1 328 ? 10.118 -10.748 174.238 1.00 28.62 328 ALA C N 1
ATOM 8171 C CA . ALA C 1 328 ? 11.530 -10.668 174.550 1.00 16.44 328 ALA C CA 1
ATOM 8172 C C . ALA C 1 328 ? 12.005 -11.994 175.044 1.00 19.74 328 ALA C C 1
ATOM 8173 O O . ALA C 1 328 ? 13.144 -12.395 174.823 1.00 28.55 328 ALA C O 1
ATOM 8175 N N . GLU C 1 329 ? 11.099 -12.661 175.744 1.00 22.38 329 GLU C N 1
ATOM 8176 C CA . GLU C 1 329 ? 11.339 -13.963 176.336 1.00 14.08 329 GLU C CA 1
ATOM 8177 C C . GLU C 1 329 ? 11.414 -15.091 175.330 1.00 25.24 329 GLU C C 1
ATOM 8178 O O . GLU C 1 329 ? 12.241 -16.019 175.463 1.00 24.92 329 GLU C O 1
ATOM 8184 N N . GLN C 1 330 ? 10.538 -15.015 174.319 1.00 40.08 330 GLN C N 1
ATOM 8185 C CA . GLN C 1 330 ? 10.512 -15.980 173.239 1.00 26.18 330 GLN C CA 1
ATOM 8186 C C . GLN C 1 330 ? 11.830 -15.847 172.483 1.00 16.75 330 GLN C C 1
ATOM 8187 O O . GLN C 1 330 ? 12.491 -16.819 172.171 1.00 22.32 330 GLN C O 1
ATOM 8193 N N . ALA C 1 331 ? 12.209 -14.602 172.251 1.00 17.00 331 ALA C N 1
ATOM 8194 C CA . ALA C 1 331 ? 13.434 -14.284 171.577 1.00 22.15 331 ALA C CA 1
ATOM 8195 C C . ALA C 1 331 ? 14.667 -14.807 172.300 1.00 22.98 331 ALA C C 1
ATOM 8196 O O . ALA C 1 331 ? 15.533 -15.458 171.688 1.00 20.10 331 ALA C O 1
ATOM 8198 N N . ALA C 1 332 ? 14.778 -14.505 173.592 1.00 18.27 332 ALA C N 1
ATOM 8199 C CA . ALA C 1 332 ? 15.943 -14.982 174.322 1.00 14.39 332 ALA C CA 1
ATOM 8200 C C . ALA C 1 332 ? 16.026 -16.503 174.342 1.00 21.18 332 ALA C C 1
ATOM 8201 O O . ALA C 1 332 ? 17.094 -17.091 174.191 1.00 19.03 332 ALA C O 1
ATOM 8203 N N . GLU C 1 333 ? 14.875 -17.154 174.520 1.00 19.91 333 GLU C N 1
ATOM 8204 C CA . GLU C 1 333 ? 14.884 -18.600 174.518 1.00 26.78 333 GLU C CA 1
ATOM 8205 C C . GLU C 1 333 ? 15.460 -19.148 173.216 1.00 25.96 333 GLU C C 1
ATOM 8206 O O . GLU C 1 333 ? 16.266 -20.074 173.194 1.00 23.12 333 GLU C O 1
ATOM 8212 N N . ARG C 1 334 ? 15.017 -18.568 172.104 1.00 52.58 334 ARG C N 1
ATOM 8213 C CA . ARG C 1 334 ? 15.503 -18.985 170.800 1.00 28.53 334 ARG C CA 1
ATOM 8214 C C . ARG C 1 334 ? 17.020 -18.794 170.726 1.00 30.83 334 ARG C C 1
ATOM 8215 O O . ARG C 1 334 ? 17.752 -19.670 170.291 1.00 28.59 334 ARG C O 1
ATOM 8223 N N . LEU C 1 335 ? 17.511 -17.651 171.207 1.00 23.95 335 LEU C N 1
ATOM 8224 C CA . LEU C 1 335 ? 18.945 -17.391 171.225 1.00 23.90 335 LEU C CA 1
ATOM 8225 C C . LEU C 1 335 ? 19.733 -18.357 172.085 1.00 39.58 335 LEU C C 1
ATOM 8226 O O . LEU C 1 335 ? 20.881 -18.693 171.767 1.00 29.17 335 LEU C O 1
ATOM 8231 N N . ARG C 1 336 ? 19.133 -18.786 173.200 1.00 25.17 336 ARG C N 1
ATOM 8232 C CA . ARG C 1 336 ? 19.832 -19.712 174.078 1.00 23.51 336 ARG C CA 1
ATOM 8233 C C . ARG C 1 336 ? 19.876 -21.109 173.468 1.00 36.40 336 ARG C C 1
ATOM 8234 O O . ARG C 1 336 ? 20.776 -21.903 173.739 1.00 40.56 336 ARG C O 1
ATOM 8242 N N . ALA C 1 337 ? 18.878 -21.423 172.642 1.00 24.46 337 ALA C N 1
ATOM 8243 C CA . ALA C 1 337 ? 18.776 -22.736 172.005 1.00 25.36 337 ALA C CA 1
ATOM 8244 C C . ALA C 1 337 ? 19.943 -23.154 171.112 1.00 33.06 337 ALA C C 1
ATOM 8245 O O . ALA C 1 337 ? 20.217 -24.342 170.932 1.00 37.50 337 ALA C O 1
ATOM 8247 N N . VAL C 1 338 ? 20.620 -22.177 170.520 1.00 27.20 338 VAL C N 1
ATOM 8248 C CA . VAL C 1 338 ? 21.730 -22.477 169.636 1.00 27.93 338 VAL C CA 1
ATOM 8249 C C . VAL C 1 338 ? 23.101 -22.512 170.326 1.00 32.67 338 VAL C C 1
ATOM 8250 O O . VAL C 1 338 ? 23.276 -22.277 171.519 1.00 30.45 338 VAL C O 1
ATOM 8254 N N . SER C 1 339 ? 24.107 -22.803 169.522 1.00 33.26 339 SER C N 1
ATOM 8255 C CA . SER C 1 339 ? 25.459 -22.819 170.000 1.00 18.74 339 SER C CA 1
ATOM 8256 C C . SER C 1 339 ? 26.042 -21.413 170.023 1.00 26.72 339 SER C C 1
ATOM 8257 O O . SER C 1 339 ? 25.544 -20.488 169.391 1.00 17.75 339 SER C O 1
ATOM 8260 N N . ASP C 1 340 ? 27.087 -21.257 170.816 1.00 28.73 340 ASP C N 1
ATOM 8261 C CA . ASP C 1 340 ? 27.786 -20.007 170.959 1.00 18.34 340 ASP C CA 1
ATOM 8262 C C . ASP C 1 340 ? 29.137 -20.062 170.267 1.00 23.73 340 ASP C C 1
ATOM 8263 O O . ASP C 1 340 ? 29.989 -19.150 170.365 1.00 32.48 340 ASP C O 1
ATOM 8268 N N . ILE C 1 341 ? 29.305 -21.157 169.511 1.00 26.66 341 ILE C N 1
ATOM 8269 C CA . ILE C 1 341 ? 30.478 -21.364 168.676 1.00 45.53 341 ILE C CA 1
ATOM 8270 C C . ILE C 1 341 ? 30.021 -21.061 167.252 1.00 28.78 341 ILE C C 1
ATOM 8271 O O . ILE C 1 341 ? 29.102 -21.721 166.755 1.00 24.17 341 ILE C O 1
ATOM 8276 N N . HIS C 1 342 ? 30.610 -20.029 166.635 1.00 32.74 342 HIS C N 1
ATOM 8277 C CA . HIS C 1 342 ? 30.262 -19.653 165.278 1.00 66.50 342 HIS C CA 1
ATOM 8278 C C . HIS C 1 342 ? 30.207 -20.896 164.378 1.00 34.47 342 HIS C C 1
ATOM 8279 O O . HIS C 1 342 ? 31.181 -21.622 164.298 1.00 29.60 342 HIS C O 1
ATOM 8286 N N . PHE C 1 343 ? 29.082 -21.123 163.697 1.00 41.53 343 PHE C N 1
ATOM 8287 C CA . PHE C 1 343 ? 28.841 -22.255 162.795 1.00 48.29 343 PHE C CA 1
ATOM 8288 C C . PHE C 1 343 ? 29.988 -22.672 161.885 1.00 25.08 343 PHE C C 1
ATOM 8289 O O . PHE C 1 343 ? 30.113 -23.841 161.505 1.00 38.54 343 PHE C O 1
ATOM 8297 N N . ARG C 1 344 ? 30.824 -21.722 161.528 1.00 24.65 344 ARG C N 1
ATOM 8298 C CA . ARG C 1 344 ? 31.954 -22.028 160.678 1.00 29.99 344 ARG C CA 1
ATOM 8299 C C . ARG C 1 344 ? 33.162 -22.497 161.477 1.00 40.95 344 ARG C C 1
ATOM 8300 O O . ARG C 1 344 ? 34.110 -23.057 160.920 1.00 46.49 344 ARG C O 1
ATOM 8308 N N . GLU C 1 345 ? 33.126 -22.266 162.801 1.00 100.00 345 GLU C N 1
ATOM 8309 C CA . GLU C 1 345 ? 34.223 -22.638 163.748 1.00 27.10 345 GLU C CA 1
ATOM 8310 C C . GLU C 1 345 ? 34.098 -24.043 164.304 1.00 35.44 345 GLU C C 1
ATOM 8311 O O . GLU C 1 345 ? 33.079 -24.729 164.154 1.00 100.00 345 GLU C O 1
ATOM 8317 N N . THR D 1 2 ? 34.090 32.114 159.150 1.00 100.00 2 THR D N 1
ATOM 8318 C CA . THR D 1 2 ? 33.205 31.874 158.025 1.00 95.25 2 THR D CA 1
ATOM 8319 C C . THR D 1 2 ? 31.743 31.935 158.421 1.00 100.00 2 THR D C 1
ATOM 8320 O O . THR D 1 2 ? 31.361 31.605 159.554 1.00 54.96 2 THR D O 1
ATOM 8324 N N . GLN D 1 3 ? 30.939 32.379 157.460 1.00 30.94 3 GLN D N 1
ATOM 8325 C CA . GLN D 1 3 ? 29.528 32.510 157.652 1.00 19.28 3 GLN D CA 1
ATOM 8326 C C . GLN D 1 3 ? 28.846 31.166 157.446 1.00 29.86 3 GLN D C 1
ATOM 8327 O O . GLN D 1 3 ? 29.153 30.419 156.513 1.00 46.36 3 GLN D O 1
ATOM 8333 N N . PHE D 1 4 ? 27.932 30.874 158.368 1.00 32.70 4 PHE D N 1
ATOM 8334 C CA . PHE D 1 4 ? 27.186 29.651 158.353 1.00 31.40 4 PHE D CA 1
ATOM 8335 C C . PHE D 1 4 ? 26.306 29.550 157.119 1.00 17.81 4 PHE D C 1
ATOM 8336 O O . PHE D 1 4 ? 25.612 30.488 156.723 1.00 21.86 4 PHE D O 1
ATOM 8344 N N . ASN D 1 5 ? 26.313 28.373 156.537 1.00 22.58 5 ASN D N 1
ATOM 8345 C CA . ASN D 1 5 ? 25.469 28.128 155.394 1.00 26.21 5 ASN D CA 1
ATOM 8346 C C . ASN D 1 5 ? 24.823 26.789 155.575 1.00 19.55 5 ASN D C 1
ATOM 8347 O O . ASN D 1 5 ? 25.524 25.784 155.579 1.00 18.29 5 ASN D O 1
ATOM 8352 N N . PRO D 1 6 ? 23.507 26.787 155.729 1.00 24.60 6 PRO D N 1
ATOM 8353 C CA . PRO D 1 6 ? 22.804 25.556 155.949 1.00 12.84 6 PRO D CA 1
ATOM 8354 C C . PRO D 1 6 ? 23.113 24.480 154.929 1.00 46.03 6 PRO D C 1
ATOM 8355 O O . PRO D 1 6 ? 23.063 23.292 155.244 1.00 18.42 6 PRO D O 1
ATOM 8359 N N . VAL D 1 7 ? 23.394 24.859 153.688 1.00 25.98 7 VAL D N 1
ATOM 8360 C CA . VAL D 1 7 ? 23.666 23.808 152.710 1.00 18.70 7 VAL D CA 1
ATOM 8361 C C . VAL D 1 7 ? 25.107 23.391 152.721 1.00 17.63 7 VAL D C 1
ATOM 8362 O O . VAL D 1 7 ? 25.528 22.413 152.095 1.00 25.67 7 VAL D O 1
ATOM 8366 N N . ASP D 1 8 ? 25.871 24.133 153.473 1.00 17.37 8 ASP D N 1
ATOM 8367 C CA . ASP D 1 8 ? 27.272 23.820 153.534 1.00 14.54 8 ASP D CA 1
ATOM 8368 C C . ASP D 1 8 ? 27.746 23.348 154.898 1.00 20.76 8 ASP D C 1
ATOM 8369 O O . ASP D 1 8 ? 28.765 22.640 154.952 1.00 18.42 8 ASP D O 1
ATOM 8374 N N . HIS D 1 9 ? 27.068 23.784 155.974 1.00 99.74 9 HIS D N 1
ATOM 8375 C CA . HIS D 1 9 ? 27.463 23.450 157.340 1.00 13.82 9 HIS D CA 1
ATOM 8376 C C . HIS D 1 9 ? 26.467 22.603 158.112 1.00 8.95 9 HIS D C 1
ATOM 8377 O O . HIS D 1 9 ? 25.263 22.826 158.121 1.00 15.46 9 HIS D O 1
ATOM 8384 N N . PRO D 1 10 ? 26.995 21.595 158.765 1.00 20.50 10 PRO D N 1
ATOM 8385 C CA . PRO D 1 10 ? 26.161 20.727 159.557 1.00 24.00 10 PRO D CA 1
ATOM 8386 C C . PRO D 1 10 ? 25.576 21.530 160.735 1.00 23.55 10 PRO D C 1
ATOM 8387 O O . PRO D 1 10 ? 26.127 22.544 161.185 1.00 16.23 10 PRO D O 1
ATOM 8391 N N . HIS D 1 11 ? 24.406 21.112 161.167 1.00 13.55 11 HIS D N 1
ATOM 8392 C CA . HIS D 1 11 ? 23.690 21.791 162.233 1.00 24.42 11 HIS D CA 1
ATOM 8393 C C . HIS D 1 11 ? 22.535 20.903 162.675 1.00 24.20 11 HIS D C 1
ATOM 8394 O O . HIS D 1 11 ? 22.253 19.866 162.045 1.00 18.40 11 HIS D O 1
ATOM 8401 N N . ARG D 1 12 ? 21.863 21.301 163.759 1.00 17.54 12 ARG D N 1
ATOM 8402 C CA . ARG D 1 12 ? 20.720 20.527 164.231 1.00 21.24 12 ARG D CA 1
ATOM 8403 C C . ARG D 1 12 ? 19.442 21.361 164.170 1.00 10.87 12 ARG D C 1
ATOM 8404 O O . ARG D 1 12 ? 19.460 22.612 164.314 1.00 19.36 12 ARG D O 1
ATOM 8412 N N . ARG D 1 13 ? 18.333 20.659 163.956 1.00 14.14 13 ARG D N 1
ATOM 8413 C CA . ARG D 1 13 ? 17.062 21.349 163.884 1.00 14.11 13 ARG D CA 1
ATOM 8414 C C . ARG D 1 13 ? 16.093 20.727 164.837 1.00 13.61 13 ARG D C 1
ATOM 8415 O O . ARG D 1 13 ? 16.027 19.509 164.949 1.00 15.61 13 ARG D O 1
ATOM 8423 N N . TYR D 1 14 ? 15.320 21.587 165.484 1.00 22.34 14 TYR D N 1
ATOM 8424 C CA . TYR D 1 14 ? 14.348 21.134 166.459 1.00 18.82 14 TYR D CA 1
ATOM 8425 C C . TYR D 1 14 ? 12.966 20.801 165.912 1.00 16.04 14 TYR D C 1
ATOM 8426 O O . TYR D 1 14 ? 12.378 21.598 165.182 1.00 20.00 14 TYR D O 1
ATOM 8435 N N . ASN D 1 15 ? 12.451 19.623 166.275 1.00 12.46 15 ASN D N 1
ATOM 8436 C CA . ASN D 1 15 ? 11.101 19.236 165.904 1.00 13.42 15 ASN D CA 1
ATOM 8437 C C . ASN D 1 15 ? 10.207 19.585 167.137 1.00 32.71 15 ASN D C 1
ATOM 8438 O O . ASN D 1 15 ? 10.259 18.916 168.165 1.00 16.52 15 ASN D O 1
ATOM 8443 N N . PRO D 1 16 ? 9.408 20.638 167.078 1.00 18.40 16 PRO D N 1
ATOM 8444 C CA . PRO D 1 16 ? 8.606 21.021 168.214 1.00 17.04 16 PRO D CA 1
ATOM 8445 C C . PRO D 1 16 ? 7.453 20.091 168.513 1.00 39.44 16 PRO D C 1
ATOM 8446 O O . PRO D 1 16 ? 6.846 20.170 169.578 1.00 33.88 16 PRO D O 1
ATOM 8450 N N . LEU D 1 17 ? 7.138 19.207 167.586 1.00 22.12 17 LEU D N 1
ATOM 8451 C CA . LEU D 1 17 ? 6.033 18.292 167.800 1.00 20.89 17 LEU D CA 1
ATOM 8452 C C . LEU D 1 17 ? 6.422 17.097 168.654 1.00 18.17 17 LEU D C 1
ATOM 8453 O O . LEU D 1 17 ? 5.580 16.373 169.166 1.00 22.55 17 LEU D O 1
ATOM 8458 N N . THR D 1 18 ? 7.719 16.861 168.756 1.00 18.43 18 THR D N 1
ATOM 8459 C CA . THR D 1 18 ? 8.214 15.730 169.493 1.00 24.22 18 THR D CA 1
ATOM 8460 C C . THR D 1 18 ? 9.355 16.133 170.435 1.00 21.48 18 THR D C 1
ATOM 8461 O O . THR D 1 18 ? 9.823 15.344 171.255 1.00 17.59 18 THR D O 1
ATOM 8465 N N . GLY D 1 19 ? 9.789 17.375 170.336 1.00 16.34 19 GLY D N 1
ATOM 8466 C CA . GLY D 1 19 ? 10.844 17.822 171.209 1.00 13.38 19 GLY D CA 1
ATOM 8467 C C . GLY D 1 19 ? 12.153 17.090 170.999 1.00 46.56 19 GLY D C 1
ATOM 8468 O O . GLY D 1 19 ? 12.916 16.889 171.939 1.00 34.15 19 GLY D O 1
ATOM 8469 N N . GLN D 1 20 ? 12.415 16.698 169.753 1.00 24.50 20 GLN D N 1
ATOM 8470 C CA . GLN D 1 20 ? 13.645 16.011 169.382 1.00 38.25 20 GLN D CA 1
ATOM 8471 C C . GLN D 1 20 ? 14.432 16.790 168.339 1.00 25.64 20 GLN D C 1
ATOM 8472 O O . GLN D 1 20 ? 13.871 17.625 167.636 1.00 24.63 20 GLN D O 1
ATOM 8478 N N . TRP D 1 21 ? 15.733 16.536 168.260 1.00 24.36 21 TRP D N 1
ATOM 8479 C CA . TRP D 1 21 ? 16.572 17.212 167.280 1.00 46.97 21 TRP D CA 1
ATOM 8480 C C . TRP D 1 21 ? 16.873 16.314 166.069 1.00 23.15 21 TRP D C 1
ATOM 8481 O O . TRP D 1 21 ? 16.774 15.084 166.118 1.00 16.86 21 TRP D O 1
ATOM 8492 N N . ILE D 1 22 ? 17.245 16.969 164.972 1.00 25.15 22 ILE D N 1
ATOM 8493 C CA . ILE D 1 22 ? 17.596 16.309 163.718 1.00 23.48 22 ILE D CA 1
ATOM 8494 C C . ILE D 1 22 ? 18.918 16.886 163.298 1.00 18.49 22 ILE D C 1
ATOM 8495 O O . ILE D 1 22 ? 19.046 18.119 163.256 1.00 16.26 22 ILE D O 1
ATOM 8500 N N . LEU D 1 23 ? 19.884 15.989 163.100 1.00 11.69 23 LEU D N 1
ATOM 8501 C CA . LEU D 1 23 ? 21.204 16.441 162.729 1.00 10.53 23 LEU D CA 1
ATOM 8502 C C . LEU D 1 23 ? 21.199 16.482 161.212 1.00 80.97 23 LEU D C 1
ATOM 8503 O O . LEU D 1 23 ? 20.757 15.548 160.559 1.00 15.83 23 LEU D O 1
ATOM 8508 N N . VAL D 1 24 ? 21.645 17.600 160.687 1.00 22.50 24 VAL D N 1
ATOM 8509 C CA . VAL D 1 24 ? 21.722 17.872 159.272 1.00 21.19 24 VAL D CA 1
ATOM 8510 C C . VAL D 1 24 ? 23.190 17.932 158.859 1.00 21.26 24 VAL D C 1
ATOM 8511 O O . VAL D 1 24 ? 23.976 18.702 159.437 1.00 24.82 24 VAL D O 1
ATOM 8515 N N . SER D 1 25 ? 23.569 17.097 157.875 1.00 19.61 25 SER D N 1
ATOM 8516 C CA . SER D 1 25 ? 24.942 17.045 157.356 1.00 15.08 25 SER D CA 1
ATOM 8517 C C . SER D 1 25 ? 24.818 16.991 155.827 1.00 22.48 25 SER D C 1
ATOM 8518 O O . SER D 1 25 ? 24.865 15.919 155.198 1.00 24.26 25 SER D O 1
ATOM 8521 N N . PRO D 1 26 ? 24.619 18.195 155.298 1.00 31.40 26 PRO D N 1
ATOM 8522 C CA . PRO D 1 26 ? 24.311 18.515 153.925 1.00 16.09 26 PRO D CA 1
ATOM 8523 C C . PRO D 1 26 ? 25.202 18.005 152.806 1.00 40.98 26 PRO D C 1
ATOM 8524 O O . PRO D 1 26 ? 24.822 18.151 151.660 1.00 19.23 26 PRO D O 1
ATOM 8528 N N . HIS D 1 27 ? 26.363 17.438 153.113 1.00 21.55 27 HIS D N 1
ATOM 8529 C CA . HIS D 1 27 ? 27.264 16.913 152.100 1.00 17.18 27 HIS D CA 1
ATOM 8530 C C . HIS D 1 27 ? 27.415 15.410 152.174 1.00 43.63 27 HIS D C 1
ATOM 8531 O O . HIS D 1 27 ? 28.176 14.842 151.389 1.00 31.94 27 HIS D O 1
ATOM 8538 N N . ARG D 1 28 ? 26.712 14.779 153.116 1.00 21.26 28 ARG D N 1
ATOM 8539 C CA . ARG D 1 28 ? 26.843 13.356 153.303 1.00 17.52 28 ARG D CA 1
ATOM 8540 C C . ARG D 1 28 ? 26.561 12.464 152.105 1.00 19.83 28 ARG D C 1
ATOM 8541 O O . ARG D 1 28 ? 27.180 11.402 151.964 1.00 23.60 28 ARG D O 1
ATOM 8549 N N . ALA D 1 29 ? 25.614 12.868 151.261 1.00 38.15 29 ALA D N 1
ATOM 8550 C CA . ALA D 1 29 ? 25.223 12.096 150.072 1.00 29.16 29 ALA D CA 1
ATOM 8551 C C . ALA D 1 29 ? 26.274 12.008 148.954 1.00 20.07 29 ALA D C 1
ATOM 8552 O O . ALA D 1 29 ? 26.164 11.154 148.079 1.00 23.00 29 ALA D O 1
ATOM 8554 N N . LYS D 1 30 ? 27.293 12.870 149.020 1.00 17.34 30 LYS D N 1
ATOM 8555 C CA . LYS D 1 30 ? 28.405 12.908 148.087 1.00 21.74 30 LYS D CA 1
ATOM 8556 C C . LYS D 1 30 ? 29.267 11.669 148.222 1.00 31.30 30 LYS D C 1
ATOM 8557 O O . LYS D 1 30 ? 30.079 11.333 147.367 1.00 20.00 30 LYS D O 1
ATOM 8563 N N . ARG D 1 31 ? 29.084 10.961 149.325 1.00 23.08 31 ARG D N 1
ATOM 8564 C CA . ARG D 1 31 ? 29.860 9.763 149.572 1.00 27.78 31 ARG D CA 1
ATOM 8565 C C . ARG D 1 31 ? 29.481 8.623 148.641 1.00 18.38 31 ARG D C 1
ATOM 8566 O O . ARG D 1 31 ? 28.358 8.494 148.166 1.00 25.38 31 ARG D O 1
ATOM 8574 N N . PRO D 1 32 ? 30.453 7.764 148.420 1.00 23.16 32 PRO D N 1
ATOM 8575 C CA . PRO D 1 32 ? 30.249 6.590 147.608 1.00 27.14 32 PRO D CA 1
ATOM 8576 C C . PRO D 1 32 ? 29.260 5.638 148.268 1.00 21.63 32 PRO D C 1
ATOM 8577 O O . PRO D 1 32 ? 29.314 5.444 149.477 1.00 33.51 32 PRO D O 1
ATOM 8581 N N . TRP D 1 33 ? 28.374 5.034 147.479 1.00 22.35 33 TRP D N 1
ATOM 8582 C CA . TRP D 1 33 ? 27.401 4.092 147.981 1.00 15.90 33 TRP D CA 1
ATOM 8583 C C . TRP D 1 33 ? 27.552 2.692 147.380 1.00 24.21 33 TRP D C 1
ATOM 8584 O O . TRP D 1 33 ? 27.146 2.450 146.257 1.00 35.44 33 TRP D O 1
ATOM 8595 N N . GLN D 1 34 ? 28.104 1.763 148.151 1.00 26.19 34 GLN D N 1
ATOM 8596 C CA . GLN D 1 34 ? 28.275 0.386 147.742 1.00 24.96 34 GLN D CA 1
ATOM 8597 C C . GLN D 1 34 ? 27.387 -0.537 148.551 1.00 29.71 34 GLN D C 1
ATOM 8598 O O . GLN D 1 34 ? 27.722 -1.682 148.838 1.00 30.06 34 GLN D O 1
ATOM 8604 N N . GLY D 1 35 ? 26.237 -0.033 148.939 1.00 18.70 35 GLY D N 1
ATOM 8605 C CA . GLY D 1 35 ? 25.341 -0.850 149.730 1.00 19.79 35 GLY D CA 1
ATOM 8606 C C . GLY D 1 35 ? 24.172 -1.386 148.928 1.00 37.57 35 GLY D C 1
ATOM 8607 O O . GLY D 1 35 ? 24.231 -1.512 147.705 1.00 56.81 35 GLY D O 1
ATOM 8608 N N . ALA D 1 36 ? 23.096 -1.712 149.641 1.00 37.36 36 ALA D N 1
ATOM 8609 C CA . ALA D 1 36 ? 21.904 -2.261 149.037 1.00 100.00 36 ALA D CA 1
ATOM 8610 C C . ALA D 1 36 ? 21.384 -1.412 147.901 1.00 28.63 36 ALA D C 1
ATOM 8611 O O . ALA D 1 36 ? 21.636 -0.200 147.858 1.00 33.19 36 ALA D O 1
ATOM 8613 N N . GLN D 1 37 ? 20.676 -2.095 146.990 1.00 100.00 37 GLN D N 1
ATOM 8614 C CA . GLN D 1 37 ? 20.020 -1.526 145.820 1.00 22.53 37 GLN D CA 1
ATOM 8615 C C . GLN D 1 37 ? 18.585 -1.969 145.944 1.00 19.40 37 GLN D C 1
ATOM 8616 O O . GLN D 1 37 ? 18.327 -3.183 146.133 1.00 24.15 37 GLN D O 1
ATOM 8622 N N . GLU D 1 38 ? 17.695 -0.970 145.917 1.00 22.45 38 GLU D N 1
ATOM 8623 C CA . GLU D 1 38 ? 16.261 -1.187 146.049 1.00 20.41 38 GLU D CA 1
ATOM 8624 C C . GLU D 1 38 ? 15.690 -1.605 144.738 1.00 47.71 38 GLU D C 1
ATOM 8625 O O . GLU D 1 38 ? 16.117 -1.088 143.714 1.00 25.06 38 GLU D O 1
ATOM 8631 N N . THR D 1 39 ? 14.732 -2.517 144.798 1.00 54.58 39 THR D N 1
ATOM 8632 C CA . THR D 1 39 ? 14.066 -3.021 143.609 1.00 100.00 39 THR D CA 1
ATOM 8633 C C . THR D 1 39 ? 12.748 -2.294 143.361 1.00 38.32 39 THR D C 1
ATOM 8634 O O . THR D 1 39 ? 11.777 -2.515 144.085 1.00 100.00 39 THR D O 1
ATOM 8638 N N . PRO D 1 40 ? 12.736 -1.409 142.345 1.00 62.73 40 PRO D N 1
ATOM 8639 C CA . PRO D 1 40 ? 11.547 -0.633 142.019 1.00 49.37 40 PRO D CA 1
ATOM 8640 C C . PRO D 1 40 ? 10.341 -1.491 141.688 1.00 100.00 40 PRO D C 1
ATOM 8641 O O . PRO D 1 40 ? 10.475 -2.658 141.287 1.00 44.15 40 PRO D O 1
ATOM 8645 N N . ALA D 1 41 ? 9.173 -0.866 141.875 1.00 64.19 41 ALA D N 1
ATOM 8646 C CA . ALA D 1 41 ? 7.878 -1.483 141.644 1.00 100.00 41 ALA D CA 1
ATOM 8647 C C . ALA D 1 41 ? 7.562 -1.772 140.173 1.00 100.00 41 ALA D C 1
ATOM 8648 O O . ALA D 1 41 ? 7.933 -1.000 139.275 1.00 100.00 41 ALA D O 1
ATOM 8650 N N . LYS D 1 42 ? 6.867 -2.910 139.964 1.00 100.00 42 LYS D N 1
ATOM 8651 C CA . LYS D 1 42 ? 6.431 -3.368 138.653 1.00 100.00 42 LYS D CA 1
ATOM 8652 C C . LYS D 1 42 ? 5.237 -2.526 138.221 1.00 100.00 42 LYS D C 1
ATOM 8653 O O . LYS D 1 42 ? 4.123 -2.704 138.722 1.00 100.00 42 LYS D O 1
ATOM 8659 N N . GLN D 1 43 ? 5.504 -1.585 137.312 1.00 65.15 43 GLN D N 1
ATOM 8660 C CA . GLN D 1 43 ? 4.521 -0.653 136.781 1.00 85.57 43 GLN D CA 1
ATOM 8661 C C . GLN D 1 43 ? 3.328 -1.347 136.131 1.00 100.00 43 GLN D C 1
ATOM 8662 O O . GLN D 1 43 ? 2.230 -0.784 136.027 1.00 100.00 43 GLN D O 1
ATOM 8668 N N . VAL D 1 44 ? 3.587 -2.587 135.713 1.00 100.00 44 VAL D N 1
ATOM 8669 C CA . VAL D 1 44 ? 2.645 -3.455 135.031 1.00 100.00 44 VAL D CA 1
ATOM 8670 C C . VAL D 1 44 ? 1.875 -4.444 135.897 1.00 42.51 44 VAL D C 1
ATOM 8671 O O . VAL D 1 44 ? 2.391 -5.527 136.203 1.00 56.06 44 VAL D O 1
ATOM 8675 N N . LEU D 1 45 ? 0.622 -4.089 136.230 1.00 35.37 45 LEU D N 1
ATOM 8676 C CA . LEU D 1 45 ? -0.234 -4.952 137.027 1.00 37.58 45 LEU D CA 1
ATOM 8677 C C . LEU D 1 45 ? -1.655 -4.978 136.494 1.00 24.37 45 LEU D C 1
ATOM 8678 O O . LEU D 1 45 ? -2.064 -4.051 135.804 1.00 36.70 45 LEU D O 1
ATOM 8683 N N . PRO D 1 46 ? -2.385 -6.036 136.841 1.00 47.30 46 PRO D N 1
ATOM 8684 C CA . PRO D 1 46 ? -3.770 -6.215 136.448 1.00 41.45 46 PRO D CA 1
ATOM 8685 C C . PRO D 1 46 ? -4.704 -5.646 137.508 1.00 69.22 46 PRO D C 1
ATOM 8686 O O . PRO D 1 46 ? -4.423 -5.734 138.701 1.00 38.85 46 PRO D O 1
ATOM 8690 N N . ALA D 1 47 ? -5.806 -5.053 137.054 1.00 31.15 47 ALA D N 1
ATOM 8691 C CA . ALA D 1 47 ? -6.817 -4.468 137.912 1.00 97.10 47 ALA D CA 1
ATOM 8692 C C . ALA D 1 47 ? -7.352 -5.495 138.895 1.00 100.00 47 ALA D C 1
ATOM 8693 O O . ALA D 1 47 ? -7.849 -5.157 139.961 1.00 31.99 47 ALA D O 1
ATOM 8695 N N . HIS D 1 48 ? -7.230 -6.756 138.493 1.00 23.58 48 HIS D N 1
ATOM 8696 C CA . HIS D 1 48 ? -7.682 -7.886 139.268 1.00 23.64 48 HIS D CA 1
ATOM 8697 C C . HIS D 1 48 ? -6.661 -8.997 139.362 1.00 31.88 48 HIS D C 1
ATOM 8698 O O . HIS D 1 48 ? -5.945 -9.293 138.417 1.00 38.87 48 HIS D O 1
ATOM 8705 N N . ASP D 1 49 ? -6.603 -9.598 140.545 1.00 24.07 49 ASP D N 1
ATOM 8706 C CA . ASP D 1 49 ? -5.685 -10.672 140.822 1.00 24.74 49 ASP D CA 1
ATOM 8707 C C . ASP D 1 49 ? -6.358 -11.804 141.578 1.00 28.86 49 ASP D C 1
ATOM 8708 O O . ASP D 1 49 ? -6.392 -11.827 142.809 1.00 52.03 49 ASP D O 1
ATOM 8713 N N . PRO D 1 50 ? -6.874 -12.751 140.798 1.00 100.00 50 PRO D N 1
ATOM 8714 C CA . PRO D 1 50 ? -7.583 -13.926 141.269 1.00 100.00 50 PRO D CA 1
ATOM 8715 C C . PRO D 1 50 ? -6.980 -14.508 142.518 1.00 19.99 50 PRO D C 1
ATOM 8716 O O . PRO D 1 50 ? -7.595 -15.325 143.222 1.00 94.58 50 PRO D O 1
ATOM 8720 N N . ASP D 1 51 ? -5.741 -14.111 142.812 1.00 28.83 51 ASP D N 1
ATOM 8721 C CA . ASP D 1 51 ? -5.059 -14.606 143.969 1.00 27.90 51 ASP D CA 1
ATOM 8722 C C . ASP D 1 51 ? -4.843 -13.580 145.068 1.00 46.06 51 ASP D C 1
ATOM 8723 O O . ASP D 1 51 ? -4.222 -13.859 146.098 1.00 99.73 51 ASP D O 1
ATOM 8728 N N . CYS D 1 52 ? -5.360 -12.375 144.867 1.00 100.00 52 CYS D N 1
ATOM 8729 C CA . CYS D 1 52 ? -5.203 -11.320 145.844 1.00 30.74 52 CYS D CA 1
ATOM 8730 C C . CYS D 1 52 ? -6.259 -11.367 146.935 1.00 35.24 52 CYS D C 1
ATOM 8731 O O . CYS D 1 52 ? -7.449 -11.302 146.631 1.00 36.57 52 CYS D O 1
ATOM 8734 N N . PHE D 1 53 ? -5.805 -11.428 148.193 1.00 37.08 53 PHE D N 1
ATOM 8735 C CA . PHE D 1 53 ? -6.689 -11.480 149.360 1.00 62.33 53 PHE D CA 1
ATOM 8736 C C . PHE D 1 53 ? -7.522 -10.224 149.557 1.00 28.06 53 PHE D C 1
ATOM 8737 O O . PHE D 1 53 ? -8.525 -10.238 150.268 1.00 37.50 53 PHE D O 1
ATOM 8745 N N . LEU D 1 54 ? -7.079 -9.136 148.905 1.00 34.72 54 LEU D N 1
ATOM 8746 C CA . LEU D 1 54 ? -7.682 -7.802 148.916 1.00 34.66 54 LEU D CA 1
ATOM 8747 C C . LEU D 1 54 ? -8.513 -7.486 147.668 1.00 25.17 54 LEU D C 1
ATOM 8748 O O . LEU D 1 54 ? -9.192 -6.447 147.497 1.00 22.71 54 LEU D O 1
ATOM 8753 N N . CYS D 1 55 ? -8.442 -8.421 146.761 1.00 30.85 55 CYS D N 1
ATOM 8754 C CA . CYS D 1 55 ? -9.179 -8.215 145.574 1.00 33.62 55 CYS D CA 1
ATOM 8755 C C . CYS D 1 55 ? -10.636 -8.545 145.810 1.00 36.70 55 CYS D C 1
ATOM 8756 O O . CYS D 1 55 ? -10.975 -9.499 146.524 1.00 28.67 55 CYS D O 1
ATOM 8759 N N . ALA D 1 56 ? -11.485 -7.721 145.201 1.00 26.16 56 ALA D N 1
ATOM 8760 C CA . ALA D 1 56 ? -12.914 -7.884 145.289 1.00 32.27 56 ALA D CA 1
ATOM 8761 C C . ALA D 1 56 ? -13.292 -9.305 144.929 1.00 32.94 56 ALA D C 1
ATOM 8762 O O . ALA D 1 56 ? -12.728 -9.884 144.014 1.00 33.21 56 ALA D O 1
ATOM 8764 N N . GLY D 1 57 ? -14.227 -9.887 145.665 1.00 40.27 57 GLY D N 1
ATOM 8765 C CA . GLY D 1 57 ? -14.652 -11.250 145.384 1.00 21.54 57 GLY D CA 1
ATOM 8766 C C . GLY D 1 57 ? -13.688 -12.383 145.750 1.00 21.99 57 GLY D C 1
ATOM 8767 O O . GLY D 1 57 ? -14.086 -13.546 145.739 1.00 32.78 57 GLY D O 1
ATOM 8768 N N . ASN D 1 58 ? -12.428 -12.101 146.093 1.00 29.62 58 ASN D N 1
ATOM 8769 C CA . ASN D 1 58 ? -11.526 -13.207 146.428 1.00 20.97 58 ASN D CA 1
ATOM 8770 C C . ASN D 1 58 ? -11.670 -13.672 147.851 1.00 33.01 58 ASN D C 1
ATOM 8771 O O . ASN D 1 58 ? -12.165 -12.964 148.716 1.00 31.22 58 ASN D O 1
ATOM 8776 N N . VAL D 1 59 ? -11.197 -14.871 148.087 1.00 37.36 59 VAL D N 1
ATOM 8777 C CA . VAL D 1 59 ? -11.246 -15.422 149.411 1.00 37.94 59 VAL D CA 1
ATOM 8778 C C . VAL D 1 59 ? -10.018 -15.012 150.212 1.00 100.00 59 VAL D C 1
ATOM 8779 O O . VAL D 1 59 ? -8.905 -14.893 149.668 1.00 32.45 59 VAL D O 1
ATOM 8783 N N . ARG D 1 60 ? -10.232 -14.784 151.504 1.00 94.47 60 ARG D N 1
ATOM 8784 C CA . ARG D 1 60 ? -9.143 -14.417 152.369 1.00 41.50 60 ARG D CA 1
ATOM 8785 C C . ARG D 1 60 ? -8.535 -15.665 152.970 1.00 66.42 60 ARG D C 1
ATOM 8786 O O . ARG D 1 60 ? -9.061 -16.769 152.809 1.00 40.78 60 ARG D O 1
ATOM 8794 N N . VAL D 1 61 ? -7.398 -15.469 153.640 1.00 67.31 61 VAL D N 1
ATOM 8795 C CA . VAL D 1 61 ? -6.671 -16.551 154.270 1.00 42.05 61 VAL D CA 1
ATOM 8796 C C . VAL D 1 61 ? -7.531 -17.254 155.306 1.00 100.00 61 VAL D C 1
ATOM 8797 O O . VAL D 1 61 ? -7.251 -18.365 155.728 1.00 100.00 61 VAL D O 1
ATOM 8801 N N . THR D 1 62 ? -8.611 -16.598 155.703 1.00 66.96 62 THR D N 1
ATOM 8802 C CA . THR D 1 62 ? -9.506 -17.168 156.670 1.00 46.06 62 THR D CA 1
ATOM 8803 C C . THR D 1 62 ? -10.600 -17.921 155.963 1.00 69.05 62 THR D C 1
ATOM 8804 O O . THR D 1 62 ? -11.407 -18.622 156.567 1.00 100.00 62 THR D O 1
ATOM 8808 N N . GLY D 1 63 ? -10.615 -17.750 154.646 1.00 38.17 63 GLY D N 1
ATOM 8809 C CA . GLY D 1 63 ? -11.636 -18.340 153.820 1.00 94.06 63 GLY D CA 1
ATOM 8810 C C . GLY D 1 63 ? -12.719 -17.294 153.607 1.00 26.62 63 GLY D C 1
ATOM 8811 O O . GLY D 1 63 ? -13.609 -17.439 152.763 1.00 90.73 63 GLY D O 1
ATOM 8812 N N . ASP D 1 64 ? -12.622 -16.218 154.383 1.00 53.42 64 ASP D N 1
ATOM 8813 C CA . ASP D 1 64 ? -13.545 -15.108 154.310 1.00 38.33 64 ASP D CA 1
ATOM 8814 C C . ASP D 1 64 ? -13.546 -14.531 152.896 1.00 47.23 64 ASP D C 1
ATOM 8815 O O . ASP D 1 64 ? -12.503 -14.180 152.335 1.00 31.59 64 ASP D O 1
ATOM 8820 N N . LYS D 1 65 ? -14.730 -14.445 152.335 1.00 35.92 65 LYS D N 1
ATOM 8821 C CA . LYS D 1 65 ? -14.908 -13.944 151.008 1.00 28.52 65 LYS D CA 1
ATOM 8822 C C . LYS D 1 65 ? -15.251 -12.483 151.001 1.00 26.93 65 LYS D C 1
ATOM 8823 O O . LYS D 1 65 ? -16.157 -12.047 151.716 1.00 51.80 65 LYS D O 1
ATOM 8829 N N . ASN D 1 66 ? -14.493 -11.758 150.181 1.00 18.13 66 ASN D N 1
ATOM 8830 C CA . ASN D 1 66 ? -14.628 -10.330 149.944 1.00 17.49 66 ASN D CA 1
ATOM 8831 C C . ASN D 1 66 ? -15.791 -10.133 148.983 1.00 24.60 66 ASN D C 1
ATOM 8832 O O . ASN D 1 66 ? -16.000 -10.941 148.076 1.00 29.87 66 ASN D O 1
ATOM 8837 N N . PRO D 1 67 ? -16.565 -9.092 149.176 1.00 59.41 67 PRO D N 1
ATOM 8838 C CA . PRO D 1 67 ? -17.651 -8.899 148.252 1.00 26.77 67 PRO D CA 1
ATOM 8839 C C . PRO D 1 67 ? -17.094 -8.277 147.007 1.00 40.70 67 PRO D C 1
ATOM 8840 O O . PRO D 1 67 ? -15.902 -7.931 146.956 1.00 26.36 67 PRO D O 1
ATOM 8844 N N . ASP D 1 68 ? -17.975 -8.148 146.018 1.00 36.36 68 ASP D N 1
ATOM 8845 C CA . ASP D 1 68 ? -17.596 -7.521 144.785 1.00 66.23 68 ASP D CA 1
ATOM 8846 C C . ASP D 1 68 ? -17.694 -6.041 145.095 1.00 60.03 68 ASP D C 1
ATOM 8847 O O . ASP D 1 68 ? -18.664 -5.351 144.772 1.00 24.06 68 ASP D O 1
ATOM 8852 N N . TYR D 1 69 ? -16.688 -5.558 145.790 1.00 27.04 69 TYR D N 1
ATOM 8853 C CA . TYR D 1 69 ? -16.713 -4.184 146.198 1.00 28.06 69 TYR D CA 1
ATOM 8854 C C . TYR D 1 69 ? -16.444 -3.113 145.161 1.00 21.13 69 TYR D C 1
ATOM 8855 O O . TYR D 1 69 ? -15.783 -3.294 144.145 1.00 24.78 69 TYR D O 1
ATOM 8864 N N . THR D 1 70 ? -16.977 -1.955 145.507 1.00 23.88 70 THR D N 1
ATOM 8865 C CA . THR D 1 70 ? -16.872 -0.738 144.751 1.00 63.33 70 THR D CA 1
ATOM 8866 C C . THR D 1 70 ? -16.329 0.296 145.703 1.00 30.01 70 THR D C 1
ATOM 8867 O O . THR D 1 70 ? -16.749 0.350 146.851 1.00 40.65 70 THR D O 1
ATOM 8871 N N . GLY D 1 71 ? -15.395 1.104 145.235 1.00 28.07 71 GLY D N 1
ATOM 8872 C CA . GLY D 1 71 ? -14.800 2.101 146.074 1.00 21.01 71 GLY D CA 1
ATOM 8873 C C . GLY D 1 71 ? -13.934 1.403 147.120 1.00 19.01 71 GLY D C 1
ATOM 8874 O O . GLY D 1 71 ? -13.291 0.376 146.874 1.00 20.69 71 GLY D O 1
ATOM 8875 N N . THR D 1 72 ? -13.934 1.941 148.314 1.00 100.00 72 THR D N 1
ATOM 8876 C CA . THR D 1 72 ? -13.150 1.332 149.354 1.00 23.76 72 THR D CA 1
ATOM 8877 C C . THR D 1 72 ? -13.852 0.110 149.922 1.00 27.58 72 THR D C 1
ATOM 8878 O O . THR D 1 72 ? -15.061 -0.102 149.766 1.00 23.07 72 THR D O 1
ATOM 8882 N N . TYR D 1 73 ? -13.056 -0.710 150.573 1.00 23.72 73 TYR D N 1
ATOM 8883 C CA . TYR D 1 73 ? -13.551 -1.886 151.243 1.00 14.17 73 TYR D CA 1
ATOM 8884 C C . TYR D 1 73 ? -12.782 -1.967 152.504 1.00 23.05 73 TYR D C 1
ATOM 8885 O O . TYR D 1 73 ? -11.543 -1.970 152.449 1.00 24.77 73 TYR D O 1
ATOM 8894 N N . VAL D 1 74 ? -13.540 -1.973 153.604 1.00 28.79 74 VAL D N 1
ATOM 8895 C CA . VAL D 1 74 ? -13.006 -2.047 154.950 1.00 24.13 74 VAL D CA 1
ATOM 8896 C C . VAL D 1 74 ? -13.460 -3.311 155.633 1.00 17.90 74 VAL D C 1
ATOM 8897 O O . VAL D 1 74 ? -14.637 -3.686 155.536 1.00 20.12 74 VAL D O 1
ATOM 8901 N N . PHE D 1 75 ? -12.491 -3.958 156.282 1.00 21.68 75 PHE D N 1
ATOM 8902 C CA . PHE D 1 75 ? -12.709 -5.190 157.036 1.00 30.03 75 PHE D CA 1
ATOM 8903 C C . PHE D 1 75 ? -11.716 -5.323 158.203 1.00 29.02 75 PHE D C 1
ATOM 8904 O O . PHE D 1 75 ? -10.641 -4.699 158.251 1.00 19.21 75 PHE D O 1
ATOM 8912 N N . THR D 1 76 ? -12.093 -6.136 159.173 1.00 21.96 76 THR D N 1
ATOM 8913 C CA . THR D 1 76 ? -11.246 -6.350 160.340 1.00 36.09 76 THR D CA 1
ATOM 8914 C C . THR D 1 76 ? -10.024 -7.178 160.012 1.00 31.45 76 THR D C 1
ATOM 8915 O O . THR D 1 76 ? -10.122 -8.282 159.455 1.00 26.70 76 THR D O 1
ATOM 8919 N N . ASN D 1 77 ? -8.857 -6.653 160.371 1.00 21.47 77 ASN D N 1
ATOM 8920 C CA . ASN D 1 77 ? -7.662 -7.406 160.085 1.00 16.70 77 ASN D CA 1
ATOM 8921 C C . ASN D 1 77 ? -7.837 -8.836 160.517 1.00 22.38 77 ASN D C 1
ATOM 8922 O O . ASN D 1 77 ? -8.350 -9.098 161.592 1.00 26.90 77 ASN D O 1
ATOM 8927 N N . ASP D 1 78 ? -7.425 -9.764 159.680 1.00 26.00 78 ASP D N 1
ATOM 8928 C CA . ASP D 1 78 ? -7.535 -11.185 160.003 1.00 30.89 78 ASP D CA 1
ATOM 8929 C C . ASP D 1 78 ? -6.498 -11.647 161.044 1.00 24.20 78 ASP D C 1
ATOM 8930 O O . ASP D 1 78 ? -6.506 -12.790 161.498 1.00 23.78 78 ASP D O 1
ATOM 8935 N N . PHE D 1 79 ? -5.582 -10.735 161.370 1.00 22.47 79 PHE D N 1
ATOM 8936 C CA . PHE D 1 79 ? -4.500 -10.890 162.342 1.00 23.80 79 PHE D CA 1
ATOM 8937 C C . PHE D 1 79 ? -4.334 -9.554 163.070 1.00 75.90 79 PHE D C 1
ATOM 8938 O O . PHE D 1 79 ? -3.308 -8.873 163.022 1.00 25.64 79 PHE D O 1
ATOM 8946 N N . ALA D 1 80 ? -5.399 -9.161 163.740 1.00 28.95 80 ALA D N 1
ATOM 8947 C CA . ALA D 1 80 ? -5.417 -7.915 164.453 1.00 38.56 80 ALA D CA 1
ATOM 8948 C C . ALA D 1 80 ? -4.289 -7.826 165.460 1.00 62.55 80 ALA D C 1
ATOM 8949 O O . ALA D 1 80 ? -3.949 -8.804 166.096 1.00 35.64 80 ALA D O 1
ATOM 8951 N N . ALA D 1 81 ? -3.705 -6.646 165.591 1.00 31.81 81 ALA D N 1
ATOM 8952 C CA . ALA D 1 81 ? -2.629 -6.436 166.522 1.00 29.46 81 ALA D CA 1
ATOM 8953 C C . ALA D 1 81 ? -3.189 -6.135 167.905 1.00 41.92 81 ALA D C 1
ATOM 8954 O O . ALA D 1 81 ? -2.471 -6.234 168.893 1.00 22.84 81 ALA D O 1
ATOM 8956 N N . LEU D 1 82 ? -4.478 -5.762 167.961 1.00 21.51 82 LEU D N 1
ATOM 8957 C CA . LEU D 1 82 ? -5.122 -5.429 169.231 1.00 100.00 82 LEU D CA 1
ATOM 8958 C C . LEU D 1 82 ? -6.553 -5.933 169.275 1.00 29.26 82 LEU D C 1
ATOM 8959 O O . LEU D 1 82 ? -7.210 -5.950 168.245 1.00 38.04 82 LEU D O 1
ATOM 8964 N N . MET D 1 83 ? -7.041 -6.302 170.465 1.00 49.08 83 MET D N 1
ATOM 8965 C CA . MET D 1 83 ? -8.411 -6.772 170.600 1.00 27.35 83 MET D CA 1
ATOM 8966 C C . MET D 1 83 ? -9.230 -5.905 171.522 1.00 26.03 83 MET D C 1
ATOM 8967 O O . MET D 1 83 ? -8.709 -5.262 172.423 1.00 25.42 83 MET D O 1
ATOM 8972 N N . SER D 1 84 ? -10.527 -5.892 171.285 1.00 22.93 84 SER D N 1
ATOM 8973 C CA . SER D 1 84 ? -11.412 -5.087 172.085 1.00 44.25 84 SER D CA 1
ATOM 8974 C C . SER D 1 84 ? -11.524 -5.606 173.506 1.00 31.43 84 SER D C 1
ATOM 8975 O O . SER D 1 84 ? -11.890 -4.840 174.402 1.00 47.58 84 SER D O 1
ATOM 8978 N N . ASP D 1 85 ? -11.245 -6.904 173.696 1.00 27.37 85 ASP D N 1
ATOM 8979 C CA . ASP D 1 85 ? -11.371 -7.497 175.024 1.00 50.39 85 ASP D CA 1
ATOM 8980 C C . ASP D 1 85 ? -10.135 -8.141 175.616 1.00 43.51 85 ASP D C 1
ATOM 8981 O O . ASP D 1 85 ? -10.223 -9.188 176.258 1.00 28.56 85 ASP D O 1
ATOM 8986 N N . THR D 1 86 ? -8.978 -7.540 175.403 1.00 35.19 86 THR D N 1
ATOM 8987 C CA . THR D 1 86 ? -7.782 -8.117 175.966 1.00 100.00 86 THR D CA 1
ATOM 8988 C C . THR D 1 86 ? -7.854 -7.884 177.455 1.00 23.52 86 THR D C 1
ATOM 8989 O O . THR D 1 86 ? -8.177 -6.756 177.858 1.00 35.51 86 THR D O 1
ATOM 8993 N N . PRO D 1 87 ? -7.603 -8.940 178.252 1.00 40.79 87 PRO D N 1
ATOM 8994 C CA . PRO D 1 87 ? -7.649 -8.801 179.695 1.00 46.27 87 PRO D CA 1
ATOM 8995 C C . PRO D 1 87 ? -6.541 -7.881 180.112 1.00 41.30 87 PRO D C 1
ATOM 8996 O O . PRO D 1 87 ? -5.548 -7.722 179.387 1.00 42.13 87 PRO D O 1
ATOM 9000 N N . ASP D 1 88 ? -6.696 -7.286 181.281 1.00 37.48 88 ASP D N 1
ATOM 9001 C CA . ASP D 1 88 ? -5.661 -6.401 181.735 1.00 35.91 88 ASP D CA 1
ATOM 9002 C C . ASP D 1 88 ? -4.348 -7.134 181.903 1.00 71.11 88 ASP D C 1
ATOM 9003 O O . ASP D 1 88 ? -4.280 -8.357 182.108 1.00 28.86 88 ASP D O 1
ATOM 9008 N N . ALA D 1 89 ? -3.314 -6.331 181.783 1.00 45.51 89 ALA D N 1
ATOM 9009 C CA . ALA D 1 89 ? -1.968 -6.771 181.984 1.00 37.01 89 ALA D CA 1
ATOM 9010 C C . ALA D 1 89 ? -1.740 -6.330 183.407 1.00 100.00 89 ALA D C 1
ATOM 9011 O O . ALA D 1 89 ? -2.348 -5.353 183.854 1.00 26.35 89 ALA D O 1
ATOM 9013 N N . PRO D 1 90 ? -0.913 -7.081 184.107 1.00 60.25 90 PRO D N 1
ATOM 9014 C CA . PRO D 1 90 ? -0.593 -6.810 185.489 1.00 40.14 90 PRO D CA 1
ATOM 9015 C C . PRO D 1 90 ? 0.189 -5.512 185.712 1.00 100.00 90 PRO D C 1
ATOM 9016 O O . PRO D 1 90 ? 1.152 -5.217 185.005 1.00 100.00 90 PRO D O 1
ATOM 9020 N N . GLU D 1 91 ? -0.241 -4.734 186.715 1.00 99.88 91 GLU D N 1
ATOM 9021 C CA . GLU D 1 91 ? 0.399 -3.466 187.065 1.00 39.75 91 GLU D CA 1
ATOM 9022 C C . GLU D 1 91 ? 1.306 -3.579 188.301 1.00 73.41 91 GLU D C 1
ATOM 9023 O O . GLU D 1 91 ? 0.872 -4.012 189.369 1.00 100.00 91 GLU D O 1
ATOM 9029 N N . SER D 1 92 ? 2.581 -3.189 188.165 1.00 44.72 92 SER D N 1
ATOM 9030 C CA . SER D 1 92 ? 3.511 -3.290 189.281 1.00 100.00 92 SER D CA 1
ATOM 9031 C C . SER D 1 92 ? 4.083 -1.969 189.773 1.00 88.34 92 SER D C 1
ATOM 9032 O O . SER D 1 92 ? 4.575 -1.875 190.898 1.00 60.00 92 SER D O 1
ATOM 9035 N N . HIS D 1 93 ? 4.044 -0.956 188.925 1.00 47.86 93 HIS D N 1
ATOM 9036 C CA . HIS D 1 93 ? 4.584 0.346 189.283 1.00 76.79 93 HIS D CA 1
ATOM 9037 C C . HIS D 1 93 ? 6.106 0.291 189.461 1.00 40.50 93 HIS D C 1
ATOM 9038 O O . HIS D 1 93 ? 6.740 1.204 190.002 1.00 71.66 93 HIS D O 1
ATOM 9045 N N . ASP D 1 94 ? 6.671 -0.816 188.979 1.00 27.22 94 ASP D N 1
ATOM 9046 C CA . ASP D 1 94 ? 8.089 -1.092 189.052 1.00 24.38 94 ASP D CA 1
ATOM 9047 C C . ASP D 1 94 ? 8.933 -0.287 188.074 1.00 71.81 94 ASP D C 1
ATOM 9048 O O . ASP D 1 94 ? 8.712 -0.223 186.875 1.00 38.84 94 ASP D O 1
ATOM 9053 N N . PRO D 1 95 ? 9.963 0.312 188.612 1.00 41.73 95 PRO D N 1
ATOM 9054 C CA . PRO D 1 95 ? 10.861 1.143 187.849 1.00 62.79 95 PRO D CA 1
ATOM 9055 C C . PRO D 1 95 ? 11.681 0.441 186.773 1.00 26.60 95 PRO D C 1
ATOM 9056 O O . PRO D 1 95 ? 12.179 1.113 185.867 1.00 100.00 95 PRO D O 1
ATOM 9060 N N . LEU D 1 96 ? 11.860 -0.884 186.856 1.00 56.65 96 LEU D N 1
ATOM 9061 C CA . LEU D 1 96 ? 12.665 -1.570 185.841 1.00 29.82 96 LEU D CA 1
ATOM 9062 C C . LEU D 1 96 ? 11.892 -2.366 184.799 1.00 100.00 96 LEU D C 1
ATOM 9063 O O . LEU D 1 96 ? 12.227 -2.350 183.614 1.00 25.93 96 LEU D O 1
ATOM 9068 N N . MET D 1 97 ? 10.862 -3.078 185.242 1.00 44.32 97 MET D N 1
ATOM 9069 C CA . MET D 1 97 ? 10.065 -3.883 184.342 1.00 24.46 97 MET D CA 1
ATOM 9070 C C . MET D 1 97 ? 8.579 -3.762 184.609 1.00 24.91 97 MET D C 1
ATOM 9071 O O . MET D 1 97 ? 8.046 -4.514 185.423 1.00 100.00 97 MET D O 1
ATOM 9076 N N . ARG D 1 98 ? 7.926 -2.792 183.938 1.00 28.50 98 ARG D N 1
ATOM 9077 C CA . ARG D 1 98 ? 6.501 -2.546 184.062 1.00 100.00 98 ARG D CA 1
ATOM 9078 C C . ARG D 1 98 ? 5.736 -2.785 182.762 1.00 60.19 98 ARG D C 1
ATOM 9079 O O . ARG D 1 98 ? 6.280 -2.674 181.668 1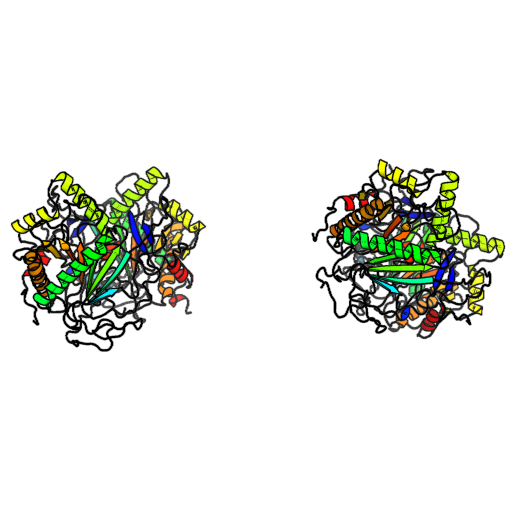.00 31.27 98 ARG D O 1
ATOM 9087 N N . CYS D 1 99 ? 4.471 -3.149 182.913 1.00 31.71 99 CYS D N 1
ATOM 9088 C CA . CYS D 1 99 ? 3.560 -3.450 181.827 1.00 28.30 99 CYS D CA 1
ATOM 9089 C C . CYS D 1 99 ? 2.379 -2.513 181.969 1.00 29.01 99 CYS D C 1
ATOM 9090 O O . CYS D 1 99 ? 2.209 -1.856 183.008 1.00 44.55 99 CYS D O 1
ATOM 9093 N N . GLN D 1 100 ? 1.563 -2.504 180.917 1.00 48.13 100 GLN D N 1
ATOM 9094 C CA . GLN D 1 100 ? 0.338 -1.742 180.829 1.00 16.20 100 GLN D CA 1
ATOM 9095 C C . GLN D 1 100 ? -0.605 -2.518 179.949 1.00 26.21 100 GLN D C 1
ATOM 9096 O O . GLN D 1 100 ? -0.149 -3.365 179.181 1.00 31.86 100 GLN D O 1
ATOM 9102 N N . SER D 1 101 ? -1.897 -2.253 180.088 1.00 35.16 101 SER D N 1
ATOM 9103 C CA . SER D 1 101 ? -2.908 -2.931 179.303 1.00 72.01 101 SER D CA 1
ATOM 9104 C C . SER D 1 101 ? -2.892 -2.422 177.862 1.00 100.00 101 SER D C 1
ATOM 9105 O O . SER D 1 101 ? -2.415 -1.316 177.601 1.00 27.25 101 SER D O 1
ATOM 9108 N N . ALA D 1 102 ? -3.387 -3.238 176.921 1.00 36.59 102 ALA D N 1
ATOM 9109 C CA . ALA D 1 102 ? -3.423 -2.868 175.509 1.00 39.50 102 ALA D CA 1
ATOM 9110 C C . ALA D 1 102 ? -4.622 -3.439 174.785 1.00 21.19 102 ALA D C 1
ATOM 9111 O O . ALA D 1 102 ? -4.672 -4.633 174.489 1.00 30.92 102 ALA D O 1
ATOM 9113 N N . ARG D 1 103 ? -5.573 -2.559 174.496 1.00 26.61 103 ARG D N 1
ATOM 9114 C CA . ARG D 1 103 ? -6.772 -2.931 173.780 1.00 29.69 103 ARG D CA 1
ATOM 9115 C C . ARG D 1 103 ? -6.992 -2.012 172.577 1.00 29.64 103 ARG D C 1
ATOM 9116 O O . ARG D 1 103 ? -6.427 -0.906 172.474 1.00 23.13 103 ARG D O 1
ATOM 9124 N N . GLY D 1 104 ? -7.838 -2.493 171.681 1.00 22.58 104 GLY D N 1
ATOM 9125 C CA . GLY D 1 104 ? -8.187 -1.771 170.473 1.00 30.96 104 GLY D CA 1
ATOM 9126 C C . GLY D 1 104 ? -8.502 -2.764 169.377 1.00 32.35 104 GLY D C 1
ATOM 9127 O O . GLY D 1 104 ? -8.836 -3.922 169.653 1.00 22.46 104 GLY D O 1
ATOM 9128 N N . THR D 1 105 ? -8.367 -2.288 168.136 1.00 23.20 105 THR D N 1
ATOM 9129 C CA . THR D 1 105 ? -8.607 -3.115 166.972 1.00 38.95 105 THR D CA 1
ATOM 9130 C C . THR D 1 105 ? -7.785 -2.663 165.773 1.00 27.46 105 THR D C 1
ATOM 9131 O O . THR D 1 105 ? -7.142 -1.624 165.781 1.00 20.21 105 THR D O 1
ATOM 9135 N N . SER D 1 106 ? -7.838 -3.502 164.756 1.00 22.72 106 SER D N 1
ATOM 9136 C CA . SER D 1 106 ? -7.159 -3.301 163.495 1.00 64.36 106 SER D CA 1
ATOM 9137 C C . SER D 1 106 ? -8.042 -3.641 162.313 1.00 25.68 106 SER D C 1
ATOM 9138 O O . SER D 1 106 ? -8.585 -4.744 162.208 1.00 21.14 106 SER D O 1
ATOM 9141 N N . ARG D 1 107 ? -8.164 -2.668 161.419 1.00 33.81 107 ARG D N 1
ATOM 9142 C CA . ARG D 1 107 ? -8.936 -2.843 160.223 1.00 21.51 107 ARG D CA 1
ATOM 9143 C C . ARG D 1 107 ? -8.060 -2.572 159.017 1.00 52.64 107 ARG D C 1
ATOM 9144 O O . ARG D 1 107 ? -7.061 -1.841 159.068 1.00 21.86 107 ARG D O 1
ATOM 9152 N N . VAL D 1 108 ? -8.451 -3.198 157.922 1.00 29.96 108 VAL D N 1
ATOM 9153 C CA . VAL D 1 108 ? -7.758 -3.049 156.663 1.00 38.44 108 VAL D CA 1
ATOM 9154 C C . VAL D 1 108 ? -8.672 -2.314 155.701 1.00 29.24 108 VAL D C 1
ATOM 9155 O O . VAL D 1 108 ? -9.862 -2.638 155.594 1.00 19.18 108 VAL D O 1
ATOM 9159 N N . ILE D 1 109 ? -8.111 -1.316 155.027 1.00 22.47 109 ILE D N 1
ATOM 9160 C CA . ILE D 1 109 ? -8.886 -0.569 154.062 1.00 22.41 109 ILE D CA 1
ATOM 9161 C C . ILE D 1 109 ? -8.347 -0.716 152.642 1.00 27.30 109 ILE D C 1
ATOM 9162 O O . ILE D 1 109 ? -7.203 -0.359 152.364 1.00 24.57 109 ILE D O 1
ATOM 9167 N N . CYS D 1 110 ? -9.167 -1.219 151.731 1.00 34.43 110 CYS D N 1
ATOM 9168 C CA . CYS D 1 110 ? -8.749 -1.325 150.340 1.00 18.51 110 CYS D CA 1
ATOM 9169 C C . CYS D 1 110 ? -9.147 -0.010 149.692 1.00 20.22 110 CYS D C 1
ATOM 9170 O O . CYS D 1 110 ? -10.291 0.428 149.799 1.00 21.88 110 CYS D O 1
ATOM 9173 N N . PHE D 1 111 ? -8.198 0.661 149.048 1.00 28.64 111 PHE D N 1
ATOM 9174 C CA . PHE D 1 111 ? -8.499 1.944 148.444 1.00 20.00 111 PHE D CA 1
ATOM 9175 C C . PHE D 1 111 ? -9.559 1.835 147.364 1.00 17.53 111 PHE D C 1
ATOM 9176 O O . PHE D 1 111 ? -10.401 2.719 147.219 1.00 21.70 111 PHE D O 1
ATOM 9184 N N . SER D 1 112 ? -9.490 0.726 146.617 1.00 26.77 112 SER D N 1
ATOM 9185 C CA . SER D 1 112 ? -10.400 0.441 145.524 1.00 22.98 112 SER D CA 1
ATOM 9186 C C . SER D 1 112 ? -10.189 -0.965 144.991 1.00 12.51 112 SER D C 1
ATOM 9187 O O . SER D 1 112 ? -9.202 -1.614 145.291 1.00 17.61 112 SER D O 1
ATOM 9190 N N . PRO D 1 113 ? -11.172 -1.458 144.238 1.00 21.73 113 PRO D N 1
ATOM 9191 C CA . PRO D 1 113 ? -11.129 -2.813 143.704 1.00 18.82 113 PRO D CA 1
ATOM 9192 C C . PRO D 1 113 ? -10.008 -3.081 142.693 1.00 33.03 113 PRO D C 1
ATOM 9193 O O . PRO D 1 113 ? -9.565 -4.228 142.566 1.00 41.68 113 PRO D O 1
ATOM 9197 N N . ASP D 1 114 ? -9.559 -2.012 142.004 1.00 30.98 114 ASP D N 1
ATOM 9198 C CA . ASP D 1 114 ? -8.483 -1.999 141.010 1.00 19.38 114 ASP D CA 1
ATOM 9199 C C . ASP D 1 114 ? -7.104 -2.261 141.623 1.00 24.15 114 ASP D C 1
ATOM 9200 O O . ASP D 1 114 ? -6.413 -1.356 142.090 1.00 23.92 114 ASP D O 1
ATOM 9205 N N . HIS D 1 115 ? -6.695 -3.509 141.606 1.00 24.94 115 HIS D N 1
ATOM 9206 C CA . HIS D 1 115 ? -5.442 -3.914 142.182 1.00 19.45 115 HIS D CA 1
ATOM 9207 C C . HIS D 1 115 ? -4.210 -3.187 141.721 1.00 43.76 115 HIS D C 1
ATOM 9208 O O . HIS D 1 115 ? -3.198 -3.274 142.418 1.00 25.31 115 HIS D O 1
ATOM 9215 N N . SER D 1 116 ? -4.306 -2.504 140.570 1.00 43.05 116 SER D N 1
ATOM 9216 C CA . SER D 1 116 ? -3.182 -1.783 139.961 1.00 41.65 116 SER D CA 1
ATOM 9217 C C . SER D 1 116 ? -3.108 -0.270 140.156 1.00 32.45 116 SER D C 1
ATOM 9218 O O . SER D 1 116 ? -2.085 0.335 139.833 1.00 31.28 116 SER D O 1
ATOM 9221 N N . LYS D 1 117 ? -4.168 0.367 140.651 1.00 27.43 117 LYS D N 1
ATOM 9222 C CA . LYS D 1 117 ? -4.113 1.815 140.807 1.00 36.08 117 LYS D CA 1
ATOM 9223 C C . LYS D 1 117 ? -3.706 2.354 142.181 1.00 32.14 117 LYS D C 1
ATOM 9224 O O . LYS D 1 117 ? -4.362 2.108 143.193 1.00 99.85 117 LYS D O 1
ATOM 9230 N N . THR D 1 118 ? -2.611 3.124 142.187 1.00 50.84 118 THR D N 1
ATOM 9231 C CA . THR D 1 118 ? -2.086 3.773 143.386 1.00 34.01 118 THR D CA 1
ATOM 9232 C C . THR D 1 118 ? -2.766 5.124 143.641 1.00 36.67 118 THR D C 1
ATOM 9233 O O . THR D 1 118 ? -3.506 5.622 142.817 1.00 35.96 118 THR D O 1
ATOM 9237 N N . LEU D 1 119 ? -2.508 5.738 144.789 1.00 36.04 119 LEU D N 1
ATOM 9238 C CA . LEU D 1 119 ? -3.127 7.009 145.130 1.00 25.79 119 LEU D CA 1
ATOM 9239 C C . LEU D 1 119 ? -3.105 8.088 144.060 1.00 43.23 119 LEU D C 1
ATOM 9240 O O . LEU D 1 119 ? -4.129 8.693 143.742 1.00 40.61 119 LEU D O 1
ATOM 9245 N N . PRO D 1 120 ? -1.918 8.377 143.558 1.00 27.99 120 PRO D N 1
ATOM 9246 C CA . PRO D 1 120 ? -1.759 9.422 142.557 1.00 22.74 120 PRO D CA 1
ATOM 9247 C C . PRO D 1 120 ? -2.479 9.047 141.257 1.00 24.24 120 PRO D C 1
ATOM 9248 O O . PRO D 1 120 ? -3.013 9.914 140.586 1.00 30.81 120 PRO D O 1
ATOM 9252 N N . GLU D 1 121 ? -2.510 7.736 140.976 1.00 23.35 121 GLU D N 1
ATOM 9253 C CA . GLU D 1 121 ? -3.139 7.085 139.845 1.00 24.60 121 GLU D CA 1
ATOM 9254 C C . GLU D 1 121 ? -4.664 6.872 139.988 1.00 55.49 121 GLU D C 1
ATOM 9255 O O . GLU D 1 121 ? -5.246 6.131 139.188 1.00 100.00 121 GLU D O 1
ATOM 9261 N N . LEU D 1 122 ? -5.306 7.487 141.008 1.00 41.64 122 LEU D N 1
ATOM 9262 C CA . LEU D 1 122 ? -6.760 7.401 141.235 1.00 35.72 122 LEU D CA 1
ATOM 9263 C C . LEU D 1 122 ? -7.381 8.779 140.993 1.00 90.25 122 LEU D C 1
ATOM 9264 O O . LEU D 1 122 ? -6.707 9.786 141.152 1.00 39.68 122 LEU D O 1
ATOM 9269 N N . SER D 1 123 ? -8.663 8.846 140.629 1.00 41.91 123 SER D N 1
ATOM 9270 C CA . SER D 1 123 ? -9.281 10.146 140.409 1.00 37.35 123 SER D CA 1
ATOM 9271 C C . SER D 1 123 ? -9.495 10.929 141.705 1.00 33.40 123 SER D C 1
ATOM 9272 O O . SER D 1 123 ? -9.496 10.387 142.821 1.00 28.40 123 SER D O 1
ATOM 9275 N N . VAL D 1 124 ? -9.643 12.217 141.560 1.00 29.12 124 VAL D N 1
ATOM 9276 C CA . VAL D 1 124 ? -9.901 13.051 142.707 1.00 37.37 124 VAL D CA 1
ATOM 9277 C C . VAL D 1 124 ? -11.150 12.524 143.402 1.00 53.63 124 VAL D C 1
ATOM 9278 O O . VAL D 1 124 ? -11.242 12.442 144.626 1.00 33.62 124 VAL D O 1
ATOM 9282 N N . ALA D 1 125 ? -12.134 12.165 142.586 1.00 30.04 125 ALA D N 1
ATOM 9283 C CA . ALA D 1 125 ? -13.372 11.631 143.131 1.00 43.14 125 ALA D CA 1
ATOM 9284 C C . ALA D 1 125 ? -13.123 10.337 143.890 1.00 37.19 125 ALA D C 1
ATOM 9285 O O . ALA D 1 125 ? -13.662 10.083 144.971 1.00 24.88 125 ALA D O 1
ATOM 9287 N N . ALA D 1 126 ? -12.305 9.485 143.304 1.00 21.91 126 ALA D N 1
ATOM 9288 C CA . ALA D 1 126 ? -11.999 8.227 143.957 1.00 33.05 126 ALA D CA 1
ATOM 9289 C C . ALA D 1 126 ? -11.241 8.491 145.253 1.00 48.26 126 ALA D C 1
ATOM 9290 O O . ALA D 1 126 ? -11.345 7.724 146.213 1.00 37.89 126 ALA D O 1
ATOM 9292 N N . LEU D 1 127 ? -10.482 9.588 145.259 1.00 23.37 127 LEU D N 1
ATOM 9293 C CA . LEU D 1 127 ? -9.699 9.988 146.413 1.00 23.50 127 LEU D CA 1
ATOM 9294 C C . LEU D 1 127 ? -10.627 10.496 147.506 1.00 29.56 127 LEU D C 1
ATOM 9295 O O . LEU D 1 127 ? -10.430 10.257 148.690 1.00 28.94 127 LEU D O 1
ATOM 9300 N N . THR D 1 128 ? -11.676 11.170 147.082 1.00 22.60 128 THR D N 1
ATOM 9301 C CA . THR D 1 128 ? -12.667 11.700 147.998 1.00 20.75 128 THR D CA 1
ATOM 9302 C C . THR D 1 128 ? -13.398 10.568 148.701 1.00 31.95 128 THR D C 1
ATOM 9303 O O . THR D 1 128 ? -13.762 10.632 149.872 1.00 29.79 128 THR D O 1
ATOM 9307 N N . GLU D 1 129 ? -13.586 9.484 147.979 1.00 25.76 129 GLU D N 1
ATOM 9308 C CA . GLU D 1 129 ? -14.241 8.348 148.575 1.00 39.14 129 GLU D CA 1
ATOM 9309 C C . GLU D 1 129 ? -13.379 7.828 149.715 1.00 27.04 129 GLU D C 1
ATOM 9310 O O . GLU D 1 129 ? -13.854 7.465 150.786 1.00 22.75 129 GLU D O 1
ATOM 9316 N N . ILE D 1 130 ? -12.080 7.794 149.480 1.00 34.45 130 ILE D N 1
ATOM 9317 C CA . ILE D 1 130 ? -11.164 7.341 150.509 1.00 19.19 130 ILE D CA 1
ATOM 9318 C C . ILE D 1 130 ? -11.231 8.277 151.704 1.00 16.74 130 ILE D C 1
ATOM 9319 O O . ILE D 1 130 ? -11.290 7.819 152.833 1.00 26.65 130 ILE D O 1
ATOM 9324 N N . VAL D 1 131 ? -11.219 9.591 151.441 1.00 16.22 131 VAL D N 1
ATOM 9325 C CA . VAL D 1 131 ? -11.308 10.518 152.529 1.00 32.55 131 VAL D CA 1
ATOM 9326 C C . VAL D 1 131 ? -12.523 10.200 153.368 1.00 25.04 131 VAL D C 1
ATOM 9327 O O . VAL D 1 131 ? -12.431 10.022 154.574 1.00 29.44 131 VAL D O 1
ATOM 9331 N N . LYS D 1 132 ? -13.665 10.127 152.703 1.00 22.31 132 LYS D N 1
ATOM 9332 C CA . LYS D 1 132 ? -14.889 9.823 153.398 1.00 18.11 132 LYS D CA 1
ATOM 9333 C C . LYS D 1 132 ? -14.718 8.609 154.286 1.00 20.68 132 LYS D C 1
ATOM 9334 O O . LYS D 1 132 ? -15.153 8.590 155.441 1.00 36.18 132 LYS D O 1
ATOM 9340 N N . THR D 1 133 ? -14.105 7.569 153.750 1.00 20.12 133 THR D N 1
ATOM 9341 C CA . THR D 1 133 ? -13.906 6.357 154.534 1.00 22.43 133 THR D CA 1
ATOM 9342 C C . THR D 1 133 ? -13.055 6.633 155.757 1.00 29.71 133 THR D C 1
ATOM 9343 O O . THR D 1 133 ? -13.322 6.155 156.867 1.00 18.62 133 THR D O 1
ATOM 9347 N N . TRP D 1 134 ? -12.019 7.423 155.521 1.00 27.48 134 TRP D N 1
ATOM 9348 C CA . TRP D 1 134 ? -11.131 7.795 156.580 1.00 22.13 134 TRP D CA 1
ATOM 9349 C C . TRP D 1 134 ? -11.929 8.422 157.703 1.00 25.59 134 TRP D C 1
ATOM 9350 O O . TRP D 1 134 ? -11.741 8.105 158.867 1.00 22.35 134 TRP D O 1
ATOM 9361 N N . GLN D 1 135 ? -12.824 9.320 157.341 1.00 24.58 135 GLN D N 1
ATOM 9362 C CA . GLN D 1 135 ? -13.671 9.964 158.331 1.00 41.84 135 GLN D CA 1
ATOM 9363 C C . GLN D 1 135 ? -14.619 8.973 158.996 1.00 28.41 135 GLN D C 1
ATOM 9364 O O . GLN D 1 135 ? -14.667 8.888 160.201 1.00 30.03 135 GLN D O 1
ATOM 9370 N N . GLU D 1 136 ? -15.377 8.224 158.207 1.00 23.70 136 GLU D N 1
ATOM 9371 C CA . GLU D 1 136 ? -16.293 7.250 158.769 1.00 35.17 136 GLU D CA 1
ATOM 9372 C C . GLU D 1 136 ? -15.609 6.343 159.780 1.00 28.24 136 GLU D C 1
ATOM 9373 O O . GLU D 1 136 ? -16.108 6.127 160.862 1.00 20.25 136 GLU D O 1
ATOM 9379 N N . GLN D 1 137 ? -14.453 5.809 159.442 1.00 20.94 137 GLN D N 1
ATOM 9380 C CA . GLN D 1 137 ? -13.729 4.930 160.345 1.00 30.17 137 GLN D CA 1
ATOM 9381 C C . GLN D 1 137 ? -13.232 5.618 161.613 1.00 20.14 137 GLN D C 1
ATOM 9382 O O . GLN D 1 137 ? -13.237 5.061 162.714 1.00 27.33 137 GLN D O 1
ATOM 9388 N N . THR D 1 138 ? -12.756 6.838 161.439 1.00 18.78 138 THR D N 1
ATOM 9389 C CA . THR D 1 138 ? -12.262 7.606 162.540 1.00 22.07 138 THR D CA 1
ATOM 9390 C C . THR D 1 138 ? -13.401 7.913 163.474 1.00 51.82 138 THR D C 1
ATOM 9391 O O . THR D 1 138 ? -13.322 7.701 164.671 1.00 27.63 138 THR D O 1
ATOM 9395 N N . ALA D 1 139 ? -14.480 8.410 162.915 1.00 22.40 139 ALA D N 1
ATOM 9396 C CA . ALA D 1 139 ? -15.603 8.723 163.749 1.00 33.47 139 ALA D CA 1
ATOM 9397 C C . ALA D 1 139 ? -16.127 7.522 164.533 1.00 19.90 139 ALA D C 1
ATOM 9398 O O . ALA D 1 139 ? -16.448 7.625 165.716 1.00 34.43 139 ALA D O 1
ATOM 9400 N N . GLU D 1 140 ? -16.235 6.378 163.881 1.00 25.97 140 GLU D N 1
ATOM 9401 C CA . GLU D 1 140 ? -16.766 5.206 164.550 1.00 20.80 140 GLU D CA 1
ATOM 9402 C C . GLU D 1 140 ? -15.865 4.686 165.639 1.00 95.92 140 GLU D C 1
ATOM 9403 O O . GLU D 1 140 ? -16.294 4.479 166.771 1.00 22.39 140 GLU D O 1
ATOM 9409 N N . LEU D 1 141 ? -14.615 4.455 165.269 1.00 24.68 141 LEU D N 1
ATOM 9410 C CA . LEU D 1 141 ? -13.648 3.953 166.207 1.00 22.64 141 LEU D CA 1
ATOM 9411 C C . LEU D 1 141 ? -13.507 4.896 167.380 1.00 20.66 141 LEU D C 1
ATOM 9412 O O . LEU D 1 141 ? -13.297 4.457 168.508 1.00 26.48 141 LEU D O 1
ATOM 9417 N N . GLY D 1 142 ? -13.612 6.196 167.082 1.00 16.49 142 GLY D N 1
ATOM 9418 C CA . GLY D 1 142 ? -13.502 7.261 168.058 1.00 27.66 142 GLY D CA 1
ATOM 9419 C C . GLY D 1 142 ? -14.539 7.145 169.177 1.00 48.23 142 GLY D C 1
ATOM 9420 O O . GLY D 1 142 ? -14.300 7.517 170.319 1.00 24.44 142 GLY D O 1
ATOM 9421 N N . LYS D 1 143 ? -15.700 6.622 168.861 1.00 29.80 143 LYS D N 1
ATOM 9422 C CA . LYS D 1 143 ? -16.724 6.468 169.878 1.00 29.83 143 LYS D CA 1
ATOM 9423 C C . LYS D 1 143 ? -16.200 5.643 171.042 1.00 28.79 143 LYS D C 1
ATOM 9424 O O . LYS D 1 143 ? -16.566 5.869 172.196 1.00 61.00 143 LYS D O 1
ATOM 9430 N N . THR D 1 144 ? -15.329 4.689 170.698 1.00 31.62 144 THR D N 1
ATOM 9431 C CA . THR D 1 144 ? -14.729 3.727 171.617 1.00 19.42 144 THR D CA 1
ATOM 9432 C C . THR D 1 144 ? -13.258 3.906 171.990 1.00 43.83 144 THR D C 1
ATOM 9433 O O . THR D 1 144 ? -12.845 3.537 173.101 1.00 62.96 144 THR D O 1
ATOM 9437 N N . TYR D 1 145 ? -12.442 4.425 171.076 1.00 46.72 145 TYR D N 1
ATOM 9438 C CA . TYR D 1 145 ? -11.025 4.574 171.384 1.00 15.30 145 TYR D CA 1
ATOM 9439 C C . TYR D 1 145 ? -10.556 5.989 171.295 1.00 19.09 145 TYR D C 1
ATOM 9440 O O . TYR D 1 145 ? -10.928 6.731 170.399 1.00 37.66 145 TYR D O 1
ATOM 9449 N N . PRO D 1 146 ? -9.753 6.362 172.277 1.00 27.36 146 PRO D N 1
ATOM 9450 C CA . PRO D 1 146 ? -9.221 7.697 172.386 1.00 30.01 146 PRO D CA 1
ATOM 9451 C C . PRO D 1 146 ? -8.272 8.020 171.249 1.00 26.38 146 PRO D C 1
ATOM 9452 O O . PRO D 1 146 ? -8.158 9.180 170.835 1.00 20.37 146 PRO D O 1
ATOM 9456 N N . TRP D 1 147 ? -7.579 6.970 170.794 1.00 20.47 147 TRP D N 1
ATOM 9457 C CA . TRP D 1 147 ? -6.625 7.129 169.718 1.00 21.41 147 TRP D CA 1
ATOM 9458 C C . TRP D 1 147 ? -6.917 6.248 168.527 1.00 24.11 147 TRP D C 1
ATOM 9459 O O . TRP D 1 147 ? -6.851 5.004 168.655 1.00 25.12 147 TRP D O 1
ATOM 9470 N N . VAL D 1 148 ? -7.205 6.923 167.380 1.00 41.16 148 VAL D N 1
ATOM 9471 C CA . VAL D 1 148 ? -7.480 6.315 166.068 1.00 100.00 148 VAL D CA 1
ATOM 9472 C C . VAL D 1 148 ? -6.342 6.653 165.107 1.00 23.81 148 VAL D C 1
ATOM 9473 O O . VAL D 1 148 ? -6.128 7.831 164.774 1.00 21.37 148 VAL D O 1
ATOM 9477 N N . GLN D 1 149 ? -5.608 5.610 164.699 1.00 24.34 149 GLN D N 1
ATOM 9478 C CA . GLN D 1 149 ? -4.440 5.746 163.813 1.00 41.54 149 GLN D CA 1
ATOM 9479 C C . GLN D 1 149 ? -4.656 5.259 162.394 1.00 15.95 149 GLN D C 1
ATOM 9480 O O . GLN D 1 149 ? -4.605 4.061 162.154 1.00 15.40 149 GLN D O 1
ATOM 9486 N N . VAL D 1 150 ? -4.903 6.199 161.491 1.00 17.56 150 VAL D N 1
ATOM 9487 C CA . VAL D 1 150 ? -5.084 5.860 160.096 1.00 24.17 150 VAL D CA 1
ATOM 9488 C C . VAL D 1 150 ? -3.691 5.915 159.489 1.00 24.16 150 VAL D C 1
ATOM 9489 O O . VAL D 1 150 ? -2.932 6.853 159.734 1.00 17.29 150 VAL D O 1
ATOM 9493 N N . PHE D 1 151 ? -3.341 4.889 158.737 1.00 19.11 151 PHE D N 1
ATOM 9494 C CA . PHE D 1 151 ? -2.044 4.872 158.119 1.00 22.08 151 PHE D CA 1
ATOM 9495 C C . PHE D 1 151 ? -2.004 4.043 156.827 1.00 46.86 151 PHE D C 1
ATOM 9496 O O . PHE D 1 151 ? -2.970 3.362 156.414 1.00 18.27 151 PHE D O 1
ATOM 9504 N N . GLU D 1 152 ? -0.865 4.109 156.159 1.00 23.26 152 GLU D N 1
ATOM 9505 C CA . GLU D 1 152 ? -0.685 3.371 154.910 1.00 18.04 152 GLU D CA 1
ATOM 9506 C C . GLU D 1 152 ? 0.767 2.935 154.747 1.00 24.83 152 GLU D C 1
ATOM 9507 O O . GLU D 1 152 ? 1.663 3.743 154.936 1.00 16.88 152 GLU D O 1
ATOM 9513 N N . ASN D 1 153 ? 0.982 1.660 154.431 1.00 14.09 153 ASN D N 1
ATOM 9514 C CA . ASN D 1 153 ? 2.315 1.135 154.183 1.00 25.56 153 ASN D CA 1
ATOM 9515 C C . ASN D 1 153 ? 2.419 0.953 152.668 1.00 53.30 153 ASN D C 1
ATOM 9516 O O . ASN D 1 153 ? 1.772 0.116 152.048 1.00 20.56 153 ASN D O 1
ATOM 9521 N N . LYS D 1 154 ? 3.223 1.763 152.031 1.00 19.58 154 LYS D N 1
ATOM 9522 C CA . LYS D 1 154 ? 3.306 1.651 150.603 1.00 21.68 154 LYS D CA 1
ATOM 9523 C C . LYS D 1 154 ? 4.675 1.276 150.099 1.00 32.75 154 LYS D C 1
ATOM 9524 O O . LYS D 1 154 ? 5.636 2.053 150.202 1.00 23.62 154 LYS D O 1
ATOM 9530 N N . GLY D 1 155 ? 4.716 0.094 149.496 1.00 22.33 155 GLY D N 1
ATOM 9531 C CA . GLY D 1 155 ? 5.937 -0.376 148.888 1.00 20.30 155 GLY D CA 1
ATOM 9532 C C . GLY D 1 155 ? 6.672 -1.429 149.647 1.00 22.51 155 GLY D C 1
ATOM 9533 O O . GLY D 1 155 ? 6.661 -1.446 150.878 1.00 37.45 155 GLY D O 1
ATOM 9534 N N . ALA D 1 156 ? 7.337 -2.284 148.861 1.00 26.61 156 ALA D N 1
ATOM 9535 C CA . ALA D 1 156 ? 8.133 -3.368 149.382 1.00 49.51 156 ALA D CA 1
ATOM 9536 C C . ALA D 1 156 ? 9.158 -2.838 150.364 1.00 31.37 156 ALA D C 1
ATOM 9537 O O . ALA D 1 156 ? 9.485 -3.484 151.364 1.00 31.36 156 ALA D O 1
ATOM 9539 N N . ALA D 1 157 ? 9.624 -1.624 150.067 1.00 18.82 157 ALA D N 1
ATOM 9540 C CA . ALA D 1 157 ? 10.593 -0.992 150.923 1.00 24.65 157 ALA D CA 1
ATOM 9541 C C . ALA D 1 157 ? 9.959 -0.635 152.250 1.00 65.14 157 ALA D C 1
ATOM 9542 O O . ALA D 1 157 ? 10.633 -0.523 153.260 1.00 28.74 157 ALA D O 1
ATOM 9544 N N . MET D 1 158 ? 8.648 -0.441 152.227 1.00 39.80 158 MET D N 1
ATOM 9545 C CA . MET D 1 158 ? 7.930 -0.086 153.425 1.00 39.91 158 MET D CA 1
ATOM 9546 C C . MET D 1 158 ? 7.142 -1.220 154.026 1.00 29.02 158 MET D C 1
ATOM 9547 O O . MET D 1 158 ? 6.073 -0.991 154.593 1.00 42.96 158 MET D O 1
ATOM 9552 N N . GLY D 1 159 ? 7.706 -2.424 153.888 1.00 25.02 159 GLY D N 1
ATOM 9553 C CA . GLY D 1 159 ? 7.162 -3.658 154.422 1.00 57.31 159 GLY D CA 1
ATOM 9554 C C . GLY D 1 159 ? 5.669 -3.855 154.271 1.00 72.30 159 GLY D C 1
ATOM 9555 O O . GLY D 1 159 ? 4.959 -4.199 155.218 1.00 29.08 159 GLY D O 1
ATOM 9556 N N . CYS D 1 160 ? 5.188 -3.653 153.063 1.00 100.00 160 CYS D N 1
ATOM 9557 C CA . CYS D 1 160 ? 3.795 -3.892 152.831 1.00 41.14 160 CYS D CA 1
ATOM 9558 C C . CYS D 1 160 ? 3.797 -5.391 152.630 1.00 65.57 160 CYS D C 1
ATOM 9559 O O . CYS D 1 160 ? 4.652 -5.894 151.888 1.00 48.33 160 CYS D O 1
ATOM 9562 N N . SER D 1 161 ? 2.913 -6.087 153.354 1.00 100.00 161 SER D N 1
ATOM 9563 C CA . SER D 1 161 ? 2.808 -7.537 153.301 1.00 50.48 161 SER D CA 1
ATOM 9564 C C . SER D 1 161 ? 1.877 -7.991 152.187 1.00 58.43 161 SER D C 1
ATOM 9565 O O . SER D 1 161 ? 1.724 -9.194 151.950 1.00 33.16 161 SER D O 1
ATOM 9568 N N . ASN D 1 162 ? 1.274 -6.984 151.512 1.00 38.94 162 ASN D N 1
ATOM 9569 C CA . ASN D 1 162 ? 0.342 -7.158 150.390 1.00 100.00 162 ASN D CA 1
ATOM 9570 C C . ASN D 1 162 ? 0.424 -6.019 149.364 1.00 56.07 162 ASN D C 1
ATOM 9571 O O . ASN D 1 162 ? 0.448 -4.844 149.740 1.00 85.53 162 ASN D O 1
ATOM 9576 N N . PRO D 1 163 ? 0.424 -6.367 148.050 1.00 100.00 163 PRO D N 1
ATOM 9577 C CA . PRO D 1 163 ? 0.520 -5.444 146.903 1.00 38.07 163 PRO D CA 1
ATOM 9578 C C . PRO D 1 163 ? -0.731 -4.655 146.497 1.00 100.00 163 PRO D C 1
ATOM 9579 O O . PRO D 1 163 ? -0.621 -3.660 145.779 1.00 28.39 163 PRO D O 1
ATOM 9583 N N . HIS D 1 164 ? -1.928 -5.063 146.891 1.00 27.11 164 HIS D N 1
ATOM 9584 C CA . HIS D 1 164 ? -3.094 -4.252 146.514 1.00 32.69 164 HIS D CA 1
ATOM 9585 C C . HIS D 1 164 ? -2.987 -2.900 147.234 1.00 22.22 164 HIS D C 1
ATOM 9586 O O . HIS D 1 164 ? -2.492 -2.787 148.371 1.00 30.14 164 HIS D O 1
ATOM 9593 N N . PRO D 1 165 ? -3.421 -1.855 146.564 1.00 30.89 165 PRO D N 1
ATOM 9594 C CA . PRO D 1 165 ? -3.372 -0.518 147.139 1.00 40.39 165 PRO D CA 1
ATOM 9595 C C . PRO D 1 165 ? -4.362 -0.338 148.284 1.00 34.42 165 PRO D C 1
ATOM 9596 O O . PRO D 1 165 ? -5.564 -0.529 148.120 1.00 22.97 165 PRO D O 1
ATOM 9600 N N . GLY D 1 166 ? -3.856 0.047 149.447 1.00 21.96 166 GLY D N 1
ATOM 9601 C CA . GLY D 1 166 ? -4.720 0.249 150.584 1.00 24.57 166 GLY D CA 1
ATOM 9602 C C . GLY D 1 166 ? -3.953 0.561 151.851 1.00 38.97 166 GLY D C 1
ATOM 9603 O O . GLY D 1 166 ? -2.728 0.631 151.852 1.00 19.33 166 GLY D O 1
ATOM 9604 N N . GLY D 1 167 ? -4.690 0.776 152.933 1.00 33.24 167 GLY D N 1
ATOM 9605 C CA . GLY D 1 167 ? -4.056 1.097 154.201 1.00 31.65 167 GLY D CA 1
ATOM 9606 C C . GLY D 1 167 ? -4.605 0.348 155.410 1.00 20.37 167 GLY D C 1
ATOM 9607 O O . GLY D 1 167 ? -5.202 -0.747 155.326 1.00 21.93 167 GLY D O 1
ATOM 9608 N N . GLN D 1 168 ? -4.403 0.956 156.561 1.00 16.71 168 GLN D N 1
ATOM 9609 C CA . GLN D 1 168 ? -4.876 0.309 157.755 1.00 14.64 168 GLN D CA 1
ATOM 9610 C C . GLN D 1 168 ? -5.359 1.310 158.754 1.00 36.58 168 GLN D C 1
ATOM 9611 O O . GLN D 1 168 ? -5.157 2.509 158.637 1.00 12.79 168 GLN D O 1
ATOM 9617 N N . ILE D 1 169 ? -6.018 0.772 159.740 1.00 32.89 169 ILE D N 1
ATOM 9618 C CA . ILE D 1 169 ? -6.510 1.571 160.810 1.00 36.84 169 ILE D CA 1
ATOM 9619 C C . ILE D 1 169 ? -6.337 0.739 162.043 1.00 31.92 169 ILE D C 1
ATOM 9620 O O . ILE D 1 169 ? -6.799 -0.400 162.045 1.00 31.30 169 ILE D O 1
ATOM 9625 N N . TRP D 1 170 ? -5.640 1.309 163.034 1.00 26.15 170 TRP D N 1
ATOM 9626 C CA . TRP D 1 170 ? -5.416 0.678 164.332 1.00 18.94 170 TRP D CA 1
ATOM 9627 C C . TRP D 1 170 ? -5.907 1.596 165.435 1.00 30.44 170 TRP D C 1
ATOM 9628 O O . TRP D 1 170 ? -5.347 2.679 165.608 1.00 23.48 170 TRP D O 1
ATOM 9639 N N . ALA D 1 171 ? -6.944 1.156 166.161 1.00 45.29 171 ALA D N 1
ATOM 9640 C CA . ALA D 1 171 ? -7.489 1.907 167.276 1.00 24.30 171 ALA D CA 1
ATOM 9641 C C . ALA D 1 171 ? -6.801 1.433 168.562 1.00 17.45 171 ALA D C 1
ATOM 9642 O O . ALA D 1 171 ? -6.460 0.241 168.735 1.00 20.85 171 ALA D O 1
ATOM 9644 N N . ASN D 1 172 ? -6.575 2.394 169.449 1.00 18.44 172 ASN D N 1
ATOM 9645 C CA . ASN D 1 172 ? -5.905 2.126 170.695 1.00 39.19 172 ASN D CA 1
ATOM 9646 C C . ASN D 1 172 ? -6.686 2.624 171.881 1.00 28.40 172 ASN D C 1
ATOM 9647 O O . ASN D 1 172 ? -7.251 3.719 171.858 1.00 21.14 172 ASN D O 1
ATOM 9652 N N . SER D 1 173 ? -6.672 1.799 172.918 1.00 25.56 173 SER D N 1
ATOM 9653 C CA . SER D 1 173 ? -7.354 2.150 174.149 1.00 24.10 173 SER D CA 1
ATOM 9654 C C . SER D 1 173 ? -6.534 3.202 174.858 1.00 51.17 173 SER D C 1
ATOM 9655 O O . SER D 1 173 ? -6.959 3.819 175.835 1.00 36.78 173 SER D O 1
ATOM 9658 N N . PHE D 1 174 ? -5.337 3.403 174.335 1.00 28.36 174 PHE D N 1
ATOM 9659 C CA . PHE D 1 174 ? -4.429 4.369 174.899 1.00 21.82 174 PHE D CA 1
ATOM 9660 C C . PHE D 1 174 ? -3.823 5.295 173.863 1.00 27.49 174 PHE D C 1
ATOM 9661 O O . PHE D 1 174 ? -4.023 5.118 172.657 1.00 53.72 174 PHE D O 1
ATOM 9669 N N . LEU D 1 175 ? -3.063 6.274 174.370 1.00 20.84 175 LEU D N 1
ATOM 9670 C CA . LEU D 1 175 ? -2.358 7.230 173.550 1.00 18.56 175 LEU D CA 1
ATOM 9671 C C . LEU D 1 175 ? -0.941 6.749 173.342 1.00 31.77 175 LEU D C 1
ATOM 9672 O O . LEU D 1 175 ? -0.116 6.824 174.250 1.00 35.44 175 LEU D O 1
ATOM 9677 N N . PRO D 1 176 ? -0.642 6.258 172.136 1.00 31.80 176 PRO D N 1
ATOM 9678 C CA . PRO D 1 176 ? 0.710 5.762 171.857 1.00 13.37 176 PRO D CA 1
ATOM 9679 C C . PRO D 1 176 ? 1.793 6.827 172.019 1.00 11.23 176 PRO D C 1
ATOM 9680 O O . PRO D 1 176 ? 1.520 8.033 172.056 1.00 17.86 176 PRO D O 1
ATOM 9684 N N . ASN D 1 177 ? 3.055 6.367 172.079 1.00 19.33 177 ASN D N 1
ATOM 9685 C CA . ASN D 1 177 ? 4.160 7.297 172.214 1.00 19.36 177 ASN D CA 1
ATOM 9686 C C . ASN D 1 177 ? 4.020 8.571 171.418 1.00 20.75 177 ASN D C 1
ATOM 9687 O O . ASN D 1 177 ? 4.047 9.678 171.946 1.00 27.89 177 ASN D O 1
ATOM 9692 N N . GLU D 1 178 ? 3.890 8.451 170.110 1.00 27.17 178 GLU D N 1
ATOM 9693 C CA . GLU D 1 178 ? 3.802 9.675 169.331 1.00 19.65 178 GLU D CA 1
ATOM 9694 C C . GLU D 1 178 ? 2.636 10.577 169.695 1.00 13.50 178 GLU D C 1
ATOM 9695 O O . GLU D 1 178 ? 2.793 11.808 169.717 1.00 16.59 178 GLU D O 1
ATOM 9701 N N . ALA D 1 179 ? 1.455 9.965 169.902 1.00 20.38 179 ALA D N 1
ATOM 9702 C CA . ALA D 1 179 ? 0.237 10.695 170.256 1.00 54.02 179 ALA D CA 1
ATOM 9703 C C . ALA D 1 179 ? 0.415 11.468 171.563 1.00 23.64 179 ALA D C 1
ATOM 9704 O O . ALA D 1 179 ? 0.100 12.669 171.687 1.00 25.32 179 ALA D O 1
ATOM 9706 N N . GLU D 1 180 ? 0.963 10.750 172.535 1.00 28.72 180 GLU D N 1
ATOM 9707 C CA . GLU D 1 180 ? 1.204 11.351 173.817 1.00 16.42 180 GLU D CA 1
ATOM 9708 C C . GLU D 1 180 ? 2.007 12.642 173.706 1.00 25.80 180 GLU D C 1
ATOM 9709 O O . GLU D 1 180 ? 1.548 13.730 174.068 1.00 26.17 180 GLU D O 1
ATOM 9715 N N . ARG D 1 181 ? 3.222 12.527 173.176 1.00 22.85 181 ARG D N 1
ATOM 9716 C CA . ARG D 1 181 ? 4.085 13.696 173.060 1.00 11.88 181 ARG D CA 1
ATOM 9717 C C . ARG D 1 181 ? 3.547 14.821 172.210 1.00 16.94 181 ARG D C 1
ATOM 9718 O O . ARG D 1 181 ? 3.661 15.992 172.556 1.00 22.53 181 ARG D O 1
ATOM 9726 N N . GLU D 1 182 ? 2.985 14.484 171.047 1.00 20.17 182 GLU D N 1
ATOM 9727 C CA . GLU D 1 182 ? 2.437 15.526 170.209 1.00 28.64 182 GLU D CA 1
ATOM 9728 C C . GLU D 1 182 ? 1.313 16.278 170.937 1.00 36.92 182 GLU D C 1
ATOM 9729 O O . GLU D 1 182 ? 1.168 17.504 170.842 1.00 21.73 182 GLU D O 1
ATOM 9735 N N . ASP D 1 183 ? 0.494 15.515 171.655 1.00 39.05 183 ASP D N 1
ATOM 9736 C CA . ASP D 1 183 ? -0.604 16.112 172.395 1.00 24.34 183 ASP D CA 1
ATOM 9737 C C . ASP D 1 183 ? -0.046 17.075 173.409 1.00 20.05 183 ASP D C 1
ATOM 9738 O O . ASP D 1 183 ? -0.387 18.272 173.494 1.00 29.27 183 ASP D O 1
ATOM 9743 N N . ARG D 1 184 ? 0.893 16.529 174.144 1.00 18.12 184 ARG D N 1
ATOM 9744 C CA . ARG D 1 184 ? 1.549 17.310 175.154 1.00 21.31 184 ARG D CA 1
ATOM 9745 C C . ARG D 1 184 ? 2.248 18.554 174.638 1.00 24.31 184 ARG D C 1
ATOM 9746 O O . ARG D 1 184 ? 1.924 19.666 175.056 1.00 25.19 184 ARG D O 1
ATOM 9754 N N . LEU D 1 185 ? 3.210 18.417 173.724 1.00 48.34 185 LEU D N 1
ATOM 9755 C CA . LEU D 1 185 ? 3.908 19.605 173.220 1.00 16.93 185 LEU D CA 1
ATOM 9756 C C . LEU D 1 185 ? 2.963 20.591 172.558 1.00 13.24 185 LEU D C 1
ATOM 9757 O O . LEU D 1 185 ? 3.190 21.810 172.603 1.00 20.42 185 LEU D O 1
ATOM 9762 N N . GLN D 1 186 ? 1.887 20.084 171.939 1.00 27.33 186 GLN D N 1
ATOM 9763 C CA . GLN D 1 186 ? 0.943 21.001 171.309 1.00 29.48 186 GLN D CA 1
ATOM 9764 C C . GLN D 1 186 ? 0.110 21.760 172.358 1.00 28.25 186 GLN D C 1
ATOM 9765 O O . GLN D 1 186 ? -0.248 22.932 172.192 1.00 22.81 186 GLN D O 1
ATOM 9771 N N . LYS D 1 187 ? -0.217 21.052 173.449 1.00 33.00 187 LYS D N 1
ATOM 9772 C CA . LYS D 1 187 ? -0.980 21.625 174.558 1.00 30.00 187 LYS D CA 1
ATOM 9773 C C . LYS D 1 187 ? -0.174 22.752 175.188 1.00 25.86 187 LYS D C 1
ATOM 9774 O O . LYS D 1 187 ? -0.611 23.890 175.297 1.00 29.12 187 LYS D O 1
ATOM 9780 N N . GLU D 1 188 ? 1.050 22.422 175.579 1.00 27.68 188 GLU D N 1
ATOM 9781 C CA . GLU D 1 188 ? 1.967 23.386 176.174 1.00 26.85 188 GLU D CA 1
ATOM 9782 C C . GLU D 1 188 ? 2.229 24.569 175.247 1.00 30.23 188 GLU D C 1
ATOM 9783 O O . GLU D 1 188 ? 2.537 25.666 175.673 1.00 36.90 188 GLU D O 1
ATOM 9789 N N . TYR D 1 189 ? 2.148 24.376 173.940 1.00 74.77 189 TYR D N 1
ATOM 9790 C CA . TYR D 1 189 ? 2.424 25.494 173.046 1.00 34.39 189 TYR D CA 1
ATOM 9791 C C . TYR D 1 189 ? 1.289 26.499 173.006 1.00 43.93 189 TYR D C 1
ATOM 9792 O O . TYR D 1 189 ? 1.495 27.725 172.971 1.00 29.18 189 TYR D O 1
ATOM 9801 N N . PHE D 1 190 ? 0.083 25.945 172.964 1.00 19.73 190 PHE D N 1
ATOM 9802 C CA . PHE D 1 190 ? -1.114 26.750 172.926 1.00 30.47 190 PHE D CA 1
ATOM 9803 C C . PHE D 1 190 ? -1.177 27.659 174.172 1.00 100.00 190 PHE D C 1
ATOM 9804 O O . PHE D 1 190 ? -1.326 28.890 174.094 1.00 35.53 190 PHE D O 1
ATOM 9812 N N . ALA D 1 191 ? -1.004 27.021 175.343 1.00 29.64 191 ALA D N 1
ATOM 9813 C CA . ALA D 1 191 ? -1.024 27.682 176.640 1.00 43.53 191 ALA D CA 1
ATOM 9814 C C . ALA D 1 191 ? -0.160 28.925 176.697 1.00 33.80 191 ALA D C 1
ATOM 9815 O O . ALA D 1 191 ? -0.456 29.860 177.436 1.00 79.59 191 ALA D O 1
ATOM 9817 N N . GLU D 1 192 ? 0.921 28.925 175.923 1.00 100.00 192 GLU D N 1
ATOM 9818 C CA . GLU D 1 192 ? 1.844 30.042 175.900 1.00 40.98 192 GLU D CA 1
ATOM 9819 C C . GLU D 1 192 ? 1.598 31.018 174.775 1.00 88.12 192 GLU D C 1
ATOM 9820 O O . GLU D 1 192 ? 1.817 32.214 174.932 1.00 42.27 192 GLU D O 1
ATOM 9826 N N . GLN D 1 193 ? 1.190 30.502 173.627 1.00 42.44 193 GLN D N 1
ATOM 9827 C CA . GLN D 1 193 ? 0.959 31.364 172.490 1.00 22.55 193 GLN D CA 1
ATOM 9828 C C . GLN D 1 193 ? -0.494 31.694 172.311 1.00 22.48 193 GLN D C 1
ATOM 9829 O O . GLN D 1 193 ? -0.821 32.706 171.695 1.00 67.59 193 GLN D O 1
ATOM 9835 N N . LYS D 1 194 ? -1.359 30.821 172.837 1.00 27.54 194 LYS D N 1
ATOM 9836 C CA . LYS D 1 194 ? -2.779 31.058 172.713 1.00 27.29 194 LYS D CA 1
ATOM 9837 C C . LYS D 1 194 ? -3.230 30.874 171.284 1.00 47.40 194 LYS D C 1
ATOM 9838 O O . LYS D 1 194 ? -4.280 31.360 170.855 1.00 56.53 194 LYS D O 1
ATOM 9844 N N . SER D 1 195 ? -2.387 30.142 170.562 1.00 58.38 195 SER D N 1
ATOM 9845 C CA . SER D 1 195 ? -2.590 29.815 169.163 1.00 43.24 195 SER D CA 1
ATOM 9846 C C . SER D 1 195 ? -2.029 28.428 168.908 1.00 30.47 195 SER D C 1
ATOM 9847 O O . SER D 1 195 ? -1.006 28.097 169.507 1.00 35.72 195 SER D O 1
ATOM 9850 N N . PRO D 1 196 ? -2.706 27.622 168.068 1.00 30.63 196 PRO D N 1
ATOM 9851 C CA . PRO D 1 196 ? -2.254 26.266 167.801 1.00 21.08 196 PRO D CA 1
ATOM 9852 C C . PRO D 1 196 ? -0.957 26.276 167.017 1.00 27.60 196 PRO D C 1
ATOM 9853 O O . PRO D 1 196 ? -0.794 26.984 166.010 1.00 23.65 196 PRO D O 1
ATOM 9857 N N . MET D 1 197 ? -0.033 25.486 167.538 1.00 34.45 197 MET D N 1
ATOM 9858 C CA . MET D 1 197 ? 1.296 25.340 167.000 1.00 41.19 197 MET D CA 1
ATOM 9859 C C . MET D 1 197 ? 1.351 25.183 165.484 1.00 27.27 197 MET D C 1
ATOM 9860 O O . MET D 1 197 ? 2.040 25.950 164.813 1.00 27.09 197 MET D O 1
ATOM 9865 N N . LEU D 1 198 ? 0.639 24.173 164.966 1.00 21.29 198 LEU D N 1
ATOM 9866 C CA . LEU D 1 198 ? 0.612 23.880 163.534 1.00 36.29 198 LEU D CA 1
ATOM 9867 C C . LEU D 1 198 ? -0.099 24.956 162.725 1.00 52.31 198 LEU D C 1
ATOM 9868 O O . LEU D 1 198 ? 0.234 25.224 161.574 1.00 21.32 198 LEU D O 1
ATOM 9873 N N . VAL D 1 199 ? -1.098 25.588 163.322 1.00 28.47 199 VAL D N 1
ATOM 9874 C CA . VAL D 1 199 ? -1.828 26.622 162.628 1.00 57.06 199 VAL D CA 1
ATOM 9875 C C . VAL D 1 199 ? -0.911 27.816 162.376 1.00 22.94 199 VAL D C 1
ATOM 9876 O O . VAL D 1 199 ? -0.902 28.429 161.304 1.00 35.88 199 VAL D O 1
ATOM 9880 N N . ASP D 1 200 ? -0.082 28.141 163.360 1.00 21.78 200 ASP D N 1
ATOM 9881 C CA . ASP D 1 200 ? 0.821 29.271 163.145 1.00 29.73 200 ASP D CA 1
ATOM 9882 C C . ASP D 1 200 ? 1.929 28.883 162.199 1.00 67.57 200 ASP D C 1
ATOM 9883 O O . ASP D 1 200 ? 2.440 29.708 161.459 1.00 28.02 200 ASP D O 1
ATOM 9888 N N . TYR D 1 201 ? 2.311 27.609 162.268 1.00 29.19 201 TYR D N 1
ATOM 9889 C CA . TYR D 1 201 ? 3.362 27.081 161.423 1.00 25.89 201 TYR D CA 1
ATOM 9890 C C . TYR D 1 201 ? 2.966 27.212 159.964 1.00 27.97 201 TYR D C 1
ATOM 9891 O O . TYR D 1 201 ? 3.774 27.610 159.128 1.00 26.39 201 TYR D O 1
ATOM 9900 N N . VAL D 1 202 ? 1.697 26.900 159.676 1.00 23.91 202 VAL D N 1
ATOM 9901 C CA . VAL D 1 202 ? 1.205 27.028 158.331 1.00 22.58 202 VAL D CA 1
ATOM 9902 C C . VAL D 1 202 ? 1.408 28.472 157.928 1.00 24.42 202 VAL D C 1
ATOM 9903 O O . VAL D 1 202 ? 1.926 28.768 156.849 1.00 21.83 202 VAL D O 1
ATOM 9907 N N . GLN D 1 203 ? 1.017 29.371 158.833 1.00 25.08 203 GLN D N 1
ATOM 9908 C CA . GLN D 1 203 ? 1.124 30.807 158.604 1.00 28.92 203 GLN D CA 1
ATOM 9909 C C . GLN D 1 203 ? 2.522 31.162 158.213 1.00 44.18 203 GLN D C 1
ATOM 9910 O O . GLN D 1 203 ? 2.757 31.790 157.190 1.00 41.09 203 GLN D O 1
ATOM 9916 N N . ARG D 1 204 ? 3.418 30.718 159.071 1.00 38.72 204 ARG D N 1
ATOM 9917 C CA . ARG D 1 204 ? 4.846 30.893 158.931 1.00 45.60 204 ARG D CA 1
ATOM 9918 C C . ARG D 1 204 ? 5.364 30.400 157.597 1.00 27.84 204 ARG D C 1
ATOM 9919 O O . ARG D 1 204 ? 6.111 31.091 156.927 1.00 31.13 204 ARG D O 1
ATOM 9927 N N . GLU D 1 205 ? 4.992 29.190 157.208 1.00 24.52 205 GLU D N 1
ATOM 9928 C CA . GLU D 1 205 ? 5.481 28.674 155.945 1.00 22.84 205 GLU D CA 1
ATOM 9929 C C . GLU D 1 205 ? 4.961 29.428 154.740 1.00 26.86 205 GLU D C 1
ATOM 9930 O O . GLU D 1 205 ? 5.676 29.702 153.787 1.00 33.60 205 GLU D O 1
ATOM 9936 N N . LEU D 1 206 ? 3.681 29.753 154.791 1.00 28.50 206 LEU D N 1
ATOM 9937 C CA . LEU D 1 206 ? 3.035 30.473 153.717 1.00 35.58 206 LEU D CA 1
ATOM 9938 C C . LEU D 1 206 ? 3.822 31.711 153.316 1.00 57.30 206 LEU D C 1
ATOM 9939 O O . LEU D 1 206 ? 4.071 31.983 152.141 1.00 45.11 206 LEU D O 1
ATOM 9944 N N . ALA D 1 207 ? 4.197 32.483 154.307 1.00 18.26 207 ALA D N 1
ATOM 9945 C CA . ALA D 1 207 ? 4.946 33.674 154.050 1.00 25.06 207 ALA D CA 1
ATOM 9946 C C . ALA D 1 207 ? 6.391 33.387 153.639 1.00 38.99 207 ALA D C 1
ATOM 9947 O O . ALA D 1 207 ? 7.100 34.269 153.139 1.00 53.31 207 ALA D O 1
ATOM 9949 N N . ASP D 1 208 ? 6.813 32.132 153.831 1.00 35.94 208 ASP D N 1
ATOM 9950 C CA . ASP D 1 208 ? 8.168 31.729 153.490 1.00 18.46 208 ASP D CA 1
ATOM 9951 C C . ASP D 1 208 ? 8.170 31.117 152.121 1.00 31.02 208 ASP D C 1
ATOM 9952 O O . ASP D 1 208 ? 8.599 31.763 151.165 1.00 36.13 208 ASP D O 1
ATOM 9957 N N . GLY D 1 209 ? 7.686 29.875 152.058 1.00 25.01 209 GLY D N 1
ATOM 9958 C CA . GLY D 1 209 ? 7.585 29.153 150.805 1.00 29.19 209 GLY D CA 1
ATOM 9959 C C . GLY D 1 209 ? 8.777 28.302 150.431 1.00 17.36 209 GLY D C 1
ATOM 9960 O O . GLY D 1 209 ? 8.692 27.464 149.548 1.00 27.09 209 GLY D O 1
ATOM 9961 N N . SER D 1 210 ? 9.886 28.513 151.097 1.00 22.66 210 SER D N 1
ATOM 9962 C CA . SER D 1 210 ? 11.077 27.747 150.799 1.00 18.01 210 SER D CA 1
ATOM 9963 C C . SER D 1 210 ? 10.898 26.262 150.952 1.00 27.23 210 SER D C 1
ATOM 9964 O O . SER D 1 210 ? 11.580 25.475 150.287 1.00 30.51 210 SER D O 1
ATOM 9967 N N . ARG D 1 211 ? 10.005 25.876 151.852 1.00 22.47 211 ARG D N 1
ATOM 9968 C CA . ARG D 1 211 ? 9.780 24.464 152.082 1.00 27.97 211 ARG D CA 1
ATOM 9969 C C . ARG D 1 211 ? 8.449 23.987 151.494 1.00 22.12 211 ARG D C 1
ATOM 9970 O O . ARG D 1 211 ? 8.068 22.830 151.664 1.00 19.06 211 ARG D O 1
ATOM 9978 N N . THR D 1 212 ? 7.738 24.866 150.779 1.00 20.94 212 THR D N 1
ATOM 9979 C CA . THR D 1 212 ? 6.478 24.451 150.184 1.00 20.27 212 THR D CA 1
ATOM 9980 C C . THR D 1 212 ? 6.625 23.516 148.993 1.00 26.74 212 THR D C 1
ATOM 9981 O O . THR D 1 212 ? 7.504 23.683 148.129 1.00 31.15 212 THR D O 1
ATOM 9985 N N . VAL D 1 213 ? 5.735 22.522 148.945 1.00 20.98 213 VAL D N 1
ATOM 9986 C CA . VAL D 1 213 ? 5.723 21.529 147.884 1.00 15.90 213 VAL D CA 1
ATOM 9987 C C . VAL D 1 213 ? 4.408 21.483 147.094 1.00 24.49 213 VAL D C 1
ATOM 9988 O O . VAL D 1 213 ? 4.434 21.406 145.866 1.00 22.30 213 VAL D O 1
ATOM 9992 N N . VAL D 1 214 ? 3.277 21.621 147.814 1.00 23.80 214 VAL D N 1
ATOM 9993 C CA . VAL D 1 214 ? 1.931 21.657 147.247 1.00 21.46 214 VAL D CA 1
ATOM 9994 C C . VAL D 1 214 ? 1.128 22.704 148.018 1.00 23.10 214 VAL D C 1
ATOM 9995 O O . VAL D 1 214 ? 1.166 22.722 149.239 1.00 26.02 214 VAL D O 1
ATOM 9999 N N . GLU D 1 215 ? 0.374 23.556 147.325 1.00 24.28 215 GLU D N 1
ATOM 10000 C CA . GLU D 1 215 ? -0.477 24.530 147.989 1.00 23.40 215 GLU D CA 1
ATOM 10001 C C . GLU D 1 215 ? -1.867 24.672 147.328 1.00 28.44 215 GLU D C 1
ATOM 10002 O O . GLU D 1 215 ? -1.981 25.220 146.233 1.00 36.79 215 GLU D O 1
ATOM 10008 N N . THR D 1 216 ? -2.920 24.178 147.979 1.00 47.20 216 THR D N 1
ATOM 10009 C CA . THR D 1 216 ? -4.266 24.285 147.441 1.00 26.22 216 THR D CA 1
ATOM 10010 C C . THR D 1 216 ? -5.004 25.394 148.145 1.00 34.33 216 THR D C 1
ATOM 10011 O O . THR D 1 216 ? -4.412 26.156 148.907 1.00 25.35 216 THR D O 1
ATOM 10015 N N . GLU D 1 217 ? -6.303 25.474 147.890 1.00 34.94 217 GLU D N 1
ATOM 10016 C CA . GLU D 1 217 ? -7.075 26.511 148.512 1.00 31.06 217 GLU D CA 1
ATOM 10017 C C . GLU D 1 217 ? -7.105 26.332 150.020 1.00 28.56 217 GLU D C 1
ATOM 10018 O O . GLU D 1 217 ? -6.996 27.295 150.773 1.00 29.33 217 GLU D O 1
ATOM 10024 N N . HIS D 1 218 ? -7.252 25.071 150.440 1.00 27.78 218 HIS D N 1
ATOM 10025 C CA . HIS D 1 218 ? -7.356 24.747 151.841 1.00 20.42 218 HIS D CA 1
ATOM 10026 C C . HIS D 1 218 ? -6.200 23.984 152.417 1.00 34.66 218 HIS D C 1
ATOM 10027 O O . HIS D 1 218 ? -6.131 23.767 153.620 1.00 35.07 218 HIS D O 1
ATOM 10034 N N . TRP D 1 219 ? -5.300 23.550 151.571 1.00 28.37 219 TRP D N 1
ATOM 10035 C CA . TRP D 1 219 ? -4.207 22.787 152.099 1.00 18.81 219 TRP D CA 1
ATOM 10036 C C . TRP D 1 219 ? -2.837 23.307 151.759 1.00 26.08 219 TRP D C 1
ATOM 10037 O O . TRP D 1 219 ? -2.641 24.139 150.872 1.00 25.63 219 TRP D O 1
ATOM 10048 N N . LEU D 1 220 ? -1.901 22.747 152.504 1.00 31.41 220 LEU D N 1
ATOM 10049 C CA . LEU D 1 220 ? -0.509 23.035 152.406 1.00 19.65 220 LEU D CA 1
ATOM 10050 C C . LEU D 1 220 ? 0.313 21.808 152.699 1.00 25.00 220 LEU D C 1
ATOM 10051 O O . LEU D 1 220 ? 0.121 21.139 153.701 1.00 23.77 220 LEU D O 1
ATOM 10056 N N . ALA D 1 221 ? 1.239 21.510 151.810 1.00 18.73 221 ALA D N 1
ATOM 10057 C CA . ALA D 1 221 ? 2.118 20.384 152.004 1.00 21.67 221 ALA D CA 1
ATOM 10058 C C . ALA D 1 221 ? 3.532 20.922 151.965 1.00 26.26 221 ALA D C 1
ATOM 10059 O O . ALA D 1 221 ? 3.932 21.659 151.062 1.00 18.28 221 ALA D O 1
ATOM 10061 N N . VAL D 1 222 ? 4.289 20.582 152.984 1.00 25.54 222 VAL D N 1
ATOM 10062 C CA . VAL D 1 222 ? 5.649 21.028 153.030 1.00 22.62 222 VAL D CA 1
ATOM 10063 C C . VAL D 1 222 ? 6.552 19.917 153.480 1.00 11.73 222 VAL D C 1
ATOM 10064 O O . VAL D 1 222 ? 6.112 18.854 153.950 1.00 20.59 222 VAL D O 1
ATOM 10068 N N . VAL D 1 223 ? 7.845 20.226 153.317 1.00 23.42 223 VAL D N 1
ATOM 10069 C CA . VAL D 1 223 ? 8.912 19.371 153.792 1.00 24.61 223 VAL D CA 1
ATOM 10070 C C . VAL D 1 223 ? 9.148 20.125 155.069 1.00 25.60 223 VAL D C 1
ATOM 10071 O O . VAL D 1 223 ? 9.724 21.217 154.995 1.00 19.18 223 VAL D O 1
ATOM 10075 N N . PRO D 1 224 ? 8.598 19.606 156.175 1.00 39.03 224 PRO D N 1
ATOM 10076 C CA . PRO D 1 224 ? 8.713 20.293 157.449 1.00 10.51 224 PRO D CA 1
ATOM 10077 C C . PRO D 1 224 ? 10.134 20.757 157.715 1.00 19.24 224 PRO D C 1
ATOM 10078 O O . PRO D 1 224 ? 11.097 20.098 157.371 1.00 20.27 224 PRO D O 1
ATOM 10082 N N . TYR D 1 225 ? 10.270 21.913 158.326 1.00 13.49 225 TYR D N 1
ATOM 10083 C CA . TYR D 1 225 ? 11.564 22.459 158.669 1.00 17.78 225 TYR D CA 1
ATOM 10084 C C . TYR D 1 225 ? 12.477 21.452 159.371 1.00 18.22 225 TYR D C 1
ATOM 10085 O O . TYR D 1 225 ? 13.691 21.408 159.108 1.00 20.03 225 TYR D O 1
ATOM 10094 N N . TRP D 1 226 ? 11.870 20.631 160.255 1.00 26.34 226 TRP D N 1
ATOM 10095 C CA . TRP D 1 226 ? 12.531 19.582 161.061 1.00 24.22 226 TRP D CA 1
ATOM 10096 C C . TRP D 1 226 ? 12.336 18.192 160.474 1.00 22.78 226 TRP D C 1
ATOM 10097 O O . TRP D 1 226 ? 12.404 17.182 161.169 1.00 16.29 226 TRP D O 1
ATOM 10108 N N . ALA D 1 227 ? 12.080 18.130 159.159 1.00 24.73 227 ALA D N 1
ATOM 10109 C CA . ALA D 1 227 ? 11.877 16.865 158.463 1.00 13.74 227 ALA D CA 1
ATOM 10110 C C . ALA D 1 227 ? 12.960 15.835 158.803 1.00 8.97 227 ALA D C 1
ATOM 10111 O O . ALA D 1 227 ? 14.143 16.164 158.963 1.00 15.67 227 ALA D O 1
ATOM 10113 N N . ALA D 1 228 ? 12.601 14.554 158.904 1.00 16.48 228 ALA D N 1
ATOM 10114 C CA . ALA D 1 228 ? 13.641 13.577 159.188 1.00 18.07 228 ALA D CA 1
ATOM 10115 C C . ALA D 1 228 ? 14.038 12.805 157.910 1.00 24.48 228 ALA D C 1
ATOM 10116 O O . ALA D 1 228 ? 15.207 12.729 157.543 1.00 18.13 228 ALA D O 1
ATOM 10118 N N . TRP D 1 229 ? 13.036 12.215 157.262 1.00 18.84 229 TRP D N 1
ATOM 10119 C CA . TRP D 1 229 ? 13.204 11.442 156.038 1.00 23.39 229 TRP D CA 1
ATOM 10120 C C . TRP D 1 229 ? 13.568 12.408 154.929 1.00 19.47 229 TRP D C 1
ATOM 10121 O O . TRP D 1 229 ? 13.150 13.574 154.933 1.00 20.37 229 TRP D O 1
ATOM 10132 N N . PRO D 1 230 ? 14.392 11.957 153.987 1.00 31.72 230 PRO D N 1
ATOM 10133 C CA . PRO D 1 230 ? 14.846 12.837 152.925 1.00 11.01 230 PRO D CA 1
ATOM 10134 C C . PRO D 1 230 ? 13.796 13.751 152.340 1.00 5.59 230 PRO D C 1
ATOM 10135 O O . PRO D 1 230 ? 13.969 14.981 152.356 1.00 16.16 230 PRO D O 1
ATOM 10139 N N . PHE D 1 231 ? 12.757 13.111 151.801 1.00 12.40 231 PHE D N 1
ATOM 10140 C CA . PHE D 1 231 ? 11.659 13.772 151.118 1.00 13.50 231 PHE D CA 1
ATOM 10141 C C . PHE D 1 231 ? 10.389 13.723 151.901 1.00 58.41 231 PHE D C 1
ATOM 10142 O O . PHE D 1 231 ? 9.313 13.633 151.320 1.00 18.33 231 PHE D O 1
ATOM 10150 N N . GLU D 1 232 ? 10.525 13.781 153.220 1.00 26.62 232 GLU D N 1
ATOM 10151 C CA . GLU D 1 232 ? 9.355 13.720 154.053 1.00 14.56 232 GLU D CA 1
ATOM 10152 C C . GLU D 1 232 ? 8.541 14.990 153.890 1.00 11.28 232 GLU D C 1
ATOM 10153 O O . GLU D 1 232 ? 9.065 16.095 153.720 1.00 17.68 232 GLU D O 1
ATOM 10159 N N . THR D 1 233 ? 7.228 14.817 153.952 1.00 17.12 233 THR D N 1
ATOM 10160 C CA . THR D 1 233 ? 6.346 15.947 153.857 1.00 20.38 233 THR D CA 1
ATOM 10161 C C . THR D 1 233 ? 5.374 15.944 155.000 1.00 20.29 233 THR D C 1
ATOM 10162 O O . THR D 1 233 ? 5.146 14.902 155.669 1.00 16.98 233 THR D O 1
ATOM 10166 N N . LEU D 1 234 ? 4.825 17.141 155.160 1.00 19.87 234 LEU D N 1
ATOM 10167 C CA . LEU D 1 234 ? 3.838 17.407 156.184 1.00 18.36 234 LEU D CA 1
ATOM 10168 C C . LEU D 1 234 ? 2.692 18.117 155.518 1.00 14.25 234 LEU D C 1
ATOM 10169 O O . LEU D 1 234 ? 2.829 19.241 155.048 1.00 24.86 234 LEU D O 1
ATOM 10174 N N . LEU D 1 235 ? 1.563 17.434 155.445 1.00 13.74 235 LEU D N 1
ATOM 10175 C CA . LEU D 1 235 ? 0.389 17.960 154.806 1.00 12.50 235 LEU D CA 1
ATOM 10176 C C . LEU D 1 235 ? -0.673 18.430 155.787 1.00 29.29 235 LEU D C 1
ATOM 10177 O O . LEU D 1 235 ? -1.187 17.608 156.526 1.00 22.89 235 LEU D O 1
ATOM 10182 N N . LEU D 1 236 ? -1.033 19.721 155.801 1.00 23.09 236 LEU D N 1
ATOM 10183 C CA . LEU D 1 236 ? -2.058 20.152 156.747 1.00 35.20 236 LEU D CA 1
ATOM 10184 C C . LEU D 1 236 ? -3.029 21.163 156.200 1.00 47.32 236 LEU D C 1
ATOM 10185 O O . LEU D 1 236 ? -2.804 21.768 155.168 1.00 27.93 236 LEU D O 1
ATOM 10190 N N . PRO D 1 237 ? -4.117 21.342 156.934 1.00 36.07 237 PRO D N 1
ATOM 10191 C CA . PRO D 1 237 ? -5.130 22.292 156.538 1.00 23.62 237 PRO D CA 1
ATOM 10192 C C . PRO D 1 237 ? -4.702 23.683 156.961 1.00 26.21 237 PRO D C 1
ATOM 10193 O O . PRO D 1 237 ? -4.176 23.860 158.050 1.00 35.24 237 PRO D O 1
ATOM 10197 N N . LYS D 1 238 ? -4.919 24.649 156.074 1.00 30.61 238 LYS D N 1
ATOM 10198 C CA . LYS D 1 238 ? -4.605 26.049 156.291 1.00 27.06 238 LYS D CA 1
ATOM 10199 C C . LYS D 1 238 ? -5.398 26.595 157.493 1.00 22.50 238 LYS D C 1
ATOM 10200 O O . LYS D 1 238 ? -4.886 27.348 158.327 1.00 51.20 238 LYS D O 1
ATOM 10206 N N . ALA D 1 239 ? -6.675 26.186 157.577 1.00 32.95 239 ALA D N 1
ATOM 10207 C CA . ALA D 1 239 ? -7.541 26.574 158.675 1.00 34.46 239 ALA D CA 1
ATOM 10208 C C . ALA D 1 239 ? -7.411 25.575 159.830 1.00 23.94 239 ALA D C 1
ATOM 10209 O O . ALA D 1 239 ? -6.918 24.452 159.657 1.00 29.82 239 ALA D O 1
ATOM 10211 N N . HIS D 1 240 ? -7.873 25.990 161.013 1.00 48.80 240 HIS D N 1
ATOM 10212 C CA . HIS D 1 240 ? -7.835 25.178 162.227 1.00 24.54 240 HIS D CA 1
ATOM 10213 C C . HIS D 1 240 ? -8.818 24.019 162.218 1.00 19.05 240 HIS D C 1
ATOM 10214 O O . HIS D 1 240 ? -10.030 24.211 162.312 1.00 30.70 240 HIS D O 1
ATOM 10221 N N . VAL D 1 241 ? -8.285 22.807 162.137 1.00 18.11 241 VAL D N 1
ATOM 10222 C CA . VAL D 1 241 ? -9.093 21.614 162.136 1.00 20.15 241 VAL D CA 1
ATOM 10223 C C . VAL D 1 241 ? -8.557 20.681 163.197 1.00 36.17 241 VAL D C 1
ATOM 10224 O O . VAL D 1 241 ? -7.338 20.464 163.310 1.00 29.56 241 VAL D O 1
ATOM 10228 N N . LEU D 1 242 ? -9.470 20.149 164.003 1.00 30.41 242 LEU D N 1
ATOM 10229 C CA . LEU D 1 242 ? -9.066 19.236 165.062 1.00 35.90 242 LEU D CA 1
ATOM 10230 C C . LEU D 1 242 ? -8.957 17.783 164.596 1.00 46.81 242 LEU D C 1
ATOM 10231 O O . LEU D 1 242 ? -7.952 17.131 164.838 1.00 31.68 242 LEU D O 1
ATOM 10236 N N . ARG D 1 243 ? -10.002 17.263 163.958 1.00 37.92 243 ARG D N 1
ATOM 10237 C CA . ARG D 1 243 ? -10.017 15.896 163.465 1.00 38.56 243 ARG D CA 1
ATOM 10238 C C . ARG D 1 243 ? -10.369 15.854 161.973 1.00 27.33 243 ARG D C 1
ATOM 10239 O O . ARG D 1 243 ? -10.865 16.823 161.381 1.00 26.63 243 ARG D O 1
ATOM 10247 N N . ILE D 1 244 ? -10.113 14.710 161.353 1.00 18.74 244 ILE D N 1
ATOM 10248 C CA . ILE D 1 244 ? -10.397 14.643 159.939 1.00 20.04 244 ILE D CA 1
ATOM 10249 C C . ILE D 1 244 ? -11.884 14.694 159.733 1.00 26.21 244 ILE D C 1
ATOM 10250 O O . ILE D 1 244 ? -12.410 15.113 158.695 1.00 24.65 244 ILE D O 1
ATOM 10255 N N . THR D 1 245 ? -12.551 14.253 160.772 1.00 23.51 245 THR D N 1
ATOM 10256 C CA . THR D 1 245 ? -13.997 14.190 160.802 1.00 23.45 245 THR D CA 1
ATOM 10257 C C . THR D 1 245 ? -14.614 15.576 160.751 1.00 28.07 245 THR D C 1
ATOM 10258 O O . THR D 1 245 ? -15.797 15.720 160.476 1.00 28.41 245 THR D O 1
ATOM 10262 N N . ASP D 1 246 ? -13.802 16.606 160.988 1.00 23.08 246 ASP D N 1
ATOM 10263 C CA . ASP D 1 246 ? -14.301 17.961 160.982 1.00 19.59 246 ASP D CA 1
ATOM 10264 C C . ASP D 1 246 ? -14.077 18.733 159.701 1.00 40.47 246 ASP D C 1
ATOM 10265 O O . ASP D 1 246 ? -14.390 19.915 159.638 1.00 41.37 246 ASP D O 1
ATOM 10270 N N . LEU D 1 247 ? -13.547 18.116 158.664 1.00 24.64 247 LEU D N 1
ATOM 10271 C CA . LEU D 1 247 ? -13.341 18.899 157.463 1.00 20.93 247 LEU D CA 1
ATOM 10272 C C . LEU D 1 247 ? -14.646 19.223 156.783 1.00 23.77 247 LEU D C 1
ATOM 10273 O O . LEU D 1 247 ? -15.581 18.433 156.790 1.00 26.59 247 LEU D O 1
ATOM 10278 N N . THR D 1 248 ? -14.706 20.378 156.159 1.00 23.08 248 THR D N 1
ATOM 10279 C CA . THR D 1 248 ? -15.906 20.748 155.435 1.00 24.10 248 THR D CA 1
ATOM 10280 C C . THR D 1 248 ? -15.926 19.866 154.211 1.00 31.07 248 THR D C 1
ATOM 10281 O O . THR D 1 248 ? -14.920 19.232 153.882 1.00 27.72 248 THR D O 1
ATOM 10285 N N . ASP D 1 249 ? -17.047 19.823 153.518 1.00 35.58 249 ASP D N 1
ATOM 10286 C CA . ASP D 1 249 ? -17.064 19.002 152.332 1.00 94.68 249 ASP D CA 1
ATOM 10287 C C . ASP D 1 249 ? -16.057 19.571 151.356 1.00 48.56 249 ASP D C 1
ATOM 10288 O O . ASP D 1 249 ? -15.388 18.846 150.612 1.00 28.03 249 ASP D O 1
ATOM 10293 N N . ALA D 1 250 ? -15.947 20.893 151.393 1.00 29.30 250 ALA D N 1
ATOM 10294 C CA . ALA D 1 250 ? -15.029 21.577 150.530 1.00 28.81 250 ALA D CA 1
ATOM 10295 C C . ALA D 1 250 ? -13.598 21.173 150.816 1.00 27.69 250 ALA D C 1
ATOM 10296 O O . ALA D 1 250 ? -12.831 20.811 149.914 1.00 32.65 250 ALA D O 1
ATOM 10298 N N . GLN D 1 251 ? -13.242 21.274 152.075 1.00 17.97 251 GLN D N 1
ATOM 10299 C CA . GLN D 1 251 ? -11.889 20.949 152.490 1.00 28.20 251 GLN D CA 1
ATOM 10300 C C . GLN D 1 251 ? -11.554 19.509 152.138 1.00 29.45 251 GLN D C 1
ATOM 10301 O O . GLN D 1 251 ? -10.427 19.141 151.796 1.00 22.35 251 GLN D O 1
ATOM 10307 N N . ARG D 1 252 ? -12.580 18.687 152.242 1.00 25.31 252 ARG D N 1
ATOM 10308 C CA . ARG D 1 252 ? -12.462 17.275 151.933 1.00 29.18 252 ARG D CA 1
ATOM 10309 C C . ARG D 1 252 ? -12.172 17.045 150.446 1.00 61.85 252 ARG D C 1
ATOM 10310 O O . ARG D 1 252 ? -11.245 16.344 150.061 1.00 23.91 252 ARG D O 1
ATOM 10318 N N . SER D 1 253 ? -12.967 17.628 149.566 1.00 31.92 253 SER D N 1
ATOM 10319 C CA . SER D 1 253 ? -12.665 17.444 148.162 1.00 34.24 253 SER D CA 1
ATOM 10320 C C . SER D 1 253 ? -11.273 18.024 147.857 1.00 18.44 253 SER D C 1
ATOM 10321 O O . SER D 1 253 ? -10.487 17.456 147.087 1.00 26.54 253 SER D O 1
ATOM 10324 N N . ASP D 1 254 ? -10.985 19.182 148.454 1.00 12.02 254 ASP D N 1
ATOM 10325 C CA . ASP D 1 254 ? -9.723 19.864 148.269 1.00 20.95 254 ASP D CA 1
ATOM 10326 C C . ASP D 1 254 ? -8.530 19.083 148.761 1.00 26.46 254 ASP D C 1
ATOM 10327 O O . ASP D 1 254 ? -7.409 19.219 148.267 1.00 24.04 254 ASP D O 1
ATOM 10332 N N . LEU D 1 255 ? -8.807 18.233 149.730 1.00 24.11 255 LEU D N 1
ATOM 10333 C CA . LEU D 1 255 ? -7.809 17.363 150.309 1.00 22.05 255 LEU D CA 1
ATOM 10334 C C . LEU D 1 255 ? -7.460 16.258 149.345 1.00 19.78 255 LEU D C 1
ATOM 10335 O O . LEU D 1 255 ? -6.282 15.899 149.203 1.00 27.86 255 LEU D O 1
ATOM 10340 N N . ALA D 1 256 ? -8.499 15.731 148.666 1.00 30.76 256 ALA D N 1
ATOM 10341 C CA . ALA D 1 256 ? -8.321 14.676 147.662 1.00 27.07 256 ALA D CA 1
ATOM 10342 C C . ALA D 1 256 ? -7.378 15.185 146.569 1.00 25.34 256 ALA D C 1
ATOM 10343 O O . ALA D 1 256 ? -6.450 14.510 146.141 1.00 23.66 256 ALA D O 1
ATOM 10345 N N . LEU D 1 257 ? -7.602 16.429 146.168 1.00 19.85 257 LEU D N 1
ATOM 10346 C CA . LEU D 1 257 ? -6.793 17.109 145.167 1.00 19.74 257 LEU D CA 1
ATOM 10347 C C . LEU D 1 257 ? -5.358 17.286 145.628 1.00 36.26 257 LEU D C 1
ATOM 10348 O O . LEU D 1 257 ? -4.399 17.010 144.898 1.00 28.00 257 LEU D O 1
ATOM 10353 N N . ALA D 1 258 ? -5.235 17.781 146.855 1.00 40.08 258 ALA D N 1
ATOM 10354 C CA . ALA D 1 258 ? -3.946 18.013 147.444 1.00 38.17 258 ALA D CA 1
ATOM 10355 C C . ALA D 1 258 ? -3.166 16.718 147.484 1.00 24.12 258 ALA D C 1
ATOM 10356 O O . ALA D 1 258 ? -1.986 16.692 147.149 1.00 20.09 258 ALA D O 1
ATOM 10358 N N . LEU D 1 259 ? -3.850 15.637 147.890 1.00 13.29 259 LEU D N 1
ATOM 10359 C CA . LEU D 1 259 ? -3.247 14.320 147.958 1.00 17.52 259 LEU D CA 1
ATOM 10360 C C . LEU D 1 259 ? -2.794 13.867 146.574 1.00 29.41 259 LEU D C 1
ATOM 10361 O O . LEU D 1 259 ? -1.690 13.386 146.381 1.00 15.89 259 LEU D O 1
ATOM 10366 N N . LYS D 1 260 ? -3.672 14.011 145.602 1.00 19.03 260 LYS D N 1
ATOM 10367 C CA . LYS D 1 260 ? -3.345 13.632 144.245 1.00 37.35 260 LYS D CA 1
ATOM 10368 C C . LYS D 1 260 ? -2.113 14.355 143.715 1.00 30.54 260 LYS D C 1
ATOM 10369 O O . LYS D 1 260 ? -1.246 13.780 143.050 1.00 26.69 260 LYS D O 1
ATOM 10375 N N . LYS D 1 261 ? -2.018 15.643 144.011 1.00 17.44 261 LYS D N 1
ATOM 10376 C CA . LYS D 1 261 ? -0.869 16.385 143.555 1.00 15.43 261 LYS D CA 1
ATOM 10377 C C . LYS D 1 261 ? 0.437 15.976 144.217 1.00 33.31 261 LYS D C 1
ATOM 10378 O O . LYS D 1 261 ? 1.466 15.841 143.571 1.00 17.97 261 LYS D O 1
ATOM 10384 N N . LEU D 1 262 ? 0.419 15.834 145.539 1.00 29.03 262 LEU D N 1
ATOM 10385 C CA . LEU D 1 262 ? 1.628 15.497 146.265 1.00 10.27 262 LEU D CA 1
ATOM 10386 C C . LEU D 1 262 ? 2.143 14.128 145.876 1.00 16.08 262 LEU D C 1
ATOM 10387 O O . LEU D 1 262 ? 3.343 13.864 145.650 1.00 17.13 262 LEU D O 1
ATOM 10392 N N . THR D 1 263 ? 1.201 13.218 145.821 1.00 15.66 263 THR D N 1
ATOM 10393 C CA . THR D 1 263 ? 1.606 11.869 145.506 1.00 11.77 263 THR D CA 1
ATOM 10394 C C .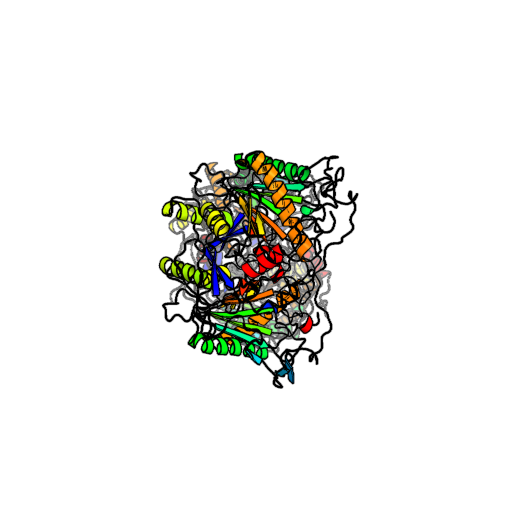 THR D 1 263 ? 2.180 11.756 144.110 1.00 28.17 263 THR D C 1
ATOM 10395 O O . THR D 1 263 ? 3.028 10.902 143.861 1.00 16.80 263 THR D O 1
ATOM 10399 N N . SER D 1 264 ? 1.707 12.621 143.208 1.00 24.07 264 SER D N 1
ATOM 10400 C CA . SER D 1 264 ? 2.192 12.634 141.828 1.00 21.68 264 SER D CA 1
ATOM 10401 C C . SER D 1 264 ? 3.642 13.093 141.817 1.00 15.12 264 SER D C 1
ATOM 10402 O O . SER D 1 264 ? 4.533 12.400 141.286 1.00 25.58 264 SER D O 1
ATOM 10405 N N . ARG D 1 265 ? 3.865 14.259 142.455 1.00 16.61 265 ARG D N 1
ATOM 10406 C CA . ARG D 1 265 ? 5.200 14.839 142.564 1.00 14.52 265 ARG D CA 1
ATOM 10407 C C . ARG D 1 265 ? 6.189 13.836 143.085 1.00 27.25 265 ARG D C 1
ATOM 10408 O O . ARG D 1 265 ? 7.337 13.784 142.630 1.00 17.69 265 ARG D O 1
ATOM 10416 N N . TYR D 1 266 ? 5.717 13.049 144.064 1.00 27.88 266 TYR D N 1
ATOM 10417 C CA . TYR D 1 266 ? 6.544 12.033 144.675 1.00 17.09 266 TYR D CA 1
ATOM 10418 C C . TYR D 1 266 ? 6.975 11.016 143.636 1.00 13.80 266 TYR D C 1
ATOM 10419 O O . TYR D 1 266 ? 8.178 10.691 143.535 1.00 14.79 266 TYR D O 1
ATOM 10428 N N . ASP D 1 267 ? 5.967 10.535 142.871 1.00 19.36 267 ASP D N 1
ATOM 10429 C CA . ASP D 1 267 ? 6.161 9.541 141.813 1.00 21.48 267 ASP D CA 1
ATOM 10430 C C . ASP D 1 267 ? 7.001 10.070 140.654 1.00 20.67 267 ASP D C 1
ATOM 10431 O O . ASP D 1 267 ? 7.854 9.359 140.084 1.00 20.91 267 ASP D O 1
ATOM 10436 N N . ASN D 1 268 ? 6.758 11.333 140.337 1.00 20.31 268 ASN D N 1
ATOM 10437 C CA . ASN D 1 268 ? 7.484 11.989 139.259 1.00 19.57 268 ASN D CA 1
ATOM 10438 C C . ASN D 1 268 ? 8.941 12.139 139.622 1.00 34.53 268 ASN D C 1
ATOM 10439 O O . ASN D 1 268 ? 9.827 12.073 138.773 1.00 32.70 268 ASN D O 1
ATOM 10444 N N . LEU D 1 269 ? 9.202 12.288 140.898 1.00 26.91 269 LEU D N 1
ATOM 10445 C CA . LEU D 1 269 ? 10.534 12.449 141.427 1.00 26.84 269 LEU D CA 1
ATOM 10446 C C . LEU D 1 269 ? 11.564 11.512 140.838 1.00 21.03 269 LEU D C 1
ATOM 10447 O O . LEU D 1 269 ? 12.623 11.906 140.335 1.00 24.04 269 LEU D O 1
ATOM 10452 N N . PHE D 1 270 ? 11.287 10.239 140.925 1.00 16.99 270 PHE D N 1
ATOM 10453 C CA . PHE D 1 270 ? 12.237 9.306 140.400 1.00 20.12 270 PHE D CA 1
ATOM 10454 C C . PHE D 1 270 ? 11.538 8.508 139.359 1.00 21.09 270 PHE D C 1
ATOM 10455 O O . PHE D 1 270 ? 11.990 7.429 139.018 1.00 24.78 270 PHE D O 1
ATOM 10463 N N . GLN D 1 271 ? 10.423 9.052 138.902 1.00 27.02 271 GLN D N 1
ATOM 10464 C CA . GLN D 1 271 ? 9.658 8.384 137.875 1.00 28.20 271 GLN D CA 1
ATOM 10465 C C . GLN D 1 271 ? 9.458 6.919 138.194 1.00 35.10 271 GLN D C 1
ATOM 10466 O O . GLN D 1 271 ? 9.855 6.039 137.415 1.00 22.65 271 GLN D O 1
ATOM 10472 N N . CYS D 1 272 ? 8.852 6.657 139.345 1.00 25.92 272 CYS D N 1
ATOM 10473 C CA . CYS D 1 272 ? 8.592 5.283 139.778 1.00 17.62 272 CYS D CA 1
ATOM 10474 C C . CYS D 1 272 ? 7.525 5.376 140.856 1.00 26.54 272 CYS D C 1
ATOM 10475 O O . CYS D 1 272 ? 7.235 6.490 141.286 1.00 28.58 272 CYS D O 1
ATOM 10478 N N . SER D 1 273 ? 6.957 4.238 141.266 1.00 23.61 273 SER D N 1
ATOM 10479 C CA . SER D 1 273 ? 5.970 4.235 142.339 1.00 19.79 273 SER D CA 1
ATOM 10480 C C . SER D 1 273 ? 6.780 4.511 143.603 1.00 18.70 273 SER D C 1
ATOM 10481 O O . SER D 1 273 ? 7.560 3.676 144.011 1.00 20.32 273 SER D O 1
ATOM 10484 N N . PHE D 1 274 ? 6.639 5.708 144.150 1.00 15.73 274 PHE D N 1
ATOM 10485 C CA . PHE D 1 274 ? 7.391 6.149 145.292 1.00 22.12 274 PHE D CA 1
ATOM 10486 C C . PHE D 1 274 ? 6.823 5.590 146.571 1.00 21.84 274 PHE D C 1
ATOM 10487 O O . PHE D 1 274 ? 5.698 5.959 146.913 1.00 21.56 274 PHE D O 1
ATOM 10495 N N . PRO D 1 275 ? 7.599 4.698 147.233 1.00 30.22 275 PRO D N 1
ATOM 10496 C CA . PRO D 1 275 ? 7.180 4.043 148.483 1.00 18.66 275 PRO D CA 1
ATOM 10497 C C . PRO D 1 275 ? 7.214 4.998 149.663 1.00 25.56 275 PRO D C 1
ATOM 10498 O O . PRO D 1 275 ? 7.932 6.012 149.679 1.00 25.68 275 PRO D O 1
ATOM 10502 N N . TYR D 1 276 ? 6.415 4.668 150.659 1.00 17.92 276 TYR D N 1
ATOM 10503 C CA . TYR D 1 276 ? 6.358 5.486 151.857 1.00 20.73 276 TYR D CA 1
ATOM 10504 C C . TYR D 1 276 ? 5.441 4.874 152.904 1.00 28.58 276 TYR D C 1
ATOM 10505 O O . TYR D 1 276 ? 4.776 3.854 152.664 1.00 22.76 276 TYR D O 1
ATOM 10514 N N . SER D 1 277 ? 5.430 5.556 154.059 1.00 23.12 277 SER D N 1
ATOM 10515 C CA . SER D 1 277 ? 4.549 5.291 155.191 1.00 22.51 277 SER D CA 1
ATOM 10516 C C . SER D 1 277 ? 3.935 6.656 155.473 1.00 33.34 277 SER D C 1
ATOM 10517 O O . SER D 1 277 ? 4.650 7.659 155.503 1.00 20.31 277 SER D O 1
ATOM 10520 N N . MET D 1 278 ? 2.616 6.705 155.629 1.00 21.61 278 MET D N 1
ATOM 10521 C CA . MET D 1 278 ? 1.945 7.954 155.891 1.00 20.85 278 MET D CA 1
ATOM 10522 C C . MET D 1 278 ? 0.829 7.686 156.875 1.00 18.58 278 MET D C 1
ATOM 10523 O O . MET D 1 278 ? 0.389 6.535 157.033 1.00 17.25 278 MET D O 1
ATOM 10528 N N . GLY D 1 279 ? 0.389 8.759 157.507 1.00 17.58 279 GLY D N 1
ATOM 10529 C CA . GLY D 1 279 ? -0.685 8.641 158.464 1.00 29.92 279 GLY D CA 1
ATOM 10530 C C . GLY D 1 279 ? -1.140 9.981 158.997 1.00 26.72 279 GLY D C 1
ATOM 10531 O O . GLY D 1 279 ? -0.424 10.993 158.916 1.00 23.09 279 GLY D O 1
ATOM 10532 N N . TRP D 1 280 ? -2.355 9.942 159.547 1.00 19.49 280 TRP D N 1
ATOM 10533 C CA . TRP D 1 280 ? -3.000 11.112 160.124 1.00 49.68 280 TRP D CA 1
ATOM 10534 C C . TRP D 1 280 ? -2.896 11.183 161.643 1.00 22.09 280 TRP D C 1
ATOM 10535 O O . TRP D 1 280 ? -3.079 10.184 162.359 1.00 17.07 280 TRP D O 1
ATOM 10546 N N . HIS D 1 281 ? -2.607 12.408 162.081 1.00 26.90 281 HIS D N 1
ATOM 10547 C CA . HIS D 1 281 ? -2.490 12.772 163.476 1.00 29.91 281 HIS D CA 1
ATOM 10548 C C . HIS D 1 281 ? -3.568 13.790 163.746 1.00 78.93 281 HIS D C 1
ATOM 10549 O O . HIS D 1 281 ? -3.658 14.805 163.049 1.00 20.06 281 HIS D O 1
ATOM 10556 N N . GLY D 1 282 ? -4.395 13.516 164.739 1.00 32.58 282 GLY D N 1
ATOM 10557 C CA . GLY D 1 282 ? -5.458 14.443 165.056 1.00 33.02 282 GLY D CA 1
ATOM 10558 C C . GLY D 1 282 ? -5.812 14.338 166.523 1.00 18.50 282 GLY D C 1
ATOM 10559 O O . GLY D 1 282 ? -5.326 13.458 167.226 1.00 22.60 282 GLY D O 1
ATOM 10560 N N . ALA D 1 283 ? -6.677 15.240 166.953 1.00 29.69 283 ALA D N 1
ATOM 10561 C CA . ALA D 1 283 ? -7.135 15.271 168.325 1.00 23.53 283 ALA D CA 1
ATOM 10562 C C . ALA D 1 283 ? -7.620 13.893 168.790 1.00 31.68 283 ALA D C 1
ATOM 10563 O O . ALA D 1 283 ? -8.366 13.182 168.099 1.00 26.30 283 ALA D O 1
ATOM 10565 N N . PRO D 1 284 ? -7.202 13.496 169.989 1.00 21.01 284 PRO D N 1
ATOM 10566 C CA . PRO D 1 284 ? -7.625 12.217 170.532 1.00 22.53 284 PRO D CA 1
ATOM 10567 C C . PRO D 1 284 ? -9.122 12.231 170.883 1.00 22.77 284 PRO D C 1
ATOM 10568 O O . PRO D 1 284 ? -9.795 13.285 170.888 1.00 19.32 284 PRO D O 1
ATOM 10572 N N . PHE D 1 285 ? -9.650 11.047 171.145 1.00 22.32 285 PHE D N 1
ATOM 10573 C CA . PHE D 1 285 ? -11.056 10.951 171.512 1.00 39.91 285 PHE D CA 1
ATOM 10574 C C . PHE D 1 285 ? -11.133 10.855 173.013 1.00 100.00 285 PHE D C 1
ATOM 10575 O O . PHE D 1 285 ? -11.432 9.833 173.594 1.00 26.76 285 PHE D O 1
ATOM 10583 N N . ASN D 1 286 ? -10.805 11.965 173.623 1.00 32.01 286 ASN D N 1
ATOM 10584 C CA . ASN D 1 286 ? -10.806 12.127 175.052 1.00 31.51 286 ASN D CA 1
ATOM 10585 C C . ASN D 1 286 ? -11.749 13.304 175.368 1.00 25.68 286 ASN D C 1
ATOM 10586 O O . ASN D 1 286 ? -11.783 14.280 174.615 1.00 100.00 286 ASN D O 1
ATOM 10591 N N . GLY D 1 287 ? -12.566 13.221 176.404 1.00 100.00 287 GLY D N 1
ATOM 10592 C CA . GLY D 1 287 ? -13.500 14.304 176.681 1.00 100.00 287 GLY D CA 1
ATOM 10593 C C . GLY D 1 287 ? -12.856 15.681 176.778 1.00 100.00 287 GLY D C 1
ATOM 10594 O O . GLY D 1 287 ? -13.544 16.683 177.001 1.00 40.81 287 GLY D O 1
ATOM 10595 N N . GLU D 1 288 ? -11.535 15.733 176.607 1.00 29.55 288 GLU D N 1
ATOM 10596 C CA . GLU D 1 288 ? -10.808 16.983 176.708 1.00 27.74 288 GLU D CA 1
ATOM 10597 C C . GLU D 1 288 ? -10.961 17.995 175.607 1.00 24.69 288 GLU D C 1
ATOM 10598 O O . GLU D 1 288 ? -11.458 17.729 174.510 1.00 49.51 288 GLU D O 1
ATOM 10604 N N . GLU D 1 289 ? -10.520 19.202 175.970 1.00 31.75 289 GLU D N 1
ATOM 10605 C CA . GLU D 1 289 ? -10.531 20.308 175.050 1.00 48.54 289 GLU D CA 1
ATOM 10606 C C . GLU D 1 289 ? -9.207 20.194 174.384 1.00 71.45 289 GLU D C 1
ATOM 10607 O O . GLU D 1 289 ? -8.145 20.262 175.021 1.00 41.09 289 GLU D O 1
ATOM 10613 N N . ASN D 1 290 ? -9.309 19.948 173.104 1.00 48.66 290 ASN D N 1
ATOM 10614 C CA . ASN D 1 290 ? -8.140 19.759 172.301 1.00 50.17 290 ASN D CA 1
ATOM 10615 C C . ASN D 1 290 ? -7.892 20.914 171.366 1.00 33.03 290 ASN D C 1
ATOM 10616 O O . ASN D 1 290 ? -7.300 20.736 170.322 1.00 32.24 290 ASN D O 1
ATOM 10621 N N . GLN D 1 291 ? -8.332 22.100 171.738 1.00 19.58 291 GLN D N 1
ATOM 10622 C CA . GLN D 1 291 ? -8.167 23.256 170.895 1.00 18.48 291 GLN D CA 1
ATOM 10623 C C . GLN D 1 291 ? -6.734 23.453 170.447 1.00 22.27 291 GLN D C 1
ATOM 10624 O O . GLN D 1 291 ? -6.445 24.189 169.514 1.00 40.05 291 GLN D O 1
ATOM 10630 N N . HIS D 1 292 ? -5.832 22.801 171.135 1.00 27.21 292 HIS D N 1
ATOM 10631 C CA . HIS D 1 292 ? -4.418 22.941 170.835 1.00 30.01 292 HIS D CA 1
ATOM 10632 C C . HIS D 1 292 ? -3.974 22.086 169.668 1.00 33.65 292 HIS D C 1
ATOM 10633 O O . HIS D 1 292 ? -2.887 22.307 169.157 1.00 24.28 292 HIS D O 1
ATOM 10640 N N . TRP D 1 293 ? -4.824 21.122 169.292 1.00 30.35 293 TRP D N 1
ATOM 10641 C CA . TRP D 1 293 ? -4.584 20.198 168.198 1.00 29.78 293 TRP D CA 1
ATOM 10642 C C . TRP D 1 293 ? -4.852 20.801 166.825 1.00 40.99 293 TRP D C 1
ATOM 10643 O O . TRP D 1 293 ? -5.717 21.670 166.633 1.00 23.00 293 TRP D O 1
ATOM 10654 N N . GLN D 1 294 ? -4.089 20.287 165.858 1.00 60.23 294 GLN D N 1
ATOM 10655 C CA . GLN D 1 294 ? -4.200 20.651 164.459 1.00 35.13 294 GLN D CA 1
ATOM 10656 C C . GLN D 1 294 ? -3.945 19.420 163.605 1.00 23.00 294 GLN D C 1
ATOM 10657 O O . GLN D 1 294 ? -2.853 18.823 163.671 1.00 23.27 294 GLN D O 1
ATOM 10663 N N . LEU D 1 295 ? -4.991 19.026 162.868 1.00 18.36 295 LEU D N 1
ATOM 10664 C CA . LEU D 1 295 ? -4.969 17.870 161.975 1.00 32.65 295 LEU D CA 1
ATOM 10665 C C . LEU D 1 295 ? -3.806 17.971 161.012 1.00 17.93 295 LEU D C 1
ATOM 10666 O O . LEU D 1 295 ? -3.488 19.059 160.525 1.00 21.17 295 LEU D O 1
ATOM 10671 N N . HIS D 1 296 ? -3.173 16.827 160.781 1.00 20.00 296 HIS D N 1
ATOM 10672 C CA . HIS D 1 296 ? -2.028 16.760 159.902 1.00 22.86 296 HIS D CA 1
ATOM 10673 C C . HIS D 1 296 ? -1.701 15.328 159.496 1.00 37.38 296 HIS D C 1
ATOM 10674 O O . HIS D 1 296 ? -2.000 14.387 160.230 1.00 21.49 296 HIS D O 1
ATOM 10681 N N . ALA D 1 297 ? -1.099 15.159 158.309 1.00 17.51 297 ALA D N 1
ATOM 10682 C CA . ALA D 1 297 ? -0.671 13.861 157.862 1.00 11.37 297 ALA D CA 1
ATOM 10683 C C . ALA D 1 297 ? 0.833 13.892 157.672 1.00 18.73 297 ALA D C 1
ATOM 10684 O O . ALA D 1 297 ? 1.408 14.899 157.273 1.00 16.95 297 ALA D O 1
ATOM 10686 N N . HIS D 1 298 ? 1.480 12.786 157.947 1.00 15.58 298 HIS D N 1
ATOM 10687 C CA . HIS D 1 298 ? 2.909 12.709 157.758 1.00 10.83 298 HIS D CA 1
ATOM 10688 C C . HIS D 1 298 ? 3.190 11.686 156.693 1.00 19.24 298 HIS D C 1
ATOM 10689 O O . HIS D 1 298 ? 2.574 10.616 156.674 1.00 18.24 298 HIS D O 1
ATOM 10696 N N . PHE D 1 299 ? 4.164 12.017 155.845 1.00 30.32 299 PHE D N 1
ATOM 10697 C CA . PHE D 1 299 ? 4.632 11.143 154.784 1.00 19.20 299 PHE D CA 1
ATOM 10698 C C . PHE D 1 299 ? 6.092 10.908 155.076 1.00 9.20 299 PHE D C 1
ATOM 10699 O O . PHE D 1 299 ? 6.841 11.878 155.205 1.00 14.12 299 PHE D O 1
ATOM 10707 N N . TYR D 1 300 ? 6.449 9.624 155.207 1.00 14.13 300 TYR D N 1
ATOM 10708 C CA . TYR D 1 300 ? 7.819 9.212 155.539 1.00 22.63 300 TYR D CA 1
ATOM 10709 C C . TYR D 1 300 ? 8.374 8.248 154.489 1.00 18.10 300 TYR D C 1
ATOM 10710 O O . TYR D 1 300 ? 8.349 7.010 154.676 1.00 12.72 300 TYR D O 1
ATOM 10719 N N . PRO D 1 301 ? 8.860 8.834 153.385 1.00 28.30 301 PRO D N 1
ATOM 10720 C CA . PRO D 1 301 ? 9.397 8.060 152.285 1.00 13.59 301 PRO D CA 1
ATOM 10721 C C . PRO D 1 301 ? 10.874 7.752 152.475 1.00 11.27 301 PRO D C 1
ATOM 10722 O O . PRO D 1 301 ? 11.622 8.610 152.894 1.00 15.68 301 PRO D O 1
ATOM 10726 N N . PRO D 1 302 ? 11.296 6.524 152.143 1.00 8.70 302 PRO D N 1
ATOM 10727 C CA . PRO D 1 302 ? 12.697 6.120 152.311 1.00 15.11 302 PRO D CA 1
ATOM 10728 C C . PRO D 1 302 ? 13.676 6.433 151.181 1.00 27.00 302 PRO D C 1
ATOM 10729 O O . PRO D 1 302 ? 14.910 6.456 151.381 1.00 17.03 302 PRO D O 1
ATOM 10733 N N . LEU D 1 303 ? 13.157 6.649 149.971 1.00 29.12 303 LEU D N 1
ATOM 10734 C CA . LEU D 1 303 ? 14.056 6.914 148.859 1.00 31.29 303 LEU D CA 1
ATOM 10735 C C . LEU D 1 303 ? 14.926 8.125 149.058 1.00 14.59 303 LEU D C 1
ATOM 10736 O O . LEU D 1 303 ? 14.487 9.162 149.536 1.00 13.66 303 LEU D O 1
ATOM 10741 N N . LEU D 1 304 ? 16.192 8.010 148.658 1.00 14.50 304 LEU D N 1
ATOM 10742 C CA . LEU D 1 304 ? 17.049 9.140 148.822 1.00 12.44 304 LEU D CA 1
ATOM 10743 C C . LEU D 1 304 ? 17.755 9.625 147.552 1.00 24.35 304 LEU D C 1
ATOM 10744 O O . LEU D 1 304 ? 17.635 10.783 147.137 1.00 15.83 304 LEU D O 1
ATOM 10749 N N . ARG D 1 305 ? 18.568 8.738 146.983 1.00 18.90 305 ARG D N 1
ATOM 10750 C CA . ARG D 1 305 ? 19.382 9.084 145.832 1.00 100.00 305 ARG D CA 1
ATOM 10751 C C . ARG D 1 305 ? 18.742 8.869 144.492 1.00 61.06 305 ARG D C 1
ATOM 10752 O O . ARG D 1 305 ? 19.010 9.621 143.569 1.00 23.12 305 ARG D O 1
ATOM 10760 N N . SER D 1 306 ? 17.941 7.826 144.395 1.00 19.71 306 SER D N 1
ATOM 10761 C CA . SER D 1 306 ? 17.288 7.459 143.175 1.00 25.18 306 SER D CA 1
ATOM 10762 C C . SER D 1 306 ? 16.222 6.436 143.514 1.00 70.23 306 SER D C 1
ATOM 10763 O O . SER D 1 306 ? 15.908 6.215 144.685 1.00 21.16 306 SER D O 1
ATOM 10766 N N . ALA D 1 307 ? 15.645 5.808 142.505 1.00 13.73 307 ALA D N 1
ATOM 10767 C CA . ALA D 1 307 ? 14.621 4.826 142.815 1.00 14.39 307 ALA D CA 1
ATOM 10768 C C . ALA D 1 307 ? 15.183 3.531 143.399 1.00 13.60 307 ALA D C 1
ATOM 10769 O O . ALA D 1 307 ? 14.434 2.648 143.830 1.00 17.10 307 ALA D O 1
ATOM 10771 N N . THR D 1 308 ? 16.520 3.378 143.395 1.00 22.03 308 THR D N 1
ATOM 10772 C CA . THR D 1 308 ? 17.096 2.136 143.905 1.00 41.56 308 THR D CA 1
ATOM 10773 C C . THR D 1 308 ? 18.023 2.328 145.080 1.00 17.84 308 THR D C 1
ATOM 10774 O O . THR D 1 308 ? 18.679 1.378 145.511 1.00 20.78 308 THR D O 1
ATOM 10778 N N . VAL D 1 309 ? 18.117 3.556 145.513 1.00 13.45 309 VAL D N 1
ATOM 10779 C CA . VAL D 1 309 ? 18.957 3.891 146.635 1.00 28.15 309 VAL D CA 1
ATOM 10780 C C . VAL D 1 309 ? 18.182 4.665 147.703 1.00 11.15 309 VAL D C 1
ATOM 10781 O O . VAL D 1 309 ? 17.856 5.866 147.549 1.00 16.06 309 VAL D O 1
ATOM 10785 N N . ARG D 1 310 ? 17.890 3.943 148.800 1.00 23.34 310 ARG D N 1
ATOM 10786 C CA . ARG D 1 310 ? 17.169 4.501 149.954 1.00 24.45 310 ARG D CA 1
ATOM 10787 C C . ARG D 1 310 ? 18.090 4.963 151.104 1.00 20.97 310 ARG D C 1
ATOM 10788 O O . ARG D 1 310 ? 19.324 4.691 151.201 1.00 14.43 310 ARG D O 1
ATOM 10796 N N . LYS D 1 311 ? 17.463 5.708 151.999 1.00 20.84 311 LYS D N 1
ATOM 10797 C CA . LYS D 1 311 ? 18.169 6.187 153.181 1.00 20.09 311 LYS D CA 1
ATOM 10798 C C . LYS D 1 311 ? 17.998 5.163 154.308 1.00 24.12 311 LYS D C 1
ATOM 10799 O O . LYS D 1 311 ? 16.886 4.697 154.594 1.00 31.34 311 LYS D O 1
ATOM 10805 N N . PHE D 1 312 ? 19.088 4.767 154.953 1.00 16.43 312 PHE D N 1
ATOM 10806 C CA . PHE D 1 312 ? 18.962 3.796 156.035 1.00 16.40 312 PHE D CA 1
ATOM 10807 C C . PHE D 1 312 ? 19.151 4.499 157.375 1.00 14.26 312 PHE D C 1
ATOM 10808 O O . PHE D 1 312 ? 20.248 4.990 157.669 1.00 16.07 312 PHE D O 1
ATOM 10816 N N . MET D 1 313 ? 18.061 4.565 158.148 1.00 14.79 313 MET D N 1
ATOM 10817 C CA . MET D 1 313 ? 18.115 5.200 159.447 1.00 18.62 313 MET D CA 1
ATOM 10818 C C . MET D 1 313 ? 18.714 4.177 160.367 1.00 20.43 313 MET D C 1
ATOM 10819 O O . MET D 1 313 ? 17.983 3.409 160.978 1.00 20.32 313 MET D O 1
ATOM 10824 N N . VAL D 1 314 ? 20.034 4.102 160.422 1.00 13.11 314 VAL D N 1
ATOM 10825 C CA . VAL D 1 314 ? 20.655 3.078 161.252 1.00 14.89 314 VAL D CA 1
ATOM 10826 C C . VAL D 1 314 ? 21.884 3.646 161.965 1.00 12.21 314 VAL D C 1
ATOM 10827 O O . VAL D 1 314 ? 22.179 4.823 161.836 1.00 17.52 314 VAL D O 1
ATOM 10831 N N . GLY D 1 315 ? 22.600 2.788 162.686 1.00 14.35 315 GLY D N 1
ATOM 10832 C CA . GLY D 1 315 ? 23.828 3.158 163.377 1.00 12.78 315 GLY D CA 1
ATOM 10833 C C . GLY D 1 315 ? 23.658 4.359 164.268 1.00 15.66 315 GLY D C 1
ATOM 10834 O O . GLY D 1 315 ? 22.857 4.377 165.218 1.00 20.59 315 GLY D O 1
ATOM 10835 N N . TYR D 1 316 ? 24.439 5.360 163.957 1.00 13.36 316 TYR D N 1
ATOM 10836 C CA . TYR D 1 316 ? 24.416 6.582 164.709 1.00 11.12 316 TYR D CA 1
ATOM 10837 C C . TYR D 1 316 ? 23.014 7.145 164.921 1.00 16.89 316 TYR D C 1
ATOM 10838 O O . TYR D 1 316 ? 22.704 7.809 165.917 1.00 21.71 316 TYR D O 1
ATOM 10847 N N . GLU D 1 317 ? 22.152 6.889 163.961 1.00 13.37 317 GLU D N 1
ATOM 10848 C CA . GLU D 1 317 ? 20.815 7.413 164.006 1.00 14.62 317 GLU D CA 1
ATOM 10849 C C . GLU D 1 317 ? 19.921 6.670 164.987 1.00 16.96 317 GLU D C 1
ATOM 10850 O O . GLU D 1 317 ? 18.927 7.203 165.479 1.00 23.10 317 GLU D O 1
ATOM 10856 N N . MET D 1 318 ? 20.255 5.419 165.223 1.00 17.02 318 MET D N 1
ATOM 10857 C CA . MET D 1 318 ? 19.481 4.619 166.142 1.00 24.89 318 MET D CA 1
ATOM 10858 C C . MET D 1 318 ? 20.058 4.780 167.547 1.00 44.46 318 MET D C 1
ATOM 10859 O O . MET D 1 318 ? 19.377 4.639 168.539 1.00 24.96 318 MET D O 1
ATOM 10864 N N . LEU D 1 319 ? 21.344 5.059 167.626 1.00 24.62 319 LEU D N 1
ATOM 10865 C CA . LEU D 1 319 ? 22.023 5.165 168.907 1.00 23.49 319 LEU D CA 1
ATOM 10866 C C . LEU D 1 319 ? 22.193 6.567 169.411 1.00 14.50 319 LEU D C 1
ATOM 10867 O O . LEU D 1 319 ? 22.623 6.762 170.553 1.00 18.13 319 LEU D O 1
ATOM 10872 N N . ALA D 1 320 ? 21.871 7.532 168.568 1.00 16.06 320 ALA D N 1
ATOM 10873 C CA . ALA D 1 320 ? 22.032 8.923 168.936 1.00 10.70 320 ALA D CA 1
ATOM 10874 C C . ALA D 1 320 ? 20.942 9.856 168.449 1.00 35.69 320 ALA D C 1
ATOM 10875 O O . ALA D 1 320 ? 20.089 10.331 169.208 1.00 15.33 320 ALA D O 1
ATOM 10877 N N . GLU D 1 321 ? 20.974 10.147 167.153 1.00 26.56 321 GLU D N 1
ATOM 10878 C CA . GLU D 1 321 ? 19.983 11.055 166.598 1.00 12.71 321 GLU D CA 1
ATOM 10879 C C . GLU D 1 321 ? 19.902 10.901 165.086 1.00 26.74 321 GLU D C 1
ATOM 10880 O O . GLU D 1 321 ? 20.844 10.433 164.429 1.00 14.74 321 GLU D O 1
ATOM 10886 N N . THR D 1 322 ? 18.770 11.301 164.553 1.00 22.72 322 THR D N 1
ATOM 10887 C CA . THR D 1 322 ? 18.542 11.260 163.123 1.00 19.74 322 THR D CA 1
ATOM 10888 C C . THR D 1 322 ? 19.480 12.198 162.410 1.00 12.32 322 THR D C 1
ATOM 10889 O O . THR D 1 322 ? 19.673 13.348 162.834 1.00 9.98 322 THR D O 1
ATOM 10893 N N . GLN D 1 323 ? 20.043 11.693 161.300 1.00 15.48 323 GLN D N 1
ATOM 10894 C CA . GLN D 1 323 ? 20.965 12.473 160.499 1.00 14.93 323 GLN D CA 1
ATOM 10895 C C . GLN D 1 323 ? 20.590 12.383 159.003 1.00 11.16 323 GLN D C 1
ATOM 10896 O O . GLN D 1 323 ? 20.685 11.315 158.366 1.00 14.32 323 GLN D O 1
ATOM 10902 N N . ARG D 1 324 ? 20.135 13.520 158.487 1.00 18.11 324 ARG D N 1
ATOM 10903 C CA . ARG D 1 324 ? 19.738 13.626 157.090 1.00 12.72 324 ARG D CA 1
ATOM 10904 C C . ARG D 1 324 ? 20.886 14.131 156.209 1.00 16.83 324 ARG D C 1
ATOM 10905 O O . ARG D 1 324 ? 21.801 14.859 156.660 1.00 15.75 324 ARG D O 1
ATOM 10913 N N . ASP D 1 325 ? 20.863 13.714 154.940 1.00 26.65 325 ASP D N 1
ATOM 10914 C CA . ASP D 1 325 ? 21.931 14.050 154.010 1.00 22.09 325 ASP D CA 1
ATOM 10915 C C . ASP D 1 325 ? 21.813 15.370 153.270 1.00 13.16 325 ASP D C 1
ATOM 10916 O O . ASP D 1 325 ? 22.801 15.895 152.731 1.00 28.66 325 ASP D O 1
ATOM 10921 N N . LEU D 1 326 ? 20.608 15.907 153.265 1.00 12.99 326 LEU D N 1
ATOM 10922 C CA . LEU D 1 326 ? 20.338 17.179 152.639 1.00 21.85 326 LEU D CA 1
ATOM 10923 C C . LEU D 1 326 ? 19.319 17.919 153.465 1.00 10.17 326 LEU D C 1
ATOM 10924 O O . LEU D 1 326 ? 18.598 17.309 154.249 1.00 21.46 326 LEU D O 1
ATOM 10929 N N . THR D 1 327 ? 19.291 19.226 153.250 1.00 14.60 327 THR D N 1
ATOM 10930 C CA . THR D 1 327 ? 18.391 20.121 153.949 1.00 16.82 327 THR D CA 1
ATOM 10931 C C . THR D 1 327 ? 16.966 20.026 153.473 1.00 15.65 327 THR D C 1
ATOM 10932 O O . THR D 1 327 ? 16.688 19.607 152.343 1.00 25.86 327 THR D O 1
ATOM 10936 N N . ALA D 1 328 ? 16.048 20.446 154.340 1.00 20.05 328 ALA D N 1
ATOM 10937 C CA . ALA D 1 328 ? 14.633 20.422 154.014 1.00 20.03 328 ALA D CA 1
ATOM 10938 C C . ALA D 1 328 ? 14.359 21.340 152.839 1.00 20.10 328 ALA D C 1
ATOM 10939 O O . ALA D 1 328 ? 13.426 21.119 152.075 1.00 22.52 328 ALA D O 1
ATOM 10941 N N . GLU D 1 329 ? 15.166 22.385 152.719 1.00 18.14 329 GLU D N 1
ATOM 10942 C CA . GLU D 1 329 ? 15.016 23.330 151.623 1.00 13.57 329 GLU D CA 1
ATOM 10943 C C . GLU D 1 329 ? 15.452 22.670 150.331 1.00 21.64 329 GLU D C 1
ATOM 10944 O O . GLU D 1 329 ? 14.774 22.754 149.325 1.00 22.07 329 GLU D O 1
ATOM 10950 N N . GLN D 1 330 ? 16.582 21.986 150.383 1.00 17.76 330 GLN D N 1
ATOM 10951 C CA . GLN D 1 330 ? 17.065 21.304 149.215 1.00 18.07 330 GLN D CA 1
ATOM 10952 C C . GLN D 1 330 ? 16.042 20.282 148.733 1.00 38.22 330 GLN D C 1
ATOM 10953 O O . GLN D 1 330 ? 15.752 20.201 147.551 1.00 21.56 330 GLN D O 1
ATOM 10959 N N . ALA D 1 331 ? 15.473 19.503 149.656 1.00 19.59 331 ALA D N 1
ATOM 10960 C CA . ALA D 1 331 ? 14.497 18.500 149.270 1.00 13.52 331 ALA D CA 1
ATOM 10961 C C . ALA D 1 331 ? 13.238 19.116 148.700 1.00 16.91 331 ALA D C 1
ATOM 10962 O O . ALA D 1 331 ? 12.688 18.579 147.743 1.00 27.76 331 ALA D O 1
ATOM 10964 N N . ALA D 1 332 ? 12.783 20.238 149.267 1.00 22.66 332 ALA D N 1
ATOM 10965 C CA . ALA D 1 332 ? 11.565 20.897 148.778 1.00 34.29 332 ALA D CA 1
ATOM 10966 C C . ALA D 1 332 ? 11.746 21.380 147.338 1.00 24.80 332 ALA D C 1
ATOM 10967 O O . ALA D 1 332 ? 10.910 21.187 146.455 1.00 20.23 332 ALA D O 1
ATOM 10969 N N . GLU D 1 333 ? 12.878 22.017 147.103 1.00 25.25 333 GLU D N 1
ATOM 10970 C CA . GLU D 1 333 ? 13.197 22.522 145.784 1.00 22.12 333 GLU D CA 1
ATOM 10971 C C . GLU D 1 333 ? 13.167 21.402 144.740 1.00 20.77 333 GLU D C 1
ATOM 10972 O O . GLU D 1 333 ? 12.623 21.544 143.646 1.00 27.49 333 GLU D O 1
ATOM 10978 N N . ARG D 1 334 ? 13.760 20.264 145.084 1.00 15.63 334 ARG D N 1
ATOM 10979 C CA . ARG D 1 334 ? 13.784 19.112 144.231 1.00 21.99 334 ARG D CA 1
ATOM 10980 C C . ARG D 1 334 ? 12.387 18.641 143.904 1.00 36.59 334 ARG D C 1
ATOM 10981 O O . ARG D 1 334 ? 12.076 18.328 142.756 1.00 24.61 334 ARG D O 1
ATOM 10989 N N . LEU D 1 335 ? 11.535 18.588 144.919 1.00 22.61 335 LEU D N 1
ATOM 10990 C CA . LEU D 1 335 ? 10.141 18.158 144.753 1.00 17.53 335 LEU D CA 1
ATOM 10991 C C . LEU D 1 335 ? 9.275 19.132 143.947 1.00 17.55 335 LEU D C 1
ATOM 10992 O O . LEU D 1 335 ? 8.313 18.756 143.281 1.00 21.03 335 LEU D O 1
ATOM 10997 N N . ARG D 1 336 ? 9.608 20.413 144.048 1.00 14.69 336 ARG D N 1
ATOM 10998 C CA . ARG D 1 336 ? 8.873 21.432 143.344 1.00 21.63 336 ARG D CA 1
ATOM 10999 C C . ARG D 1 336 ? 9.264 21.518 141.862 1.00 37.56 336 ARG D C 1
ATOM 11000 O O . ARG D 1 336 ? 8.592 22.175 141.086 1.00 24.31 336 ARG D O 1
ATOM 11008 N N . ALA D 1 337 ? 10.351 20.861 141.475 1.00 28.37 337 ALA D N 1
ATOM 11009 C CA . ALA D 1 337 ? 10.877 20.888 140.108 1.00 33.46 337 ALA D CA 1
ATOM 11010 C C . ALA D 1 337 ? 10.145 20.005 139.127 1.00 41.67 337 ALA D C 1
ATOM 11011 O O . ALA D 1 337 ? 10.177 20.260 137.922 1.00 60.91 337 ALA D O 1
ATOM 11013 N N . VAL D 1 338 ? 9.523 18.957 139.658 1.00 29.20 338 VAL D N 1
ATOM 11014 C CA . VAL D 1 338 ? 8.787 18.015 138.848 1.00 17.58 338 VAL D CA 1
ATOM 11015 C C . VAL D 1 338 ? 7.378 18.505 138.667 1.00 28.79 338 VAL D C 1
ATOM 11016 O O . VAL D 1 338 ? 6.964 19.464 139.330 1.00 25.06 338 VAL D O 1
ATOM 11020 N N . SER D 1 339 ? 6.667 17.868 137.749 1.00 29.06 339 SER D N 1
ATOM 11021 C CA . SER D 1 339 ? 5.293 18.232 137.478 1.00 18.00 339 SER D CA 1
ATOM 11022 C C . SER D 1 339 ? 4.389 17.605 138.544 1.00 29.74 339 SER D C 1
ATOM 11023 O O . SER D 1 339 ? 4.746 16.559 139.093 1.00 23.65 339 SER D O 1
ATOM 11026 N N . ASP D 1 340 ? 3.226 18.225 138.805 1.00 28.52 340 ASP D N 1
ATOM 11027 C CA . ASP D 1 340 ? 2.246 17.696 139.761 1.00 38.49 340 ASP D CA 1
ATOM 11028 C C . ASP D 1 340 ? 1.219 16.797 139.068 1.00 32.76 340 ASP D C 1
ATOM 11029 O O . ASP D 1 340 ? 0.181 16.394 139.616 1.00 17.49 340 ASP D O 1
ATOM 11034 N N . ILE D 1 341 ? 1.553 16.498 137.812 1.00 26.45 341 ILE D N 1
ATOM 11035 C CA . ILE D 1 341 ? 0.803 15.630 136.929 1.00 14.61 341 ILE D CA 1
ATOM 11036 C C . ILE D 1 341 ? 1.535 14.315 136.894 1.00 14.43 341 ILE D C 1
ATOM 11037 O O . ILE D 1 341 ? 2.753 14.212 136.664 1.00 26.20 341 ILE D O 1
ATOM 11042 N N . HIS D 1 342 ? 0.770 13.295 137.172 1.00 16.33 342 HIS D N 1
ATOM 11043 C CA . HIS D 1 342 ? 1.323 11.978 137.213 1.00 16.19 342 HIS D CA 1
ATOM 11044 C C . HIS D 1 342 ? 1.967 11.622 135.903 1.00 47.60 342 HIS D C 1
ATOM 11045 O O . HIS D 1 342 ? 1.375 11.756 134.845 1.00 30.10 342 HIS D O 1
ATOM 11052 N N . PHE D 1 343 ? 3.186 11.149 135.983 1.00 48.71 343 PHE D N 1
ATOM 11053 C CA . PHE D 1 343 ? 3.886 10.790 134.776 1.00 25.83 343 PHE D CA 1
ATOM 11054 C C . PHE D 1 343 ? 3.213 9.672 133.986 1.00 100.00 343 PHE D C 1
ATOM 11055 O O . PHE D 1 343 ? 3.579 9.395 132.845 1.00 46.94 343 PHE D O 1
ATOM 11063 N N . ARG D 1 344 ? 2.233 9.015 134.592 1.00 43.17 344 ARG D N 1
ATOM 11064 C CA . ARG D 1 344 ? 1.548 7.943 133.894 1.00 59.07 344 ARG D CA 1
ATOM 11065 C C . ARG D 1 344 ? 0.119 8.322 133.552 1.00 100.00 344 ARG D C 1
ATOM 11066 O O . ARG D 1 344 ? -0.787 7.478 133.538 1.00 100.00 344 ARG D O 1
ATOM 11074 N N . GLU D 1 345 ? -0.055 9.616 133.298 1.00 100.00 345 GLU D N 1
ATOM 11075 C CA . GLU D 1 345 ? -1.337 10.196 132.952 1.00 100.00 345 GLU D CA 1
ATOM 11076 C C . GLU D 1 345 ? -1.077 11.482 132.162 1.00 100.00 345 GLU D C 1
ATOM 11077 O O . GLU D 1 345 ? -1.806 11.826 131.217 1.00 100.00 345 GLU D O 1
#

B-factor: mean 30.68, std 20.87, range [2.96, 100.0]